Protein AF-0000000085235096 (afdb_homodimer)

InterPro domains:
  IPR001627 Sema domain [PF01403] (168-356)
  IPR001627 Sema domain [PS51004] (1-374)
  IPR001627 Sema domain [SM00630] (12-358)
  IPR002165 Plexin repeat [PF01437] (376-415)
  IPR003599 Immunoglobulin domain subtype [SM00409] (441-524)
  IPR007110 Immunoglobulin-like domain [PS50835] (423-524)
  IPR013783 Immunoglobulin-like fold [G3DSA:2.60.40.10] (443-528)
  IPR015943 WD40/YVTN repeat-like-containing domain superfamily [G3DSA:2.130.10.10] (61-378)
  IPR016201 PSI domain [SM00423] (376-428)
  IPR027231 Semaphorin [PTHR11036] (85-621)
  IPR036179 Immunoglobulin-like domain superfamily [SSF48726] (441-518)
  IPR036352 Sema domain superfamily [SSF101912] (80-380)
  IPR041416 IL-1Ra-like, immunoglobulin domain [PF18452] (451-520)

pLDDT: mean 70.27, std 27.63, range [15.04, 98.38]

Structure (mmCIF, N/CA/C/O backbone):
data_AF-0000000085235096-model_v1
#
loop_
_entity.id
_entity.type
_entity.pdbx_description
1 polymer 'Uncharacterized protein'
#
loop_
_atom_site.group_PDB
_atom_site.id
_atom_site.type_symbol
_atom_site.label_atom_id
_atom_site.label_alt_id
_atom_site.label_comp_id
_atom_site.label_asym_id
_atom_site.label_entity_id
_atom_site.label_seq_id
_atom_site.pdbx_PDB_ins_code
_atom_site.Cartn_x
_atom_site.Cartn_y
_atom_site.Cartn_z
_atom_site.occupancy
_atom_site.B_iso_or_equiv
_atom_site.auth_seq_id
_atom_site.auth_comp_id
_atom_site.auth_asym_id
_atom_site.auth_atom_id
_atom_site.pdbx_PDB_model_num
ATOM 1 N N . MET A 1 1 ? 36.656 29.781 -25.531 1 16.94 1 MET A N 1
ATOM 2 C CA . MET A 1 1 ? 35.344 30.219 -25.969 1 16.94 1 MET A CA 1
ATOM 3 C C . MET A 1 1 ? 34.406 29.031 -26.172 1 16.94 1 MET A C 1
ATOM 5 O O . MET A 1 1 ? 34.438 28.375 -27.203 1 16.94 1 MET A O 1
ATOM 9 N N . TYR A 1 2 ? 34.219 28.172 -25.094 1 18.7 2 TYR A N 1
ATOM 10 C CA . TYR A 1 2 ? 33.781 26.797 -24.953 1 18.7 2 TYR A CA 1
ATOM 11 C C . TYR A 1 2 ? 32.281 26.672 -25.266 1 18.7 2 TYR A C 1
ATOM 13 O O . TYR A 1 2 ? 31.484 27.531 -24.875 1 18.7 2 TYR A O 1
ATOM 21 N N . ALA A 1 3 ? 31.953 26.344 -26.562 1 18.05 3 ALA A N 1
ATOM 22 C CA . ALA A 1 3 ? 30.656 26.531 -27.203 1 18.05 3 ALA A CA 1
ATOM 23 C C . ALA A 1 3 ? 29.562 25.781 -26.453 1 18.05 3 ALA A C 1
ATOM 25 O O . ALA A 1 3 ? 29.719 24.594 -26.141 1 18.05 3 ALA A O 1
ATOM 26 N N . ARG A 1 4 ? 28.875 26.422 -25.5 1 19.67 4 ARG A N 1
ATOM 27 C CA . ARG A 1 4 ? 27.688 26.188 -24.672 1 19.67 4 ARG A CA 1
ATOM 28 C C . ARG A 1 4 ? 26.5 25.812 -25.547 1 19.67 4 ARG A C 1
ATOM 30 O O . ARG A 1 4 ? 25.938 26.656 -26.25 1 19.67 4 ARG A O 1
ATOM 37 N N . TYR A 1 5 ? 26.703 24.719 -26.328 1 21.75 5 TYR A N 1
ATOM 38 C CA . TYR A 1 5 ? 25.641 24.531 -27.312 1 21.75 5 TYR A CA 1
ATOM 39 C C . TYR A 1 5 ? 24.312 24.25 -26.609 1 21.75 5 TYR A C 1
ATOM 41 O O . TYR A 1 5 ? 24.203 23.312 -25.812 1 21.75 5 TYR A O 1
ATOM 49 N N . SER A 1 6 ? 23.688 25.328 -26.078 1 21.86 6 SER A N 1
ATOM 50 C CA . SER A 1 6 ? 22.391 25.562 -25.438 1 21.86 6 SER A CA 1
ATOM 51 C C . SER A 1 6 ? 21.234 25.172 -26.344 1 21.86 6 SER A C 1
ATOM 53 O O . SER A 1 6 ? 20.078 25.5 -26.062 1 21.86 6 SER A O 1
ATOM 55 N N . GLN A 1 7 ? 21.453 24.562 -27.469 1 22.3 7 GLN A N 1
ATOM 56 C CA . GLN A 1 7 ? 20.203 24.656 -28.234 1 22.3 7 GLN A CA 1
ATOM 57 C C . GLN A 1 7 ? 19.078 23.906 -27.547 1 22.3 7 GLN A C 1
ATOM 59 O O . GLN A 1 7 ? 19.172 22.688 -27.344 1 22.3 7 GLN A O 1
ATOM 64 N N . TRP A 1 8 ? 18.297 24.609 -26.625 1 22.36 8 TRP A N 1
ATOM 65 C CA . TRP A 1 8 ? 17.156 24.438 -25.719 1 22.36 8 TRP A CA 1
ATOM 66 C C . TRP A 1 8 ? 15.953 23.891 -26.484 1 22.36 8 TRP A C 1
ATOM 68 O O . TRP A 1 8 ? 14.992 24.625 -26.719 1 22.36 8 TRP A O 1
ATOM 78 N N . THR A 1 9 ? 16.094 23.266 -27.594 1 24.42 9 THR A N 1
ATOM 79 C CA . THR A 1 9 ? 14.727 23.031 -28.047 1 24.42 9 THR A CA 1
ATOM 80 C C . THR A 1 9 ? 14 22.094 -27.078 1 24.42 9 THR A C 1
ATOM 82 O O . THR A 1 9 ? 14.625 21.312 -26.375 1 24.42 9 THR A O 1
ATOM 85 N N . SER A 1 10 ? 12.617 22.391 -26.688 1 26.78 10 SER A N 1
ATOM 86 C CA . SER A 1 10 ? 11.617 22.016 -25.688 1 26.78 10 SER A CA 1
ATOM 87 C C . SER A 1 10 ? 11.656 20.531 -25.406 1 26.78 10 SER A C 1
ATOM 89 O O . SER A 1 10 ? 11.344 20.094 -24.281 1 26.78 10 SER A O 1
ATOM 91 N N . LYS A 1 11 ? 11.578 19.703 -26.406 1 27.05 11 LYS A N 1
ATOM 92 C CA . LYS A 1 11 ? 11.219 18.281 -26.359 1 27.05 11 LYS A CA 1
ATOM 93 C C . LYS A 1 11 ? 12.422 17.422 -25.984 1 27.05 11 LYS A C 1
ATOM 95 O O . LYS A 1 11 ? 12.352 16.203 -26.047 1 27.05 11 LYS A O 1
ATOM 100 N N . VAL A 1 12 ? 13.75 17.922 -25.953 1 24.2 12 VAL A N 1
ATOM 101 C CA . VAL A 1 12 ? 14.867 16.984 -26.031 1 24.2 12 VAL A CA 1
ATOM 102 C C . VAL A 1 12 ? 15.469 16.797 -24.641 1 24.2 12 VAL A C 1
ATOM 104 O O . VAL A 1 12 ? 15.594 17.75 -23.875 1 24.2 12 VAL A O 1
ATOM 107 N N . PRO A 1 13 ? 15.602 15.57 -24.188 1 27.98 13 PRO A N 1
ATOM 108 C CA . PRO A 1 13 ? 16.234 15.211 -22.906 1 27.98 13 PRO A CA 1
ATOM 109 C C . PRO A 1 13 ? 17.609 15.844 -22.719 1 27.98 13 PRO A C 1
ATOM 111 O O . PRO A 1 13 ? 18.359 15.977 -23.688 1 27.98 13 PRO A O 1
ATOM 114 N N . GLN A 1 14 ? 17.75 16.859 -21.812 1 26.64 14 GLN A N 1
ATOM 115 C CA . GLN A 1 14 ? 18.969 17.609 -21.562 1 26.64 14 GLN A CA 1
ATOM 116 C C . GLN A 1 14 ? 19.984 16.766 -20.797 1 26.64 14 GLN A C 1
ATOM 118 O O . GLN A 1 14 ? 19.625 16.047 -19.859 1 26.64 14 GLN A O 1
ATOM 123 N N . LEU A 1 15 ? 21.078 16.297 -21.469 1 26.98 15 LEU A N 1
ATOM 124 C CA . LEU A 1 15 ? 22.234 15.641 -20.875 1 26.98 15 LEU A CA 1
ATOM 125 C C . LEU A 1 15 ? 23.125 16.656 -20.141 1 26.98 15 LEU A C 1
ATOM 127 O O . LEU A 1 15 ? 23.484 17.688 -20.703 1 26.98 15 LEU A O 1
ATOM 131 N N . TYR A 1 16 ? 23 16.781 -18.875 1 27.84 16 TYR A N 1
ATOM 132 C CA . TYR A 1 16 ? 23.922 17.672 -18.172 1 27.84 16 TYR A CA 1
ATOM 133 C C . TYR A 1 16 ? 25.234 16.953 -17.859 1 27.84 16 TYR A C 1
ATOM 135 O O . TYR A 1 16 ? 25.234 15.836 -17.344 1 27.84 16 TYR A O 1
ATOM 143 N N . ILE A 1 17 ? 26.203 17.234 -18.625 1 27.12 17 ILE A N 1
ATOM 144 C CA . ILE A 1 17 ? 27.562 16.766 -18.344 1 27.12 17 ILE A CA 1
ATOM 145 C C . ILE A 1 17 ? 28.266 17.766 -17.422 1 27.12 17 ILE A C 1
ATOM 147 O O . ILE A 1 17 ? 28.453 18.938 -17.766 1 27.12 17 ILE A O 1
ATOM 151 N N . ASP A 1 18 ? 28.312 17.562 -16.156 1 28.91 18 ASP A N 1
ATOM 152 C CA . ASP A 1 18 ? 29.109 18.422 -15.273 1 28.91 18 ASP A CA 1
ATOM 153 C C . ASP A 1 18 ? 30.594 18.375 -15.648 1 28.91 18 ASP A C 1
ATOM 155 O O . ASP A 1 18 ? 31.156 17.297 -15.844 1 28.91 18 ASP A O 1
ATOM 159 N N . PRO A 1 19 ? 31.156 19.406 -16.016 1 28.22 19 PRO A N 1
ATOM 160 C CA . PRO A 1 19 ? 32.594 19.438 -16.312 1 28.22 19 PRO A CA 1
ATOM 161 C C . PRO A 1 19 ? 33.438 18.969 -15.148 1 28.22 19 PRO A C 1
ATOM 163 O O . PRO A 1 19 ? 33.062 19.156 -13.992 1 28.22 19 PRO A O 1
ATOM 166 N N . PRO A 1 20 ? 34.344 17.938 -15.453 1 29.25 20 PRO A N 1
ATOM 167 C CA . PRO A 1 20 ? 35.312 17.516 -14.43 1 29.25 20 PRO A CA 1
ATOM 168 C C . PRO A 1 20 ? 36 18.703 -13.758 1 29.25 20 PRO A C 1
ATOM 170 O O . PRO A 1 20 ? 36.531 19.594 -14.438 1 29.25 20 PRO A O 1
ATOM 173 N N . THR A 1 21 ? 35.562 19.297 -12.688 1 30.91 21 THR A N 1
ATOM 174 C CA . THR A 1 21 ? 36.625 20.156 -12.195 1 30.91 21 THR A CA 1
ATOM 175 C C . THR A 1 21 ? 37.969 19.438 -12.25 1 30.91 21 THR A C 1
ATOM 177 O O . THR A 1 21 ? 38.969 20.016 -12.656 1 30.91 21 THR A O 1
ATOM 180 N N . ASP A 1 22 ? 38.375 18.609 -11.148 1 27.12 22 ASP A N 1
ATOM 181 C CA . ASP A 1 22 ? 39.625 17.828 -11.195 1 27.12 22 ASP A CA 1
ATOM 182 C C . ASP A 1 22 ? 39.469 16.594 -12.086 1 27.12 22 ASP A C 1
ATOM 184 O O . ASP A 1 22 ? 38.344 16.188 -12.383 1 27.12 22 ASP A O 1
ATOM 188 N N . SER A 1 23 ? 40.625 15.875 -12.484 1 28.58 23 SER A N 1
ATOM 189 C CA . SER A 1 23 ? 40.906 14.828 -13.461 1 28.58 23 SER A CA 1
ATOM 190 C C . SER A 1 23 ? 39.812 13.758 -13.469 1 28.58 23 SER A C 1
ATOM 192 O O . SER A 1 23 ? 39.531 13.164 -14.508 1 28.58 23 SER A O 1
ATOM 194 N N . SER A 1 24 ? 39.531 13.023 -12.375 1 28.83 24 SER A N 1
ATOM 195 C CA . SER A 1 24 ? 39.156 11.617 -12.484 1 28.83 24 SER A CA 1
ATOM 196 C C . SER A 1 24 ? 37.656 11.469 -12.859 1 28.83 24 SER A C 1
ATOM 198 O O . SER A 1 24 ? 37.312 10.656 -13.719 1 28.83 24 SER A O 1
ATOM 200 N N . ASN A 1 25 ? 36.625 11.633 -11.922 1 26.44 25 ASN A N 1
ATOM 201 C CA . ASN A 1 25 ? 35.438 10.82 -11.859 1 26.44 25 ASN A CA 1
ATOM 202 C C . ASN A 1 25 ? 34.25 11.516 -12.547 1 26.44 25 ASN A C 1
ATOM 204 O O . ASN A 1 25 ? 33.875 12.633 -12.18 1 26.44 25 ASN A O 1
ATOM 208 N N . PHE A 1 26 ? 34.125 11.336 -13.828 1 27.45 26 PHE A N 1
ATOM 209 C CA . PHE A 1 26 ? 33.031 11.82 -14.641 1 27.45 26 PHE A CA 1
ATOM 210 C C . PHE A 1 26 ? 31.719 11.117 -14.258 1 27.45 26 PHE A C 1
ATOM 212 O O . PHE A 1 26 ? 31.703 9.898 -14.078 1 27.45 26 PHE A O 1
ATOM 219 N N . GLN A 1 27 ? 30.859 11.766 -13.492 1 26.98 27 GLN A N 1
ATOM 220 C CA . GLN A 1 27 ? 29.562 11.188 -13.18 1 26.98 27 GLN A CA 1
ATOM 221 C C . GLN A 1 27 ? 28.516 11.57 -14.234 1 26.98 27 GLN A C 1
ATOM 223 O O . GLN A 1 27 ? 28.438 12.727 -14.641 1 26.98 27 GLN A O 1
ATOM 228 N N . ILE A 1 28 ? 28.156 10.672 -15.125 1 26.95 28 ILE A N 1
ATOM 229 C CA . ILE A 1 28 ? 27.109 10.875 -16.125 1 26.95 28 ILE A CA 1
ATOM 230 C C . ILE A 1 28 ? 25.734 10.641 -15.5 1 26.95 28 ILE A C 1
ATOM 232 O O . ILE A 1 28 ? 25.484 9.586 -14.922 1 26.95 28 ILE A O 1
ATOM 236 N N . LYS A 1 29 ? 25.016 11.602 -15.148 1 27.86 29 LYS A N 1
ATOM 237 C CA . LYS A 1 29 ? 23.641 11.5 -14.664 1 27.86 29 LYS A CA 1
ATOM 238 C C . LYS A 1 29 ? 22.641 11.625 -15.812 1 27.86 29 LYS A C 1
ATOM 240 O O . LYS A 1 29 ? 22.734 12.539 -16.625 1 27.86 29 LYS A O 1
ATOM 245 N N . ILE A 1 30 ? 22.031 10.523 -16.25 1 26.83 30 ILE A N 1
ATOM 246 C CA . ILE A 1 30 ? 21.031 10.484 -17.297 1 26.83 30 ILE A CA 1
ATOM 247 C C . ILE A 1 30 ? 19.688 10.977 -16.75 1 26.83 30 ILE A C 1
ATOM 249 O O . ILE A 1 30 ? 19.188 10.445 -15.766 1 26.83 30 ILE A O 1
ATOM 253 N N . LEU A 1 31 ? 19.234 12.078 -16.953 1 25.77 31 LEU A N 1
ATOM 254 C CA . LEU A 1 31 ? 17.969 12.633 -16.516 1 25.77 31 LEU A CA 1
ATOM 255 C C . LEU A 1 31 ? 16.828 12.203 -17.438 1 25.77 31 LEU A C 1
ATOM 257 O O . LEU A 1 31 ? 16.875 12.453 -18.641 1 25.77 31 LEU A O 1
ATOM 261 N N . ASN A 1 32 ? 16.109 11.086 -17.062 1 26.66 32 ASN A N 1
ATOM 262 C CA . ASN A 1 32 ? 14.953 10.578 -17.781 1 26.66 32 ASN A CA 1
ATOM 263 C C . ASN A 1 32 ? 13.797 11.57 -17.75 1 26.66 32 ASN A C 1
ATOM 265 O O . ASN A 1 32 ? 13.305 11.93 -16.688 1 26.66 32 ASN A O 1
ATOM 269 N N . THR A 1 33 ? 13.578 12.328 -18.734 1 26.41 33 THR A N 1
ATOM 270 C CA . THR A 1 33 ? 12.438 13.234 -18.812 1 26.41 33 THR A CA 1
ATOM 271 C C . THR A 1 33 ? 11.133 12.453 -18.859 1 26.41 33 THR A C 1
ATOM 273 O O . THR A 1 33 ? 10.289 12.578 -17.969 1 26.41 33 THR A O 1
ATOM 276 N N . HIS A 1 34 ? 10.125 12.82 -19.891 1 25.36 34 HIS A N 1
ATOM 277 C CA . HIS A 1 34 ? 8.672 12.68 -19.969 1 25.36 34 HIS A CA 1
ATOM 278 C C . HIS A 1 34 ? 8.273 11.211 -20.109 1 25.36 34 HIS A C 1
ATOM 280 O O . HIS A 1 34 ? 9.047 10.398 -20.609 1 25.36 34 HIS A O 1
ATOM 286 N N . LYS A 1 35 ? 7.078 10.789 -19.516 1 28.98 35 LYS A N 1
ATOM 287 C CA . LYS A 1 35 ? 6.398 9.508 -19.375 1 28.98 35 LYS A CA 1
ATOM 288 C C . LYS A 1 35 ? 6.238 8.812 -20.719 1 28.98 35 LYS A C 1
ATOM 290 O O . LYS A 1 35 ? 5.758 7.68 -20.797 1 28.98 35 LYS A O 1
ATOM 295 N N . ASP A 1 36 ? 5.941 9.547 -21.859 1 27.08 36 ASP A N 1
ATOM 296 C CA . ASP A 1 36 ? 5.367 8.867 -23.016 1 27.08 36 ASP A CA 1
ATOM 297 C C . ASP A 1 36 ? 6.352 7.863 -23.609 1 27.08 36 ASP A C 1
ATOM 299 O O . ASP A 1 36 ? 5.996 6.707 -23.844 1 27.08 36 ASP A O 1
ATOM 303 N N . HIS A 1 37 ? 7.211 8.25 -24.797 1 24.62 37 HIS A N 1
ATOM 304 C CA . HIS A 1 37 ? 7.715 7.52 -25.953 1 24.62 37 HIS A CA 1
ATOM 305 C C . HIS A 1 37 ? 8.922 6.664 -25.594 1 24.62 37 HIS A C 1
ATOM 307 O O . HIS A 1 37 ? 9.969 7.191 -25.219 1 24.62 37 HIS A O 1
ATOM 313 N N . ILE A 1 38 ? 8.734 5.539 -25.141 1 28.42 38 ILE A N 1
ATOM 314 C CA . ILE A 1 38 ? 9.656 4.41 -25.141 1 28.42 38 ILE A CA 1
ATOM 315 C C . ILE A 1 38 ? 10.406 4.367 -26.484 1 28.42 38 ILE A C 1
ATOM 317 O O . ILE A 1 38 ? 11.508 3.82 -26.562 1 28.42 38 ILE A O 1
ATOM 321 N N . LYS A 1 39 ? 9.688 4.824 -27.578 1 27 39 LYS A N 1
ATOM 322 C CA . LYS A 1 39 ? 10.297 4.699 -28.906 1 27 39 LYS A CA 1
ATOM 323 C C . LYS A 1 39 ? 11.57 5.539 -29 1 27 39 LYS A C 1
ATOM 325 O O . LYS A 1 39 ? 12.523 5.152 -29.688 1 27 39 LYS A O 1
ATOM 330 N N . TYR A 1 40 ? 11.445 6.777 -28.5 1 26.8 40 TYR A N 1
ATOM 331 C CA . TYR A 1 40 ? 12.523 7.719 -28.781 1 26.8 40 TYR A CA 1
ATOM 332 C C . TYR A 1 40 ? 13.766 7.387 -27.953 1 26.8 40 TYR A C 1
ATOM 334 O O . TYR A 1 40 ? 14.844 7.941 -28.203 1 26.8 40 TYR A O 1
ATOM 342 N N . ASP A 1 41 ? 13.648 6.609 -26.984 1 29.73 41 ASP A N 1
ATOM 343 C CA . ASP A 1 41 ? 14.867 6.387 -26.219 1 29.73 41 ASP A CA 1
ATOM 344 C C . ASP A 1 41 ? 15.875 5.559 -27.016 1 29.73 41 ASP A C 1
ATOM 346 O O . ASP A 1 41 ? 17.078 5.633 -26.781 1 29.73 41 ASP A O 1
ATOM 350 N N . ILE A 1 42 ? 15.281 4.836 -28.016 1 28.47 42 ILE A N 1
ATOM 351 C CA . ILE A 1 42 ? 16.203 4.141 -28.922 1 28.47 42 ILE A CA 1
ATOM 352 C C . ILE A 1 42 ? 16.859 5.148 -29.844 1 28.47 42 ILE A C 1
ATOM 354 O O . ILE A 1 42 ? 18.062 5.047 -30.125 1 28.47 42 ILE A O 1
ATOM 358 N N . LEU A 1 43 ? 16.078 6.148 -30.297 1 28.02 43 LEU A N 1
ATOM 359 C CA . LEU A 1 43 ? 16.625 7.09 -31.266 1 28.02 43 LEU A CA 1
ATOM 360 C C . LEU A 1 43 ? 17.672 7.984 -30.625 1 28.02 43 LEU A C 1
ATOM 362 O O . LEU A 1 43 ? 18.703 8.305 -31.234 1 28.02 43 LEU A O 1
ATOM 366 N N . LEU A 1 44 ? 17.422 8.383 -29.438 1 30.41 44 LEU A N 1
ATOM 367 C CA . LEU A 1 44 ? 18.438 9.195 -28.781 1 30.41 44 LEU A CA 1
ATOM 368 C C . LEU A 1 44 ? 19.703 8.383 -28.5 1 30.41 44 LEU A C 1
ATOM 370 O O . LEU A 1 44 ? 20.812 8.883 -28.641 1 30.41 44 LEU A O 1
ATOM 374 N N . PHE A 1 45 ? 19.484 7.102 -28.328 1 31.86 45 PHE A N 1
ATOM 375 C CA . PHE A 1 45 ? 20.609 6.195 -28.203 1 31.86 45 PHE A CA 1
ATOM 376 C C . PHE A 1 45 ? 21.391 6.113 -29.516 1 31.86 45 PHE A C 1
ATOM 378 O O . PHE A 1 45 ? 22.625 6.141 -29.516 1 31.86 45 PHE A O 1
ATOM 385 N N . ILE A 1 46 ? 20.609 6.168 -30.547 1 31.91 46 ILE A N 1
ATOM 386 C CA . ILE A 1 46 ? 21.234 6.172 -31.875 1 31.91 46 ILE A CA 1
ATOM 387 C C . ILE A 1 46 ? 21.922 7.512 -32.125 1 31.91 46 ILE A C 1
ATOM 389 O O . ILE A 1 46 ? 23.047 7.559 -32.625 1 31.91 46 ILE A O 1
ATOM 393 N N . ARG A 1 47 ? 21.297 8.562 -31.672 1 31.52 47 ARG A N 1
ATOM 394 C CA . ARG A 1 47 ? 21.906 9.867 -31.906 1 31.52 47 ARG A CA 1
ATOM 395 C C . ARG A 1 47 ? 23.109 10.078 -31 1 31.52 47 ARG A C 1
ATOM 397 O O . ARG A 1 47 ? 24.109 10.68 -31.406 1 31.52 47 ARG A O 1
ATOM 404 N N . LEU A 1 48 ? 23.078 9.523 -29.781 1 33 48 LEU A N 1
ATOM 405 C CA . LEU A 1 48 ? 24.25 9.633 -28.922 1 33 48 LEU A CA 1
ATOM 406 C C . LEU A 1 48 ? 25.359 8.719 -29.406 1 33 48 LEU A C 1
ATOM 408 O O . LEU A 1 48 ? 26.547 9.062 -29.297 1 33 48 LEU A O 1
ATOM 412 N N . GLN A 1 49 ? 24.969 7.668 -30.141 1 32.44 49 GLN A N 1
ATOM 413 C CA . GLN A 1 49 ? 25.969 6.922 -30.906 1 32.44 49 GLN A CA 1
ATOM 414 C C . GLN A 1 49 ? 26.625 7.801 -31.953 1 32.44 49 GLN A C 1
ATOM 416 O O . GLN A 1 49 ? 27.844 7.746 -32.156 1 32.44 49 GLN A O 1
ATOM 421 N N . TYR A 1 50 ? 25.734 8.547 -32.594 1 32.75 50 TYR A N 1
ATOM 422 C CA . TYR A 1 50 ? 26.281 9.406 -33.625 1 32.75 50 TYR A CA 1
ATOM 423 C C . TYR A 1 50 ? 27.109 10.539 -33.031 1 32.75 50 TYR A C 1
ATOM 425 O O . TYR A 1 50 ? 28.156 10.883 -33.594 1 32.75 50 TYR A O 1
ATOM 433 N N . PHE A 1 51 ? 26.641 11.07 -31.953 1 34.81 51 PHE A N 1
ATOM 434 C CA . PHE A 1 51 ? 27.422 12.164 -31.375 1 34.81 51 PHE A CA 1
ATOM 435 C C . PHE A 1 51 ? 28.719 11.633 -30.766 1 34.81 51 PHE A C 1
ATOM 437 O O . PHE A 1 51 ? 29.766 12.266 -30.891 1 34.81 51 PHE A O 1
ATOM 444 N N . CYS A 1 52 ? 28.578 10.461 -30.125 1 33.66 52 CYS A N 1
ATOM 445 C CA . CYS A 1 52 ? 29.844 9.859 -29.672 1 33.66 52 CYS A CA 1
ATOM 446 C C . CYS A 1 52 ? 30.766 9.609 -30.859 1 33.66 52 CYS A C 1
ATOM 448 O O . CYS A 1 52 ? 31.984 9.844 -30.766 1 33.66 52 CYS A O 1
ATOM 450 N N . LEU A 1 53 ? 30.172 9.203 -31.922 1 33.41 53 LEU A N 1
ATOM 451 C CA . LEU A 1 53 ? 31 9.102 -33.125 1 33.41 53 LEU A CA 1
ATOM 452 C C . LEU A 1 53 ? 31.531 10.469 -33.531 1 33.41 53 LEU A C 1
ATOM 454 O O . LEU A 1 53 ? 32.688 10.586 -33.969 1 33.41 53 LEU A O 1
ATOM 458 N N . LEU A 1 54 ? 30.703 11.453 -33.406 1 31.88 54 LEU A N 1
ATOM 459 C CA . LEU A 1 54 ? 31.172 12.766 -33.844 1 31.88 54 LEU A CA 1
ATOM 460 C C . LEU A 1 54 ? 32.219 13.32 -32.875 1 31.88 54 LEU A C 1
ATOM 462 O O . LEU A 1 54 ? 33.188 13.922 -33.312 1 31.88 54 LEU A O 1
ATOM 466 N N . LEU A 1 55 ? 31.891 13.133 -31.594 1 32.28 55 LEU A N 1
ATOM 467 C CA . LEU A 1 55 ? 32.906 13.68 -30.672 1 32.28 55 LEU A CA 1
ATOM 468 C C . LEU A 1 55 ? 34.219 12.938 -30.812 1 32.28 55 LEU A C 1
ATOM 470 O O . LEU A 1 55 ? 35.281 13.531 -30.656 1 32.28 55 LEU A O 1
ATOM 474 N N . SER A 1 56 ? 34.156 11.633 -31.047 1 31.03 56 SER A N 1
ATOM 475 C CA . SER A 1 56 ? 35.406 11.008 -31.391 1 31.03 56 SER A CA 1
ATOM 476 C C . SER A 1 56 ? 36.094 11.742 -32.531 1 31.03 56 SER A C 1
ATOM 478 O O . SER A 1 56 ? 37.344 11.836 -32.562 1 31.03 56 SER A O 1
ATOM 480 N N . LYS A 1 57 ? 35.344 12.148 -33.469 1 32.06 57 LYS A N 1
ATOM 481 C CA . LYS A 1 57 ? 36.031 12.812 -34.562 1 32.06 57 LYS A CA 1
ATOM 482 C C . LYS A 1 57 ? 36.562 14.164 -34.125 1 32.06 57 LYS A C 1
ATOM 484 O O . LYS A 1 57 ? 37.594 14.617 -34.656 1 32.06 57 LYS A O 1
ATOM 489 N N . LEU A 1 58 ? 35.812 14.867 -33.312 1 30.97 58 LEU A N 1
ATOM 490 C CA . LEU A 1 58 ? 36.375 16.188 -33 1 30.97 58 LEU A CA 1
ATOM 491 C C . LEU A 1 58 ? 37.438 16.094 -31.938 1 30.97 58 LEU A C 1
ATOM 493 O O . LEU A 1 58 ? 38.031 17.109 -31.547 1 30.97 58 LEU A O 1
ATOM 497 N N . ALA A 1 59 ? 37.469 15.016 -31.062 1 31.27 59 ALA A N 1
ATOM 498 C CA . ALA A 1 59 ? 38.625 14.945 -30.172 1 31.27 59 ALA A CA 1
ATOM 499 C C . ALA A 1 59 ? 39.938 14.961 -30.969 1 31.27 59 ALA A C 1
ATOM 501 O O . ALA A 1 59 ? 40.281 13.992 -31.656 1 31.27 59 ALA A O 1
ATOM 502 N N . LEU A 1 60 ? 40.344 16.094 -31.453 1 30.83 60 LEU A N 1
ATOM 503 C CA . LEU A 1 60 ? 41.688 16.375 -31.984 1 30.83 60 LEU A CA 1
ATOM 504 C C . LEU A 1 60 ? 42.75 15.781 -31.062 1 30.83 60 LEU A C 1
ATOM 506 O O . LEU A 1 60 ? 43.812 15.344 -31.531 1 30.83 60 LEU A O 1
ATOM 510 N N . ASN A 1 61 ? 43.062 16.484 -29.844 1 28.81 61 ASN A N 1
ATOM 511 C CA . ASN A 1 61 ? 44.344 16.172 -29.234 1 28.81 61 ASN A CA 1
ATOM 512 C C . ASN A 1 61 ? 44.344 14.742 -28.688 1 28.81 61 ASN A C 1
ATOM 514 O O . ASN A 1 61 ? 43.312 14.188 -28.359 1 28.81 61 ASN A O 1
ATOM 518 N N . LYS A 1 62 ? 45.562 13.875 -28.672 1 30.3 62 LYS A N 1
ATOM 519 C CA . LYS A 1 62 ? 45.938 12.484 -28.375 1 30.3 62 LYS A CA 1
ATOM 520 C C . LYS A 1 62 ? 45.312 12.023 -27.062 1 30.3 62 LYS A C 1
ATOM 522 O O . LYS A 1 62 ? 44.938 10.859 -26.922 1 30.3 62 LYS A O 1
ATOM 527 N N . LYS A 1 63 ? 45.625 12.727 -25.953 1 31.94 63 LYS A N 1
ATOM 528 C CA . LYS A 1 63 ? 45.375 12.211 -24.609 1 31.94 63 LYS A CA 1
ATOM 529 C C . LYS A 1 63 ? 43.906 12.016 -24.375 1 31.94 63 LYS A C 1
ATOM 531 O O . LYS A 1 63 ? 43.5 11.117 -23.625 1 31.94 63 LYS A O 1
ATOM 536 N N . ASN A 1 64 ? 43.031 12.93 -24.672 1 29.7 64 ASN A N 1
ATOM 537 C CA . ASN A 1 64 ? 41.625 12.961 -24.344 1 29.7 64 ASN A CA 1
ATOM 538 C C . ASN A 1 64 ? 40.812 11.984 -25.203 1 29.7 64 ASN A C 1
ATOM 540 O O . ASN A 1 64 ? 39.594 12.023 -25.219 1 29.7 64 ASN A O 1
ATOM 544 N N . LYS A 1 65 ? 41.469 11.32 -26.281 1 32.94 65 LYS A N 1
ATOM 545 C CA . LYS A 1 65 ? 40.875 10.312 -27.156 1 32.94 65 LYS A CA 1
ATOM 546 C C . LYS A 1 65 ? 40.375 9.125 -26.344 1 32.94 65 LYS A C 1
ATOM 548 O O . LYS A 1 65 ? 39.344 8.516 -26.703 1 32.94 65 LYS A O 1
ATOM 553 N N . ARG A 1 66 ? 41.219 8.656 -25.391 1 31.08 66 ARG A N 1
ATOM 554 C CA . ARG A 1 66 ? 40.906 7.414 -24.688 1 31.08 66 ARG A CA 1
ATOM 555 C C . ARG A 1 66 ? 39.594 7.551 -23.906 1 31.08 66 ARG A C 1
ATOM 557 O O . ARG A 1 66 ? 38.844 6.594 -23.781 1 31.08 66 ARG A O 1
ATOM 564 N N . ASN A 1 67 ? 39.562 8.734 -23.188 1 29.2 67 ASN A N 1
ATOM 565 C CA . ASN A 1 67 ? 38.375 8.828 -22.312 1 29.2 67 ASN A CA 1
ATOM 566 C C . ASN A 1 67 ? 37.094 8.883 -23.109 1 29.2 67 ASN A C 1
ATOM 568 O O . ASN A 1 67 ? 36.031 8.461 -22.625 1 29.2 67 ASN A O 1
ATOM 572 N N . SER A 1 68 ? 37.094 9.57 -24.281 1 31.08 68 SER A N 1
ATOM 573 C CA . SER A 1 68 ? 35.875 9.703 -25.078 1 31.08 68 SER A CA 1
ATOM 574 C C . SER A 1 68 ? 35.469 8.375 -25.672 1 31.08 68 SER A C 1
ATOM 576 O O . SER A 1 68 ? 34.281 8.172 -26 1 31.08 68 SER A O 1
ATOM 578 N N . GLU A 1 69 ? 36.438 7.559 -26.109 1 31.44 69 GLU A N 1
ATOM 579 C CA . GLU A 1 69 ? 36.094 6.234 -26.625 1 31.44 69 GLU A CA 1
ATOM 580 C C . GLU A 1 69 ? 35.344 5.414 -25.609 1 31.44 69 GLU A C 1
ATOM 582 O O . GLU A 1 69 ? 34.531 4.559 -25.969 1 31.44 69 GLU A O 1
ATOM 587 N N . PHE A 1 70 ? 35.688 5.672 -24.359 1 28.56 70 PHE A N 1
ATOM 588 C CA . PHE A 1 70 ? 35 4.875 -23.359 1 28.56 70 PHE A CA 1
ATOM 589 C C . PHE A 1 70 ? 33.5 5.188 -23.344 1 28.56 70 PHE A C 1
ATOM 591 O O . PHE A 1 70 ? 32.688 4.289 -23.203 1 28.56 70 PHE A O 1
ATOM 598 N N . LEU A 1 71 ? 33.188 6.461 -23.5 1 30.08 71 LEU A N 1
ATOM 599 C CA . LEU A 1 71 ? 31.75 6.773 -23.438 1 30.08 71 LEU A CA 1
ATOM 600 C C . LEU A 1 71 ? 31.016 6.164 -24.625 1 30.08 71 LEU A C 1
ATOM 602 O O . LEU A 1 71 ? 29.875 5.719 -24.484 1 30.08 71 LEU A O 1
ATOM 606 N N . CYS A 1 72 ? 31.594 6.246 -25.828 1 30.27 72 CYS A N 1
ATOM 607 C CA . CYS A 1 72 ? 30.953 5.711 -27.031 1 30.27 72 CYS A CA 1
ATOM 608 C C . CYS A 1 72 ? 30.922 4.188 -27 1 30.27 72 CYS A C 1
ATOM 610 O O . CYS A 1 72 ? 30.219 3.559 -27.781 1 30.27 72 CYS A O 1
ATOM 612 N N . MET A 1 73 ? 31.938 3.623 -26.5 1 29.7 73 MET A N 1
ATOM 613 C CA . MET A 1 73 ? 31.938 2.164 -26.438 1 29.7 73 MET A CA 1
ATOM 614 C C . MET A 1 73 ? 30.734 1.649 -25.656 1 29.7 73 MET A C 1
ATOM 616 O O . MET A 1 73 ? 30.484 0.442 -25.609 1 29.7 73 MET A O 1
ATOM 620 N N . TYR A 1 74 ? 30.219 2.451 -24.812 1 30.73 74 TYR A N 1
ATOM 621 C CA . TYR A 1 74 ? 29.078 1.904 -24.078 1 30.73 74 TYR A CA 1
ATOM 622 C C . TYR A 1 74 ? 27.891 1.71 -25 1 30.73 74 TYR A C 1
ATOM 624 O O . TYR A 1 74 ? 26.797 1.36 -24.547 1 30.73 74 TYR A O 1
ATOM 632 N N . ALA A 1 75 ? 28.016 2.072 -26.25 1 29.98 75 ALA A N 1
ATOM 633 C CA . ALA A 1 75 ? 26.922 1.868 -27.203 1 29.98 75 ALA A CA 1
ATOM 634 C C . ALA A 1 75 ? 26.656 0.382 -27.422 1 29.98 75 ALA A C 1
ATOM 636 O O . ALA A 1 75 ? 25.5 -0.04 -27.5 1 29.98 75 ALA A O 1
ATOM 637 N N . PRO A 1 76 ? 27.688 -0.454 -27.75 1 29.34 76 PRO A N 1
ATOM 638 C CA . PRO A 1 76 ? 27.359 -1.851 -28.062 1 29.34 76 PRO A CA 1
ATOM 639 C C . PRO A 1 76 ? 26.812 -2.604 -26.844 1 29.34 76 PRO A C 1
ATOM 641 O O . PRO A 1 76 ? 26.469 -3.783 -26.953 1 29.34 76 PRO A O 1
ATOM 644 N N . VAL A 1 77 ? 27.094 -2.205 -25.75 1 31.7 77 VAL A N 1
ATOM 645 C CA . VAL A 1 77 ? 26.672 -2.959 -24.562 1 31.7 77 VAL A CA 1
ATOM 646 C C . VAL A 1 77 ? 25.172 -3.248 -24.656 1 31.7 77 VAL A C 1
ATOM 648 O O . VAL A 1 77 ? 24.656 -4.109 -23.938 1 31.7 77 VAL A O 1
ATOM 651 N N . TRP A 1 78 ? 24.516 -2.498 -25.422 1 30.94 78 TRP A N 1
ATOM 652 C CA . TRP A 1 78 ? 23.078 -2.686 -25.375 1 30.94 78 TRP A CA 1
ATOM 653 C C . TRP A 1 78 ? 22.672 -4.016 -26.016 1 30.94 78 TRP A C 1
ATOM 655 O O . TRP A 1 78 ? 21.578 -4.523 -25.766 1 30.94 78 TRP A O 1
ATOM 665 N N . SER A 1 79 ? 23.516 -4.562 -26.891 1 30.17 79 SER A N 1
ATOM 666 C CA . SER A 1 79 ? 23 -5.762 -27.547 1 30.17 79 SER A CA 1
ATOM 667 C C . SER A 1 79 ? 22.875 -6.914 -26.562 1 30.17 79 SER A C 1
ATOM 669 O O . SER A 1 79 ? 22.016 -7.793 -26.719 1 30.17 79 SER A O 1
ATOM 671 N N . VAL A 1 80 ? 23.953 -7.215 -25.953 1 31.34 80 VAL A N 1
ATOM 672 C CA . VAL A 1 80 ? 23.859 -8.414 -25.125 1 31.34 80 VAL A CA 1
ATOM 673 C C . VAL A 1 80 ? 22.766 -8.242 -24.078 1 31.34 80 VAL A C 1
ATOM 675 O O . VAL A 1 80 ? 22.188 -9.227 -23.609 1 31.34 80 VAL A O 1
ATOM 678 N N . LEU A 1 81 ? 22.828 -7.027 -23.422 1 32.88 81 LEU A N 1
ATOM 679 C CA . LEU A 1 81 ? 21.734 -6.824 -22.469 1 32.88 81 LEU A CA 1
ATOM 680 C C . LEU A 1 81 ? 20.391 -6.746 -23.188 1 32.88 81 LEU A C 1
ATOM 682 O O . LEU A 1 81 ? 20.234 -5.973 -24.141 1 32.88 81 LEU A O 1
ATOM 686 N N . ASN A 1 82 ? 19.891 -7.656 -23.703 1 33.09 82 ASN A N 1
ATOM 687 C CA . ASN A 1 82 ? 18.5 -7.395 -24 1 33.09 82 ASN A CA 1
ATOM 688 C C . ASN A 1 82 ? 17.984 -6.152 -23.281 1 33.09 82 ASN A C 1
ATOM 690 O O . ASN A 1 82 ? 17.328 -6.266 -22.234 1 33.09 82 ASN A O 1
ATOM 694 N N . VAL A 1 83 ? 18.812 -5.121 -23.188 1 38.25 83 VAL A N 1
ATOM 695 C CA . VAL A 1 83 ? 18.812 -3.76 -22.656 1 38.25 83 VAL A CA 1
ATOM 696 C C . VAL A 1 83 ? 17.438 -3.117 -22.875 1 38.25 83 VAL A C 1
ATOM 698 O O . VAL A 1 83 ? 17.094 -2.135 -22.219 1 38.25 83 VAL A O 1
ATOM 701 N N . PHE A 1 84 ? 16.781 -3.623 -23.875 1 40.47 84 PHE A N 1
ATOM 702 C CA . PHE A 1 84 ? 15.445 -3.086 -24.109 1 40.47 84 PHE A CA 1
ATOM 703 C C . PHE A 1 84 ? 14.57 -3.266 -22.875 1 40.47 84 PHE A C 1
ATOM 705 O O . PHE A 1 84 ? 13.555 -2.584 -22.734 1 40.47 84 PHE A O 1
ATOM 712 N N . LYS A 1 85 ? 15.227 -4.133 -21.969 1 57.56 85 LYS A N 1
ATOM 713 C CA . LYS A 1 85 ? 14.297 -4.406 -20.875 1 57.56 85 LYS A CA 1
ATOM 714 C C . LYS A 1 85 ? 14.828 -3.881 -19.547 1 57.56 85 LYS A C 1
ATOM 716 O O . LYS A 1 85 ? 14.367 -4.289 -18.484 1 57.56 85 LYS A O 1
ATOM 721 N N . ALA A 1 86 ? 16.031 -2.881 -19.844 1 70.06 86 ALA A N 1
ATOM 722 C CA . ALA A 1 86 ? 16.594 -2.367 -18.594 1 70.06 86 ALA A CA 1
ATOM 723 C C . ALA A 1 86 ? 16.672 -0.844 -18.609 1 70.06 86 ALA A C 1
ATOM 725 O O . ALA A 1 86 ? 16.859 -0.238 -19.672 1 70.06 86 ALA A O 1
ATOM 726 N N . ARG A 1 87 ? 16.406 -0.219 -17.578 1 77.5 87 ARG A N 1
ATOM 727 C CA . ARG A 1 87 ? 16.578 1.216 -17.375 1 77.5 87 ARG A CA 1
ATOM 728 C C . ARG A 1 87 ? 17.812 1.506 -16.516 1 77.5 87 ARG A C 1
ATOM 730 O O . ARG A 1 87 ? 17.828 1.21 -15.32 1 77.5 87 ARG A O 1
ATOM 737 N N . PHE A 1 88 ? 18.797 2.096 -17.156 1 82.06 88 PHE A N 1
ATOM 738 C CA . PHE A 1 88 ? 20.031 2.379 -16.438 1 82.06 88 PHE A CA 1
ATOM 739 C C . PHE A 1 88 ? 19.891 3.631 -15.578 1 82.06 88 PHE A C 1
ATOM 741 O O . PHE A 1 88 ? 19.312 4.629 -16.016 1 82.06 88 PHE A O 1
ATOM 748 N N . ILE A 1 89 ? 20.438 3.617 -14.43 1 85.75 89 ILE A N 1
ATOM 749 C CA . ILE A 1 89 ? 20.297 4.703 -13.469 1 85.75 89 ILE A CA 1
ATOM 750 C C . ILE A 1 89 ? 21.625 5.426 -13.289 1 85.75 89 ILE A C 1
ATOM 752 O O . ILE A 1 89 ? 21.688 6.656 -13.375 1 85.75 89 ILE A O 1
ATOM 756 N N . SER A 1 90 ? 22.703 4.613 -13.062 1 85.19 90 SER A N 1
ATOM 757 C CA . SER A 1 90 ? 24 5.23 -12.805 1 85.19 90 SER A CA 1
ATOM 758 C C . SER A 1 90 ? 25.141 4.266 -13.117 1 85.19 90 SER A C 1
ATOM 760 O O . SER A 1 90 ? 24.938 3.049 -13.156 1 85.19 90 SER A O 1
ATOM 762 N N . ALA A 1 91 ? 26.312 4.824 -13.43 1 86.31 91 ALA A N 1
ATOM 763 C CA . ALA A 1 91 ? 27.547 4.078 -13.672 1 86.31 91 ALA A CA 1
ATOM 764 C C . ALA A 1 91 ? 28.719 4.723 -12.945 1 86.31 91 ALA A C 1
ATOM 766 O O . ALA A 1 91 ? 28.875 5.945 -12.969 1 86.31 91 ALA A O 1
ATOM 767 N N . HIS A 1 92 ? 29.547 3.9 -12.289 1 86.88 92 HIS A N 1
ATOM 768 C CA . HIS A 1 92 ? 30.641 4.43 -11.484 1 86.88 92 HIS A CA 1
ATOM 769 C C . HIS A 1 92 ? 31.891 3.572 -11.633 1 86.88 92 HIS A C 1
ATOM 771 O O . HIS A 1 92 ? 31.859 2.363 -11.391 1 86.88 92 HIS A O 1
ATOM 777 N N . PRO A 1 93 ? 32.938 4.199 -12.031 1 86.62 93 PRO A N 1
ATOM 778 C CA . PRO A 1 93 ? 34.219 3.463 -12.008 1 86.62 93 PRO A CA 1
ATOM 779 C C . PRO A 1 93 ? 34.781 3.311 -10.602 1 86.62 93 PRO A C 1
ATOM 781 O O . PRO A 1 93 ? 34.969 4.305 -9.898 1 86.62 93 PRO A O 1
ATOM 784 N N . ILE A 1 94 ? 34.938 2.168 -10.172 1 87.75 94 ILE A N 1
ATOM 785 C CA . ILE A 1 94 ? 35.5 1.886 -8.859 1 87.75 94 ILE A CA 1
ATOM 786 C C . ILE A 1 94 ? 36.594 0.802 -8.984 1 87.75 94 ILE A C 1
ATOM 788 O O . ILE A 1 94 ? 36.344 -0.257 -9.57 1 87.75 94 ILE A O 1
ATOM 792 N N . ALA A 1 95 ? 37.656 1.048 -8.414 1 85.56 95 ALA A N 1
ATOM 793 C CA . ALA A 1 95 ? 38.75 0.083 -8.484 1 85.56 95 ALA A CA 1
ATOM 794 C C . ALA A 1 95 ? 38.594 -1.009 -7.43 1 85.56 95 ALA A C 1
ATOM 796 O O . ALA A 1 95 ? 38.25 -0.724 -6.277 1 85.56 95 ALA A O 1
ATOM 797 N N . ASP A 1 96 ? 38.812 -2.223 -7.879 1 83.94 96 ASP A N 1
ATOM 798 C CA . ASP A 1 96 ? 38.75 -3.318 -6.918 1 83.94 96 ASP A CA 1
ATOM 799 C C . ASP A 1 96 ? 40.094 -3.496 -6.215 1 83.94 96 ASP A C 1
ATOM 801 O O . ASP A 1 96 ? 40.156 -3.91 -5.055 1 83.94 96 ASP A O 1
ATOM 805 N N . THR A 1 97 ? 41.062 -3.309 -6.965 1 83.56 97 THR A N 1
ATOM 806 C CA . THR A 1 97 ? 42.438 -3.41 -6.441 1 83.56 97 THR A CA 1
ATOM 807 C C . THR A 1 97 ? 43.25 -2.178 -6.82 1 83.56 97 THR A C 1
ATOM 809 O O . THR A 1 97 ? 42.719 -1.218 -7.375 1 83.56 97 THR A O 1
ATOM 812 N N . TYR A 1 98 ? 44.625 -2.236 -6.477 1 82.44 98 TYR A N 1
ATOM 813 C CA . TYR A 1 98 ? 45.469 -1.102 -6.766 1 82.44 98 TYR A CA 1
ATOM 814 C C . TYR A 1 98 ? 46.062 -1.201 -8.172 1 82.44 98 TYR A C 1
ATOM 816 O O . TYR A 1 98 ? 46.719 -0.276 -8.648 1 82.44 98 TYR A O 1
ATOM 824 N N . ASN A 1 99 ? 45.719 -2.248 -8.891 1 83 99 ASN A N 1
ATOM 825 C CA . ASN A 1 99 ? 46.156 -2.406 -10.273 1 83 99 ASN A CA 1
ATOM 826 C C . ASN A 1 99 ? 45.156 -1.769 -11.25 1 83 99 ASN A C 1
ATOM 828 O O . ASN A 1 99 ? 44 -2.18 -11.328 1 83 99 ASN A O 1
ATOM 832 N N . PRO A 1 100 ? 45.656 -0.839 -12.031 1 83 100 PRO A N 1
ATOM 833 C CA . PRO A 1 100 ? 44.75 -0.147 -12.953 1 83 100 PRO A CA 1
ATOM 834 C C . PRO A 1 100 ? 44.125 -1.086 -13.984 1 83 100 PRO A C 1
ATOM 836 O O . PRO A 1 100 ? 43.031 -0.809 -14.492 1 83 100 PRO A O 1
ATOM 839 N N . ASP A 1 101 ? 44.75 -2.164 -14.258 1 82.69 101 ASP A N 1
ATOM 840 C CA . ASP A 1 101 ? 44.188 -3.127 -15.203 1 82.69 101 ASP A CA 1
ATOM 841 C C . ASP A 1 101 ? 42.969 -3.834 -14.617 1 82.69 101 ASP A C 1
ATOM 843 O O . ASP A 1 101 ? 42.188 -4.457 -15.344 1 82.69 101 ASP A O 1
ATOM 847 N N . ASP A 1 102 ? 42.812 -3.65 -13.289 1 85.81 102 ASP A N 1
ATOM 848 C CA . ASP A 1 102 ? 41.719 -4.324 -12.617 1 85.81 102 ASP A CA 1
ATOM 849 C C . ASP A 1 102 ? 40.562 -3.355 -12.328 1 85.81 102 ASP A C 1
ATOM 851 O O . ASP A 1 102 ? 39.688 -3.664 -11.547 1 85.81 102 ASP A O 1
ATOM 855 N N . ASP A 1 103 ? 40.656 -2.232 -12.914 1 85.81 103 ASP A N 1
ATOM 856 C CA . ASP A 1 103 ? 39.594 -1.261 -12.695 1 85.81 103 ASP A CA 1
ATOM 857 C C . ASP A 1 103 ? 38.25 -1.76 -13.273 1 85.81 103 ASP A C 1
ATOM 859 O O . ASP A 1 103 ? 38.219 -2.342 -14.359 1 85.81 103 ASP A O 1
ATOM 863 N N . LYS A 1 104 ? 37.25 -1.591 -12.492 1 92 104 LYS A N 1
ATOM 864 C CA . LYS A 1 104 ? 35.938 -2.045 -12.883 1 92 104 LYS A CA 1
ATOM 865 C C . LYS A 1 104 ? 34.938 -0.876 -12.969 1 92 104 LYS A C 1
ATOM 867 O O . LYS A 1 104 ? 35.188 0.184 -12.383 1 92 104 LYS A O 1
ATOM 872 N N . ILE A 1 105 ? 33.906 -1.058 -13.758 1 88.5 105 ILE A N 1
ATOM 873 C CA . ILE A 1 105 ? 32.781 -0.136 -13.812 1 88.5 105 ILE A CA 1
ATOM 874 C C . ILE A 1 105 ? 31.531 -0.82 -13.273 1 88.5 105 ILE A C 1
ATOM 876 O O . ILE A 1 105 ? 31.188 -1.932 -13.688 1 88.5 105 ILE A O 1
ATOM 880 N N . TYR A 1 106 ? 30.938 -0.144 -12.359 1 91.44 106 TYR A N 1
ATOM 881 C CA . TYR A 1 106 ? 29.703 -0.657 -11.773 1 91.44 106 TYR A CA 1
ATOM 882 C C . TYR A 1 106 ? 28.484 0.093 -12.32 1 91.44 106 TYR A C 1
ATOM 884 O O . TYR A 1 106 ? 28.484 1.325 -12.352 1 91.44 106 TYR A O 1
ATOM 892 N N . PHE A 1 107 ? 27.484 -0.69 -12.789 1 89.88 107 PHE A N 1
ATOM 893 C CA . PHE A 1 107 ? 26.25 -0.14 -13.328 1 89.88 107 PHE A CA 1
ATOM 894 C C . PHE A 1 107 ? 25.078 -0.476 -12.422 1 89.88 107 PHE A C 1
ATOM 896 O O . PHE A 1 107 ? 24.922 -1.617 -11.977 1 89.88 107 PHE A O 1
ATOM 903 N N . PHE A 1 108 ? 24.297 0.545 -12.125 1 93.19 108 PHE A N 1
ATOM 904 C CA . PHE A 1 108 ? 23.047 0.338 -11.406 1 93.19 108 PHE A CA 1
ATOM 905 C C . PHE A 1 108 ? 21.859 0.552 -12.328 1 93.19 108 PHE A C 1
ATOM 907 O O . PHE A 1 108 ? 21.766 1.578 -13.008 1 93.19 108 PHE A O 1
ATOM 914 N N . PHE A 1 109 ? 20.953 -0.433 -12.352 1 90.38 109 PHE A N 1
ATOM 915 C CA . PHE A 1 109 ? 19.875 -0.343 -13.336 1 90.38 109 PHE A CA 1
ATOM 916 C C . PHE A 1 109 ? 18.688 -1.188 -12.906 1 90.38 109 PHE A C 1
ATOM 918 O O . PHE A 1 109 ? 18.734 -1.865 -11.875 1 90.38 109 PHE A O 1
ATOM 925 N N . ARG A 1 110 ? 17.625 -0.99 -13.602 1 91.62 110 ARG A N 1
ATOM 926 C CA . ARG A 1 110 ? 16.422 -1.81 -13.445 1 91.62 110 ARG A CA 1
ATOM 927 C C . ARG A 1 110 ? 16.203 -2.688 -14.672 1 91.62 110 ARG A C 1
ATOM 929 O O . ARG A 1 110 ? 16.484 -2.275 -15.805 1 91.62 110 ARG A O 1
ATOM 936 N N . GLU A 1 111 ? 15.711 -3.842 -14.359 1 87.75 111 GLU A N 1
ATOM 937 C CA . GLU A 1 111 ? 15.445 -4.77 -15.461 1 87.75 111 GLU A CA 1
ATOM 938 C C . GLU A 1 111 ? 14.07 -5.426 -15.305 1 87.75 111 GLU A C 1
ATOM 940 O O . GLU A 1 111 ? 13.578 -5.594 -14.188 1 87.75 111 GLU A O 1
ATOM 945 N N . VAL A 1 112 ? 13.5 -5.707 -16.484 1 84.5 112 VAL A N 1
ATOM 946 C CA . VAL A 1 112 ? 12.219 -6.41 -16.516 1 84.5 112 VAL A CA 1
ATOM 947 C C . VAL A 1 112 ? 12.453 -7.914 -16.391 1 84.5 112 VAL A C 1
ATOM 949 O O . VAL A 1 112 ? 13.367 -8.453 -17.016 1 84.5 112 VAL A O 1
ATOM 952 N N . SER A 1 113 ? 11.734 -8.484 -15.461 1 78.88 113 SER A N 1
ATOM 953 C CA . SER A 1 113 ? 11.773 -9.938 -15.289 1 78.88 113 SER A CA 1
ATOM 954 C C . SER A 1 113 ? 10.383 -10.547 -15.453 1 78.88 113 SER A C 1
ATOM 956 O O . SER A 1 113 ? 9.375 -9.891 -15.18 1 78.88 113 SER A O 1
ATOM 958 N N . TRP A 1 114 ? 10.406 -11.789 -15.945 1 72.5 114 TRP A N 1
ATOM 959 C CA . TRP A 1 114 ? 9.133 -12.477 -16.172 1 72.5 114 TRP A CA 1
ATOM 960 C C . TRP A 1 114 ? 9.062 -13.773 -15.383 1 72.5 114 TRP A C 1
ATOM 962 O O . TRP A 1 114 ? 10.039 -14.531 -15.328 1 72.5 114 TRP A O 1
ATOM 972 N N . GLU A 1 115 ? 8.078 -13.867 -14.672 1 66.94 115 GLU A N 1
ATOM 973 C CA . GLU A 1 115 ? 7.703 -15.148 -14.086 1 66.94 115 GLU A CA 1
ATOM 974 C C . GLU A 1 115 ? 6.371 -15.648 -14.641 1 66.94 115 GLU A C 1
ATOM 976 O O . GLU A 1 115 ? 5.309 -15.219 -14.18 1 66.94 115 GLU A O 1
ATOM 981 N N . GLY A 1 116 ? 6.492 -16.594 -15.469 1 63.97 116 GLY A N 1
ATOM 982 C CA . GLY A 1 116 ? 5.281 -16.922 -16.188 1 63.97 116 GLY A CA 1
ATOM 983 C C . GLY A 1 116 ? 4.738 -15.781 -17.031 1 63.97 116 GLY A C 1
ATOM 984 O O . GLY A 1 116 ? 5.438 -15.25 -17.891 1 63.97 116 GLY A O 1
ATOM 985 N N . ASN A 1 117 ? 3.617 -15.461 -16.734 1 67.88 117 ASN A N 1
ATOM 986 C CA . ASN A 1 117 ? 2.986 -14.367 -17.469 1 67.88 117 ASN A CA 1
ATOM 987 C C . ASN A 1 117 ? 2.996 -13.078 -16.656 1 67.88 117 ASN A C 1
ATOM 989 O O . ASN A 1 117 ? 2.516 -12.039 -17.125 1 67.88 117 ASN A O 1
ATOM 993 N N . ASP A 1 118 ? 3.707 -13.164 -15.578 1 78.19 118 ASP A N 1
ATOM 994 C CA . ASP A 1 118 ? 3.705 -11.992 -14.719 1 78.19 118 ASP A CA 1
ATOM 995 C C . ASP A 1 118 ? 4.973 -11.164 -14.906 1 78.19 118 ASP A C 1
ATOM 997 O O . ASP A 1 118 ? 6.086 -11.68 -14.773 1 78.19 118 ASP A O 1
ATOM 1001 N N . LYS A 1 119 ? 4.773 -9.961 -15.281 1 82.62 119 LYS A N 1
ATOM 1002 C CA . LYS A 1 119 ? 5.867 -9.008 -15.453 1 82.62 119 LYS A CA 1
ATOM 1003 C C . LYS A 1 119 ? 6.27 -8.391 -14.117 1 82.62 119 LYS A C 1
ATOM 1005 O O . LYS A 1 119 ? 5.41 -8.047 -13.305 1 82.62 119 LYS A O 1
ATOM 1010 N N . SER A 1 120 ? 7.586 -8.383 -13.883 1 86.38 120 SER A N 1
ATOM 1011 C CA . SER A 1 120 ? 8.086 -7.723 -12.688 1 86.38 120 SER A CA 1
ATOM 1012 C C . SER A 1 120 ? 9.344 -6.918 -12.984 1 86.38 120 SER A C 1
ATOM 1014 O O . SER A 1 120 ? 9.992 -7.125 -14.016 1 86.38 120 SER A O 1
ATOM 1016 N N . ILE A 1 121 ? 9.578 -5.91 -12.203 1 90.25 121 ILE A N 1
ATOM 1017 C CA . ILE A 1 121 ? 10.773 -5.082 -12.336 1 90.25 121 ILE A CA 1
ATOM 1018 C C . ILE A 1 121 ? 11.727 -5.359 -11.18 1 90.25 121 ILE A C 1
ATOM 1020 O O . ILE A 1 121 ? 11.305 -5.441 -10.023 1 90.25 121 ILE A O 1
ATOM 1024 N N . LEU A 1 122 ? 13 -5.559 -11.523 1 90.94 122 LEU A N 1
ATOM 1025 C CA . LEU A 1 122 ? 14.016 -5.801 -10.508 1 90.94 122 LEU A CA 1
ATOM 1026 C C . LEU A 1 122 ? 15.18 -4.828 -10.664 1 90.94 122 LEU A C 1
ATOM 1028 O O . LEU A 1 122 ? 15.492 -4.402 -11.773 1 90.94 122 LEU A O 1
ATOM 1032 N N . SER A 1 123 ? 15.758 -4.5 -9.531 1 95.56 123 SER A N 1
ATOM 1033 C CA . SER A 1 123 ? 16.953 -3.656 -9.539 1 95.56 123 SER A CA 1
ATOM 1034 C C . SER A 1 123 ? 18.219 -4.496 -9.484 1 95.56 123 SER A C 1
ATOM 1036 O O . SER A 1 123 ? 18.281 -5.496 -8.766 1 95.56 123 SER A O 1
ATOM 1038 N N . ARG A 1 124 ? 19.219 -4.059 -10.312 1 95.44 124 ARG A N 1
ATOM 1039 C CA . ARG A 1 124 ? 20.453 -4.828 -10.453 1 95.44 124 ARG A CA 1
ATOM 1040 C C . ARG A 1 124 ? 21.688 -3.926 -10.344 1 95.44 124 ARG A C 1
ATOM 1042 O O . ARG A 1 124 ? 21.594 -2.717 -10.57 1 95.44 124 ARG A O 1
ATOM 1049 N N . VAL A 1 125 ? 22.734 -4.512 -9.922 1 96.38 125 VAL A N 1
ATOM 1050 C CA . VAL A 1 125 ? 24.078 -3.936 -10.047 1 96.38 125 VAL A CA 1
ATOM 1051 C C . VAL A 1 125 ? 24.938 -4.824 -10.93 1 96.38 125 VAL A C 1
ATOM 1053 O O . VAL A 1 125 ? 24.938 -6.051 -10.789 1 96.38 125 VAL A O 1
ATOM 1056 N N . ALA A 1 126 ? 25.562 -4.223 -11.891 1 94.75 126 ALA A N 1
ATOM 1057 C CA . ALA A 1 126 ? 26.422 -4.973 -12.805 1 94.75 126 ALA A CA 1
ATOM 1058 C C . ALA A 1 126 ? 27.875 -4.5 -12.711 1 94.75 126 ALA A C 1
ATOM 1060 O O . ALA A 1 126 ? 28.141 -3.371 -12.289 1 94.75 126 ALA A O 1
ATOM 1061 N N . ARG A 1 127 ? 28.703 -5.355 -13.023 1 94.75 127 ARG A N 1
ATOM 1062 C CA . ARG A 1 127 ? 30.125 -5.094 -12.992 1 94.75 127 ARG A CA 1
ATOM 1063 C C . ARG A 1 127 ? 30.781 -5.48 -14.312 1 94.75 127 ARG A C 1
ATOM 1065 O O . ARG A 1 127 ? 30.547 -6.57 -14.836 1 94.75 127 ARG A O 1
ATOM 1072 N N . VAL A 1 128 ? 31.594 -4.582 -14.875 1 91.75 128 VAL A N 1
ATOM 1073 C CA . VAL A 1 128 ? 32.312 -4.824 -16.109 1 91.75 128 VAL A CA 1
ATOM 1074 C C . VAL A 1 128 ? 33.75 -4.289 -15.977 1 91.75 128 VAL A C 1
ATOM 1076 O O . VAL A 1 128 ? 33.969 -3.25 -15.352 1 91.75 128 VAL A O 1
ATOM 1079 N N . CYS A 1 129 ? 34.656 -5.062 -16.531 1 90.69 129 CYS A N 1
ATOM 1080 C CA . CYS A 1 129 ? 36.031 -4.559 -16.547 1 90.69 129 CYS A CA 1
ATOM 1081 C C . CYS A 1 129 ? 36.125 -3.312 -17.422 1 90.69 129 CYS A C 1
ATOM 1083 O O . CYS A 1 129 ? 35.562 -3.258 -18.516 1 90.69 129 CYS A O 1
ATOM 1085 N N . LYS A 1 130 ? 36.844 -2.334 -16.875 1 86.5 130 LYS A N 1
ATOM 1086 C CA . LYS A 1 130 ? 37.031 -1.076 -17.594 1 86.5 130 LYS A CA 1
ATOM 1087 C C . LYS A 1 130 ? 37.719 -1.307 -18.938 1 86.5 130 LYS A C 1
ATOM 1089 O O . LYS A 1 130 ? 37.406 -0.608 -19.922 1 86.5 130 LYS A O 1
ATOM 1094 N N . ASN A 1 131 ? 38.562 -2.342 -19.031 1 86.5 131 ASN A N 1
ATOM 1095 C CA . ASN A 1 131 ? 39.312 -2.609 -20.25 1 86.5 131 ASN A CA 1
ATOM 1096 C C . ASN A 1 131 ? 38.656 -3.707 -21.094 1 86.5 131 ASN A C 1
ATOM 1098 O O . ASN A 1 131 ? 39.344 -4.359 -21.906 1 86.5 131 ASN A O 1
ATOM 1102 N N . ASP A 1 132 ? 37.438 -3.951 -20.922 1 88.69 132 ASP A N 1
ATOM 1103 C CA . ASP A 1 132 ? 36.75 -4.961 -21.703 1 88.69 132 ASP A CA 1
ATOM 1104 C C . ASP A 1 132 ? 36.5 -4.469 -23.125 1 88.69 132 ASP A C 1
ATOM 1106 O O . ASP A 1 132 ? 35.781 -3.49 -23.344 1 88.69 132 ASP A O 1
ATOM 1110 N N . VAL A 1 133 ? 37.062 -5.168 -24.125 1 84.94 133 VAL A N 1
ATOM 1111 C CA . VAL A 1 133 ? 36.938 -4.75 -25.516 1 84.94 133 VAL A CA 1
ATOM 1112 C C . VAL A 1 133 ? 36.094 -5.77 -26.281 1 84.94 133 VAL A C 1
ATOM 1114 O O . VAL A 1 133 ? 36 -5.719 -27.516 1 84.94 133 VAL A O 1
ATOM 1117 N N . GLY A 1 134 ? 35.531 -6.645 -25.625 1 86.62 134 GLY A N 1
ATOM 1118 C CA . GLY A 1 134 ? 34.688 -7.648 -26.266 1 86.62 134 GLY A CA 1
ATOM 1119 C C . GLY A 1 134 ? 35.469 -8.922 -26.594 1 86.62 134 GLY A C 1
ATOM 1120 O O . GLY A 1 134 ? 36.656 -9 -26.391 1 86.62 134 GLY A O 1
ATOM 1121 N N . GLY A 1 135 ? 34.719 -9.906 -27.078 1 84.31 135 GLY A N 1
ATOM 1122 C CA . GLY A 1 135 ? 35.312 -11.188 -27.438 1 84.31 135 GLY A CA 1
ATOM 1123 C C . GLY A 1 135 ? 35.812 -11.234 -28.859 1 84.31 135 GLY A C 1
ATOM 1124 O O . GLY A 1 135 ? 35.562 -10.305 -29.641 1 84.31 135 GLY A O 1
ATOM 1125 N N . LEU A 1 136 ? 36.562 -12.289 -29.125 1 85.19 136 LEU A N 1
ATOM 1126 C CA . LEU A 1 136 ? 37.094 -12.469 -30.469 1 85.19 136 LEU A CA 1
ATOM 1127 C C . LEU A 1 136 ? 36.062 -13.133 -31.391 1 85.19 136 LEU A C 1
ATOM 1129 O O . LEU A 1 136 ? 35.75 -12.609 -32.469 1 85.19 136 LEU A O 1
ATOM 1133 N N . ARG A 1 137 ? 35.562 -14.297 -31.062 1 80.88 137 ARG A N 1
ATOM 1134 C CA . ARG A 1 137 ? 34.625 -15.062 -31.875 1 80.88 137 ARG A CA 1
ATOM 1135 C C . ARG A 1 137 ? 33.188 -14.891 -31.359 1 80.88 137 ARG A C 1
ATOM 1137 O O . ARG A 1 137 ? 32.281 -14.641 -32.156 1 80.88 137 ARG A O 1
ATOM 1144 N N . SER A 1 138 ? 33 -15.133 -30.078 1 80.56 138 SER A N 1
ATOM 1145 C CA . SER A 1 138 ? 31.719 -14.969 -29.406 1 80.56 138 SER A CA 1
ATOM 1146 C C . SER A 1 138 ? 31.656 -13.641 -28.656 1 80.56 138 SER A C 1
ATOM 1148 O O . SER A 1 138 ? 32.656 -13.156 -28.141 1 80.56 138 SER A O 1
ATOM 1150 N N . LEU A 1 139 ? 30.375 -13.055 -28.594 1 78.88 139 LEU A N 1
ATOM 1151 C CA . LEU A 1 139 ? 30.172 -11.773 -27.922 1 78.88 139 LEU A CA 1
ATOM 1152 C C . LEU A 1 139 ? 31.078 -10.703 -28.516 1 78.88 139 LEU A C 1
ATOM 1154 O O . LEU A 1 139 ? 31.75 -9.977 -27.766 1 78.88 139 LEU A O 1
ATOM 1158 N N . THR A 1 140 ? 31.203 -10.734 -29.875 1 75.56 140 THR A N 1
ATOM 1159 C CA . THR A 1 140 ? 32 -9.734 -30.578 1 75.56 140 THR A CA 1
ATOM 1160 C C . THR A 1 140 ? 31.422 -8.336 -30.359 1 75.56 140 THR A C 1
ATOM 1162 O O . THR A 1 140 ? 30.234 -8.109 -30.578 1 75.56 140 THR A O 1
ATOM 1165 N N . ASN A 1 141 ? 32.188 -7.398 -29.75 1 72.25 141 ASN A N 1
ATOM 1166 C CA . ASN A 1 141 ? 31.797 -6.023 -29.438 1 72.25 141 ASN A CA 1
ATOM 1167 C C . ASN A 1 141 ? 30.75 -5.969 -28.328 1 72.25 141 ASN A C 1
ATOM 1169 O O . ASN A 1 141 ? 29.953 -5.039 -28.266 1 72.25 141 ASN A O 1
ATOM 1173 N N . LYS A 1 142 ? 30.672 -7.082 -27.688 1 80.56 142 LYS A N 1
ATOM 1174 C CA . LYS A 1 142 ? 29.844 -7.164 -26.484 1 80.56 142 LYS A CA 1
ATOM 1175 C C . LYS A 1 142 ? 30.688 -7.449 -25.25 1 80.56 142 LYS A C 1
ATOM 1177 O O . LYS A 1 142 ? 31.766 -8.031 -25.344 1 80.56 142 LYS A O 1
ATOM 1182 N N . TRP A 1 143 ? 30.156 -7.039 -24.156 1 87.69 143 TRP A N 1
ATOM 1183 C CA . TRP A 1 143 ? 30.906 -7.234 -22.922 1 87.69 143 TRP A CA 1
ATOM 1184 C C . TRP A 1 143 ? 31.125 -8.719 -22.641 1 87.69 143 TRP A C 1
ATOM 1186 O O . TRP A 1 143 ? 30.172 -9.5 -22.656 1 87.69 143 TRP A O 1
ATOM 1196 N N . THR A 1 144 ? 32.312 -9.062 -22.344 1 90.88 144 THR A N 1
ATOM 1197 C CA . THR A 1 144 ? 32.656 -10.453 -22.062 1 90.88 144 THR A CA 1
ATOM 1198 C C . THR A 1 144 ? 32.906 -10.664 -20.562 1 90.88 144 THR A C 1
ATOM 1200 O O . THR A 1 144 ? 33.031 -11.797 -20.109 1 90.88 144 THR A O 1
ATOM 1203 N N . THR A 1 145 ? 32.938 -9.586 -19.781 1 92.56 145 THR A N 1
ATOM 1204 C CA . THR A 1 145 ? 33.188 -9.703 -18.344 1 92.56 145 THR A CA 1
ATOM 1205 C C . THR A 1 145 ? 31.984 -9.234 -17.547 1 92.56 145 THR A C 1
ATOM 1207 O O . THR A 1 145 ? 32.094 -8.969 -16.359 1 92.56 145 THR A O 1
ATOM 1210 N N . PHE A 1 146 ? 30.922 -9.211 -18.234 1 92.12 146 PHE A N 1
ATOM 1211 C CA . PHE A 1 146 ? 29.703 -8.688 -17.641 1 92.12 146 PHE A CA 1
ATOM 1212 C C . PHE A 1 146 ? 29.125 -9.688 -16.641 1 92.12 146 PHE A C 1
ATOM 1214 O O . PHE A 1 146 ? 28.875 -10.844 -17 1 92.12 146 PHE A O 1
ATOM 1221 N N . LEU A 1 147 ? 28.906 -9.18 -15.43 1 94.94 147 LEU A N 1
ATOM 1222 C CA . LEU A 1 147 ? 28.203 -9.914 -14.391 1 94.94 147 LEU A CA 1
ATOM 1223 C C . LEU A 1 147 ? 27.188 -9.023 -13.688 1 94.94 147 LEU A C 1
ATOM 1225 O O . LEU A 1 147 ? 27.375 -7.809 -13.594 1 94.94 147 LEU A O 1
ATOM 1229 N N . LYS A 1 148 ? 26.141 -9.578 -13.289 1 94.25 148 LYS A N 1
ATOM 1230 C CA . LYS A 1 148 ? 25.141 -8.781 -12.594 1 94.25 148 LYS A CA 1
ATOM 1231 C C . LYS A 1 148 ? 24.641 -9.492 -11.336 1 94.25 148 LYS A C 1
ATOM 1233 O O . LYS A 1 148 ? 24.797 -10.711 -11.203 1 94.25 148 LYS A O 1
ATOM 1238 N N . ALA A 1 149 ? 24.141 -8.727 -10.406 1 95.94 149 ALA A N 1
ATOM 1239 C CA . ALA A 1 149 ? 23.594 -9.211 -9.148 1 95.94 149 ALA A CA 1
ATOM 1240 C C . ALA A 1 149 ? 22.328 -8.43 -8.766 1 95.94 149 ALA A C 1
ATOM 1242 O O . ALA A 1 149 ? 22.172 -7.27 -9.164 1 95.94 149 ALA A O 1
ATOM 1243 N N . ARG A 1 150 ? 21.484 -9.07 -8.055 1 94.56 150 ARG A N 1
ATOM 1244 C CA . ARG A 1 150 ? 20.266 -8.422 -7.613 1 94.56 150 ARG A CA 1
ATOM 1245 C C . ARG A 1 150 ? 20.531 -7.469 -6.453 1 94.56 150 ARG A C 1
ATOM 1247 O O . ARG A 1 150 ? 21.281 -7.805 -5.527 1 94.56 150 ARG A O 1
ATOM 1254 N N . LEU A 1 151 ? 20.047 -6.301 -6.633 1 96.75 151 LEU A N 1
ATOM 1255 C CA . LEU A 1 151 ? 20.109 -5.309 -5.566 1 96.75 151 LEU A CA 1
ATOM 1256 C C . LEU A 1 151 ? 18.781 -5.254 -4.809 1 96.75 151 LEU A C 1
ATOM 1258 O O . LEU A 1 151 ? 17.766 -4.789 -5.344 1 96.75 151 LEU A O 1
ATOM 1262 N N . VAL A 1 152 ? 18.828 -5.664 -3.479 1 96.44 152 VAL A N 1
ATOM 1263 C CA . VAL A 1 152 ? 17.578 -5.871 -2.756 1 96.44 152 VAL A CA 1
ATOM 1264 C C . VAL A 1 152 ? 17.359 -4.734 -1.763 1 96.44 152 VAL A C 1
ATOM 1266 O O . VAL A 1 152 ? 18.297 -4.316 -1.07 1 96.44 152 VAL A O 1
ATOM 1269 N N . CYS A 1 153 ? 16.156 -4.156 -1.749 1 97.5 153 CYS A N 1
ATOM 1270 C CA . CYS A 1 153 ? 15.656 -3.25 -0.725 1 97.5 153 CYS A CA 1
ATOM 1271 C C . CYS A 1 153 ? 14.266 -3.676 -0.257 1 97.5 153 CYS A C 1
ATOM 1273 O O . CYS A 1 153 ? 13.297 -3.566 -1.005 1 97.5 153 CYS A O 1
ATOM 1275 N N . SER A 1 154 ? 14.242 -4.215 0.949 1 95.69 154 SER A N 1
ATOM 1276 C CA . SER A 1 154 ? 12.969 -4.754 1.42 1 95.69 154 SER A CA 1
ATOM 1277 C C . SER A 1 154 ? 12.828 -4.602 2.93 1 95.69 154 SER A C 1
ATOM 1279 O O . SER A 1 154 ? 13.82 -4.395 3.633 1 95.69 154 SER A O 1
ATOM 1281 N N . ILE A 1 155 ? 11.633 -4.508 3.377 1 94.31 155 ILE A N 1
ATOM 1282 C CA . ILE A 1 155 ? 11.297 -4.539 4.797 1 94.31 155 ILE A CA 1
ATOM 1283 C C . ILE A 1 155 ? 10.828 -5.938 5.188 1 94.31 155 ILE A C 1
ATOM 1285 O O . ILE A 1 155 ? 9.852 -6.445 4.637 1 94.31 155 ILE A O 1
ATOM 1289 N N . PRO A 1 156 ? 11.508 -6.527 6.062 1 91.06 156 PRO A N 1
ATOM 1290 C CA . PRO A 1 156 ? 11.094 -7.871 6.469 1 91.06 156 PRO A CA 1
ATOM 1291 C C . PRO A 1 156 ? 9.711 -7.887 7.125 1 91.06 156 PRO A C 1
ATOM 1293 O O . PRO A 1 156 ? 9.375 -6.977 7.887 1 91.06 156 PRO A O 1
ATOM 1296 N N . GLY A 1 157 ? 8.906 -8.836 6.785 1 87.94 157 GLY A N 1
ATOM 1297 C CA . GLY A 1 157 ? 7.582 -8.992 7.363 1 87.94 157 GLY A CA 1
ATOM 1298 C C . GLY A 1 157 ? 7.535 -10.008 8.484 1 87.94 157 GLY A C 1
ATOM 1299 O O . GLY A 1 157 ? 8.477 -10.781 8.664 1 87.94 157 GLY A O 1
ATOM 1300 N N . PRO A 1 158 ? 6.426 -9.945 9.258 1 80.69 158 PRO A N 1
ATOM 1301 C CA . PRO A 1 158 ? 6.316 -10.867 10.391 1 80.69 158 PRO A CA 1
ATOM 1302 C C . PRO A 1 158 ? 6.223 -12.328 9.961 1 80.69 158 PRO A C 1
ATOM 1304 O O . PRO A 1 158 ? 6.715 -13.219 10.664 1 80.69 158 PRO A O 1
ATOM 1307 N N . ASP A 1 159 ? 5.723 -12.688 8.758 1 77.44 159 ASP A N 1
ATOM 1308 C CA . ASP A 1 159 ? 5.578 -14.062 8.297 1 77.44 159 ASP A CA 1
ATOM 1309 C C . ASP A 1 159 ? 6.707 -14.445 7.344 1 77.44 159 ASP A C 1
ATOM 1311 O O . ASP A 1 159 ? 6.629 -15.469 6.656 1 77.44 159 ASP A O 1
ATOM 1315 N N . GLY A 1 160 ? 7.676 -13.609 7.277 1 81.81 160 GLY A N 1
ATOM 1316 C CA . GLY A 1 160 ? 8.812 -13.914 6.422 1 81.81 160 GLY A CA 1
ATOM 1317 C C . GLY A 1 160 ? 8.648 -13.406 5.004 1 81.81 160 GLY A C 1
ATOM 1318 O O . GLY A 1 160 ? 9.523 -13.617 4.156 1 81.81 160 GLY A O 1
ATOM 1319 N N . VAL A 1 161 ? 7.535 -12.922 4.719 1 88.12 161 VAL A N 1
ATOM 1320 C CA . VAL A 1 161 ? 7.336 -12.336 3.395 1 88.12 161 VAL A CA 1
ATOM 1321 C C . VAL A 1 161 ? 7.738 -10.859 3.412 1 88.12 161 VAL A C 1
ATOM 1323 O O . VAL A 1 161 ? 7.074 -10.039 4.047 1 88.12 161 VAL A O 1
ATOM 1326 N N . ASP A 1 162 ? 8.711 -10.594 2.709 1 91.25 162 ASP A N 1
ATOM 1327 C CA . ASP A 1 162 ? 9.242 -9.234 2.703 1 91.25 162 ASP A CA 1
ATOM 1328 C C . ASP A 1 162 ? 8.422 -8.32 1.792 1 91.25 162 ASP A C 1
ATOM 1330 O O . ASP A 1 162 ? 7.785 -8.789 0.847 1 91.25 162 ASP A O 1
ATOM 1334 N N . THR A 1 163 ? 8.367 -7.062 2.223 1 92.88 163 THR A N 1
ATOM 1335 C CA . THR A 1 163 ? 7.863 -6.027 1.324 1 92.88 163 THR A CA 1
ATOM 1336 C C . THR A 1 163 ? 9 -5.426 0.502 1 92.88 163 THR A C 1
ATOM 1338 O O . THR A 1 163 ? 9.906 -4.797 1.052 1 92.88 163 THR A O 1
ATOM 1341 N N . HIS A 1 164 ? 8.914 -5.582 -0.745 1 93.19 164 HIS A N 1
ATOM 1342 C CA . HIS A 1 164 ? 10.031 -5.203 -1.6 1 93.19 164 HIS A CA 1
ATOM 1343 C C . HIS A 1 164 ? 9.781 -3.859 -2.273 1 93.19 164 HIS A C 1
ATOM 1345 O O . HIS A 1 164 ? 8.656 -3.572 -2.699 1 93.19 164 HIS A O 1
ATOM 1351 N N . PHE A 1 165 ? 10.75 -3.035 -2.309 1 96.56 165 PHE A N 1
ATOM 1352 C CA . PHE A 1 165 ? 10.859 -1.854 -3.156 1 96.56 165 PHE A CA 1
ATOM 1353 C C . PHE A 1 165 ? 11.805 -2.111 -4.324 1 96.56 165 PHE A C 1
ATOM 1355 O O . PHE A 1 165 ? 13.023 -1.987 -4.188 1 96.56 165 PHE A O 1
ATOM 1362 N N . ASP A 1 166 ? 11.281 -2.324 -5.5 1 94.56 166 ASP A N 1
ATOM 1363 C CA . ASP A 1 166 ? 12.07 -2.961 -6.547 1 94.56 166 ASP A CA 1
ATOM 1364 C C . ASP A 1 166 ? 12.492 -1.949 -7.613 1 94.56 166 ASP A C 1
ATOM 1366 O O . ASP A 1 166 ? 13.336 -2.244 -8.461 1 94.56 166 ASP A O 1
ATOM 1370 N N . GLU A 1 167 ? 12.016 -0.855 -7.609 1 95.31 167 GLU A N 1
ATOM 1371 C CA . GLU A 1 167 ? 12.344 0.097 -8.664 1 95.31 167 GLU A CA 1
ATOM 1372 C C . GLU A 1 167 ? 13.375 1.115 -8.188 1 95.31 167 GLU A C 1
ATOM 1374 O O . GLU A 1 167 ? 13.031 2.088 -7.52 1 95.31 167 GLU A O 1
ATOM 1379 N N . LEU A 1 168 ? 14.547 0.906 -8.672 1 97.19 168 LEU A N 1
ATOM 1380 C CA . LEU A 1 168 ? 15.625 1.837 -8.359 1 97.19 168 LEU A CA 1
ATOM 1381 C C . LEU A 1 168 ? 15.414 3.172 -9.062 1 97.19 168 LEU A C 1
ATOM 1383 O O . LEU A 1 168 ? 15.125 3.209 -10.266 1 97.19 168 LEU A O 1
ATOM 1387 N N . GLN A 1 169 ? 15.555 4.273 -8.289 1 96.19 169 GLN A N 1
ATOM 1388 C CA . GLN A 1 169 ? 15.305 5.59 -8.867 1 96.19 169 GLN A CA 1
ATOM 1389 C C . GLN A 1 169 ? 16.594 6.395 -8.977 1 96.19 169 GLN A C 1
ATOM 1391 O O . GLN A 1 169 ? 16.797 7.121 -9.945 1 96.19 169 GLN A O 1
ATOM 1396 N N . ASP A 1 170 ? 17.359 6.301 -7.926 1 95.88 170 ASP A N 1
ATOM 1397 C CA . ASP A 1 170 ? 18.578 7.086 -7.891 1 95.88 170 ASP A CA 1
ATOM 1398 C C . ASP A 1 170 ? 19.594 6.496 -6.902 1 95.88 170 ASP A C 1
ATOM 1400 O O . ASP A 1 170 ? 19.203 5.734 -6.008 1 95.88 170 ASP A O 1
ATOM 1404 N N . ILE A 1 171 ? 20.891 6.859 -7.188 1 96.38 171 ILE A N 1
ATOM 1405 C CA . ILE A 1 171 ? 21.969 6.387 -6.316 1 96.38 171 ILE A CA 1
ATOM 1406 C C . ILE A 1 171 ? 22.891 7.543 -5.969 1 96.38 171 ILE A C 1
ATOM 1408 O O . ILE A 1 171 ? 23.047 8.484 -6.75 1 96.38 171 ILE A O 1
ATOM 1412 N N . PHE A 1 172 ? 23.453 7.469 -4.793 1 95.94 172 PHE A N 1
ATOM 1413 C CA . PHE A 1 172 ? 24.484 8.398 -4.359 1 95.94 172 PHE A CA 1
ATOM 1414 C C . PHE A 1 172 ? 25.656 7.656 -3.703 1 95.94 172 PHE A C 1
ATOM 1416 O O . PHE A 1 172 ? 25.438 6.828 -2.812 1 95.94 172 PHE A O 1
ATOM 1423 N N . LEU A 1 173 ? 26.812 7.957 -4.145 1 94.38 173 LEU A N 1
ATOM 1424 C CA . LEU A 1 173 ? 28.016 7.363 -3.555 1 94.38 173 LEU A CA 1
ATOM 1425 C C . LEU A 1 173 ? 28.641 8.312 -2.537 1 94.38 173 LEU A C 1
ATOM 1427 O O . LEU A 1 173 ? 29.062 9.414 -2.889 1 94.38 173 LEU A O 1
ATOM 1431 N N . LEU A 1 174 ? 28.656 7.91 -1.326 1 94.88 174 LEU A N 1
ATOM 1432 C CA . LEU A 1 174 ? 29.312 8.672 -0.27 1 94.88 174 LEU A CA 1
ATOM 1433 C C . LEU A 1 174 ? 30.766 8.227 -0.091 1 94.88 174 LEU A C 1
ATOM 1435 O O . LEU A 1 174 ? 31.016 7.086 0.309 1 94.88 174 LEU A O 1
ATOM 1439 N N . PRO A 1 175 ? 31.625 9.094 -0.329 1 91.5 175 PRO A N 1
ATOM 1440 C CA . PRO A 1 175 ? 33.031 8.711 -0.188 1 91.5 175 PRO A CA 1
ATOM 1441 C C . PRO A 1 175 ? 33.438 8.445 1.263 1 91.5 175 PRO A C 1
ATOM 1443 O O . PRO A 1 175 ? 32.906 9.086 2.176 1 91.5 175 PRO A O 1
ATOM 1446 N N . THR A 1 176 ? 34.25 7.5 1.401 1 91.69 176 THR A N 1
ATOM 1447 C CA . THR A 1 176 ? 34.844 7.18 2.695 1 91.69 176 THR A CA 1
ATOM 1448 C C . THR A 1 176 ? 36.375 7.406 2.672 1 91.69 176 THR A C 1
ATOM 1450 O O . THR A 1 176 ? 36.906 7.863 1.666 1 91.69 176 THR A O 1
ATOM 1453 N N . ARG A 1 177 ? 36.938 7.102 3.809 1 89.62 177 ARG A N 1
ATOM 1454 C CA . ARG A 1 177 ? 38.406 7.219 3.877 1 89.62 177 ARG A CA 1
ATOM 1455 C C . ARG A 1 177 ? 39.062 6.273 2.883 1 89.62 177 ARG A C 1
ATOM 1457 O O . ARG A 1 177 ? 40.125 6.594 2.328 1 89.62 177 ARG A O 1
ATOM 1464 N N . ASP A 1 178 ? 38.375 5.184 2.715 1 88.5 178 ASP A N 1
ATOM 1465 C CA . ASP A 1 178 ? 38.844 4.234 1.702 1 88.5 178 ASP A CA 1
ATOM 1466 C C . ASP A 1 178 ? 38.125 4.48 0.368 1 88.5 178 ASP A C 1
ATOM 1468 O O . ASP A 1 178 ? 36.969 4.121 0.196 1 88.5 178 ASP A O 1
ATOM 1472 N N . ASP A 1 179 ? 38.812 4.949 -0.566 1 84.25 179 ASP A N 1
ATOM 1473 C CA . ASP A 1 179 ? 38.25 5.332 -1.854 1 84.25 179 ASP A CA 1
ATOM 1474 C C . ASP A 1 179 ? 37.688 4.113 -2.584 1 84.25 179 ASP A C 1
ATOM 1476 O O . ASP A 1 179 ? 36.812 4.254 -3.461 1 84.25 179 ASP A O 1
ATOM 1480 N N . LYS A 1 180 ? 38.156 2.992 -2.246 1 87.62 180 LYS A N 1
ATOM 1481 C CA . LYS A 1 180 ? 37.719 1.785 -2.941 1 87.62 180 LYS A CA 1
ATOM 1482 C C . LYS A 1 180 ? 36.406 1.255 -2.357 1 87.62 180 LYS A C 1
ATOM 1484 O O . LYS A 1 180 ? 35.719 0.424 -2.977 1 87.62 180 LYS A O 1
ATOM 1489 N N . ASN A 1 181 ? 36.156 1.746 -1.229 1 92.12 181 ASN A N 1
ATOM 1490 C CA . ASN A 1 181 ? 34.969 1.214 -0.563 1 92.12 181 ASN A CA 1
ATOM 1491 C C . ASN A 1 181 ? 34 2.328 -0.144 1 92.12 181 ASN A C 1
ATOM 1493 O O . ASN A 1 181 ? 33.75 2.514 1.047 1 92.12 181 ASN A O 1
ATOM 1497 N N . PRO A 1 182 ? 33.406 2.971 -1.103 1 94.19 182 PRO A N 1
ATOM 1498 C CA . PRO A 1 182 ? 32.406 3.969 -0.76 1 94.19 182 PRO A CA 1
ATOM 1499 C C . PRO A 1 182 ? 31.094 3.342 -0.27 1 94.19 182 PRO A C 1
ATOM 1501 O O . PRO A 1 182 ? 30.906 2.131 -0.4 1 94.19 182 PRO A O 1
ATOM 1504 N N . ILE A 1 183 ? 30.281 4.207 0.35 1 96.06 183 ILE A N 1
ATOM 1505 C CA . ILE A 1 183 ? 28.953 3.791 0.776 1 96.06 183 ILE A CA 1
ATOM 1506 C C . ILE A 1 183 ? 27.922 4.184 -0.282 1 96.06 183 ILE A C 1
ATOM 1508 O O . ILE A 1 183 ? 27.938 5.316 -0.773 1 96.06 183 ILE A O 1
ATOM 1512 N N . VAL A 1 184 ? 27.094 3.252 -0.617 1 97.06 184 VAL A N 1
ATOM 1513 C CA . VAL A 1 184 ? 26.141 3.475 -1.689 1 97.06 184 VAL A CA 1
ATOM 1514 C C . VAL A 1 184 ? 24.75 3.719 -1.096 1 97.06 184 VAL A C 1
ATOM 1516 O O . VAL A 1 184 ? 24.188 2.848 -0.424 1 97.06 184 VAL A O 1
ATOM 1519 N N . TYR A 1 185 ? 24.219 4.898 -1.312 1 97.81 185 TYR A N 1
ATOM 1520 C CA . TYR A 1 185 ? 22.828 5.211 -0.98 1 97.81 185 TYR A CA 1
ATOM 1521 C C . TYR A 1 185 ? 21.922 5.082 -2.205 1 97.81 185 TYR A C 1
ATOM 1523 O O . TYR A 1 185 ? 22.25 5.602 -3.277 1 97.81 185 TYR A O 1
ATOM 1531 N N . ALA A 1 186 ? 20.828 4.367 -2.053 1 98.38 186 ALA A N 1
ATOM 1532 C CA . ALA A 1 186 ? 19.953 4.141 -3.191 1 98.38 186 ALA A CA 1
ATOM 1533 C C . ALA A 1 186 ? 18.484 4.375 -2.807 1 98.38 186 ALA A C 1
ATOM 1535 O O . ALA A 1 186 ? 18.062 3.992 -1.715 1 98.38 186 ALA A O 1
ATOM 1536 N N . ILE A 1 187 ? 17.766 5.023 -3.699 1 98.31 187 ILE A N 1
ATOM 1537 C CA . ILE A 1 187 ? 16.328 5.219 -3.527 1 98.31 187 ILE A CA 1
ATOM 1538 C C . ILE A 1 187 ? 15.562 4.191 -4.355 1 98.31 187 ILE A C 1
ATOM 1540 O O . ILE A 1 187 ? 15.852 4.004 -5.543 1 98.31 187 ILE A O 1
ATOM 1544 N N . PHE A 1 188 ? 14.609 3.588 -3.684 1 98.38 188 PHE A N 1
ATOM 1545 C CA . PHE A 1 188 ? 13.75 2.619 -4.355 1 98.38 188 PHE A CA 1
ATOM 1546 C C . PHE A 1 188 ? 12.289 3.012 -4.215 1 98.38 188 PHE A C 1
ATOM 1548 O O . PHE A 1 188 ? 11.891 3.607 -3.213 1 98.38 188 PHE A O 1
ATOM 1555 N N . THR A 1 189 ? 11.5 2.67 -5.227 1 96.94 189 THR A N 1
ATOM 1556 C CA . THR A 1 189 ? 10.047 2.818 -5.172 1 96.94 189 THR A CA 1
ATOM 1557 C C . THR A 1 189 ? 9.352 1.491 -5.473 1 96.94 189 THR A C 1
ATOM 1559 O O . THR A 1 189 ? 9.992 0.552 -5.957 1 96.94 189 THR A O 1
ATOM 1562 N N . THR A 1 190 ? 8.117 1.435 -5.09 1 95 190 THR A N 1
ATOM 1563 C CA . THR A 1 190 ? 7.332 0.253 -5.422 1 95 190 THR A CA 1
ATOM 1564 C C . THR A 1 190 ? 6.926 0.271 -6.895 1 95 190 THR A C 1
ATOM 1566 O O . THR A 1 190 ? 6.848 1.336 -7.508 1 95 190 THR A O 1
ATOM 1569 N N . SER A 1 191 ? 6.672 -0.926 -7.469 1 90.69 191 SER A N 1
ATOM 1570 C CA . SER A 1 191 ? 6.238 -1.038 -8.859 1 90.69 191 SER A CA 1
ATOM 1571 C C . SER A 1 191 ? 4.723 -0.899 -8.977 1 90.69 191 SER A C 1
ATOM 1573 O O . SER A 1 191 ? 4.203 -0.607 -10.055 1 90.69 191 SER A O 1
ATOM 1575 N N . SER A 1 192 ? 4.027 -1.066 -7.91 1 89.31 192 SER A N 1
ATOM 1576 C CA . SER A 1 192 ? 2.568 -1.021 -7.91 1 89.31 192 SER A CA 1
ATOM 1577 C C . SER A 1 192 ? 2.059 0.41 -8.039 1 89.31 192 SER A C 1
ATOM 1579 O O . SER A 1 192 ? 2.613 1.328 -7.43 1 89.31 192 SER A O 1
ATOM 1581 N N . SER A 1 193 ? 0.974 0.552 -8.805 1 85.75 193 SER A N 1
ATOM 1582 C CA . SER A 1 193 ? 0.348 1.863 -8.938 1 85.75 193 SER A CA 1
ATOM 1583 C C . SER A 1 193 ? -0.643 2.121 -7.809 1 85.75 193 SER A C 1
ATOM 1585 O O . SER A 1 193 ? -1.046 3.264 -7.578 1 85.75 193 SER A O 1
ATOM 1587 N N . ILE A 1 194 ? -0.966 1.103 -7.191 1 89.38 194 ILE A N 1
ATOM 1588 C CA . ILE A 1 194 ? -1.952 1.207 -6.121 1 89.38 194 ILE A CA 1
ATOM 1589 C C . ILE A 1 194 ? -1.243 1.407 -4.785 1 89.38 194 ILE A C 1
ATOM 1591 O O . ILE A 1 194 ? -1.617 2.283 -4 1 89.38 194 ILE A O 1
ATOM 1595 N N . PHE A 1 195 ? -0.277 0.587 -4.551 1 92.06 195 PHE A N 1
ATOM 1596 C CA . PHE A 1 195 ? 0.512 0.681 -3.328 1 92.06 195 PHE A CA 1
ATOM 1597 C C . PHE A 1 195 ? 1.824 1.412 -3.586 1 92.06 195 PHE A C 1
ATOM 1599 O O . PHE A 1 195 ? 2.852 0.783 -3.848 1 92.06 195 PHE A O 1
ATOM 1606 N N . ARG A 1 196 ? 1.734 2.666 -3.361 1 91.31 196 ARG A N 1
ATOM 1607 C CA . ARG A 1 196 ? 2.908 3.486 -3.643 1 91.31 196 ARG A CA 1
ATOM 1608 C C . ARG A 1 196 ? 3.729 3.719 -2.377 1 91.31 196 ARG A C 1
ATOM 1610 O O . ARG A 1 196 ? 3.17 3.963 -1.306 1 91.31 196 ARG A O 1
ATOM 1617 N N . GLY A 1 197 ? 5.027 3.582 -2.5 1 95.19 197 GLY A N 1
ATOM 1618 C CA . GLY A 1 197 ? 5.953 3.818 -1.405 1 95.19 197 GLY A CA 1
ATOM 1619 C C . GLY A 1 197 ? 7.395 3.953 -1.861 1 95.19 197 GLY A C 1
ATOM 1620 O O . GLY A 1 197 ? 7.727 3.609 -2.998 1 95.19 197 GLY A O 1
ATOM 1621 N N . SER A 1 198 ? 8.188 4.555 -1.069 1 97.75 198 SER A N 1
ATOM 1622 C CA . SER A 1 198 ? 9.609 4.742 -1.341 1 97.75 198 SER A CA 1
ATOM 1623 C C . SER A 1 198 ? 10.453 4.32 -0.145 1 97.75 198 SER A C 1
ATOM 1625 O O . SER A 1 198 ? 9.977 4.324 0.992 1 97.75 198 SER A O 1
ATOM 1627 N N . ALA A 1 199 ? 11.672 3.916 -0.444 1 98 199 ALA A N 1
ATOM 1628 C CA . ALA A 1 199 ? 12.617 3.518 0.599 1 98 199 ALA A CA 1
ATOM 1629 C C . ALA A 1 199 ? 14.047 3.863 0.205 1 98 199 ALA A C 1
ATOM 1631 O O . ALA A 1 199 ? 14.391 3.883 -0.98 1 98 199 ALA A O 1
ATOM 1632 N N . VAL A 1 200 ? 14.789 4.203 1.188 1 98.06 200 VAL A N 1
ATOM 1633 C CA . VAL A 1 200 ? 16.219 4.43 0.991 1 98.06 200 VAL A CA 1
ATOM 1634 C C . VAL A 1 200 ? 17.016 3.314 1.661 1 98.06 200 VAL A C 1
ATOM 1636 O O . VAL A 1 200 ? 16.875 3.082 2.865 1 98.06 200 VAL A O 1
ATOM 1639 N N . CYS A 1 201 ? 17.812 2.621 0.848 1 97.81 201 CYS A N 1
ATOM 1640 C CA . CYS A 1 201 ? 18.688 1.57 1.373 1 97.81 201 CYS A CA 1
ATOM 1641 C C . CYS A 1 201 ? 20.156 1.923 1.177 1 97.81 201 CYS A C 1
ATOM 1643 O O . CYS A 1 201 ? 20.5 2.643 0.24 1 97.81 201 CYS A O 1
ATOM 1645 N N . VAL A 1 202 ? 20.953 1.426 2.102 1 97.06 202 VAL A N 1
ATOM 1646 C CA . VAL A 1 202 ? 22.391 1.732 2.1 1 97.06 202 VAL A CA 1
ATOM 1647 C C . VAL A 1 202 ? 23.188 0.447 1.922 1 97.06 202 VAL A C 1
ATOM 1649 O O . VAL A 1 202 ? 22.922 -0.554 2.594 1 97.06 202 VAL A O 1
ATOM 1652 N N . TYR A 1 203 ? 24.156 0.488 0.998 1 97.69 203 TYR A N 1
ATOM 1653 C CA . TYR A 1 203 ? 25.016 -0.664 0.717 1 97.69 203 TYR A CA 1
ATOM 1654 C C . TYR A 1 203 ? 26.484 -0.304 0.862 1 97.69 203 TYR A C 1
ATOM 1656 O O . TYR A 1 203 ? 26.859 0.872 0.797 1 97.69 203 TYR A O 1
ATOM 1664 N N . SER A 1 204 ? 27.266 -1.297 1.093 1 95.75 204 SER A N 1
ATOM 1665 C CA . SER A 1 204 ? 28.719 -1.144 1.059 1 95.75 204 SER A CA 1
ATOM 1666 C C . SER A 1 204 ? 29.297 -1.714 -0.229 1 95.75 204 SER A C 1
ATOM 1668 O O . SER A 1 204 ? 28.922 -2.805 -0.661 1 95.75 204 SER A O 1
ATOM 1670 N N . MET A 1 205 ? 30.25 -0.981 -0.78 1 94.81 205 MET A N 1
ATOM 1671 C CA . MET A 1 205 ? 30.875 -1.471 -2 1 94.81 205 MET A CA 1
ATOM 1672 C C . MET A 1 205 ? 31.656 -2.754 -1.73 1 94.81 205 MET A C 1
ATOM 1674 O O . MET A 1 205 ? 31.781 -3.605 -2.613 1 94.81 205 MET A O 1
ATOM 1678 N N . ALA A 1 206 ? 32.125 -2.859 -0.54 1 94.44 206 ALA A N 1
ATOM 1679 C CA . ALA A 1 206 ? 32.812 -4.086 -0.167 1 94.44 206 ALA A CA 1
ATOM 1680 C C . ALA A 1 206 ? 31.891 -5.293 -0.26 1 94.44 206 ALA A C 1
ATOM 1682 O O . ALA A 1 206 ? 32.281 -6.359 -0.74 1 94.44 206 ALA A O 1
ATOM 1683 N N . GLU A 1 207 ? 30.734 -5.102 0.183 1 95.31 207 GLU A N 1
ATOM 1684 C CA . GLU A 1 207 ? 29.75 -6.188 0.109 1 95.31 207 GLU A CA 1
ATOM 1685 C C . GLU A 1 207 ? 29.375 -6.484 -1.336 1 95.31 207 GLU A C 1
ATOM 1687 O O . GLU A 1 207 ? 29.172 -7.645 -1.709 1 95.31 207 GLU A O 1
ATOM 1692 N N . ILE A 1 208 ? 29.172 -5.516 -2.092 1 96.75 208 ILE A N 1
ATOM 1693 C CA . ILE A 1 208 ? 28.859 -5.695 -3.506 1 96.75 208 ILE A CA 1
ATOM 1694 C C . ILE A 1 208 ? 29.969 -6.496 -4.18 1 96.75 208 ILE A C 1
ATOM 1696 O O . ILE A 1 208 ? 29.703 -7.449 -4.914 1 96.75 208 ILE A O 1
ATOM 1700 N N . ARG A 1 209 ? 31.188 -6.164 -3.879 1 95.19 209 ARG A N 1
ATOM 1701 C CA . ARG A 1 209 ? 32.312 -6.875 -4.445 1 95.19 209 ARG A CA 1
ATOM 1702 C C . ARG A 1 209 ? 32.344 -8.336 -4.004 1 95.19 209 ARG A C 1
ATOM 1704 O O . ARG A 1 209 ? 32.625 -9.227 -4.801 1 95.19 209 ARG A O 1
ATOM 1711 N N . SER A 1 210 ? 32.031 -8.492 -2.783 1 95.94 210 SER A N 1
ATOM 1712 C CA . SER A 1 210 ? 32 -9.859 -2.26 1 95.94 210 SER A CA 1
ATOM 1713 C C . SER A 1 210 ? 30.984 -10.719 -3.002 1 95.94 210 SER A C 1
ATOM 1715 O O . SER A 1 210 ? 31.219 -11.914 -3.211 1 95.94 210 SER A O 1
ATOM 1717 N N . VAL A 1 211 ? 29.891 -10.195 -3.354 1 96.94 211 VAL A N 1
ATOM 1718 C CA . VAL A 1 211 ? 28.859 -10.93 -4.074 1 96.94 211 VAL A CA 1
ATOM 1719 C C . VAL A 1 211 ? 29.359 -11.312 -5.461 1 96.94 211 VAL A C 1
ATOM 1721 O O . VAL A 1 211 ? 29.141 -12.438 -5.926 1 96.94 211 VAL A O 1
ATOM 1724 N N . PHE A 1 212 ? 30.047 -10.43 -6.121 1 96.06 212 PHE A N 1
ATOM 1725 C CA . PHE A 1 212 ? 30.578 -10.703 -7.453 1 96.06 212 PHE A CA 1
ATOM 1726 C C . PHE A 1 212 ? 31.703 -11.727 -7.395 1 96.06 212 PHE A C 1
ATOM 1728 O O . PHE A 1 212 ? 32 -12.391 -8.391 1 96.06 212 PHE A O 1
ATOM 1735 N N . ASN A 1 213 ? 32.344 -11.805 -6.25 1 94.5 213 ASN A N 1
ATOM 1736 C CA . ASN A 1 213 ? 33.406 -12.805 -6.078 1 94.5 213 ASN A CA 1
ATOM 1737 C C . ASN A 1 213 ? 32.844 -14.133 -5.578 1 94.5 213 ASN A C 1
ATOM 1739 O O . ASN A 1 213 ? 33.594 -15.086 -5.363 1 94.5 213 ASN A O 1
ATOM 1743 N N . GLY A 1 214 ? 31.547 -14.156 -5.414 1 94.69 214 GLY A N 1
ATOM 1744 C CA . GLY A 1 214 ? 30.875 -15.359 -4.93 1 94.69 214 GLY A CA 1
ATOM 1745 C C . GLY A 1 214 ? 30.438 -16.281 -6.043 1 94.69 214 GLY A C 1
ATOM 1746 O O . GLY A 1 214 ? 30.938 -16.203 -7.164 1 94.69 214 GLY A O 1
ATOM 1747 N N . PRO A 1 215 ? 29.531 -17.156 -5.707 1 94.25 215 PRO A N 1
ATOM 1748 C CA . PRO A 1 215 ? 29.109 -18.172 -6.676 1 94.25 215 PRO A CA 1
ATOM 1749 C C . PRO A 1 215 ? 28.156 -17.609 -7.738 1 94.25 215 PRO A C 1
ATOM 1751 O O . PRO A 1 215 ? 27.516 -16.594 -7.516 1 94.25 215 PRO A O 1
ATOM 1754 N N . TYR A 1 216 ? 28.188 -18.328 -8.891 1 93.75 216 TYR A N 1
ATOM 1755 C CA . TYR A 1 216 ? 27.297 -17.984 -10 1 93.75 216 TYR A CA 1
ATOM 1756 C C . TYR A 1 216 ? 25.938 -18.656 -9.836 1 93.75 216 TYR A C 1
ATOM 1758 O O . TYR A 1 216 ? 25.812 -19.656 -9.133 1 93.75 216 TYR A O 1
ATOM 1766 N N . ALA A 1 217 ? 25 -18 -10.312 1 88.56 217 ALA A N 1
ATOM 1767 C CA . ALA A 1 217 ? 23.672 -18.578 -10.273 1 88.56 217 ALA A CA 1
ATOM 1768 C C . ALA A 1 217 ? 23.422 -19.453 -11.508 1 88.56 217 ALA A C 1
ATOM 1770 O O . ALA A 1 217 ? 23.969 -19.203 -12.578 1 88.56 217 ALA A O 1
ATOM 1771 N N . HIS A 1 218 ? 22.75 -20.562 -11.188 1 79.69 218 HIS A N 1
ATOM 1772 C CA . HIS A 1 218 ? 22.312 -21.453 -12.266 1 79.69 218 HIS A CA 1
ATOM 1773 C C . HIS A 1 218 ? 20.906 -21.984 -12.016 1 79.69 218 HIS A C 1
ATOM 1775 O O . HIS A 1 218 ? 20.516 -22.172 -10.867 1 79.69 218 HIS A O 1
ATOM 1781 N N . LYS A 1 219 ? 20.141 -22.031 -12.891 1 65.38 219 LYS A N 1
ATOM 1782 C CA . LYS A 1 219 ? 18.781 -22.516 -12.719 1 65.38 219 LYS A CA 1
ATOM 1783 C C . LYS A 1 219 ? 18.719 -24.031 -12.875 1 65.38 219 LYS A C 1
ATOM 1785 O O . LYS A 1 219 ? 19.266 -24.594 -13.82 1 65.38 219 LYS A O 1
ATOM 1790 N N . GLU A 1 220 ? 18.484 -24.734 -11.609 1 59.75 220 GLU A N 1
ATOM 1791 C CA . GLU A 1 220 ? 18.391 -26.188 -11.625 1 59.75 220 GLU A CA 1
ATOM 1792 C C . GLU A 1 220 ? 17.016 -26.672 -11.203 1 59.75 220 GLU A C 1
ATOM 1794 O O . GLU A 1 220 ? 16.359 -26.031 -10.375 1 59.75 220 GLU A O 1
ATOM 1799 N N . GLY A 1 221 ? 16.641 -27.906 -11.633 1 53.47 221 GLY A N 1
ATOM 1800 C CA . GLY A 1 221 ? 15.539 -28.734 -11.148 1 53.47 221 GLY A CA 1
ATOM 1801 C C . GLY A 1 221 ? 14.211 -28.391 -11.797 1 53.47 221 GLY A C 1
ATOM 1802 O O . GLY A 1 221 ? 14.141 -27.516 -12.648 1 53.47 221 GLY A O 1
ATOM 1803 N N . PRO A 1 222 ? 13.359 -29.266 -11.398 1 48.72 222 PRO A N 1
ATOM 1804 C CA . PRO A 1 222 ? 12 -29.141 -11.93 1 48.72 222 PRO A CA 1
ATOM 1805 C C . PRO A 1 222 ? 11.344 -27.812 -11.562 1 48.72 222 PRO A C 1
ATOM 1807 O O . PRO A 1 222 ? 10.516 -27.281 -12.32 1 48.72 222 PRO A O 1
ATOM 1810 N N . ASP A 1 223 ? 11.891 -27.375 -10.328 1 50.34 223 ASP A N 1
ATOM 1811 C CA . ASP A 1 223 ? 11.25 -26.156 -9.859 1 50.34 223 ASP A CA 1
ATOM 1812 C C . ASP A 1 223 ? 12.008 -24.922 -10.344 1 50.34 223 ASP A C 1
ATOM 1814 O O . ASP A 1 223 ? 11.547 -23.781 -10.156 1 50.34 223 ASP A O 1
ATOM 1818 N N . HIS A 1 224 ? 13.023 -25.156 -11.219 1 52.78 224 HIS A N 1
ATOM 1819 C CA . HIS A 1 224 ? 13.898 -24.203 -11.898 1 52.78 224 HIS A CA 1
ATOM 1820 C C . HIS A 1 224 ? 14.156 -22.984 -11.031 1 52.78 224 HIS A C 1
ATOM 1822 O O . HIS A 1 224 ? 14.039 -21.844 -11.508 1 52.78 224 HIS A O 1
ATOM 1828 N N . ARG A 1 225 ? 14.445 -23.297 -9.766 1 63.62 225 ARG A N 1
ATOM 1829 C CA . ARG A 1 225 ? 14.836 -22.297 -8.781 1 63.62 225 ARG A CA 1
ATOM 1830 C C . ARG A 1 225 ? 16.297 -21.891 -8.961 1 63.62 225 ARG A C 1
ATOM 1832 O O . ARG A 1 225 ? 17.125 -22.688 -9.383 1 63.62 225 ARG A O 1
ATOM 1839 N N . TRP A 1 226 ? 16.531 -20.547 -8.898 1 70.94 226 TRP A N 1
ATOM 1840 C CA . TRP A 1 226 ? 17.922 -20.078 -8.898 1 70.94 226 TRP A CA 1
ATOM 1841 C C . TRP A 1 226 ? 18.719 -20.781 -7.801 1 70.94 226 TRP A C 1
ATOM 1843 O O . TRP A 1 226 ? 18.344 -20.734 -6.629 1 70.94 226 TRP A O 1
ATOM 1853 N N . VAL A 1 227 ? 19.656 -21.625 -8.312 1 76.88 227 VAL A N 1
ATOM 1854 C CA . VAL A 1 227 ? 20.516 -22.312 -7.352 1 76.88 227 VAL A CA 1
ATOM 1855 C C . VAL A 1 227 ? 21.984 -21.953 -7.605 1 76.88 227 VAL A C 1
ATOM 1857 O O . VAL A 1 227 ? 22.312 -21.375 -8.633 1 76.88 227 VAL A O 1
ATOM 1860 N N . GLU A 1 228 ? 22.797 -22.219 -6.715 1 85.31 228 GLU A N 1
ATOM 1861 C CA . GLU A 1 228 ? 24.234 -22 -6.84 1 85.31 228 GLU A CA 1
ATOM 1862 C C . GLU A 1 228 ? 24.844 -22.953 -7.859 1 85.31 228 GLU A C 1
ATOM 1864 O O . GLU A 1 228 ? 24.531 -24.156 -7.867 1 85.31 22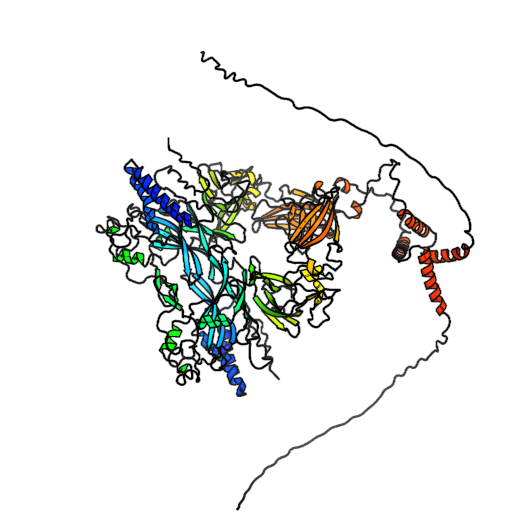8 GLU A O 1
ATOM 1869 N N . TYR A 1 229 ? 25.641 -22.391 -8.805 1 87.5 229 TYR A N 1
ATOM 1870 C CA . TYR A 1 229 ? 26.344 -23.234 -9.773 1 87.5 229 TYR A CA 1
ATOM 1871 C C . TYR A 1 229 ? 27.422 -24.078 -9.086 1 87.5 229 TYR A C 1
ATOM 1873 O O . TYR A 1 229 ? 28.344 -23.531 -8.477 1 87.5 229 TYR A O 1
ATOM 1881 N N . GLU A 1 230 ? 27.25 -25.328 -9.188 1 85.31 230 GLU A N 1
ATOM 1882 C CA . GLU A 1 230 ? 28.188 -26.25 -8.523 1 85.31 230 GLU A CA 1
ATOM 1883 C C . GLU A 1 230 ? 29.125 -26.906 -9.531 1 85.31 230 GLU A C 1
ATOM 1885 O O . GLU A 1 230 ? 29.953 -27.734 -9.156 1 85.31 230 GLU A O 1
ATOM 1890 N N . GLY A 1 231 ? 29.031 -26.547 -10.734 1 87.31 231 GLY A N 1
ATOM 1891 C CA . GLY A 1 231 ? 29.891 -27.141 -11.758 1 87.31 231 GLY A CA 1
ATOM 1892 C C . GLY A 1 231 ? 31.281 -26.562 -11.789 1 87.31 231 GLY A C 1
ATOM 1893 O O . GLY A 1 231 ? 31.688 -25.828 -10.867 1 87.31 231 GLY A O 1
ATOM 1894 N N . ARG A 1 232 ? 32.031 -26.969 -12.797 1 91.81 232 ARG A N 1
ATOM 1895 C CA . ARG A 1 232 ? 33.406 -26.5 -12.953 1 91.81 232 ARG A CA 1
ATOM 1896 C C . ARG A 1 232 ? 33.438 -25.078 -13.5 1 91.81 232 ARG A C 1
ATOM 1898 O O . ARG A 1 232 ? 32.812 -24.797 -14.539 1 91.81 232 ARG A O 1
ATOM 1905 N N . ILE A 1 233 ? 34.062 -24.219 -12.844 1 94.12 233 ILE A N 1
ATOM 1906 C CA . ILE A 1 233 ? 34.219 -22.828 -13.289 1 94.12 233 ILE A CA 1
ATOM 1907 C C . ILE A 1 233 ? 35.469 -22.734 -14.164 1 94.12 233 ILE A C 1
ATOM 1909 O O . ILE A 1 233 ? 36.562 -23.125 -13.742 1 94.12 233 ILE A O 1
ATOM 1913 N N . PRO A 1 234 ? 35.375 -22.234 -15.297 1 95 234 PRO A N 1
ATOM 1914 C CA . PRO A 1 234 ? 36.531 -22.141 -16.188 1 95 234 PRO A CA 1
ATOM 1915 C C . PRO A 1 234 ? 37.594 -21.156 -15.688 1 95 234 PRO A C 1
ATOM 1917 O O . PRO A 1 234 ? 37.312 -20.375 -14.773 1 95 234 PRO A O 1
ATOM 1920 N N . TYR A 1 235 ? 38.812 -21.312 -16.297 1 91.62 235 TYR A N 1
ATOM 1921 C CA . TYR A 1 235 ? 39.906 -20.375 -16.031 1 91.62 235 TYR A CA 1
ATOM 1922 C C . TYR A 1 235 ? 40.156 -19.469 -17.234 1 91.62 235 TYR A C 1
ATOM 1924 O O . TYR A 1 235 ? 40.219 -19.938 -18.359 1 91.62 235 TYR A O 1
ATOM 1932 N N . PRO A 1 236 ? 40.5 -18.234 -17.078 1 92.19 236 PRO A N 1
ATOM 1933 C CA . PRO A 1 236 ? 40.375 -17.5 -15.812 1 92.19 236 PRO A CA 1
ATOM 1934 C C . PRO A 1 236 ? 38.906 -17.391 -15.352 1 92.19 236 PRO A C 1
ATOM 1936 O O . PRO A 1 236 ? 38 -17.609 -16.141 1 92.19 236 PRO A O 1
ATOM 1939 N N . ARG A 1 237 ? 38.719 -17.125 -14.062 1 93.56 237 ARG A N 1
ATOM 1940 C CA . ARG A 1 237 ? 37.344 -17.016 -13.539 1 93.56 237 ARG A CA 1
ATOM 1941 C C . ARG A 1 237 ? 36.562 -15.992 -14.32 1 93.56 237 ARG A C 1
ATOM 1943 O O . ARG A 1 237 ? 37 -14.852 -14.5 1 93.56 237 ARG A O 1
ATOM 1950 N N . PRO A 1 238 ? 35.438 -16.391 -14.766 1 93.62 238 PRO A N 1
ATOM 1951 C CA . PRO A 1 238 ? 34.625 -15.414 -15.492 1 93.62 238 PRO A CA 1
ATOM 1952 C C . PRO A 1 238 ? 34.375 -14.133 -14.695 1 93.62 238 PRO A C 1
ATOM 1954 O O . PRO A 1 238 ? 34 -14.188 -13.523 1 93.62 238 PRO A O 1
ATOM 1957 N N . GLY A 1 239 ? 34.594 -12.961 -15.32 1 92.81 239 GLY A N 1
ATOM 1958 C CA . GLY A 1 239 ? 34.438 -11.68 -14.648 1 92.81 239 GLY A CA 1
ATOM 1959 C C . GLY A 1 239 ? 35.781 -11.062 -14.266 1 92.81 239 GLY A C 1
ATOM 1960 O O . GLY A 1 239 ? 35.844 -9.898 -13.867 1 92.81 239 GLY A O 1
ATOM 1961 N N . THR A 1 240 ? 36.844 -11.836 -14.352 1 92.06 240 THR A N 1
ATOM 1962 C CA . THR A 1 240 ? 38.188 -11.336 -14.062 1 92.06 240 THR A CA 1
ATOM 1963 C C . THR A 1 240 ? 38.688 -10.477 -15.219 1 92.06 240 THR A C 1
ATOM 1965 O O . THR A 1 240 ? 38.5 -10.812 -16.391 1 92.06 240 THR A O 1
ATOM 1968 N N . CYS A 1 241 ? 39.312 -9.398 -14.844 1 91.56 241 CYS A N 1
ATOM 1969 C CA . CYS A 1 241 ? 39.844 -8.508 -15.875 1 91.56 241 CYS A CA 1
ATOM 1970 C C . CYS A 1 241 ? 41.188 -9.023 -16.406 1 91.56 241 CYS A C 1
ATOM 1972 O O . CYS A 1 241 ? 42.031 -9.523 -15.648 1 91.56 241 CYS A O 1
ATOM 1974 N N . PRO A 1 242 ? 41.281 -8.953 -17.75 1 90.31 242 PRO A N 1
ATOM 1975 C CA . PRO A 1 242 ? 42.562 -9.344 -18.297 1 90.31 242 PRO A CA 1
ATOM 1976 C C . PRO A 1 242 ? 43.688 -8.422 -17.859 1 90.31 242 PRO A C 1
ATOM 1978 O O . PRO A 1 242 ? 43.5 -7.207 -17.766 1 90.31 242 PRO A O 1
ATOM 1981 N N . SER A 1 243 ? 44.656 -9.016 -17.375 1 83.94 243 SER A N 1
ATOM 1982 C CA . SER A 1 243 ? 45.844 -8.258 -16.938 1 83.94 243 SER A CA 1
ATOM 1983 C C . SER A 1 243 ? 47.125 -8.984 -17.281 1 83.94 243 SER A C 1
ATOM 1985 O O . SER A 1 243 ? 47.188 -10.211 -17.219 1 83.94 243 SER A O 1
ATOM 1987 N N . LYS A 1 244 ? 48.062 -8.172 -17.641 1 75.75 244 LYS A N 1
ATOM 1988 C CA . LYS A 1 244 ? 49.375 -8.734 -17.953 1 75.75 244 LYS A CA 1
ATOM 1989 C C . LYS A 1 244 ? 50.031 -9.328 -16.703 1 75.75 244 LYS A C 1
ATOM 1991 O O . LYS A 1 244 ? 50.844 -10.242 -16.797 1 75.75 244 LYS A O 1
ATOM 1996 N N . THR A 1 245 ? 49.531 -8.828 -15.641 1 70.94 245 THR A N 1
ATOM 1997 C CA . THR A 1 245 ? 50.156 -9.211 -14.375 1 70.94 245 THR A CA 1
ATOM 1998 C C . THR A 1 245 ? 49.656 -10.57 -13.914 1 70.94 245 THR A C 1
ATOM 2000 O O . THR A 1 245 ? 50.375 -11.344 -13.297 1 70.94 245 THR A O 1
ATOM 2003 N N . TYR A 1 246 ? 48.375 -10.898 -14.172 1 72.88 246 TYR A N 1
ATOM 2004 C CA . TYR A 1 246 ? 47.781 -12.133 -13.672 1 72.88 246 TYR A CA 1
ATOM 2005 C C . TYR A 1 246 ? 48.125 -13.305 -14.586 1 72.88 246 TYR A C 1
ATOM 2007 O O . TYR A 1 246 ? 48.531 -14.367 -14.109 1 72.88 246 TYR A O 1
ATOM 2015 N N . ASP A 1 247 ? 47.906 -13.164 -15.836 1 81.5 247 ASP A N 1
ATOM 2016 C CA . ASP A 1 247 ? 48.219 -14.18 -16.844 1 81.5 247 ASP A CA 1
ATOM 2017 C C . ASP A 1 247 ? 48.781 -13.539 -18.125 1 81.5 247 ASP A C 1
ATOM 2019 O O . ASP A 1 247 ? 48.031 -12.891 -18.859 1 81.5 247 ASP A O 1
ATOM 2023 N N . PRO A 1 248 ? 50.062 -13.734 -18.328 1 82.94 248 PRO A N 1
ATOM 2024 C CA . PRO A 1 248 ? 50.656 -13.086 -19.5 1 82.94 248 PRO A CA 1
ATOM 2025 C C . PRO A 1 248 ? 50.031 -13.562 -20.812 1 82.94 248 PRO A C 1
ATOM 2027 O O . PRO A 1 248 ? 50.188 -12.898 -21.844 1 82.94 248 PRO A O 1
ATOM 2030 N N . ARG A 1 249 ? 49.375 -14.664 -20.828 1 86.75 249 ARG A N 1
ATOM 2031 C CA . ARG A 1 249 ? 48.75 -15.172 -22.047 1 86.75 249 ARG A CA 1
ATOM 2032 C C . ARG A 1 249 ? 47.438 -14.445 -22.344 1 86.75 249 ARG A C 1
ATOM 2034 O O . ARG A 1 249 ? 46.938 -14.492 -23.469 1 86.75 249 ARG A O 1
ATOM 2041 N N . ILE A 1 250 ? 46.812 -13.836 -21.344 1 90.06 250 ILE A N 1
ATOM 2042 C CA . ILE A 1 250 ? 45.531 -13.156 -21.484 1 90.06 250 ILE A CA 1
ATOM 2043 C C . ILE A 1 250 ? 45.719 -11.656 -21.281 1 90.06 250 ILE A C 1
ATOM 2045 O O . ILE A 1 250 ? 45.594 -11.156 -20.156 1 90.06 250 ILE A O 1
ATOM 2049 N N . LYS A 1 251 ? 46.062 -10.945 -22.266 1 86.75 251 LYS A N 1
ATOM 2050 C CA . LYS A 1 251 ? 46.344 -9.516 -22.203 1 86.75 251 LYS A CA 1
ATOM 2051 C C . LYS A 1 251 ? 45.094 -8.688 -22.438 1 86.75 251 LYS A C 1
ATOM 2053 O O . LYS A 1 251 ? 44.938 -7.59 -21.906 1 86.75 251 LYS A O 1
ATOM 2058 N N . THR A 1 252 ? 44.281 -9.188 -23.328 1 88.62 252 THR A N 1
ATOM 2059 C CA . THR A 1 252 ? 43.031 -8.531 -23.641 1 88.62 252 THR A CA 1
ATOM 2060 C C . THR A 1 252 ? 41.875 -9.516 -23.547 1 88.62 252 THR A C 1
ATOM 2062 O O . THR A 1 252 ? 42.094 -10.719 -23.406 1 88.62 252 THR A O 1
ATOM 2065 N N . THR A 1 253 ? 40.625 -9.023 -23.547 1 90.25 253 THR A N 1
ATOM 2066 C CA . THR A 1 253 ? 39.469 -9.883 -23.453 1 90.25 253 THR A CA 1
ATOM 2067 C C . THR A 1 253 ? 39.312 -10.75 -24.703 1 90.25 253 THR A C 1
ATOM 2069 O O . THR A 1 253 ? 38.594 -11.75 -24.688 1 90.25 253 THR A O 1
ATOM 2072 N N . LYS A 1 254 ? 40.031 -10.367 -25.797 1 90 254 LYS A N 1
ATOM 2073 C CA . LYS A 1 254 ? 40 -11.156 -27.016 1 90 254 LYS A CA 1
ATOM 2074 C C . LYS A 1 254 ? 40.812 -12.453 -26.844 1 90 254 LYS A C 1
ATOM 2076 O O . LYS A 1 254 ? 40.656 -13.391 -27.641 1 90 254 LYS A O 1
ATOM 2081 N N . ASP A 1 255 ? 41.625 -12.453 -25.812 1 92 255 ASP A N 1
ATOM 2082 C CA . ASP A 1 255 ? 42.469 -13.617 -25.562 1 92 255 ASP A CA 1
ATOM 2083 C C . ASP A 1 255 ? 41.781 -14.617 -24.641 1 92 255 ASP A C 1
ATOM 2085 O O . ASP A 1 255 ? 42.312 -15.68 -24.344 1 92 255 ASP A O 1
ATOM 2089 N N . PHE A 1 256 ? 40.531 -14.289 -24.188 1 92.81 256 PHE A N 1
ATOM 2090 C CA . PHE A 1 256 ? 39.812 -15.211 -23.312 1 92.81 256 PHE A CA 1
ATOM 2091 C C . PHE A 1 256 ? 39.469 -16.5 -24.062 1 92.81 256 PHE A C 1
ATOM 2093 O O . PHE A 1 256 ? 39.094 -16.469 -25.234 1 92.81 256 PHE A O 1
ATOM 2100 N N . PRO A 1 257 ? 39.656 -17.625 -23.344 1 91.94 257 PRO A N 1
ATOM 2101 C CA . PRO A 1 257 ? 39.219 -18.891 -23.938 1 91.94 257 PRO A CA 1
ATOM 2102 C C . PRO A 1 257 ? 37.719 -18.875 -24.234 1 91.94 257 PRO A C 1
ATOM 2104 O O . PRO A 1 257 ? 36.938 -18.219 -23.516 1 91.94 257 PRO A O 1
ATOM 2107 N N . ASP A 1 258 ? 37.281 -19.656 -25.219 1 90.62 258 ASP A N 1
ATOM 2108 C CA . ASP A 1 258 ? 35.875 -19.75 -2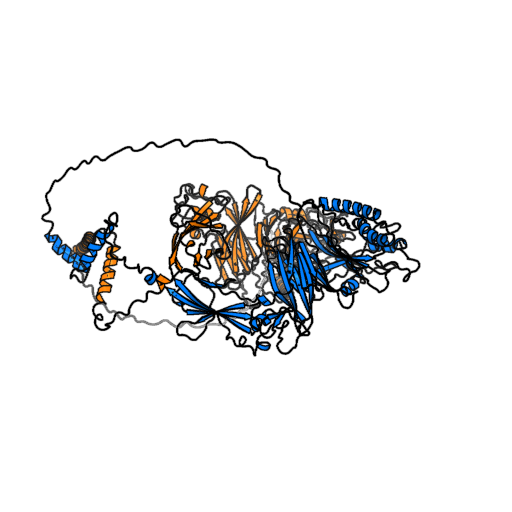5.594 1 90.62 258 ASP A CA 1
ATOM 2109 C C . ASP A 1 258 ? 35.031 -20.281 -24.438 1 90.62 258 ASP A C 1
ATOM 2111 O O . ASP A 1 258 ? 33.875 -19.906 -24.312 1 90.62 258 ASP A O 1
ATOM 2115 N N . GLU A 1 259 ? 35.594 -21.062 -23.656 1 91.81 259 GLU A N 1
ATOM 2116 C CA . GLU A 1 259 ? 34.875 -21.641 -22.516 1 91.81 259 GLU A CA 1
ATOM 2117 C C . GLU A 1 259 ? 34.469 -20.562 -21.516 1 91.81 259 GLU A C 1
ATOM 2119 O O . GLU A 1 259 ? 33.406 -20.609 -20.938 1 91.81 259 GLU A O 1
ATOM 2124 N N . VAL A 1 260 ? 35.344 -19.656 -21.312 1 92.88 260 VAL A N 1
ATOM 2125 C CA . VAL A 1 260 ? 35.062 -18.578 -20.359 1 92.88 260 VAL A CA 1
ATOM 2126 C C . VAL A 1 260 ? 33.969 -17.672 -20.906 1 92.88 260 VAL A C 1
ATOM 2128 O O . VAL A 1 260 ? 33.062 -17.312 -20.188 1 92.88 260 VAL A O 1
ATOM 2131 N N . VAL A 1 261 ? 34.062 -17.359 -22.156 1 90.38 261 VAL A N 1
ATOM 2132 C CA . VAL A 1 261 ? 33.094 -16.469 -22.797 1 90.38 261 VAL A CA 1
ATOM 2133 C C . VAL A 1 261 ? 31.719 -17.141 -22.844 1 90.38 261 VAL A C 1
ATOM 2135 O O . VAL A 1 261 ? 30.688 -16.5 -22.578 1 90.38 261 VAL A O 1
ATOM 2138 N N . SER A 1 262 ? 31.688 -18.391 -23.141 1 87.5 262 SER A N 1
ATOM 2139 C CA . SER A 1 262 ? 30.438 -19.125 -23.156 1 87.5 262 SER A CA 1
ATOM 2140 C C . SER A 1 262 ? 29.828 -19.219 -21.766 1 87.5 262 SER A C 1
ATOM 2142 O O . SER A 1 262 ? 28.609 -19.125 -21.594 1 87.5 262 SER A O 1
ATOM 2144 N N . PHE A 1 263 ? 30.625 -19.391 -20.75 1 90.69 263 PHE A N 1
ATOM 2145 C CA . PHE A 1 263 ? 30.141 -19.484 -19.375 1 90.69 263 PHE A CA 1
ATOM 2146 C C . PHE A 1 263 ? 29.422 -18.203 -18.969 1 90.69 263 PHE A C 1
ATOM 2148 O O . PHE A 1 263 ? 28.344 -18.25 -18.391 1 90.69 263 PHE A O 1
ATOM 2155 N N . ILE A 1 264 ? 30.047 -17.109 -19.281 1 89 264 ILE A N 1
ATOM 2156 C CA . ILE A 1 264 ? 29.484 -15.828 -18.891 1 89 264 ILE A CA 1
ATOM 2157 C C . ILE A 1 264 ? 28.156 -15.602 -19.641 1 89 264 ILE A C 1
ATOM 2159 O O . ILE A 1 264 ? 27.219 -15.023 -19.078 1 89 264 ILE A O 1
ATOM 2163 N N . ARG A 1 265 ? 28.109 -16 -20.828 1 83.31 265 ARG A N 1
ATOM 2164 C CA . ARG A 1 265 ? 26.906 -15.844 -21.641 1 83.31 265 ARG A CA 1
ATOM 2165 C C . ARG A 1 265 ? 25.734 -16.578 -21 1 83.31 265 ARG A C 1
ATOM 2167 O O . ARG A 1 265 ? 24.609 -16.078 -21 1 83.31 265 ARG A O 1
ATOM 2174 N N . PHE A 1 266 ? 26.062 -17.672 -20.359 1 82 266 PHE A N 1
ATOM 2175 C CA . PHE A 1 266 ? 24.984 -18.516 -19.844 1 82 266 PHE A CA 1
ATOM 2176 C C . PHE A 1 266 ? 24.781 -18.281 -18.344 1 82 266 PHE A C 1
ATOM 2178 O O . PHE A 1 266 ? 23.734 -18.641 -17.797 1 82 266 PHE A O 1
ATOM 2185 N N . HIS A 1 267 ? 25.797 -17.719 -17.75 1 88.06 267 HIS A N 1
ATOM 2186 C CA . HIS A 1 267 ? 25.719 -17.516 -16.297 1 88.06 267 HIS A CA 1
ATOM 2187 C C . HIS A 1 267 ? 26.078 -16.094 -15.922 1 88.06 267 HIS A C 1
ATOM 2189 O O . HIS A 1 267 ? 27 -15.867 -15.141 1 88.06 267 HIS A O 1
ATOM 2195 N N . PRO A 1 268 ? 25.344 -15.133 -16.375 1 89.5 268 PRO A N 1
ATOM 2196 C CA . PRO A 1 268 ? 25.688 -13.742 -16.078 1 89.5 268 PRO A CA 1
ATOM 2197 C C . PRO A 1 268 ? 25.219 -13.312 -14.68 1 89.5 268 PRO A C 1
ATOM 2199 O O . PRO A 1 268 ? 25.656 -12.273 -14.172 1 89.5 268 PRO A O 1
ATOM 2202 N N . LEU A 1 269 ? 24.344 -14.07 -14.016 1 90.75 269 LEU A N 1
ATOM 2203 C CA . LEU A 1 269 ? 23.734 -13.688 -12.742 1 90.75 269 LEU A CA 1
ATOM 2204 C C . LEU A 1 269 ? 24.453 -14.352 -11.578 1 90.75 269 LEU A C 1
ATOM 2206 O O . LEU A 1 269 ? 24.734 -15.555 -11.617 1 90.75 269 LEU A O 1
ATOM 2210 N N . MET A 1 270 ? 24.797 -13.43 -10.594 1 94.62 270 MET A N 1
ATOM 2211 C CA . MET A 1 270 ? 25.344 -13.969 -9.359 1 94.62 270 MET A CA 1
ATOM 2212 C C . MET A 1 270 ? 24.266 -14.617 -8.508 1 94.62 270 MET A C 1
ATOM 2214 O O . MET A 1 270 ? 23.109 -14.18 -8.531 1 94.62 270 MET A O 1
ATOM 2218 N N . TYR A 1 271 ? 24.672 -15.609 -7.754 1 91.31 271 TYR A N 1
ATOM 2219 C CA . TYR A 1 271 ? 23.703 -16.359 -6.957 1 91.31 271 TYR A CA 1
ATOM 2220 C C . TYR A 1 271 ? 23.25 -15.555 -5.746 1 91.31 271 TYR A C 1
ATOM 2222 O O . TYR A 1 271 ? 22.047 -15.508 -5.438 1 91.31 271 TYR A O 1
ATOM 2230 N N . ARG A 1 272 ? 24.172 -14.93 -5.129 1 93.12 272 ARG A N 1
ATOM 2231 C CA . ARG A 1 272 ? 23.828 -14.141 -3.947 1 93.12 272 ARG A CA 1
ATOM 2232 C C . ARG A 1 272 ? 23.359 -12.742 -4.336 1 93.12 272 ARG A C 1
ATOM 2234 O O . ARG A 1 272 ? 23.906 -12.141 -5.27 1 93.12 272 ARG A O 1
ATOM 2241 N N . SER A 1 273 ? 22.375 -12.305 -3.607 1 94.38 273 SER A N 1
ATOM 2242 C CA . SER A 1 273 ? 21.906 -10.938 -3.789 1 94.38 273 SER A CA 1
ATOM 2243 C C . SER A 1 273 ? 22.609 -9.977 -2.852 1 94.38 273 SER A C 1
ATOM 2245 O O . SER A 1 273 ? 23.219 -10.391 -1.858 1 94.38 273 SER A O 1
ATOM 2247 N N . VAL A 1 274 ? 22.594 -8.711 -3.254 1 97.12 274 VAL A N 1
ATOM 2248 C CA . VAL A 1 274 ? 23.188 -7.676 -2.412 1 97.12 274 VAL A CA 1
ATOM 2249 C C . VAL A 1 274 ? 22.125 -7.133 -1.451 1 97.12 274 VAL A C 1
ATOM 2251 O O . VAL A 1 274 ? 21.078 -6.652 -1.882 1 97.12 274 VAL A O 1
ATOM 2254 N N . TYR A 1 275 ? 22.422 -7.246 -0.172 1 96.31 275 TYR A N 1
ATOM 2255 C CA . TYR A 1 275 ? 21.5 -6.762 0.846 1 96.31 275 TYR A CA 1
ATOM 2256 C C . TYR A 1 275 ? 22.031 -5.492 1.505 1 96.31 275 TYR A C 1
ATOM 2258 O O . TYR A 1 275 ? 23.25 -5.25 1.521 1 96.31 275 TYR A O 1
ATOM 2266 N N . PRO A 1 276 ? 21.109 -4.66 2 1 96.12 276 PRO A N 1
ATOM 2267 C CA . PRO A 1 276 ? 21.562 -3.439 2.676 1 96.12 276 PRO A CA 1
ATOM 2268 C C . PRO A 1 276 ? 22.359 -3.729 3.947 1 96.12 276 PRO A C 1
ATOM 2270 O O . PRO A 1 276 ? 22.172 -4.781 4.566 1 96.12 276 PRO A O 1
ATOM 2273 N N . LEU A 1 277 ? 23.125 -2.779 4.332 1 92.81 277 LEU A N 1
ATOM 2274 C CA . LEU A 1 277 ? 24 -2.904 5.488 1 92.81 277 LEU A CA 1
ATOM 2275 C C . LEU A 1 277 ? 23.188 -3.135 6.762 1 92.81 277 LEU A C 1
ATOM 2277 O O . LEU A 1 277 ? 23.594 -3.916 7.625 1 92.81 277 LEU A O 1
ATOM 2281 N N . THR A 1 278 ? 22.031 -2.504 6.852 1 89.5 278 THR A N 1
ATOM 2282 C CA . THR A 1 278 ? 21.234 -2.59 8.062 1 89.5 278 THR A CA 1
ATOM 2283 C C . THR A 1 278 ? 20.156 -3.658 7.926 1 89.5 278 THR A C 1
ATOM 2285 O O . THR A 1 278 ? 19.328 -3.84 8.828 1 89.5 278 THR A O 1
ATOM 2288 N N . GLY A 1 279 ? 20.109 -4.305 6.812 1 90.12 279 GLY A N 1
ATOM 2289 C CA . GLY A 1 279 ? 19.109 -5.332 6.57 1 90.12 279 GLY A CA 1
ATOM 2290 C C . GLY A 1 279 ? 17.719 -4.77 6.289 1 90.12 279 GLY A C 1
ATOM 2291 O O . GLY A 1 279 ? 16.781 -5.52 6.016 1 90.12 279 GLY A O 1
ATOM 2292 N N . ARG A 1 280 ? 17.625 -3.5 6.469 1 92.38 280 ARG A N 1
ATOM 2293 C CA . ARG A 1 280 ? 16.375 -2.787 6.203 1 92.38 280 ARG A CA 1
ATOM 2294 C C . ARG A 1 280 ? 16.641 -1.373 5.703 1 92.38 280 ARG A C 1
ATOM 2296 O O . ARG A 1 280 ? 17.766 -0.866 5.84 1 92.38 280 ARG A O 1
ATOM 2303 N N . PRO A 1 281 ? 15.641 -0.783 5.125 1 95.81 281 PRO A N 1
ATOM 2304 C CA . PRO A 1 281 ? 15.859 0.596 4.68 1 95.81 281 PRO A CA 1
ATOM 2305 C C . PRO A 1 281 ? 16.109 1.559 5.84 1 95.81 281 PRO A C 1
ATOM 2307 O O . PRO A 1 281 ? 15.578 1.354 6.938 1 95.81 281 PRO A O 1
ATOM 2310 N N . VAL A 1 282 ? 16.797 2.6 5.605 1 95 282 VAL A N 1
ATOM 2311 C CA . VAL A 1 282 ? 17.109 3.594 6.625 1 95 282 VAL A CA 1
ATOM 2312 C C . VAL A 1 282 ? 16 4.656 6.66 1 95 282 VAL A C 1
ATOM 2314 O O . VAL A 1 282 ? 15.883 5.402 7.633 1 95 282 VAL A O 1
ATOM 2317 N N . PHE A 1 283 ? 15.398 4.73 5.641 1 95.25 283 PHE A N 1
ATOM 2318 C CA . PHE A 1 283 ? 14.289 5.668 5.535 1 95.25 283 PHE A CA 1
ATOM 2319 C C . PHE A 1 283 ? 13.18 5.102 4.652 1 95.25 283 PHE A C 1
ATOM 2321 O O . PHE A 1 283 ? 13.461 4.492 3.617 1 95.25 283 PHE A O 1
ATOM 2328 N N . THR A 1 284 ? 11.938 5.262 5.094 1 95.88 284 THR A N 1
ATOM 2329 C CA . THR A 1 284 ? 10.797 4.773 4.324 1 95.88 284 THR A CA 1
ATOM 2330 C C . THR A 1 284 ? 9.656 5.789 4.332 1 95.88 284 THR A C 1
ATOM 2332 O O . THR A 1 284 ? 9.445 6.48 5.328 1 95.88 284 THR A O 1
ATOM 2335 N N . ARG A 1 285 ? 9.039 5.98 3.209 1 94.56 285 ARG A N 1
ATOM 2336 C CA . ARG A 1 285 ? 7.824 6.777 3.057 1 94.56 285 ARG A CA 1
ATOM 2337 C C . ARG A 1 285 ? 6.73 5.988 2.346 1 94.56 285 ARG A C 1
ATOM 2339 O O . ARG A 1 285 ? 6.848 5.695 1.152 1 94.56 285 ARG A O 1
ATOM 2346 N N . VAL A 1 286 ? 5.699 5.664 3.225 1 91.56 286 VAL A N 1
ATOM 2347 C CA . VAL A 1 286 ? 4.621 4.852 2.674 1 91.56 286 VAL A CA 1
ATOM 2348 C C . VAL A 1 286 ? 3.285 5.562 2.865 1 91.56 286 VAL A C 1
ATOM 2350 O O . VAL A 1 286 ? 3.164 6.453 3.711 1 91.56 286 VAL A O 1
ATOM 2353 N N . ARG A 1 287 ? 2.27 5.246 2.105 1 83.56 287 ARG A N 1
ATOM 2354 C CA . ARG A 1 287 ? 0.91 5.766 2.213 1 83.56 287 ARG A CA 1
ATOM 2355 C C . ARG A 1 287 ? 0.882 7.277 2.004 1 83.56 287 ARG A C 1
ATOM 2357 O O . ARG A 1 287 ? 0.198 7.996 2.732 1 83.56 287 ARG A O 1
ATOM 2364 N N . VAL A 1 288 ? 1.771 7.746 1.249 1 86.94 288 VAL A N 1
ATOM 2365 C CA . VAL A 1 288 ? 1.805 9.156 0.871 1 86.94 288 VAL A CA 1
ATOM 2366 C C . VAL A 1 288 ? 1.552 9.297 -0.628 1 86.94 288 VAL A C 1
ATOM 2368 O O . VAL A 1 288 ? 1.681 8.32 -1.379 1 86.94 288 VAL A O 1
ATOM 2371 N N . ASP A 1 289 ? 1.24 10.484 -0.986 1 86.56 289 ASP A N 1
ATOM 2372 C CA . ASP A 1 289 ? 0.855 10.711 -2.377 1 86.56 289 ASP A CA 1
ATOM 2373 C C . ASP A 1 289 ? 2.049 11.164 -3.211 1 86.56 289 ASP A C 1
ATOM 2375 O O . ASP A 1 289 ? 1.887 11.898 -4.191 1 86.56 289 ASP A O 1
ATOM 2379 N N . TYR A 1 290 ? 3.217 10.906 -2.701 1 93.5 290 TYR A N 1
ATOM 2380 C CA . TYR A 1 290 ? 4.395 11.227 -3.498 1 93.5 290 TYR A CA 1
ATOM 2381 C C . TYR A 1 290 ? 5.441 10.117 -3.398 1 93.5 290 TYR A C 1
ATOM 2383 O O . TYR A 1 290 ? 5.332 9.234 -2.551 1 93.5 290 TYR A O 1
ATOM 2391 N N . THR A 1 291 ? 6.363 10.133 -4.328 1 96.56 291 THR A N 1
ATOM 2392 C CA . THR A 1 291 ? 7.492 9.203 -4.324 1 96.56 291 THR A CA 1
ATOM 2393 C C . THR A 1 291 ? 8.812 9.969 -4.344 1 96.56 291 THR A C 1
ATOM 2395 O O . THR A 1 291 ? 8.867 11.117 -4.781 1 96.56 291 THR A O 1
ATOM 2398 N N . LEU A 1 292 ? 9.789 9.32 -3.84 1 98.06 292 LEU A N 1
ATOM 2399 C CA . LEU A 1 292 ? 11.117 9.914 -3.844 1 98.06 292 LEU A CA 1
ATOM 2400 C C . LEU A 1 292 ? 11.766 9.789 -5.219 1 98.06 292 LEU A C 1
ATOM 2402 O O . LEU A 1 292 ? 11.594 8.773 -5.902 1 98.06 292 LEU A O 1
ATOM 2406 N N . THR A 1 293 ? 12.586 10.789 -5.562 1 96.44 293 THR A N 1
ATOM 2407 C CA . THR A 1 293 ? 13.148 10.805 -6.906 1 96.44 293 THR A CA 1
ATOM 2408 C C . THR A 1 293 ? 14.672 10.828 -6.852 1 96.44 293 THR A C 1
ATOM 2410 O O . THR A 1 293 ? 15.336 10.039 -7.527 1 96.44 293 THR A O 1
ATOM 2413 N N . HIS A 1 294 ? 15.203 11.766 -6.027 1 96.75 294 HIS A N 1
ATOM 2414 C CA . HIS A 1 294 ? 16.641 11.953 -6.023 1 96.75 294 HIS A CA 1
ATOM 2415 C C . HIS A 1 294 ? 17.188 12.023 -4.598 1 96.75 294 HIS A C 1
ATOM 2417 O O . HIS A 1 294 ? 16.453 12.359 -3.666 1 96.75 294 HIS A O 1
ATOM 2423 N N . ILE A 1 295 ? 18.5 11.742 -4.504 1 97.94 295 ILE A N 1
ATOM 2424 C CA . ILE A 1 295 ? 19.094 11.719 -3.174 1 97.94 295 ILE A CA 1
ATOM 2425 C C . ILE A 1 295 ? 20.516 12.281 -3.234 1 97.94 295 ILE A C 1
ATOM 2427 O O . ILE A 1 295 ? 21.234 12.055 -4.207 1 97.94 295 ILE A O 1
ATOM 2431 N N . VAL A 1 296 ? 20.875 13.055 -2.309 1 97.19 296 VAL A N 1
ATOM 2432 C CA . VAL A 1 296 ? 22.25 13.453 -2.004 1 97.19 296 VAL A CA 1
ATOM 2433 C C . VAL A 1 296 ? 22.5 13.359 -0.5 1 97.19 296 VAL A C 1
ATOM 2435 O O . VAL A 1 296 ? 21.562 13.539 0.298 1 97.19 296 VAL A O 1
ATOM 2438 N N . VAL A 1 297 ? 23.672 12.992 -0.157 1 97.06 297 VAL A N 1
ATOM 2439 C CA . VAL A 1 297 ? 24 12.773 1.25 1 97.06 297 VAL A CA 1
ATOM 2440 C C . VAL A 1 297 ? 25.203 13.617 1.646 1 97.06 297 VAL A C 1
ATOM 2442 O O . VAL A 1 297 ? 26.172 13.727 0.885 1 97.06 297 VAL A O 1
ATOM 2445 N N . ASP A 1 298 ? 25.109 14.211 2.818 1 95.31 298 ASP A N 1
ATOM 2446 C CA . ASP A 1 298 ? 26.203 14.984 3.389 1 95.31 298 ASP A CA 1
ATOM 2447 C C . ASP A 1 298 ? 26.672 14.391 4.715 1 95.31 298 ASP A C 1
ATOM 2449 O O . ASP A 1 298 ? 25.844 13.984 5.539 1 95.31 298 ASP A O 1
ATOM 2453 N N . ARG A 1 299 ? 27.953 14.32 4.836 1 93.38 299 ARG A N 1
ATOM 2454 C CA . ARG A 1 299 ? 28.516 13.93 6.125 1 93.38 299 ARG A CA 1
ATOM 2455 C C . ARG A 1 299 ? 28.859 15.156 6.961 1 93.38 299 ARG A C 1
ATOM 2457 O O . ARG A 1 299 ? 29.719 15.953 6.578 1 93.38 299 ARG A O 1
ATOM 2464 N N . VAL A 1 300 ? 28.203 15.266 8.078 1 92.69 300 VAL A N 1
ATOM 2465 C CA . VAL A 1 300 ? 28.312 16.469 8.883 1 92.69 300 VAL A CA 1
ATOM 2466 C C . VAL A 1 300 ? 28.938 16.125 10.234 1 92.69 300 VAL A C 1
ATOM 2468 O O . VAL A 1 300 ? 28.594 15.125 10.859 1 92.69 300 VAL A O 1
ATOM 2471 N N . LEU A 1 301 ? 29.859 16.984 10.57 1 90.56 301 LEU A N 1
ATOM 2472 C CA . LEU A 1 301 ? 30.484 16.828 11.875 1 90.56 301 LEU A CA 1
ATOM 2473 C C . LEU A 1 301 ? 29.641 17.453 12.969 1 90.56 301 LEU A C 1
ATOM 2475 O O . LEU A 1 301 ? 29.219 18.609 12.844 1 90.56 301 LEU A O 1
ATOM 2479 N N . ALA A 1 302 ? 29.328 16.641 13.961 1 90.38 302 ALA A N 1
ATOM 2480 C CA . ALA A 1 302 ? 28.625 17.109 15.141 1 90.38 302 ALA A CA 1
ATOM 2481 C C . ALA A 1 302 ? 29.484 16.984 16.391 1 90.38 302 ALA A C 1
ATOM 2483 O O . ALA A 1 302 ? 30.656 16.609 16.312 1 90.38 302 ALA A O 1
ATOM 2484 N N . ASP A 1 303 ? 28.938 17.391 17.5 1 86.12 303 ASP A N 1
ATOM 2485 C CA . ASP A 1 303 ? 29.672 17.359 18.75 1 86.12 303 ASP A CA 1
ATOM 2486 C C . ASP A 1 303 ? 30 15.93 19.156 1 86.12 303 ASP A C 1
ATOM 2488 O O . ASP A 1 303 ? 31.094 15.664 19.688 1 86.12 303 ASP A O 1
ATOM 2492 N N . ASP A 1 304 ? 29.109 15.062 18.938 1 84.75 304 ASP A N 1
ATOM 2493 C CA . ASP A 1 304 ? 29.281 13.688 19.406 1 84.75 304 ASP A CA 1
ATOM 2494 C C . ASP A 1 304 ? 29.766 12.781 18.281 1 84.75 304 ASP A C 1
ATOM 2496 O O . ASP A 1 304 ? 29.938 11.578 18.469 1 84.75 304 ASP A O 1
ATOM 2500 N N . GLY A 1 305 ? 29.938 13.305 17.125 1 87.31 305 GLY A N 1
ATOM 2501 C CA . GLY A 1 305 ? 30.422 12.477 16.031 1 87.31 305 GLY A CA 1
ATOM 2502 C C . GLY A 1 305 ? 29.984 12.984 14.664 1 87.31 305 GLY A C 1
ATOM 2503 O O . GLY A 1 305 ? 29.906 14.188 14.445 1 87.31 305 GLY A O 1
ATOM 2504 N N . GLN A 1 306 ? 29.891 11.977 13.781 1 90.44 306 GLN A N 1
ATOM 2505 C CA . GLN A 1 306 ? 29.5 12.328 12.414 1 90.44 306 GLN A CA 1
ATOM 2506 C C . GLN A 1 306 ? 28.125 11.758 12.078 1 90.44 306 GLN A C 1
ATOM 2508 O O . GLN A 1 306 ? 27.781 10.648 12.5 1 90.44 306 GLN A O 1
ATOM 2513 N N . TYR A 1 307 ? 27.469 12.562 11.438 1 92.88 307 TYR A N 1
ATOM 2514 C CA . TYR A 1 307 ? 26.125 12.141 11.016 1 92.88 307 TYR A CA 1
ATOM 2515 C C . TYR A 1 307 ? 25.953 12.32 9.508 1 92.88 307 TYR A C 1
ATOM 2517 O O . TYR A 1 307 ? 26.5 13.258 8.922 1 92.88 307 TYR A O 1
ATOM 2525 N N . GLU A 1 308 ? 25.25 11.367 8.93 1 94 308 GLU A N 1
ATOM 2526 C CA . GLU A 1 308 ? 24.891 11.484 7.52 1 94 308 GLU A CA 1
ATOM 2527 C C . GLU A 1 308 ? 23.5 12.086 7.352 1 94 308 GLU A C 1
ATOM 2529 O O . GLU A 1 308 ? 22.516 11.516 7.82 1 94 308 GLU A O 1
ATOM 2534 N N . VAL A 1 309 ? 23.484 13.227 6.734 1 95.75 309 VAL A N 1
ATOM 2535 C CA . VAL A 1 309 ? 22.219 13.898 6.465 1 95.75 309 VAL A CA 1
ATOM 2536 C C . VAL A 1 309 ? 21.828 13.695 5.004 1 95.75 309 VAL A C 1
ATOM 2538 O O . VAL A 1 309 ? 22.594 14.008 4.094 1 95.75 309 VAL A O 1
ATOM 2541 N N . MET A 1 310 ? 20.641 13.188 4.793 1 97.5 310 MET A N 1
ATOM 2542 C CA . MET A 1 310 ? 20.141 12.922 3.445 1 97.5 310 MET A CA 1
ATOM 2543 C C . MET A 1 310 ? 19.188 14.016 2.986 1 97.5 310 MET A C 1
ATOM 2545 O O . MET A 1 310 ? 18.328 14.453 3.748 1 97.5 310 MET A O 1
ATOM 2549 N N . PHE A 1 311 ? 19.391 14.453 1.832 1 97.56 311 PHE A N 1
ATOM 2550 C CA . PHE A 1 311 ? 18.438 15.312 1.139 1 97.56 311 PHE A CA 1
ATOM 2551 C C . PHE A 1 311 ? 17.719 14.539 0.038 1 97.56 311 PHE A C 1
ATOM 2553 O O . PHE A 1 311 ? 18.344 14.031 -0.886 1 97.56 311 PHE A O 1
ATOM 2560 N N . LEU A 1 312 ? 16.422 14.477 0.185 1 98.31 312 LEU A N 1
ATOM 2561 C CA . LEU A 1 312 ? 15.609 13.641 -0.696 1 98.31 312 LEU A CA 1
ATOM 2562 C C . LEU A 1 312 ? 14.633 14.484 -1.511 1 98.31 312 LEU A C 1
ATOM 2564 O O . LEU A 1 312 ? 13.828 15.227 -0.945 1 98.31 312 LEU A O 1
ATOM 2568 N N . GLY A 1 313 ? 14.734 14.352 -2.799 1 97.94 313 GLY A N 1
ATOM 2569 C CA . GLY A 1 313 ? 13.758 14.992 -3.662 1 97.94 313 GLY A CA 1
ATOM 2570 C C . GLY A 1 313 ? 12.508 14.156 -3.861 1 97.94 313 GLY A C 1
ATOM 2571 O O . GLY A 1 313 ? 12.562 12.93 -3.822 1 97.94 313 GLY A O 1
ATOM 2572 N N . THR A 1 314 ? 11.375 14.836 -4.129 1 97.5 314 THR A N 1
ATOM 2573 C CA . THR A 1 314 ? 10.102 14.148 -4.352 1 97.5 314 THR A CA 1
ATOM 2574 C C . THR A 1 314 ? 9.508 14.531 -5.703 1 97.5 314 THR A C 1
ATOM 2576 O O . THR A 1 314 ? 9.93 15.523 -6.312 1 97.5 314 THR A O 1
ATOM 2579 N N . ASP A 1 315 ? 8.531 13.789 -6.152 1 95.56 315 ASP A N 1
ATOM 2580 C CA . ASP A 1 315 ? 7.84 14.109 -7.398 1 95.56 315 ASP A CA 1
ATOM 2581 C C . ASP A 1 315 ? 6.719 15.117 -7.16 1 95.56 315 ASP A C 1
ATOM 2583 O O . ASP A 1 315 ? 6.07 15.57 -8.109 1 95.56 315 ASP A O 1
ATOM 2587 N N . ALA A 1 316 ? 6.512 15.438 -5.914 1 94.06 316 ALA A N 1
ATOM 2588 C CA . ALA A 1 316 ? 5.531 16.469 -5.562 1 94.06 316 ALA A CA 1
ATOM 2589 C C . ALA A 1 316 ? 6.176 17.844 -5.508 1 94.06 316 ALA A C 1
ATOM 2591 O O . ALA A 1 316 ? 5.484 18.859 -5.344 1 94.06 316 ALA A O 1
ATOM 2592 N N . GLY A 1 317 ? 7.48 17.859 -5.527 1 93.94 317 GLY A N 1
ATOM 2593 C CA . GLY A 1 317 ? 8.18 19.125 -5.594 1 93.94 317 GLY A CA 1
ATOM 2594 C C . GLY A 1 317 ? 8.789 19.547 -4.27 1 93.94 317 GLY A C 1
ATOM 2595 O O . GLY A 1 317 ? 9.273 20.672 -4.129 1 93.94 317 GLY A O 1
ATOM 2596 N N . SER A 1 318 ? 8.758 18.734 -3.336 1 94.75 318 SER A N 1
ATOM 2597 C CA . SER A 1 318 ? 9.352 19.047 -2.039 1 94.75 318 SER A CA 1
ATOM 2598 C C . SER A 1 318 ? 10.68 18.312 -1.846 1 94.75 318 SER A C 1
ATOM 2600 O O . SER A 1 318 ? 10.977 17.344 -2.553 1 94.75 318 SER A O 1
ATOM 2602 N N . VAL A 1 319 ? 11.477 18.859 -0.965 1 96.31 319 VAL A N 1
ATOM 2603 C CA . VAL A 1 319 ? 12.742 18.234 -0.573 1 96.31 319 VAL A CA 1
ATOM 2604 C C . VAL A 1 319 ? 12.719 17.906 0.919 1 96.31 319 VAL A C 1
ATOM 2606 O O . VAL A 1 319 ? 12.398 18.766 1.743 1 96.31 319 VAL A O 1
ATOM 2609 N N . LEU A 1 320 ? 13.062 16.672 1.174 1 96.5 320 LEU A N 1
ATOM 2610 C CA . LEU A 1 320 ? 13.102 16.25 2.568 1 96.5 320 LEU A CA 1
ATOM 2611 C C . LEU A 1 320 ? 14.539 16.234 3.088 1 96.5 320 LEU A C 1
ATOM 2613 O O . LEU A 1 320 ? 15.453 15.781 2.385 1 96.5 320 LEU A O 1
ATOM 2617 N N . LYS A 1 321 ? 14.695 16.797 4.195 1 95.25 321 LYS A N 1
ATOM 2618 C CA . LYS A 1 321 ? 15.945 16.688 4.949 1 95.25 321 LYS A CA 1
ATOM 2619 C C . LYS A 1 321 ? 15.812 15.68 6.082 1 95.25 321 LYS A C 1
ATOM 2621 O O . LYS A 1 321 ? 15.031 15.883 7.016 1 95.25 321 LYS A O 1
ATOM 2626 N N . VAL A 1 322 ? 16.656 14.594 5.961 1 95.88 322 VAL A N 1
ATOM 2627 C CA . VAL A 1 322 ? 16.438 13.477 6.875 1 95.88 322 VAL A CA 1
ATOM 2628 C C . VAL A 1 322 ? 17.781 13.039 7.469 1 95.88 322 VAL A C 1
ATOM 2630 O O . VAL A 1 322 ? 18.797 13.047 6.777 1 95.88 322 VAL A O 1
ATOM 2633 N N . VAL A 1 323 ? 17.734 12.727 8.727 1 93.88 323 VAL A N 1
ATOM 2634 C CA . VAL A 1 323 ? 18.922 12.172 9.359 1 93.88 323 VAL A CA 1
ATOM 2635 C C . VAL A 1 323 ? 18.594 10.789 9.938 1 93.88 323 VAL A C 1
ATOM 2637 O O . VAL A 1 323 ? 17.516 10.586 10.508 1 93.88 323 VAL A O 1
ATOM 2640 N N . SER A 1 324 ? 19.438 9.844 9.578 1 88.19 324 SER A N 1
ATOM 2641 C CA . SER A 1 324 ? 19.297 8.508 10.148 1 88.19 324 SER A CA 1
ATOM 2642 C C . SER A 1 324 ? 20.234 8.328 11.344 1 88.19 324 SER A C 1
ATOM 2644 O O . SER A 1 324 ? 21.453 8.43 11.203 1 88.19 324 SER A O 1
ATOM 2646 N N . ILE A 1 325 ? 19.625 8.094 12.438 1 88 325 ILE A N 1
ATOM 2647 C CA . ILE A 1 325 ? 20.406 8.016 13.664 1 88 325 ILE A CA 1
ATOM 2648 C C . ILE A 1 325 ? 20.453 6.574 14.156 1 88 325 ILE A C 1
ATOM 2650 O O . ILE A 1 325 ? 19.406 5.934 14.32 1 88 325 ILE A O 1
ATOM 2654 N N . THR A 1 326 ? 21.641 6.035 14.242 1 82.62 326 THR A N 1
ATOM 2655 C CA . THR A 1 326 ? 21.812 4.711 14.82 1 82.62 326 THR A CA 1
ATOM 2656 C C . THR A 1 326 ? 21.859 4.789 16.344 1 82.62 326 THR A C 1
ATOM 2658 O O . THR A 1 326 ? 22.672 5.516 16.906 1 82.62 326 THR A O 1
ATOM 2661 N N . GLN A 1 327 ? 20.984 4.109 16.938 1 79.5 327 GLN A N 1
ATOM 2662 C CA . GLN A 1 327 ? 20.906 4.113 18.391 1 79.5 327 GLN A CA 1
ATOM 2663 C C . GLN A 1 327 ? 21.828 3.057 19 1 79.5 327 GLN A C 1
ATOM 2665 O O . GLN A 1 327 ? 22.469 2.287 18.266 1 79.5 327 GLN A O 1
ATOM 2670 N N . GLU A 1 328 ? 21.922 3.125 20.234 1 72 328 GLU A N 1
ATOM 2671 C CA . GLU A 1 328 ? 22.828 2.223 20.953 1 72 328 GLU A CA 1
ATOM 2672 C C . GLU A 1 328 ? 22.438 0.765 20.734 1 72 328 GLU A C 1
ATOM 2674 O O . GLU A 1 328 ? 23.297 -0.116 20.703 1 72 328 GLU A O 1
ATOM 2679 N N . ASN A 1 329 ? 21.125 0.466 20.531 1 69.81 329 ASN A N 1
ATOM 2680 C CA . ASN A 1 329 ? 20.656 -0.897 20.312 1 69.81 329 ASN A CA 1
ATOM 2681 C C . ASN A 1 329 ? 20.781 -1.292 18.844 1 69.81 329 ASN A C 1
ATOM 2683 O O . ASN A 1 329 ? 20.188 -2.279 18.406 1 69.81 329 ASN A O 1
ATOM 2687 N N . TRP A 1 330 ? 21.406 -0.5 18.094 1 72 330 TRP A N 1
ATOM 2688 C CA . TRP A 1 330 ? 21.688 -0.754 16.688 1 72 330 TRP A CA 1
ATOM 2689 C C . TRP A 1 330 ? 20.422 -0.604 15.844 1 72 330 TRP A C 1
ATOM 2691 O O . TRP A 1 330 ? 20.359 -1.075 14.711 1 72 330 TRP A O 1
ATOM 2701 N N . SER A 1 331 ? 19.484 -0.027 16.547 1 78.56 331 SER A N 1
ATOM 2702 C CA . SER A 1 331 ? 18.297 0.32 15.758 1 78.56 331 SER A CA 1
ATOM 2703 C C . SER A 1 331 ? 18.469 1.683 15.094 1 78.56 331 SER A C 1
ATOM 2705 O O . SER A 1 331 ? 19.172 2.551 15.602 1 78.56 331 SER A O 1
ATOM 2707 N N . THR A 1 332 ? 17.969 1.696 13.914 1 81.5 332 THR A N 1
ATOM 2708 C CA . THR A 1 332 ? 18.062 2.955 13.18 1 81.5 332 THR A CA 1
ATOM 2709 C C . THR A 1 332 ? 16.781 3.756 13.297 1 81.5 332 THR A C 1
ATOM 2711 O O . THR A 1 332 ? 15.688 3.215 13.094 1 81.5 332 THR A O 1
ATOM 2714 N N . GLU A 1 333 ? 16.922 4.945 13.766 1 85.56 333 GLU A N 1
ATOM 2715 C CA . GLU A 1 333 ? 15.797 5.871 13.844 1 85.56 333 GLU A CA 1
ATOM 2716 C C . GLU A 1 333 ? 15.852 6.906 12.727 1 85.56 333 GLU A C 1
ATOM 2718 O O . GLU A 1 333 ? 16.906 7.488 12.469 1 85.56 333 GLU A O 1
ATOM 2723 N N . GLU A 1 334 ? 14.781 7.016 12.062 1 88.31 334 GLU A N 1
ATOM 2724 C CA . GLU A 1 334 ? 14.688 8.023 11.008 1 88.31 334 GLU A CA 1
ATOM 2725 C C . GLU A 1 334 ? 14.07 9.312 11.539 1 88.31 334 GLU A C 1
ATOM 2727 O O . GLU A 1 334 ? 13.023 9.281 12.195 1 88.31 334 GLU A O 1
ATOM 2732 N N . VAL A 1 335 ? 14.703 10.43 11.359 1 89.12 335 VAL A N 1
ATOM 2733 C CA . VAL A 1 335 ? 14.203 11.719 11.805 1 89.12 335 VAL A CA 1
ATOM 2734 C C . VAL A 1 335 ? 14.117 12.68 10.625 1 89.12 335 VAL A C 1
ATOM 2736 O O . VAL A 1 335 ? 15.141 13.016 10.008 1 89.12 335 VAL A O 1
ATOM 2739 N N . VAL A 1 336 ? 12.945 13.078 10.336 1 90.81 336 VAL A N 1
ATOM 2740 C CA . VAL A 1 336 ? 12.758 14.094 9.305 1 90.81 336 VAL A CA 1
ATOM 2741 C C . VAL A 1 336 ? 12.953 15.484 9.914 1 90.81 336 VAL A C 1
ATOM 2743 O O . VAL A 1 336 ? 12.172 15.906 10.766 1 90.81 336 VAL A O 1
ATOM 2746 N N . LEU A 1 337 ? 13.867 16.156 9.477 1 90.31 337 LEU A N 1
ATOM 2747 C CA . LEU A 1 337 ? 14.195 17.453 10.047 1 90.31 337 LEU A CA 1
ATOM 2748 C C . LEU A 1 337 ? 13.344 18.547 9.414 1 90.31 337 LEU A C 1
ATOM 2750 O O . LEU A 1 337 ? 12.82 19.422 10.117 1 90.31 337 LEU A O 1
ATOM 2754 N N . GLU A 1 338 ? 13.297 18.531 8.125 1 89.25 338 GLU A N 1
ATOM 2755 C CA . GLU A 1 338 ? 12.594 19.562 7.391 1 89.25 338 GLU A CA 1
ATOM 2756 C C . GLU A 1 338 ? 12.016 19.031 6.082 1 89.25 338 GLU A C 1
ATOM 2758 O O . GLU A 1 338 ? 12.586 18.125 5.477 1 89.25 338 GLU A O 1
ATOM 2763 N N . GLU A 1 339 ? 10.891 19.531 5.766 1 89.75 339 GLU A N 1
ATOM 2764 C CA . GLU A 1 339 ? 10.328 19.391 4.43 1 89.75 339 GLU A CA 1
ATOM 2765 C C . GLU A 1 339 ? 10.148 20.75 3.754 1 89.75 339 GLU A C 1
ATOM 2767 O O . GLU A 1 339 ? 9.344 21.562 4.203 1 89.75 339 GLU A O 1
ATOM 2772 N N . LEU A 1 340 ? 10.844 20.922 2.633 1 91.56 340 LEU A N 1
ATOM 2773 C CA . LEU A 1 340 ? 10.898 22.234 2.006 1 91.56 340 LEU A CA 1
ATOM 2774 C C . LEU A 1 340 ? 10.203 22.219 0.646 1 91.56 340 LEU A C 1
ATOM 2776 O O . LEU A 1 340 ? 10.5 21.359 -0.191 1 91.56 340 LEU A O 1
ATOM 2780 N N . GLN A 1 341 ? 9.281 23.125 0.504 1 90.88 341 GLN A N 1
ATOM 2781 C CA . GLN A 1 341 ? 8.773 23.406 -0.833 1 90.88 341 GLN A CA 1
ATOM 2782 C C . GLN A 1 341 ? 9.633 24.453 -1.543 1 90.88 341 GLN A C 1
ATOM 2784 O O . GLN A 1 341 ? 9.57 25.641 -1.214 1 90.88 341 GLN A O 1
ATOM 2789 N N . VAL A 1 342 ? 10.32 24.062 -2.484 1 89.06 342 VAL A N 1
ATOM 2790 C CA . VAL A 1 342 ? 11.383 24.875 -3.062 1 89.06 342 VAL A CA 1
ATOM 2791 C C . VAL A 1 342 ? 10.789 25.844 -4.086 1 89.06 342 VAL A C 1
ATOM 2793 O O . VAL A 1 342 ? 11.148 27.031 -4.109 1 89.06 342 VAL A O 1
ATOM 2796 N N . PHE A 1 343 ? 9.836 25.375 -4.816 1 89.12 343 PHE A N 1
ATOM 2797 C CA . PHE A 1 343 ? 9.297 26.219 -5.883 1 89.12 343 PHE A CA 1
ATOM 2798 C C . PHE A 1 343 ? 7.867 26.625 -5.578 1 89.12 343 PHE A C 1
ATOM 2800 O O . PHE A 1 343 ? 7.16 25.953 -4.832 1 89.12 343 PHE A O 1
ATOM 2807 N N . GLN A 1 344 ? 7.398 27.688 -6.117 1 84.69 344 GLN A N 1
ATOM 2808 C CA . GLN A 1 344 ? 6.051 28.203 -5.898 1 84.69 344 GLN A CA 1
ATOM 2809 C C . GLN A 1 344 ? 5 27.234 -6.438 1 84.69 344 GLN A C 1
ATOM 2811 O O . GLN A 1 344 ? 4.004 26.953 -5.766 1 84.69 344 GLN A O 1
ATOM 2816 N N . VAL A 1 345 ? 5.344 26.812 -7.602 1 85.44 345 VAL A N 1
ATOM 2817 C CA . VAL A 1 345 ? 4.5 25.781 -8.172 1 85.44 345 VAL A CA 1
ATOM 2818 C C . VAL A 1 345 ? 5.141 24.406 -7.945 1 85.44 345 VAL A C 1
ATOM 2820 O O . VAL A 1 345 ? 6.266 24.156 -8.391 1 85.44 345 VAL A O 1
ATOM 2823 N N . PRO A 1 346 ? 4.43 23.672 -7.215 1 88.94 346 PRO A N 1
ATOM 2824 C CA . PRO A 1 346 ? 5.016 22.359 -6.922 1 88.94 346 PRO A CA 1
ATOM 2825 C C . PRO A 1 346 ? 5.172 21.484 -8.164 1 88.94 346 PRO A C 1
ATOM 2827 O O . PRO A 1 346 ? 4.18 21.156 -8.82 1 88.94 346 PRO A O 1
ATOM 2830 N N . THR A 1 347 ? 6.438 21.266 -8.547 1 91.19 347 THR A N 1
ATOM 2831 C CA . THR A 1 347 ? 6.793 20.375 -9.648 1 91.19 347 THR A CA 1
ATOM 2832 C C . THR A 1 347 ? 7.816 19.344 -9.195 1 91.19 347 THR A C 1
ATOM 2834 O O . THR A 1 347 ? 8.594 19.594 -8.273 1 91.19 347 THR A O 1
ATOM 2837 N N . PRO A 1 348 ? 7.82 18.281 -9.883 1 94.38 348 PRO A N 1
ATOM 2838 C CA . PRO A 1 348 ? 8.742 17.219 -9.484 1 94.38 348 PRO A CA 1
ATOM 2839 C C . PRO A 1 348 ? 10.203 17.656 -9.5 1 94.38 348 PRO A C 1
ATOM 2841 O O . PRO A 1 348 ? 10.609 18.406 -10.391 1 94.38 348 PRO A O 1
ATOM 2844 N N . ILE A 1 349 ? 10.93 17.188 -8.531 1 95.44 349 ILE A N 1
ATOM 2845 C CA . ILE A 1 349 ? 12.367 17.453 -8.469 1 95.44 349 ILE A CA 1
ATOM 2846 C C . ILE A 1 349 ? 13.102 16.578 -9.484 1 95.44 349 ILE A C 1
ATOM 2848 O O . ILE A 1 349 ? 12.945 15.359 -9.484 1 95.44 349 ILE A O 1
ATOM 2852 N N . LEU A 1 350 ? 13.984 17.188 -10.312 1 89.38 350 LEU A N 1
ATOM 2853 C CA . LEU A 1 350 ? 14.633 16.469 -11.406 1 89.38 350 LEU A CA 1
ATOM 2854 C C . LEU A 1 350 ? 16.109 16.266 -11.125 1 89.38 350 LEU A C 1
ATOM 2856 O O . LEU A 1 350 ? 16.75 15.391 -11.711 1 89.38 350 LEU A O 1
ATOM 2860 N N . SER A 1 351 ? 16.594 17.141 -10.297 1 88.19 351 SER A N 1
ATOM 2861 C CA . SER A 1 351 ? 18.016 17.016 -9.992 1 88.19 351 SER A CA 1
ATOM 2862 C C . SER A 1 351 ? 18.344 17.594 -8.617 1 88.19 351 SER A C 1
ATOM 2864 O O . SER A 1 351 ? 17.688 18.516 -8.156 1 88.19 351 SER A O 1
ATOM 2866 N N . LEU A 1 352 ? 19.312 17 -7.992 1 93.19 352 LEU A N 1
ATOM 2867 C CA . LEU A 1 352 ? 19.812 17.422 -6.695 1 93.19 352 LEU A CA 1
ATOM 2868 C C . LEU A 1 352 ? 21.344 17.359 -6.656 1 93.19 352 LEU A C 1
ATOM 2870 O O . LEU A 1 352 ? 21.922 16.344 -7.031 1 93.19 352 LEU A O 1
ATOM 2874 N N . GLU A 1 353 ? 21.906 18.5 -6.379 1 91 353 GLU A N 1
ATOM 2875 C CA . GLU A 1 353 ? 23.359 18.531 -6.215 1 91 353 GLU A CA 1
ATOM 2876 C C . GLU A 1 353 ? 23.75 19.266 -4.934 1 91 353 GLU A C 1
ATOM 2878 O O . GLU A 1 353 ? 23.125 20.266 -4.566 1 91 353 GLU A O 1
ATOM 2883 N N . LEU A 1 354 ? 24.797 18.703 -4.27 1 94.19 354 LEU A N 1
ATOM 2884 C CA . LEU A 1 354 ? 25.219 19.266 -2.99 1 94.19 354 LEU A CA 1
ATOM 2885 C C . LEU A 1 354 ? 26.688 19.703 -3.051 1 94.19 354 LEU A C 1
ATOM 2887 O O . LEU A 1 354 ? 27.531 19 -3.621 1 94.19 354 LEU A O 1
ATOM 2891 N N . SER A 1 355 ? 26.891 20.875 -2.604 1 90.44 355 SER A N 1
ATOM 2892 C CA . SER A 1 355 ? 28.25 21.359 -2.391 1 90.44 355 SER A CA 1
ATOM 2893 C C . SER A 1 355 ? 28.547 21.5 -0.905 1 90.44 355 SER A C 1
ATOM 2895 O O . SER A 1 355 ? 28.078 22.438 -0.256 1 90.44 355 SER A O 1
ATOM 2897 N N . SER A 1 356 ? 29.359 20.688 -0.397 1 86.75 356 SER A N 1
ATOM 2898 C CA . SER A 1 356 ? 29.734 20.734 1.015 1 86.75 356 SER A CA 1
ATOM 2899 C C . SER A 1 356 ? 30.594 21.953 1.313 1 86.75 356 SER A C 1
ATOM 2901 O O . SER A 1 356 ? 30.531 22.516 2.406 1 86.75 356 SER A O 1
ATOM 2903 N N . LYS A 1 357 ? 31.359 22.344 0.342 1 84.06 357 LYS A N 1
ATOM 2904 C CA . LYS A 1 357 ? 32.25 23.484 0.517 1 84.06 357 LYS A CA 1
ATOM 2905 C C . LYS A 1 357 ? 31.469 24.781 0.65 1 84.06 357 LYS A C 1
ATOM 2907 O O . LYS A 1 357 ? 31.719 25.578 1.559 1 84.06 357 LYS A O 1
ATOM 2912 N N . GLN A 1 358 ? 30.469 24.938 -0.176 1 87.25 358 GLN A N 1
ATOM 2913 C CA . GLN A 1 358 ? 29.672 26.156 -0.161 1 87.25 358 GLN A CA 1
ATOM 2914 C C . GLN A 1 358 ? 28.484 26.016 0.784 1 87.25 358 GLN A C 1
ATOM 2916 O O . GLN A 1 358 ? 27.781 27 1.043 1 87.25 358 GLN A O 1
ATOM 2921 N N . GLN A 1 359 ? 28.328 24.844 1.271 1 89.69 359 GLN A N 1
ATOM 2922 C CA . GLN A 1 359 ? 27.203 24.562 2.168 1 89.69 359 GLN A CA 1
ATOM 2923 C C . GLN A 1 359 ? 25.875 24.938 1.526 1 89.69 359 GLN A C 1
ATOM 2925 O O . GLN A 1 359 ? 25.062 25.625 2.139 1 89.69 359 GLN A O 1
ATOM 2930 N N . GLN A 1 360 ? 25.797 24.516 0.238 1 91.94 360 GLN A N 1
ATOM 2931 C CA . GLN A 1 360 ? 24.594 24.828 -0.525 1 91.94 360 GLN A CA 1
ATOM 2932 C C . GLN A 1 360 ? 24.047 23.594 -1.229 1 91.94 360 GLN A C 1
ATOM 2934 O O . GLN A 1 360 ? 24.812 22.719 -1.635 1 91.94 360 GLN A O 1
ATOM 2939 N N . LEU A 1 361 ? 22.734 23.594 -1.291 1 94.62 361 LEU A N 1
ATOM 2940 C CA . LEU A 1 361 ? 22.016 22.562 -2.035 1 94.62 361 LEU A CA 1
ATOM 2941 C C . LEU A 1 361 ? 21.391 23.141 -3.299 1 94.62 361 LEU A C 1
ATOM 2943 O O . LEU A 1 361 ? 20.719 24.172 -3.248 1 94.62 361 LEU A O 1
ATOM 2947 N N . TYR A 1 362 ? 21.734 22.531 -4.398 1 92.44 362 TYR A N 1
ATOM 2948 C CA . TYR A 1 362 ? 21.156 22.953 -5.676 1 92.44 362 TYR A CA 1
ATOM 2949 C C . TYR A 1 362 ? 20.047 22.031 -6.113 1 92.44 362 TYR A C 1
ATOM 2951 O O . TYR A 1 362 ? 20.25 20.812 -6.227 1 92.44 362 TYR A O 1
ATOM 2959 N N . VAL A 1 363 ? 18.891 22.594 -6.293 1 92.62 363 VAL A N 1
ATOM 2960 C CA . VAL A 1 363 ? 17.703 21.828 -6.633 1 92.62 363 VAL A CA 1
ATOM 2961 C C . VAL A 1 363 ? 17.203 22.219 -8.016 1 92.62 363 VAL A C 1
ATOM 2963 O O . VAL A 1 363 ? 16.984 23.406 -8.289 1 92.62 363 VAL A O 1
ATOM 2966 N N . GLY A 1 364 ? 17.031 21.172 -8.844 1 89.44 364 GLY A N 1
ATOM 2967 C CA . GLY A 1 364 ? 16.531 21.422 -10.188 1 89.44 364 GLY A CA 1
ATOM 2968 C C . GLY A 1 364 ? 15.141 20.875 -10.422 1 89.44 364 GLY A C 1
ATOM 2969 O O . GLY A 1 364 ? 14.828 19.75 -10 1 89.44 364 GLY A O 1
ATOM 2970 N N . SER A 1 365 ? 14.266 21.641 -11.023 1 87.81 365 SER A N 1
ATOM 2971 C CA . SER A 1 365 ? 12.93 21.25 -11.461 1 87.81 365 SER A CA 1
ATOM 2972 C C . SER A 1 365 ? 12.602 21.828 -12.828 1 87.81 365 SER A C 1
ATOM 2974 O O . SER A 1 365 ? 13.438 22.5 -13.445 1 87.81 365 SER A O 1
ATOM 2976 N N . SER A 1 366 ? 11.445 21.531 -13.391 1 84.06 366 SER A N 1
ATOM 2977 C CA . SER A 1 366 ? 11.039 22.078 -14.68 1 84.06 366 SER A CA 1
ATOM 2978 C C . SER A 1 366 ? 10.875 23.594 -14.609 1 84.06 366 SER A C 1
ATOM 2980 O O . SER A 1 366 ? 10.938 24.281 -15.625 1 84.06 366 SER A O 1
ATOM 2982 N N . GLN A 1 367 ? 10.742 24.141 -13.43 1 84.88 367 GLN A N 1
ATOM 2983 C CA . GLN A 1 367 ? 10.539 25.562 -13.227 1 84.88 367 GLN A CA 1
ATOM 2984 C C . GLN A 1 367 ? 11.867 26.312 -13.234 1 84.88 367 GLN A C 1
ATOM 2986 O O . GLN A 1 367 ? 11.914 27.516 -13.539 1 84.88 367 GLN A O 1
ATOM 2991 N N . GLY A 1 368 ? 12.898 25.547 -12.781 1 85.06 368 GLY A N 1
ATOM 2992 C CA . GLY A 1 368 ? 14.188 26.203 -12.734 1 85.06 368 GLY A CA 1
ATOM 2993 C C . GLY A 1 368 ? 15.141 25.594 -11.734 1 85.06 368 GLY A C 1
ATOM 2994 O O . GLY A 1 368 ? 15.031 24.406 -11.406 1 85.06 368 GLY A O 1
ATOM 2995 N N . LEU A 1 369 ? 16.188 26.422 -11.5 1 88.25 369 LEU A N 1
ATOM 2996 C CA . LEU A 1 369 ? 17.219 26.016 -10.562 1 88.25 369 LEU A CA 1
ATOM 2997 C C . LEU A 1 369 ? 17.172 26.859 -9.297 1 88.25 369 LEU A C 1
ATOM 2999 O O . LEU A 1 369 ? 17.062 28.094 -9.375 1 88.25 369 LEU A O 1
ATOM 3003 N N . ALA A 1 370 ? 17.141 26.156 -8.148 1 90.5 370 ALA A N 1
ATOM 3004 C CA . ALA A 1 370 ? 17.109 26.859 -6.867 1 90.5 370 ALA A CA 1
ATOM 3005 C C . ALA A 1 370 ? 18.312 26.5 -6.012 1 90.5 370 ALA A C 1
ATOM 3007 O O . ALA A 1 370 ? 18.844 25.391 -6.113 1 90.5 370 ALA A O 1
ATOM 3008 N N . GLN A 1 371 ? 18.75 27.469 -5.309 1 91.25 371 GLN A N 1
ATOM 3009 C CA . GLN A 1 371 ? 19.828 27.297 -4.344 1 91.25 371 GLN A CA 1
ATOM 3010 C C . GLN A 1 371 ? 19.328 27.438 -2.914 1 91.25 371 GLN A C 1
ATOM 3012 O O . GLN A 1 371 ? 18.688 28.438 -2.582 1 91.25 371 GLN A O 1
ATOM 3017 N N . VAL A 1 372 ? 19.594 26.406 -2.16 1 91.62 372 VAL A N 1
ATOM 3018 C CA . VAL A 1 372 ? 19.109 26.406 -0.785 1 91.62 372 VAL A CA 1
ATOM 3019 C C . VAL A 1 372 ? 20.266 26.156 0.174 1 91.62 372 VAL A C 1
ATOM 3021 O O . VAL A 1 372 ? 21.156 25.359 -0.124 1 91.62 372 VAL A O 1
ATOM 3024 N N . SER A 1 373 ? 20.172 26.859 1.325 1 92.44 373 SER A N 1
ATOM 3025 C CA . SER A 1 373 ? 21.188 26.625 2.346 1 92.44 373 SER A CA 1
ATOM 3026 C C . SER A 1 373 ? 20.984 25.281 3.037 1 92.44 373 SER A C 1
ATOM 3028 O O . SER A 1 373 ? 19.859 24.859 3.275 1 92.44 373 SER A O 1
ATOM 3030 N N . LEU A 1 374 ? 22.094 24.656 3.385 1 92.56 374 LEU A N 1
ATOM 3031 C CA . LEU A 1 374 ? 22.016 23.344 4.031 1 92.56 374 LEU A CA 1
ATOM 3032 C C . LEU A 1 374 ? 21.5 23.484 5.465 1 92.56 374 LEU A C 1
ATOM 3034 O O . LEU A 1 374 ? 20.922 22.547 6.008 1 92.56 374 LEU A O 1
ATOM 3038 N N . SER A 1 375 ? 21.812 24.609 6.043 1 90.56 375 SER A N 1
ATOM 3039 C CA . SER A 1 375 ? 21.391 24.812 7.426 1 90.56 375 SER A CA 1
ATOM 3040 C C . SER A 1 375 ? 20.484 26.031 7.559 1 90.56 375 SER A C 1
ATOM 3042 O O . SER A 1 375 ? 20.75 27.078 6.949 1 90.56 375 SER A O 1
ATOM 3044 N N . ARG A 1 376 ? 19.391 25.875 8.133 1 89.19 376 ARG A N 1
ATOM 3045 C CA . ARG A 1 376 ? 18.484 26.953 8.477 1 89.19 376 ARG A CA 1
ATOM 3046 C C . ARG A 1 376 ? 18.156 26.953 9.969 1 89.19 376 ARG A C 1
ATOM 3048 O O . ARG A 1 376 ? 17 26.844 10.359 1 89.19 376 ARG A O 1
ATOM 3055 N N . CYS A 1 377 ? 19.156 27.234 10.742 1 91.38 377 CYS A N 1
ATOM 3056 C CA . CYS A 1 377 ? 19.109 27.062 12.188 1 91.38 377 CYS A CA 1
ATOM 3057 C C . CYS A 1 377 ? 18.266 28.141 12.836 1 91.38 377 CYS A C 1
ATOM 3059 O O . CYS A 1 377 ? 17.703 27.938 13.914 1 91.38 377 CYS A O 1
ATOM 3061 N N . HIS A 1 378 ? 18.125 29.266 12.203 1 86.31 378 HIS A N 1
ATOM 3062 C CA . HIS A 1 378 ? 17.375 30.391 12.773 1 86.31 378 HIS A CA 1
ATOM 3063 C C . HIS A 1 378 ? 15.898 30.047 12.914 1 86.31 378 HIS A C 1
ATOM 3065 O O . HIS A 1 378 ? 15.195 30.641 13.734 1 86.31 378 HIS A O 1
ATOM 3071 N N . LEU A 1 379 ? 15.461 29.078 12.172 1 84.31 379 LEU A N 1
ATOM 3072 C CA . LEU A 1 379 ? 14.047 28.719 12.188 1 84.31 379 LEU A CA 1
ATOM 3073 C C . LEU A 1 379 ? 13.695 27.984 13.477 1 84.31 379 LEU A C 1
ATOM 3075 O O . LEU A 1 379 ? 12.516 27.875 13.844 1 84.31 379 LEU A O 1
ATOM 3079 N N . TYR A 1 380 ? 14.695 27.328 14.133 1 84 380 TYR A N 1
ATOM 3080 C CA . TYR A 1 380 ? 14.43 26.562 15.336 1 84 380 TYR A CA 1
ATOM 3081 C C . TYR A 1 380 ? 14.227 27.484 16.531 1 84 380 TYR A C 1
ATOM 3083 O O . TYR A 1 380 ? 13.789 27.031 17.609 1 84 380 TYR A O 1
ATOM 3091 N N . GLY A 1 381 ? 14.383 28.719 16.422 1 76 381 GLY A N 1
ATOM 3092 C CA . GLY A 1 381 ? 13.984 29.688 17.453 1 76 381 GLY A CA 1
ATOM 3093 C C . GLY A 1 381 ? 15.133 30.094 18.344 1 76 381 GLY A C 1
ATOM 3094 O O . GLY A 1 381 ? 16.297 29.969 17.969 1 76 381 GLY A O 1
ATOM 3095 N N . GLN A 1 382 ? 14.656 30.656 19.516 1 78.06 382 GLN A N 1
ATOM 3096 C CA . GLN A 1 382 ? 15.625 31.266 20.422 1 78.06 382 GLN A CA 1
ATOM 3097 C C . GLN A 1 382 ? 15.641 30.562 21.766 1 78.06 382 GLN A C 1
ATOM 3099 O O . GLN A 1 382 ? 16.094 31.125 22.766 1 78.06 382 GLN A O 1
ATOM 3104 N N . ALA A 1 383 ? 15.102 29.375 21.75 1 80.5 383 ALA A N 1
ATOM 3105 C CA . ALA A 1 383 ? 15.117 28.594 23 1 80.5 383 ALA A CA 1
ATOM 3106 C C . ALA A 1 383 ? 16.016 27.375 22.859 1 80.5 383 ALA A C 1
ATOM 3108 O O . ALA A 1 383 ? 16.016 26.703 21.828 1 80.5 383 ALA A O 1
ATOM 3109 N N . CYS A 1 384 ? 16.719 27.188 23.891 1 84.94 384 CYS A N 1
ATOM 3110 C CA . CYS A 1 384 ? 17.641 26.062 23.906 1 84.94 384 CYS A CA 1
ATOM 3111 C C . CYS A 1 384 ? 16.906 24.734 23.688 1 84.94 384 CYS A C 1
ATOM 3113 O O . CYS A 1 384 ? 17.391 23.859 22.984 1 84.94 384 CYS A O 1
ATOM 3115 N N . SER A 1 385 ? 15.773 24.625 24.297 1 81.62 385 SER A N 1
ATOM 3116 C CA . SER A 1 385 ? 14.992 23.391 24.203 1 81.62 385 SER A CA 1
ATOM 3117 C C . SER A 1 385 ? 14.57 23.125 22.766 1 81.62 385 SER A C 1
ATOM 3119 O O . SER A 1 385 ? 14.648 21.984 22.281 1 81.62 385 SER A O 1
ATOM 3121 N N . GLU A 1 386 ? 14.172 24.172 22.078 1 81.31 386 GLU A N 1
ATOM 3122 C CA . GLU A 1 386 ? 13.727 24.016 20.703 1 81.31 386 GLU A CA 1
ATOM 3123 C C . GLU A 1 386 ? 14.883 23.625 19.781 1 81.31 386 GLU A C 1
ATOM 3125 O O . GLU A 1 386 ? 14.711 22.828 18.875 1 81.31 386 GLU A O 1
ATOM 3130 N N . CYS A 1 387 ? 15.984 24.234 20.094 1 86.56 387 CYS A N 1
ATOM 3131 C CA . CYS A 1 387 ? 17.172 23.906 19.312 1 86.56 387 CYS A CA 1
ATOM 3132 C C . CYS A 1 387 ? 17.594 22.453 19.516 1 86.56 387 CYS A C 1
ATOM 3134 O O . CYS A 1 387 ? 17.969 21.766 18.578 1 86.56 387 CYS A O 1
ATOM 3136 N N . CYS A 1 388 ? 17.484 22.062 20.703 1 84.88 388 CYS A N 1
ATOM 3137 C CA . CYS A 1 388 ? 17.859 20.703 21.031 1 84.88 388 CYS A CA 1
ATOM 3138 C C . CYS A 1 388 ? 16.875 19.703 20.438 1 84.88 388 CYS A C 1
ATOM 3140 O O . CYS A 1 388 ? 17.281 18.641 19.953 1 84.88 388 CYS A O 1
ATOM 3142 N N . LEU A 1 389 ? 15.672 20.047 20.422 1 83.31 389 LEU A N 1
ATOM 3143 C CA . LEU A 1 389 ? 14.625 19.172 19.922 1 83.31 389 LEU A CA 1
ATOM 3144 C C . LEU A 1 389 ? 14.695 19.047 18.406 1 83.31 389 LEU A C 1
ATOM 3146 O O . LEU A 1 389 ? 14.18 18.078 17.828 1 83.31 389 LEU A O 1
ATOM 3150 N N . ALA A 1 390 ? 15.266 19.984 17.75 1 85.81 390 ALA A N 1
ATOM 3151 C CA . ALA A 1 390 ? 15.391 19.953 16.297 1 85.81 390 ALA A CA 1
ATOM 3152 C C . ALA A 1 390 ? 16.312 18.812 15.859 1 85.81 390 ALA A C 1
ATOM 3154 O O . ALA A 1 390 ? 16.156 18.281 14.758 1 85.81 390 ALA A O 1
ATOM 3155 N N . ARG A 1 391 ? 17.297 18.484 16.625 1 89.44 391 ARG A N 1
ATOM 3156 C CA . ARG A 1 391 ? 18.234 17.391 16.406 1 89.44 391 ARG A CA 1
ATOM 3157 C C . ARG A 1 391 ? 18.922 17.531 15.047 1 89.44 391 ARG A C 1
ATOM 3159 O O . ARG A 1 391 ? 19.203 16.531 14.375 1 89.44 391 ARG A O 1
ATOM 3166 N N . ASP A 1 392 ? 19.141 18.75 14.578 1 91.5 392 ASP A N 1
ATOM 3167 C CA . ASP A 1 392 ? 19.844 19.031 13.328 1 91.5 392 ASP A CA 1
ATOM 3168 C C . ASP A 1 392 ? 21.344 19.047 13.539 1 91.5 392 ASP A C 1
ATOM 3170 O O . ASP A 1 392 ? 21.859 19.875 14.305 1 91.5 392 ASP A O 1
ATOM 3174 N N . PRO A 1 393 ? 22.031 18.234 12.867 1 93.94 393 PRO A N 1
ATOM 3175 C CA . PRO A 1 393 ? 23.484 18.172 13.055 1 93.94 393 PRO A CA 1
ATOM 3176 C C . PRO A 1 393 ? 24.188 19.453 12.609 1 93.94 393 PRO A C 1
ATOM 3178 O O . PRO A 1 393 ? 25.312 19.719 13.031 1 93.94 393 PRO A O 1
ATOM 3181 N N . TYR A 1 394 ? 23.578 20.25 11.766 1 93.81 394 TYR A N 1
ATOM 3182 C CA . TYR A 1 394 ? 24.188 21.484 11.289 1 93.81 394 TYR A CA 1
ATOM 3183 C C . TYR A 1 394 ? 24.094 22.578 12.336 1 93.81 394 TYR A C 1
ATOM 3185 O O . TYR A 1 394 ? 24.781 23.609 12.234 1 93.81 394 TYR A O 1
ATOM 3193 N N . CYS A 1 395 ? 23.25 22.344 13.352 1 92.62 395 CYS A N 1
ATOM 3194 C CA . CYS A 1 395 ? 22.906 23.453 14.25 1 92.62 395 CYS A CA 1
ATOM 3195 C C . CYS A 1 395 ? 23.266 23.109 15.695 1 92.62 395 CYS A C 1
ATOM 3197 O O . CYS A 1 395 ? 23.328 21.938 16.062 1 92.62 395 CYS A O 1
ATOM 3199 N N . ALA A 1 396 ? 23.531 24.125 16.484 1 91.5 396 ALA A N 1
ATOM 3200 C CA . ALA A 1 396 ? 23.797 24.016 17.906 1 91.5 396 ALA A CA 1
ATOM 3201 C C . ALA A 1 396 ? 23.391 25.297 18.641 1 91.5 396 ALA A C 1
ATOM 3203 O O . ALA A 1 396 ? 23.312 26.359 18.031 1 91.5 396 ALA A O 1
ATOM 3204 N N . TRP A 1 397 ? 23.141 25.031 19.891 1 89.56 397 TRP A N 1
ATOM 3205 C CA . TRP A 1 397 ? 22.844 26.188 20.734 1 89.56 397 TRP A CA 1
ATOM 3206 C C . TRP A 1 397 ? 24.125 26.922 21.109 1 89.56 397 TRP A C 1
ATOM 3208 O O . TRP A 1 397 ? 25.094 26.312 21.578 1 89.56 397 TRP A O 1
ATOM 3218 N N . ASP A 1 398 ? 24.203 28.156 20.828 1 86.19 398 ASP A N 1
ATOM 3219 C CA . ASP A 1 398 ? 25.406 28.938 21.094 1 86.19 398 ASP A CA 1
ATOM 3220 C C . ASP A 1 398 ? 25.297 29.703 22.406 1 86.19 398 ASP A C 1
ATOM 3222 O O . ASP A 1 398 ? 26.25 30.328 22.844 1 86.19 398 ASP A O 1
ATOM 3226 N N . GLY A 1 399 ? 24.141 29.641 23.062 1 83.06 399 GLY A N 1
ATOM 3227 C CA . GLY A 1 399 ? 23.906 30.375 24.281 1 83.06 399 GLY A CA 1
ATOM 3228 C C . GLY A 1 399 ? 22.781 31.391 24.172 1 83.06 399 GLY A C 1
ATOM 3229 O O . GLY A 1 399 ? 22.172 31.766 25.172 1 83.06 399 GLY A O 1
ATOM 3230 N N . HIS A 1 400 ? 22.609 31.875 22.953 1 82.19 400 HIS A N 1
ATOM 3231 C CA . HIS A 1 400 ? 21.578 32.875 22.734 1 82.19 400 HIS A CA 1
ATOM 3232 C C . HIS A 1 400 ? 20.547 32.406 21.719 1 82.19 400 HIS A C 1
ATOM 3234 O O . HIS A 1 400 ? 19.375 32.781 21.797 1 82.19 400 HIS A O 1
ATOM 3240 N N . MET A 1 401 ? 21.062 31.719 20.781 1 87.31 401 MET A N 1
ATOM 3241 C CA . MET A 1 401 ? 20.188 31.25 19.703 1 87.31 401 MET A CA 1
ATOM 3242 C C . MET A 1 401 ? 20.734 29.969 19.094 1 87.31 401 MET A C 1
ATOM 3244 O O . MET A 1 401 ? 21.891 29.594 19.344 1 87.31 401 MET A O 1
ATOM 3248 N N . CYS A 1 402 ? 19.844 29.422 18.359 1 89.69 402 CYS A N 1
ATOM 3249 C CA . CYS A 1 402 ? 20.281 28.266 17.609 1 89.69 402 CYS A CA 1
ATOM 3250 C C . CYS A 1 402 ? 21.047 28.672 16.359 1 89.69 402 CYS A C 1
ATOM 3252 O O . CYS A 1 402 ? 20.516 29.375 15.5 1 89.69 402 CYS A O 1
ATOM 3254 N N . SER A 1 403 ? 22.312 28.328 16.312 1 90.56 403 SER A N 1
ATOM 3255 C CA . SER A 1 403 ? 23.156 28.75 15.195 1 90.56 403 SER A CA 1
ATOM 3256 C C . SER A 1 403 ? 23.938 27.562 14.625 1 90.56 403 SER A C 1
ATOM 3258 O O . SER A 1 403 ? 23.859 26.453 15.148 1 90.56 403 SER A O 1
ATOM 3260 N N . ARG A 1 404 ? 24.625 27.875 13.539 1 90.38 404 ARG A N 1
ATOM 3261 C CA . ARG A 1 404 ? 25.375 26.828 12.852 1 90.38 404 ARG A CA 1
ATOM 3262 C C . ARG A 1 404 ? 26.5 26.297 13.742 1 90.38 404 ARG A C 1
ATOM 3264 O O . ARG A 1 404 ? 27.172 27.062 14.43 1 90.38 404 ARG A O 1
ATOM 3271 N N . TYR A 1 405 ? 26.578 25.062 13.68 1 89.25 405 TYR A N 1
ATOM 3272 C CA . TYR A 1 405 ? 27.609 24.406 14.477 1 89.25 405 TYR A CA 1
ATOM 3273 C C . TYR A 1 405 ? 28.984 24.594 13.852 1 89.25 405 TYR A C 1
ATOM 3275 O O . TYR A 1 405 ? 29.172 24.297 12.672 1 89.25 405 TYR A O 1
ATOM 3283 N N . VAL A 1 406 ? 29.906 25.156 14.609 1 80.75 406 VAL A N 1
ATOM 3284 C CA . VAL A 1 406 ? 31.312 25.281 14.227 1 80.75 406 VAL A CA 1
ATOM 3285 C C . VAL A 1 406 ? 32.188 24.609 15.266 1 80.75 406 VAL A C 1
ATOM 3287 O O . VAL A 1 406 ? 32.188 24.969 16.438 1 80.75 406 VAL A O 1
ATOM 3290 N N . PRO A 1 407 ? 32.875 23.531 14.859 1 76.06 407 PRO A N 1
ATOM 3291 C CA . PRO A 1 407 ? 33.656 22.75 15.828 1 76.06 407 PRO A CA 1
ATOM 3292 C C . PRO A 1 407 ? 34.625 23.625 16.641 1 76.06 407 PRO A C 1
ATOM 3294 O O . PRO A 1 407 ? 34.875 23.328 17.797 1 76.06 407 PRO A O 1
ATOM 3297 N N . ALA A 1 408 ? 35.406 24.609 16.062 1 65.25 408 ALA A N 1
ATOM 3298 C CA . ALA A 1 408 ? 36.5 25.328 16.734 1 65.25 408 ALA A CA 1
ATOM 3299 C C . ALA A 1 408 ? 35.969 26.344 17.734 1 65.25 408 ALA A C 1
ATOM 3301 O O . ALA A 1 408 ? 36.75 26.891 18.531 1 65.25 408 ALA A O 1
ATOM 3302 N N . SER A 1 409 ? 34.781 26.609 17.703 1 57.31 409 SER A N 1
ATOM 3303 C CA . SER A 1 409 ? 34.406 27.766 18.5 1 57.31 409 SER A CA 1
ATOM 3304 C C . SER A 1 409 ? 34.375 27.422 19.984 1 57.31 409 SER A C 1
ATOM 3306 O O . SER A 1 409 ? 34.219 26.266 20.359 1 57.31 409 SER A O 1
ATOM 3308 N N . LYS A 1 410 ? 34.906 28.266 20.859 1 56.19 410 LYS A N 1
ATOM 3309 C CA . LYS A 1 410 ? 35 28.188 22.312 1 56.19 410 LYS A CA 1
ATOM 3310 C C . LYS A 1 410 ? 33.719 27.562 22.906 1 56.19 410 LYS A C 1
ATOM 3312 O O . LYS A 1 410 ? 32.625 27.969 22.594 1 56.19 410 LYS A O 1
ATOM 3317 N N . ARG A 1 411 ? 33.812 26.297 23.422 1 58.34 411 ARG A N 1
ATOM 3318 C CA . ARG A 1 411 ? 33.062 25.156 23.891 1 58.34 411 ARG A CA 1
ATOM 3319 C C . ARG A 1 411 ? 32.062 25.578 24.969 1 58.34 411 ARG A C 1
ATOM 3321 O O . ARG A 1 411 ? 31.125 24.844 25.281 1 58.34 411 ARG A O 1
ATOM 3328 N N . ARG A 1 412 ? 32.25 26.641 25.625 1 57.94 412 ARG A N 1
ATOM 3329 C CA . ARG A 1 412 ? 31.562 26.625 26.922 1 57.94 412 ARG A CA 1
ATOM 3330 C C . ARG A 1 412 ? 30.047 26.609 26.766 1 57.94 412 ARG A C 1
ATOM 3332 O O . ARG A 1 412 ? 29.344 25.953 27.531 1 57.94 412 ARG A O 1
ATOM 3339 N N . ALA A 1 413 ? 29.516 27.344 25.734 1 65.88 413 ALA A N 1
ATOM 3340 C CA . ALA A 1 413 ? 28.062 27.5 25.75 1 65.88 413 ALA A CA 1
ATOM 3341 C C . ALA A 1 413 ? 27.406 26.688 24.625 1 65.88 413 ALA A C 1
ATOM 3343 O O . ALA A 1 413 ? 26.188 26.672 24.484 1 65.88 413 ALA A O 1
ATOM 3344 N N . ARG A 1 414 ? 28.172 25.875 23.984 1 82 414 ARG A N 1
ATOM 3345 C CA . ARG A 1 414 ? 27.578 25.172 22.844 1 82 414 ARG A CA 1
ATOM 3346 C C . ARG A 1 414 ? 26.922 23.875 23.297 1 82 414 ARG A C 1
ATOM 3348 O O . ARG A 1 414 ? 27.531 23.109 24.062 1 82 414 ARG A O 1
ATOM 3355 N N . ARG A 1 415 ? 25.766 23.734 22.906 1 86.88 415 ARG A N 1
ATOM 3356 C CA . ARG A 1 415 ? 25.016 22.531 23.281 1 86.88 415 ARG A CA 1
ATOM 3357 C C . ARG A 1 415 ? 24.375 21.891 22.062 1 86.88 415 ARG A C 1
ATOM 3359 O O . ARG A 1 415 ? 23.781 22.594 21.219 1 86.88 415 ARG A O 1
ATOM 3366 N N . GLN A 1 416 ? 24.578 20.688 21.859 1 88.75 416 GLN A N 1
ATOM 3367 C CA . GLN A 1 416 ? 23.984 19.922 20.766 1 88.75 416 GLN A CA 1
ATOM 3368 C C . GLN A 1 416 ? 23.75 18.469 21.188 1 88.75 416 GLN A C 1
ATOM 3370 O O . GLN A 1 416 ? 24.594 17.859 21.844 1 88.75 416 GLN A O 1
ATOM 3375 N N . ASP A 1 417 ? 22.547 18 20.906 1 86.81 417 ASP A N 1
ATOM 3376 C CA . ASP A 1 417 ? 22.219 16.609 21.172 1 86.81 417 ASP A CA 1
ATOM 3377 C C . ASP A 1 417 ? 21.406 16.016 20.016 1 86.81 417 ASP A C 1
ATOM 3379 O O . ASP A 1 417 ? 20.188 16.109 20.016 1 86.81 417 ASP A O 1
ATOM 3383 N N . ILE A 1 418 ? 22.047 15.375 19.188 1 88.75 418 ILE A N 1
ATOM 3384 C CA . ILE A 1 418 ? 21.391 14.836 18.016 1 88.75 418 ILE A CA 1
ATOM 3385 C C . ILE A 1 418 ? 20.828 13.445 18.312 1 88.75 418 ILE A C 1
ATOM 3387 O O . ILE A 1 418 ? 19.719 13.109 17.891 1 88.75 418 ILE A O 1
ATOM 3391 N N . LYS A 1 419 ? 21.547 12.609 19.047 1 85.69 419 LYS A N 1
ATOM 3392 C CA . LYS A 1 419 ? 21.203 11.211 19.297 1 85.69 419 LYS A CA 1
ATOM 3393 C C . LYS A 1 419 ? 19.938 11.102 20.141 1 85.69 419 LYS A C 1
ATOM 3395 O O . LYS A 1 419 ? 19.031 10.32 19.812 1 85.69 419 LYS A O 1
ATOM 3400 N N . ASN A 1 420 ? 19.859 11.93 21.094 1 79.75 420 ASN A N 1
ATOM 3401 C CA . ASN A 1 420 ? 18.734 11.797 22.031 1 79.75 420 ASN A CA 1
ATOM 3402 C C . ASN A 1 420 ? 17.75 12.961 21.891 1 79.75 420 ASN A C 1
ATOM 3404 O O . ASN A 1 420 ? 16.562 12.805 22.141 1 79.75 420 ASN A O 1
ATOM 3408 N N . GLY A 1 421 ? 18.266 14.07 21.5 1 80.75 421 GLY A N 1
ATOM 3409 C CA . GLY A 1 421 ? 17.422 15.242 21.422 1 80.75 421 GLY A CA 1
ATOM 3410 C C . GLY A 1 421 ? 16.719 15.57 22.719 1 80.75 421 GLY A C 1
ATOM 3411 O O . GLY A 1 421 ? 15.516 15.867 22.734 1 80.75 421 GLY A O 1
ATOM 3412 N N . ASP A 1 422 ? 17.344 15.367 23.812 1 78.94 422 ASP A N 1
ATOM 3413 C CA . ASP A 1 422 ? 16.734 15.586 25.125 1 78.94 422 ASP A CA 1
ATOM 3414 C C . ASP A 1 422 ? 17.141 16.938 25.703 1 78.94 422 ASP A C 1
ATOM 3416 O O . ASP A 1 422 ? 18.266 17.109 26.188 1 78.94 422 ASP A O 1
ATOM 3420 N N . PRO A 1 423 ? 16.266 17.812 25.719 1 81.31 423 PRO A N 1
ATOM 3421 C CA . PRO A 1 423 ? 16.609 19.141 26.25 1 81.31 423 PRO A CA 1
ATOM 3422 C C . PRO A 1 423 ? 16.797 19.156 27.766 1 81.31 423 PRO A C 1
ATOM 3424 O O . PRO A 1 423 ? 17.438 20.062 28.297 1 81.31 423 PRO A O 1
ATOM 3427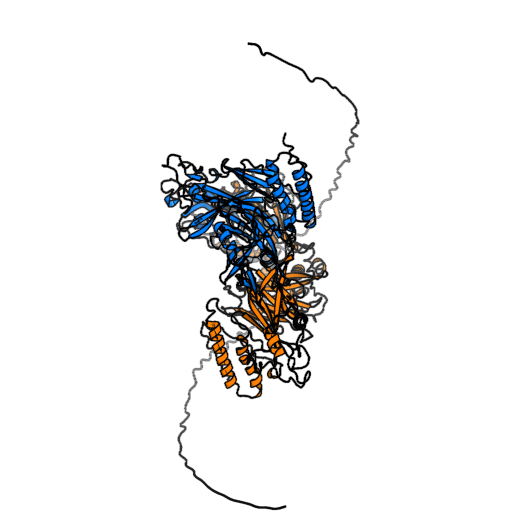 N N . ALA A 1 424 ? 16.234 18.203 28.484 1 76.44 424 ALA A N 1
ATOM 3428 C CA . ALA A 1 424 ? 16.328 18.188 29.938 1 76.44 424 ALA A CA 1
ATOM 3429 C C . ALA A 1 424 ? 17.781 18.094 30.391 1 76.44 424 ALA A C 1
ATOM 3431 O O . ALA A 1 424 ? 18.172 18.672 31.406 1 76.44 424 ALA A O 1
ATOM 3432 N N . ILE A 1 425 ? 18.578 17.469 29.562 1 76.06 425 ILE A N 1
ATOM 3433 C CA . ILE A 1 425 ? 19.969 17.281 29.938 1 76.06 425 ILE A CA 1
ATOM 3434 C C . ILE A 1 425 ? 20.812 18.438 29.422 1 76.06 425 ILE A C 1
ATOM 3436 O O . ILE A 1 425 ? 21.672 18.953 30.125 1 76.06 425 ILE A O 1
ATOM 3440 N N . GLN A 1 426 ? 20.422 18.922 28.281 1 79.88 426 GLN A N 1
ATOM 3441 C CA . GLN A 1 426 ? 21.266 19.922 27.625 1 79.88 426 GLN A CA 1
ATOM 3442 C C . GLN A 1 426 ? 20.859 21.344 28.031 1 79.88 426 GLN A C 1
ATOM 3444 O O . GLN A 1 426 ? 21.703 22.234 28.094 1 79.88 426 GLN A O 1
ATOM 3449 N N . CYS A 1 427 ? 19.609 21.484 28.312 1 82.88 427 CYS A N 1
ATOM 3450 C CA . CYS A 1 427 ? 19.125 22.844 28.5 1 82.88 427 CYS A CA 1
ATOM 3451 C C . CYS A 1 427 ? 18.625 23.047 29.922 1 82.88 427 CYS A C 1
ATOM 3453 O O . CYS A 1 427 ? 17.75 23.875 30.172 1 82.88 427 CYS A O 1
ATOM 3455 N N . TRP A 1 428 ? 19.141 22.281 30.891 1 76.31 428 TRP A N 1
ATOM 3456 C CA . TRP A 1 428 ? 18.672 22.344 32.25 1 76.31 428 TRP A CA 1
ATOM 3457 C C . TRP A 1 428 ? 18.984 23.719 32.875 1 76.31 428 TRP A C 1
ATOM 3459 O O . TRP A 1 428 ? 18.266 24.188 33.75 1 76.31 428 TRP A O 1
ATOM 3469 N N . ASP A 1 429 ? 19.922 24.328 32.438 1 74.38 429 ASP A N 1
ATOM 3470 C CA . ASP A 1 429 ? 20.375 25.578 33.031 1 74.38 429 ASP A CA 1
ATOM 3471 C C . ASP A 1 429 ? 19.766 26.797 32.344 1 74.38 429 ASP A C 1
ATOM 3473 O O . ASP A 1 429 ? 20 27.938 32.75 1 74.38 429 ASP A O 1
ATOM 3477 N N . THR A 1 430 ? 19.062 26.469 31.297 1 70.38 430 THR A N 1
ATOM 3478 C CA . THR A 1 430 ? 18.516 27.609 30.562 1 70.38 430 THR A CA 1
ATOM 3479 C C . THR A 1 430 ? 17.094 27.906 31.016 1 70.38 430 THR A C 1
ATOM 3481 O O . THR A 1 430 ? 16.406 27.031 31.547 1 70.38 430 THR A O 1
ATOM 3484 N N . GLU A 1 431 ? 16.719 29.141 31.094 1 58.72 431 GLU A N 1
ATOM 3485 C CA . GLU A 1 431 ? 15.398 29.594 31.531 1 58.72 431 GLU A CA 1
ATOM 3486 C C . GLU A 1 431 ? 14.289 28.844 30.812 1 58.72 431 GLU A C 1
ATOM 3488 O O . GLU A 1 431 ? 13.172 28.719 31.312 1 58.72 431 GLU A O 1
ATOM 3493 N N . ASP A 1 432 ? 14.531 28.375 29.656 1 56.12 432 ASP A N 1
ATOM 3494 C CA . ASP A 1 432 ? 13.484 27.766 28.844 1 56.12 432 ASP A CA 1
ATOM 3495 C C . ASP A 1 432 ? 13.18 26.344 29.297 1 56.12 432 ASP A C 1
ATOM 3497 O O . ASP A 1 432 ? 12.211 25.734 28.844 1 56.12 432 ASP A O 1
ATOM 3501 N N . SER A 1 433 ? 14.164 25.719 29.812 1 52.22 433 SER A N 1
ATOM 3502 C CA . SER A 1 433 ? 14.062 24.297 30.156 1 52.22 433 SER A CA 1
ATOM 3503 C C . SER A 1 433 ? 12.859 24.031 31.047 1 52.22 433 SER A C 1
ATOM 3505 O O . SER A 1 433 ? 12.32 22.922 31.078 1 52.22 433 SER A O 1
ATOM 3507 N N . LEU A 1 434 ? 12.828 24.641 32.281 1 43.31 434 LEU A N 1
ATOM 3508 C CA . LEU A 1 434 ? 11.898 24.312 33.344 1 43.31 434 LEU A CA 1
ATOM 3509 C C . LEU A 1 434 ? 10.484 24.766 33 1 43.31 434 LEU A C 1
ATOM 3511 O O . LEU A 1 434 ? 10.07 25.859 33.406 1 43.31 434 LEU A O 1
ATOM 3515 N N . GLY A 1 435 ? 9.875 24.344 31.859 1 48 435 GLY A N 1
ATOM 3516 C CA . GLY A 1 435 ? 8.438 24.453 31.672 1 48 435 GLY A CA 1
ATOM 3517 C C . GLY A 1 435 ? 7.965 25.875 31.5 1 48 435 GLY A C 1
ATOM 3518 O O . GLY A 1 435 ? 6.766 26.125 31.359 1 48 435 GLY A O 1
ATOM 3519 N N . GLY A 1 436 ? 8.828 26.844 31.938 1 47.94 436 GLY A N 1
ATOM 3520 C CA . GLY A 1 436 ? 8.359 28.203 32.156 1 47.94 436 GLY A CA 1
ATOM 3521 C C . GLY A 1 436 ? 8.312 29.031 30.906 1 47.94 436 GLY A C 1
ATOM 3522 O O . GLY A 1 436 ? 8.328 30.266 30.969 1 47.94 436 GLY A O 1
ATOM 3523 N N . GLY A 1 437 ? 8.781 28.547 29.859 1 53.16 437 GLY A N 1
ATOM 3524 C CA . GLY A 1 437 ? 8.703 29.5 28.766 1 53.16 437 GLY A CA 1
ATOM 3525 C C . GLY A 1 437 ? 7.305 30.047 28.531 1 53.16 437 GLY A C 1
ATOM 3526 O O . GLY A 1 437 ? 6.348 29.578 29.156 1 53.16 437 GLY A O 1
ATOM 3527 N N . ARG A 1 438 ? 7.23 31.281 27.828 1 62.25 438 ARG A N 1
ATOM 3528 C CA . ARG A 1 438 ? 6.012 32.031 27.578 1 62.25 438 ARG A CA 1
ATOM 3529 C C . ARG A 1 438 ? 4.961 31.172 26.875 1 62.25 438 ARG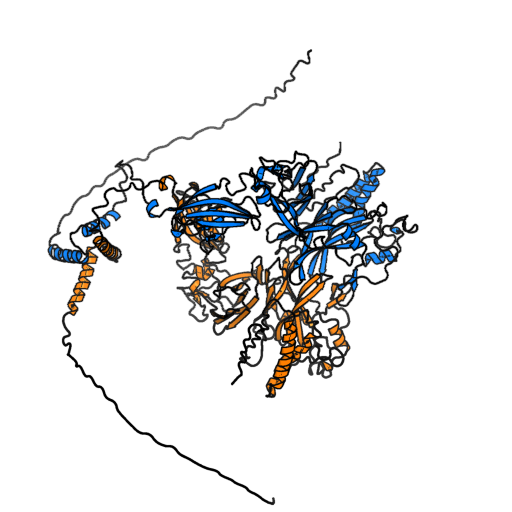 A C 1
ATOM 3531 O O . ARG A 1 438 ? 5.148 30.781 25.734 1 62.25 438 ARG A O 1
ATOM 3538 N N . VAL A 1 439 ? 4.348 30.391 27.656 1 78.25 439 VAL A N 1
ATOM 3539 C CA . VAL A 1 439 ? 3.207 29.656 27.125 1 78.25 439 VAL A CA 1
ATOM 3540 C C . VAL A 1 439 ? 2.188 30.625 26.531 1 78.25 439 VAL A C 1
ATOM 3542 O O . VAL A 1 439 ? 1.822 31.609 27.172 1 78.25 439 VAL A O 1
ATOM 3545 N N . GLU A 1 440 ? 1.98 30.422 25.312 1 82.44 440 GLU A N 1
ATOM 3546 C CA . GLU A 1 440 ? 0.955 31.234 24.672 1 82.44 440 GLU A CA 1
ATOM 3547 C C . GLU A 1 440 ? -0.409 31.016 25.328 1 82.44 440 GLU A C 1
ATOM 3549 O O . GLU A 1 440 ? -0.804 29.875 25.594 1 82.44 440 GLU A O 1
ATOM 3554 N N . GLU A 1 441 ? -0.937 32.125 25.766 1 87.56 441 GLU A N 1
ATOM 3555 C CA . GLU A 1 441 ? -2.287 32.062 26.312 1 87.56 441 GLU A CA 1
ATOM 3556 C C . GLU A 1 441 ? -3.299 32.688 25.359 1 87.56 441 GLU A C 1
ATOM 3558 O O . GLU A 1 441 ? -3.055 33.781 24.797 1 87.56 441 GLU A O 1
ATOM 3563 N N . ARG A 1 442 ? -4.281 31.938 25.156 1 87.12 442 ARG A N 1
ATOM 3564 C CA . ARG A 1 442 ? -5.332 32.406 24.266 1 87.12 442 ARG A CA 1
ATOM 3565 C C . ARG A 1 442 ? -6.711 32.219 24.891 1 87.12 442 ARG A C 1
ATOM 3567 O O . ARG A 1 442 ? -6.926 31.266 25.641 1 87.12 442 ARG A O 1
ATOM 3574 N N . VAL A 1 443 ? -7.527 33.188 24.656 1 86.62 443 VAL A N 1
ATOM 3575 C CA . VAL A 1 443 ? -8.922 33.062 25.078 1 86.62 443 VAL A CA 1
ATOM 3576 C C . VAL A 1 443 ? -9.82 32.875 23.844 1 86.62 443 VAL A C 1
ATOM 3578 O O . VAL A 1 443 ? -9.727 33.656 22.891 1 86.62 443 VAL A O 1
ATOM 3581 N N . LEU A 1 444 ? -10.547 31.906 23.875 1 88.56 444 LEU A N 1
ATOM 3582 C CA . LEU A 1 444 ? -11.484 31.641 22.781 1 88.56 444 LEU A CA 1
ATOM 3583 C C . LEU A 1 444 ? -12.922 31.688 23.281 1 88.56 444 LEU A C 1
ATOM 3585 O O . LEU A 1 444 ? -13.227 31.219 24.375 1 88.56 444 LEU A O 1
ATOM 3589 N N . TYR A 1 445 ? -13.719 32.312 22.516 1 85.19 445 TYR A N 1
ATOM 3590 C CA . TYR A 1 445 ? -15.141 32.344 22.828 1 85.19 445 TYR A CA 1
ATOM 3591 C C . TYR A 1 445 ? -15.93 31.406 21.922 1 85.19 445 TYR A C 1
ATOM 3593 O O . TYR A 1 445 ? -15.781 31.438 20.703 1 85.19 445 TYR A O 1
ATOM 3601 N N . GLY A 1 446 ? -16.625 30.547 22.547 1 86.56 446 GLY A N 1
ATOM 3602 C CA . GLY A 1 446 ? -17.484 29.656 21.797 1 86.56 446 GLY A CA 1
ATOM 3603 C C . GLY A 1 446 ? -18.953 29.844 22.125 1 86.56 446 GLY A C 1
ATOM 3604 O O . GLY A 1 446 ? -19.312 30.188 23.25 1 86.56 446 GLY A O 1
ATOM 3605 N N . VAL A 1 447 ? -19.734 29.688 21.078 1 83.06 447 VAL A N 1
ATOM 3606 C CA . VAL A 1 447 ? -21.172 29.75 21.266 1 83.06 447 VAL A CA 1
ATOM 3607 C C . VAL A 1 447 ? -21.719 28.359 21.562 1 83.06 447 VAL A C 1
ATOM 3609 O O . VAL A 1 447 ? -21.328 27.391 20.922 1 83.06 447 VAL A O 1
ATOM 3612 N N . GLN A 1 448 ? -22.609 28.344 22.484 1 84.5 448 GLN A N 1
ATOM 3613 C CA . GLN A 1 448 ? -23.203 27.062 22.875 1 84.5 448 GLN A CA 1
ATOM 3614 C C . GLN A 1 448 ? -23.859 26.375 21.672 1 84.5 448 GLN A C 1
ATOM 3616 O O . GLN A 1 448 ? -24.547 27.031 20.875 1 84.5 448 GLN A O 1
ATOM 3621 N N . SER A 1 449 ? -23.672 25.125 21.5 1 84.56 449 SER A N 1
ATOM 3622 C CA . SER A 1 449 ? -24.25 24.25 20.484 1 84.56 449 SER A CA 1
ATOM 3623 C C . SER A 1 449 ? -23.594 24.469 19.125 1 84.56 449 SER A C 1
ATOM 3625 O O . SER A 1 449 ? -24.031 23.922 18.109 1 84.56 449 SER A O 1
ATOM 3627 N N . ASN A 1 450 ? -22.625 25.391 19.172 1 85.44 450 ASN A N 1
ATOM 3628 C CA . ASN A 1 450 ? -21.828 25.547 17.969 1 85.44 450 ASN A CA 1
ATOM 3629 C C . ASN A 1 450 ? -20.5 24.812 18.078 1 85.44 450 ASN A C 1
ATOM 3631 O O . ASN A 1 450 ? -20.188 24.234 19.125 1 85.44 450 ASN A O 1
ATOM 3635 N N . SER A 1 451 ? -19.875 24.781 16.969 1 89.12 451 SER A N 1
ATOM 3636 C CA . SER A 1 451 ? -18.594 24.078 16.953 1 89.12 451 SER A CA 1
ATOM 3637 C C . SER A 1 451 ? -17.438 25.031 17.25 1 89.12 451 SER A C 1
ATOM 3639 O O . SER A 1 451 ? -17.609 26.25 17.188 1 89.12 451 SER A O 1
ATOM 3641 N N . THR A 1 452 ? -16.344 24.484 17.672 1 88.75 452 THR A N 1
ATOM 3642 C CA . THR A 1 452 ? -15.125 25.25 17.859 1 88.75 452 THR A CA 1
ATOM 3643 C C . THR A 1 452 ? -13.898 24.391 17.562 1 88.75 452 THR A C 1
ATOM 3645 O O . THR A 1 452 ? -13.977 23.156 17.562 1 88.75 452 THR A O 1
ATOM 3648 N N . PHE A 1 453 ? -12.914 25.094 17.188 1 90.75 453 PHE A N 1
ATOM 3649 C CA . PHE A 1 453 ? -11.664 24.422 16.859 1 90.75 453 PHE A CA 1
ATOM 3650 C C . PHE A 1 453 ? -10.516 24.984 17.688 1 90.75 453 PHE A C 1
ATOM 3652 O O . PHE A 1 453 ? -10.25 26.188 17.656 1 90.75 453 PHE A O 1
ATOM 3659 N N . LEU A 1 454 ? -9.883 24.078 18.375 1 91.31 454 LEU A N 1
ATOM 3660 C CA . LEU A 1 454 ? -8.703 24.453 19.141 1 91.31 454 LEU A CA 1
ATOM 3661 C C . LEU A 1 454 ? -7.426 24.094 18.406 1 91.31 454 LEU A C 1
ATOM 3663 O O . LEU A 1 454 ? -7.047 22.922 18.344 1 91.31 454 LEU A O 1
ATOM 3667 N N . GLU A 1 455 ? -6.719 25.031 17.906 1 89.62 455 GLU A N 1
ATOM 3668 C CA . GLU A 1 455 ? -5.543 24.812 17.078 1 89.62 455 GLU A CA 1
ATOM 3669 C C . GLU A 1 455 ? -4.266 24.797 17.922 1 89.62 455 GLU A C 1
ATOM 3671 O O . GLU A 1 455 ? -4.094 25.625 18.812 1 89.62 455 GLU A O 1
ATOM 3676 N N . CYS A 1 456 ? -3.471 23.797 17.734 1 88.69 456 CYS A N 1
ATOM 3677 C CA . CYS A 1 456 ? -2.164 23.672 18.375 1 88.69 456 CYS A CA 1
ATOM 3678 C C . CYS A 1 456 ? -1.188 22.938 17.453 1 88.69 456 CYS A C 1
ATOM 3680 O O . CYS A 1 456 ? -1.319 21.734 17.234 1 88.69 456 CYS A O 1
ATOM 3682 N N . ILE A 1 457 ? -0.208 23.672 16.938 1 82.81 457 ILE A N 1
ATOM 3683 C CA . ILE A 1 457 ? 0.75 23.094 16 1 82.81 457 ILE A CA 1
ATOM 3684 C C . ILE A 1 457 ? 2.137 23.047 16.641 1 82.81 457 ILE A C 1
ATOM 3686 O O . ILE A 1 457 ? 2.686 24.094 17.016 1 82.81 457 ILE A O 1
ATOM 3690 N N . PRO A 1 458 ? 2.615 21.859 16.734 1 78.69 458 PRO A N 1
ATOM 3691 C CA . PRO A 1 458 ? 3.975 21.781 17.281 1 78.69 458 PRO A CA 1
ATOM 3692 C C . PRO A 1 458 ? 5.035 22.219 16.266 1 78.69 458 PRO A C 1
ATOM 3694 O O . PRO A 1 458 ? 4.82 22.109 15.062 1 78.69 458 PRO A O 1
ATOM 3697 N N . LYS A 1 459 ? 6.047 22.734 16.781 1 71.06 459 LYS A N 1
ATOM 3698 C CA . LYS A 1 459 ? 7.168 23.094 15.922 1 71.06 459 LYS A CA 1
ATOM 3699 C C . LYS A 1 459 ? 7.957 21.875 15.484 1 71.06 459 LYS A C 1
ATOM 3701 O O . LYS A 1 459 ? 8.383 21.781 14.328 1 71.06 459 LYS A O 1
ATOM 3706 N N . SER A 1 460 ? 8.008 20.953 16.469 1 71.88 460 SER A N 1
ATOM 3707 C CA . SER A 1 460 ? 8.703 19.719 16.156 1 71.88 460 SER A CA 1
ATOM 3708 C C . SER A 1 460 ? 7.785 18.734 15.43 1 71.88 460 SER A C 1
ATOM 3710 O O . SER A 1 460 ? 6.625 18.562 15.805 1 71.88 460 SER A O 1
ATOM 3712 N N . GLN A 1 461 ? 8.328 18.141 14.445 1 72.12 461 GLN A N 1
ATOM 3713 C CA . GLN A 1 461 ? 7.543 17.188 13.664 1 72.12 461 GLN A CA 1
ATOM 3714 C C . GLN A 1 461 ? 7.402 15.859 14.398 1 72.12 461 GLN A C 1
ATOM 3716 O O . GLN A 1 461 ? 6.547 15.047 14.055 1 72.12 461 GLN A O 1
ATOM 3721 N N . GLN A 1 462 ? 8.156 15.664 15.414 1 75.44 462 GLN A N 1
ATOM 3722 C CA . GLN A 1 462 ? 8.148 14.391 16.125 1 75.44 462 GLN A CA 1
ATOM 3723 C C . GLN A 1 462 ? 7.285 14.461 17.375 1 75.44 462 GLN A C 1
ATOM 3725 O O . GLN A 1 462 ? 7.02 13.445 18.016 1 75.44 462 GLN A O 1
ATOM 3730 N N . ALA A 1 463 ? 6.793 15.594 17.578 1 81.69 463 ALA A N 1
ATOM 3731 C CA . ALA A 1 463 ? 6.059 15.797 18.812 1 81.69 463 ALA A CA 1
ATOM 3732 C C . ALA A 1 463 ? 4.652 15.219 18.734 1 81.69 463 ALA A C 1
ATOM 3734 O O . ALA A 1 463 ? 3.998 15.312 17.688 1 81.69 463 ALA A O 1
ATOM 3735 N N . GLN A 1 464 ? 4.332 14.562 19.859 1 85.94 464 GLN A N 1
ATOM 3736 C CA . GLN A 1 464 ? 2.947 14.133 20.016 1 85.94 464 GLN A CA 1
ATOM 3737 C C . GLN A 1 464 ? 2.164 15.117 20.875 1 85.94 464 GLN A C 1
ATOM 3739 O O . GLN A 1 464 ? 2.615 15.5 21.953 1 85.94 464 GLN A O 1
ATOM 3744 N N . ILE A 1 465 ? 1.049 15.531 20.375 1 89.5 465 ILE A N 1
ATOM 3745 C CA . ILE A 1 465 ? 0.259 16.531 21.062 1 89.5 465 ILE A CA 1
ATOM 3746 C C . ILE A 1 465 ? -0.804 15.859 21.938 1 89.5 465 ILE A C 1
ATOM 3748 O O . ILE A 1 465 ? -1.475 14.93 21.484 1 89.5 465 ILE A O 1
ATOM 3752 N N . ARG A 1 466 ? -0.796 16.219 23.156 1 90.62 466 ARG A N 1
ATOM 3753 C CA . ARG A 1 466 ? -1.834 15.789 24.078 1 90.62 466 ARG A CA 1
ATOM 3754 C C . ARG A 1 466 ? -2.6 16.984 24.641 1 90.62 466 ARG A C 1
ATOM 3756 O O . ARG A 1 466 ? -2.01 18.031 24.922 1 90.62 466 ARG A O 1
ATOM 3763 N N . TRP A 1 467 ? -3.873 16.828 24.719 1 93.44 467 TRP A N 1
ATOM 3764 C CA . TRP A 1 467 ? -4.723 17.906 25.234 1 93.44 467 TRP A CA 1
ATOM 3765 C C . TRP A 1 467 ? -5.227 17.578 26.625 1 93.44 467 TRP A C 1
ATOM 3767 O O . TRP A 1 467 ? -5.641 16.453 26.906 1 93.44 467 TRP A O 1
ATOM 3777 N N . TYR A 1 468 ? -5.09 18.516 27.516 1 94.44 468 TYR A N 1
ATOM 3778 C CA . TYR A 1 468 ? -5.613 18.406 28.875 1 94.44 468 TYR A CA 1
ATOM 3779 C C . TYR A 1 468 ? -6.641 19.5 29.156 1 94.44 468 TYR A C 1
ATOM 3781 O O . TYR A 1 468 ? -6.535 20.609 28.609 1 94.44 468 TYR A O 1
ATOM 3789 N N . LYS A 1 469 ? -7.609 19.141 29.906 1 94.25 469 LYS A N 1
ATOM 3790 C CA . LYS A 1 469 ? -8.648 20.094 30.281 1 94.25 469 LYS A CA 1
ATOM 3791 C C . LYS A 1 469 ? -8.703 20.281 31.797 1 94.25 469 LYS A C 1
ATOM 3793 O O . LYS A 1 469 ? -8.602 19.312 32.562 1 94.25 469 LYS A O 1
ATOM 3798 N N . GLN A 1 470 ? -8.727 21.5 32.094 1 91.88 470 GLN A N 1
ATOM 3799 C CA . GLN A 1 470 ? -8.914 21.875 33.5 1 91.88 470 GLN A CA 1
ATOM 3800 C C . GLN A 1 470 ? -10.273 22.547 33.719 1 91.88 470 GLN A C 1
ATOM 3802 O O . GLN A 1 470 ? -10.523 23.641 33.188 1 91.88 470 GLN A O 1
ATOM 3807 N N . ARG A 1 471 ? -11.094 21.953 34.5 1 86.75 471 ARG A N 1
ATOM 3808 C CA . ARG A 1 471 ? -12.422 22.516 34.75 1 86.75 471 ARG A CA 1
ATOM 3809 C C . ARG A 1 471 ? -12.32 23.734 35.656 1 86.75 471 ARG A C 1
ATOM 3811 O O . ARG A 1 471 ? -11.398 23.859 36.469 1 86.75 471 ARG A O 1
ATOM 3818 N N . PRO A 1 472 ? -13.359 24.562 35.375 1 80.69 472 PRO A N 1
ATOM 3819 C CA . PRO A 1 472 ? -13.328 25.75 36.25 1 80.69 472 PRO A CA 1
ATOM 3820 C C . PRO A 1 472 ? -13.422 25.406 37.719 1 80.69 472 PRO A C 1
ATOM 3822 O O . PRO A 1 472 ? -14.289 24.625 38.125 1 80.69 472 PRO A O 1
ATOM 3825 N N . GLY A 1 473 ? -12.555 25.844 38.531 1 75.94 473 GLY A N 1
ATOM 3826 C CA . GLY A 1 473 ? -12.555 25.609 39.969 1 75.94 473 GLY A CA 1
ATOM 3827 C C . GLY A 1 473 ? -11.734 24.406 40.375 1 75.94 473 GLY A C 1
ATOM 3828 O O . GLY A 1 473 ? -11.523 24.172 41.562 1 75.94 473 GLY A O 1
ATOM 3829 N N . SER A 1 474 ? -11.469 23.578 39.406 1 77.25 474 SER A N 1
ATOM 3830 C CA . SER A 1 474 ? -10.68 22.406 39.75 1 77.25 474 SER A CA 1
ATOM 3831 C C . SER A 1 474 ? -9.234 22.562 39.281 1 77.25 474 SER A C 1
ATOM 3833 O O . SER A 1 474 ? -8.961 23.203 38.281 1 77.25 474 SER A O 1
ATOM 3835 N N . ASP A 1 475 ? -8.352 22.156 40.188 1 79.31 475 ASP A N 1
ATOM 3836 C CA . ASP A 1 475 ? -6.941 22.219 39.812 1 79.31 475 ASP A CA 1
ATOM 3837 C C . ASP A 1 475 ? -6.492 20.938 39.125 1 79.31 475 ASP A C 1
ATOM 3839 O O . ASP A 1 475 ? -5.348 20.844 38.656 1 79.31 475 ASP A O 1
ATOM 3843 N N . ARG A 1 476 ? -7.387 20.062 38.969 1 83.75 476 ARG A N 1
ATOM 3844 C CA . ARG A 1 476 ? -7 18.797 38.375 1 83.75 476 ARG A CA 1
ATOM 3845 C C . ARG A 1 476 ? -7.094 18.859 36.844 1 83.75 476 ARG A C 1
ATOM 3847 O O . ARG A 1 476 ? -8.125 19.281 36.281 1 83.75 476 ARG A O 1
ATOM 3854 N N . LYS A 1 477 ? -6 18.531 36.188 1 88.25 477 LYS A N 1
ATOM 3855 C CA . LYS A 1 477 ? -5.957 18.438 34.75 1 88.25 477 LYS A CA 1
ATOM 3856 C C . LYS A 1 477 ? -6.297 17.016 34.281 1 88.25 477 LYS A C 1
ATOM 3858 O O . LYS A 1 477 ? -5.699 16.047 34.75 1 88.25 477 LYS A O 1
ATOM 3863 N N . GLU A 1 478 ? -7.324 16.938 33.5 1 91.12 478 GLU A N 1
ATOM 3864 C CA . GLU A 1 478 ? -7.723 15.656 32.938 1 91.12 478 GLU A CA 1
ATOM 3865 C C . GLU A 1 478 ? -7.484 15.617 31.422 1 91.12 478 GLU A C 1
ATOM 3867 O O . GLU A 1 478 ? -7.707 16.609 30.719 1 91.12 478 GLU A O 1
ATOM 3872 N N . GLU A 1 479 ? -6.918 14.508 31.016 1 92.31 479 GLU A N 1
ATOM 3873 C CA . GLU A 1 479 ? -6.711 14.359 29.578 1 92.31 479 GLU A CA 1
ATOM 3874 C C . GLU A 1 479 ? -8.039 14.359 28.828 1 92.31 479 GLU A C 1
ATOM 3876 O O . GLU A 1 479 ? -9.016 13.758 29.281 1 92.31 479 GLU A O 1
ATOM 3881 N N . VAL A 1 480 ? -8.102 15.062 27.75 1 92.5 480 VAL A N 1
ATOM 3882 C CA . VAL A 1 480 ? -9.32 15.172 26.969 1 92.5 480 VAL A CA 1
ATOM 3883 C C . VAL A 1 480 ? -9.648 13.82 26.328 1 92.5 480 VAL A C 1
ATOM 3885 O O . VAL A 1 480 ? -8.805 13.227 25.656 1 92.5 480 VAL A O 1
ATOM 3888 N N . ARG A 1 481 ? -10.789 13.375 26.562 1 89.19 481 ARG A N 1
ATOM 3889 C CA . ARG A 1 481 ? -11.25 12.125 25.984 1 89.19 481 ARG A CA 1
ATOM 3890 C C . ARG A 1 481 ? -11.852 12.352 24.594 1 89.19 481 ARG A C 1
ATOM 3892 O O . ARG A 1 481 ? -12.734 13.195 24.422 1 89.19 481 ARG A O 1
ATOM 3899 N N . LEU A 1 482 ? -11.359 11.633 23.688 1 88.75 482 LEU A N 1
ATOM 3900 C CA . LEU A 1 482 ? -11.836 11.766 22.312 1 88.75 482 LEU A CA 1
ATOM 3901 C C . LEU A 1 482 ? -13.07 10.898 22.078 1 88.75 482 LEU A C 1
ATOM 3903 O O . LEU A 1 482 ? -13.172 9.789 22.625 1 88.75 482 LEU A O 1
ATOM 3907 N N . ASP A 1 483 ? -14.039 11.445 21.422 1 85 483 ASP A N 1
ATOM 3908 C CA . ASP A 1 483 ? -15.25 10.75 21 1 85 483 ASP A CA 1
ATOM 3909 C C . ASP A 1 483 ? -15.75 11.266 19.656 1 85 483 ASP A C 1
ATOM 3911 O O . ASP A 1 483 ? -14.984 11.867 18.891 1 85 483 ASP A O 1
ATOM 3915 N N . ASP A 1 484 ? -16.984 10.938 19.375 1 82.56 484 ASP A N 1
ATOM 3916 C CA . ASP A 1 484 ? -17.547 11.375 18.109 1 82.56 484 ASP A CA 1
ATOM 3917 C C . ASP A 1 484 ? -17.719 12.891 18.062 1 82.56 484 ASP A C 1
ATOM 3919 O O . ASP A 1 484 ? -17.719 13.492 17 1 82.56 484 ASP A O 1
ATOM 3923 N N . ARG A 1 485 ? -17.828 13.508 19.219 1 88.56 485 ARG A N 1
ATOM 3924 C CA . ARG A 1 485 ? -18.047 14.953 19.297 1 88.56 485 ARG A CA 1
ATOM 3925 C C . ARG A 1 485 ? -16.719 15.703 19.344 1 88.56 485 ARG A C 1
ATOM 3927 O O . ARG A 1 485 ? -16.578 16.766 18.719 1 88.56 485 ARG A O 1
ATOM 3934 N N . VAL A 1 486 ? -15.859 15.188 20.109 1 91.56 486 VAL A N 1
ATOM 3935 C CA . VAL A 1 486 ? -14.523 15.773 20.203 1 91.56 486 VAL A CA 1
ATOM 3936 C C . VAL A 1 486 ? -13.547 14.969 19.344 1 91.56 486 VAL A C 1
ATOM 3938 O O . VAL A 1 486 ? -13.172 13.852 19.719 1 91.56 486 VAL A O 1
ATOM 3941 N N . VAL A 1 487 ? -13.109 15.648 18.297 1 89.75 487 VAL A N 1
ATOM 3942 C CA . VAL A 1 487 ? -12.297 14.93 17.328 1 89.75 487 VAL A CA 1
ATOM 3943 C C . VAL A 1 487 ? -10.891 15.523 17.281 1 89.75 487 VAL A C 1
ATOM 3945 O O . VAL A 1 487 ? -10.727 16.75 17.281 1 89.75 487 VAL A O 1
ATOM 3948 N N . HIS A 1 488 ? -9.953 14.633 17.266 1 88.94 488 HIS A N 1
ATOM 3949 C CA . HIS A 1 488 ? -8.562 15.047 17.141 1 88.94 488 HIS A CA 1
ATOM 3950 C C . HIS A 1 488 ? -8.164 15.18 15.672 1 88.94 488 HIS A C 1
ATOM 3952 O O . HIS A 1 488 ? -8.461 14.305 14.859 1 88.94 488 HIS A O 1
ATOM 3958 N N . THR A 1 489 ? -7.633 16.25 15.305 1 83.44 489 THR A N 1
ATOM 3959 C CA . THR A 1 489 ? -7.102 16.484 13.969 1 83.44 489 THR A CA 1
ATOM 3960 C C . THR A 1 489 ? -5.598 16.734 14.016 1 83.44 489 THR A C 1
ATOM 3962 O O . THR A 1 489 ? -5.02 16.891 15.102 1 83.44 489 THR A O 1
ATOM 3965 N N . ASP A 1 490 ? -5.023 16.766 12.867 1 78.06 490 ASP A N 1
ATOM 3966 C CA . ASP A 1 490 ? -3.582 17 12.789 1 78.06 490 ASP A CA 1
ATOM 3967 C C . ASP A 1 490 ? -3.215 18.391 13.297 1 78.06 490 ASP A C 1
ATOM 3969 O O . ASP A 1 490 ? -2.1 18.609 13.773 1 78.06 490 ASP A O 1
ATOM 3973 N N . ARG A 1 491 ? -4.191 19.281 13.219 1 84.75 491 ARG A N 1
ATOM 3974 C CA . ARG A 1 491 ? -3.859 20.656 13.555 1 84.75 491 ARG A CA 1
ATOM 3975 C C . ARG A 1 491 ? -4.48 21.062 14.883 1 84.75 491 ARG A C 1
ATOM 3977 O O . ARG A 1 491 ? -4.32 22.203 15.328 1 84.75 491 ARG A O 1
ATOM 3984 N N . GLY A 1 492 ? -5.266 20.109 15.406 1 90.25 492 GLY A N 1
ATOM 3985 C CA . GLY A 1 492 ? -5.875 20.484 16.672 1 90.25 492 GLY A CA 1
ATOM 3986 C C . GLY A 1 492 ? -7.078 19.625 17.031 1 90.25 492 GLY A C 1
ATOM 3987 O O . GLY A 1 492 ? -7.191 18.484 16.578 1 90.25 492 GLY A O 1
ATOM 3988 N N . LEU A 1 493 ? -7.836 20.25 17.969 1 91.5 493 LEU A N 1
ATOM 3989 C CA . LEU A 1 493 ? -9.008 19.562 18.5 1 91.5 493 LEU A CA 1
ATOM 3990 C C . LEU A 1 493 ? -10.297 20.219 18 1 91.5 493 LEU A C 1
ATOM 3992 O O . LEU A 1 493 ? -10.492 21.422 18.203 1 91.5 493 LEU A O 1
ATOM 3996 N N . LEU A 1 494 ? -11.078 19.406 17.359 1 91.12 494 LEU A N 1
ATOM 3997 C CA . LEU A 1 494 ? -12.367 19.906 16.875 1 91.12 494 LEU A CA 1
ATOM 3998 C C . LEU A 1 494 ? -13.5 19.438 17.797 1 91.12 494 LEU A C 1
ATOM 4000 O O . LEU A 1 494 ? -13.672 18.25 18.016 1 91.12 494 LEU A O 1
ATOM 4004 N N . ILE A 1 495 ? -14.172 20.406 18.391 1 92.44 495 ILE A N 1
ATOM 4005 C CA . ILE A 1 495 ? -15.383 20.125 19.156 1 92.44 495 ILE A CA 1
ATOM 4006 C C . ILE A 1 495 ? -16.609 20.469 18.312 1 92.44 495 ILE A C 1
ATOM 4008 O O . ILE A 1 495 ? -16.891 21.641 18.047 1 92.44 495 ILE A O 1
ATOM 4012 N N . ARG A 1 496 ? -17.312 19.594 17.984 1 89.25 496 ARG A N 1
ATOM 4013 C CA . ARG A 1 496 ? -18.375 19.75 17 1 89.25 496 ARG A CA 1
ATOM 4014 C C . ARG A 1 496 ? -19.578 20.484 17.609 1 89.25 496 ARG A C 1
ATOM 4016 O O . ARG A 1 496 ? -20.297 21.203 16.906 1 89.25 496 ARG A O 1
ATOM 4023 N N . SER A 1 497 ? -19.875 20.172 18.828 1 88.81 497 SER A N 1
ATOM 4024 C CA . SER A 1 497 ? -20.953 20.844 19.547 1 88.81 497 SER A CA 1
ATOM 4025 C C . SER A 1 497 ? -20.547 21.188 20.969 1 88.81 497 SER A C 1
ATOM 4027 O O . SER A 1 497 ? -20.266 20.281 21.766 1 88.81 497 SER A O 1
ATOM 4029 N N . LEU A 1 498 ? -20.656 22.453 21.219 1 90.94 498 LEU A N 1
ATOM 4030 C CA . LEU A 1 498 ? -20.188 22.922 22.531 1 90.94 498 LEU A CA 1
ATOM 4031 C C . LEU A 1 498 ? -21.266 22.766 23.578 1 90.94 498 LEU A C 1
ATOM 4033 O O . LEU A 1 498 ? -22.422 23.172 23.359 1 90.94 498 LEU A O 1
ATOM 4037 N N . HIS A 1 499 ? -20.859 22.203 24.625 1 91.31 499 HIS A N 1
ATOM 4038 C CA . HIS A 1 499 ? -21.688 22.125 25.828 1 91.31 499 HIS A CA 1
ATOM 4039 C C . HIS A 1 499 ? -21.109 22.969 26.953 1 91.31 499 HIS A C 1
ATOM 4041 O O . HIS A 1 499 ? -19.969 23.406 26.891 1 91.31 499 HIS A O 1
ATOM 4047 N N . ALA A 1 500 ? -21.922 23.203 27.969 1 88.19 500 ALA A N 1
ATOM 4048 C CA . ALA A 1 500 ? -21.484 24 29.109 1 88.19 500 ALA A CA 1
ATOM 4049 C C . ALA A 1 500 ? -20.297 23.359 29.812 1 88.19 500 ALA A C 1
ATOM 4051 O O . ALA A 1 500 ? -19.422 24.062 30.344 1 88.19 500 ALA A O 1
ATOM 4052 N N . SER A 1 501 ? -20.281 22.062 29.688 1 88.44 501 SER A N 1
ATOM 4053 C CA . SER A 1 501 ? -19.203 21.344 30.359 1 88.44 501 SER A CA 1
ATOM 4054 C C . SER A 1 501 ? -17.875 21.531 29.641 1 88.44 501 SER A C 1
ATOM 4056 O O . SER A 1 501 ? -16.812 21.234 30.188 1 88.44 501 SER A O 1
ATOM 4058 N N . ASP A 1 502 ? -18.016 22.047 28.469 1 91.75 502 ASP A N 1
ATOM 4059 C CA . ASP A 1 502 ? -16.797 22.172 27.672 1 91.75 502 ASP A CA 1
ATOM 4060 C C . ASP A 1 502 ? -16.031 23.438 28.031 1 91.75 502 ASP A C 1
ATOM 4062 O O . ASP A 1 502 ? -14.875 23.609 27.641 1 91.75 502 ASP A O 1
ATOM 4066 N N . ALA A 1 503 ? -16.641 24.281 28.766 1 90.31 503 ALA A N 1
ATOM 4067 C CA . ALA A 1 503 ? -15.961 25.5 29.188 1 90.31 503 ALA A CA 1
ATOM 4068 C C . ALA A 1 503 ? -14.836 25.172 30.172 1 90.31 503 ALA A C 1
ATOM 4070 O O . ALA A 1 503 ? -14.969 24.281 31.016 1 90.31 503 ALA A O 1
ATOM 4071 N N . GLY A 1 504 ? -13.719 25.875 30.016 1 91.44 504 GLY A N 1
ATOM 4072 C CA . GLY A 1 504 ? -12.562 25.688 30.875 1 91.44 504 GLY A CA 1
ATOM 4073 C C . GLY A 1 504 ? -11.25 26 30.188 1 91.44 504 GLY A C 1
ATOM 4074 O O . GLY A 1 504 ? -11.219 26.719 29.188 1 91.44 504 GLY A O 1
ATOM 4075 N N . VAL A 1 505 ? -10.289 25.547 30.828 1 93.44 505 VAL A N 1
ATOM 4076 C CA . VAL A 1 505 ? -8.953 25.812 30.297 1 93.44 505 VAL A CA 1
ATOM 4077 C C . VAL A 1 505 ? -8.406 24.547 29.656 1 93.44 505 VAL A C 1
ATOM 4079 O O . VAL A 1 505 ? -8.359 23.484 30.281 1 93.44 505 VAL A O 1
ATOM 4082 N N . TYR A 1 506 ? -8.086 24.734 28.422 1 95 506 TYR A N 1
ATOM 4083 C CA . TYR A 1 506 ? -7.465 23.641 27.688 1 95 506 TYR A CA 1
ATOM 4084 C C . TYR A 1 506 ? -5.961 23.859 27.547 1 95 506 TYR A C 1
ATOM 4086 O O . TYR A 1 506 ? -5.516 24.969 27.219 1 95 506 TYR A O 1
ATOM 4094 N N . VAL A 1 507 ? -5.215 22.797 27.797 1 93.69 507 VAL A N 1
ATOM 4095 C CA . VAL A 1 507 ? -3.762 22.891 27.719 1 93.69 507 VAL A CA 1
ATOM 4096 C C . VAL A 1 507 ? -3.236 21.922 26.672 1 93.69 507 VAL A C 1
ATOM 4098 O O . VAL A 1 507 ? -3.529 20.734 26.719 1 93.69 507 VAL A O 1
ATOM 4101 N N . CYS A 1 508 ? -2.57 22.469 25.75 1 93.38 508 CYS A N 1
ATOM 4102 C CA . CYS A 1 508 ? -1.913 21.688 24.703 1 93.38 508 CYS A CA 1
ATOM 4103 C C . CYS A 1 508 ? -0.471 21.375 25.094 1 93.38 508 CYS A C 1
ATOM 4105 O O . CYS A 1 508 ? 0.351 22.281 25.219 1 93.38 508 CYS A O 1
ATOM 4107 N N . VAL A 1 509 ? -0.237 20.047 25.203 1 90 509 VAL A N 1
ATOM 4108 C CA . VAL A 1 509 ? 1.086 19.625 25.641 1 90 509 VAL A CA 1
ATOM 4109 C C . VAL A 1 509 ? 1.747 18.781 24.562 1 90 509 VAL A C 1
ATOM 4111 O O . VAL A 1 509 ? 1.137 17.844 24.031 1 90 509 VAL A O 1
ATOM 4114 N N . ALA A 1 510 ? 2.938 19.203 24.234 1 87.06 510 ALA A N 1
ATOM 4115 C CA . ALA A 1 510 ? 3.73 18.438 23.281 1 87.06 510 ALA A CA 1
ATOM 4116 C C . ALA A 1 510 ? 4.66 17.469 24 1 87.06 510 ALA A C 1
ATOM 4118 O O . ALA A 1 510 ? 5.371 17.844 24.938 1 87.06 510 ALA A O 1
ATOM 4119 N N . GLN A 1 511 ? 4.527 16.25 23.594 1 85.56 511 GLN A N 1
ATOM 4120 C CA . GLN A 1 511 ? 5.363 15.219 24.188 1 85.56 511 GLN A CA 1
ATOM 4121 C C . GLN A 1 511 ? 6.32 14.625 23.156 1 85.56 511 GLN A C 1
ATOM 4123 O O . GLN A 1 511 ? 5.91 14.266 22.062 1 85.56 511 GLN A O 1
ATOM 4128 N N . GLU A 1 512 ? 7.492 14.844 23.438 1 76.56 512 GLU A N 1
ATOM 4129 C CA . GLU A 1 512 ? 8.523 14.227 22.609 1 76.56 512 GLU A CA 1
ATOM 4130 C C . GLU A 1 512 ? 9.383 13.266 23.422 1 76.56 512 GLU A C 1
ATOM 4132 O O . GLU A 1 512 ? 9.766 13.57 24.547 1 76.56 512 GLU A O 1
ATOM 4137 N N . HIS A 1 513 ? 9.656 12.234 22.891 1 65.88 513 HIS A N 1
ATOM 4138 C CA . HIS A 1 513 ? 10.406 11.219 23.609 1 65.88 513 HIS A CA 1
ATOM 4139 C C . HIS A 1 513 ? 9.695 10.805 24.891 1 65.88 513 HIS A C 1
ATOM 4141 O O . HIS A 1 513 ? 8.609 11.312 25.188 1 65.88 513 HIS A O 1
ATOM 4147 N N . THR A 1 514 ? 9.992 9.789 25.656 1 61.78 514 THR A N 1
ATOM 4148 C CA . THR A 1 514 ? 9.297 9.219 26.797 1 61.78 514 THR A CA 1
ATOM 4149 C C . THR A 1 514 ? 9.18 10.227 27.938 1 61.78 514 THR A C 1
ATOM 4151 O O . THR A 1 514 ? 8.195 10.234 28.672 1 61.78 514 THR A O 1
ATOM 4154 N N . HIS A 1 515 ? 10.047 11.305 27.828 1 68.94 515 HIS A N 1
ATOM 4155 C CA . HIS A 1 515 ? 9.953 11.984 29.125 1 68.94 515 HIS A CA 1
ATOM 4156 C C . HIS A 1 515 ? 9.961 13.5 28.938 1 68.94 515 HIS A C 1
ATOM 4158 O O . HIS A 1 515 ? 9.891 14.242 29.922 1 68.94 515 HIS A O 1
ATOM 4164 N N . PHE A 1 516 ? 10.031 14.016 27.75 1 74.5 516 PHE A N 1
ATOM 4165 C CA . PHE A 1 516 ? 10.062 15.469 27.625 1 74.5 516 PHE A CA 1
ATOM 4166 C C . PHE A 1 516 ? 8.695 16 27.219 1 74.5 516 PHE A C 1
ATOM 4168 O O . PHE A 1 516 ? 8.172 15.648 26.156 1 74.5 516 PHE A O 1
ATOM 4175 N N . THR A 1 517 ? 8.172 16.703 28.109 1 81 517 THR A N 1
ATOM 4176 C CA . THR A 1 517 ? 6.879 17.312 27.844 1 81 517 THR A CA 1
ATOM 4177 C C . THR A 1 517 ? 6.965 18.828 27.938 1 81 517 THR A C 1
ATOM 4179 O O . THR A 1 517 ? 7.684 19.359 28.781 1 81 517 THR A O 1
ATOM 4182 N N . ARG A 1 518 ? 6.348 19.484 27.016 1 79.56 518 ARG A N 1
ATOM 4183 C CA . ARG A 1 518 ? 6.297 20.938 27.016 1 79.56 518 ARG A CA 1
ATOM 4184 C C . ARG A 1 518 ? 4.895 21.438 26.703 1 79.56 518 ARG A C 1
ATOM 4186 O O . ARG A 1 518 ? 4.242 20.938 25.781 1 79.56 518 ARG A O 1
ATOM 4193 N N . THR A 1 519 ? 4.488 22.375 27.5 1 86.31 519 THR A N 1
ATOM 4194 C CA . THR A 1 519 ? 3.193 23 27.219 1 86.31 519 THR A CA 1
ATOM 4195 C C . THR A 1 519 ? 3.316 24.031 26.109 1 86.31 519 THR A C 1
ATOM 4197 O O . THR A 1 519 ? 4.121 24.969 26.219 1 86.31 519 THR A O 1
ATOM 4200 N N . LEU A 1 520 ? 2.594 23.953 25.125 1 85.69 520 LEU A N 1
ATOM 4201 C CA . LEU A 1 520 ? 2.67 24.859 23.984 1 85.69 520 LEU A CA 1
ATOM 4202 C C . LEU A 1 520 ? 1.641 25.984 24.094 1 85.69 520 LEU A C 1
ATOM 4204 O O . LEU A 1 520 ? 1.919 27.125 23.734 1 85.69 520 LEU A O 1
ATOM 4208 N N . LEU A 1 521 ? 0.479 25.578 24.562 1 90.44 521 LEU A N 1
ATOM 4209 C CA . LEU A 1 521 ? -0.633 26.516 24.516 1 90.44 521 LEU A CA 1
ATOM 4210 C C . LEU A 1 521 ? -1.591 26.281 25.688 1 90.44 521 LEU A C 1
ATOM 4212 O O . LEU A 1 521 ? -1.866 25.125 26.031 1 90.44 521 LEU A O 1
ATOM 4216 N N . ARG A 1 522 ? -1.962 27.375 26.25 1 91.5 522 ARG A N 1
ATOM 4217 C CA . ARG A 1 522 ? -3.059 27.391 27.219 1 91.5 522 ARG A CA 1
ATOM 4218 C C . ARG A 1 522 ? -4.246 28.188 26.672 1 91.5 522 ARG A C 1
ATOM 4220 O O . ARG A 1 522 ? -4.148 29.391 26.469 1 91.5 522 ARG A O 1
ATOM 4227 N N . LEU A 1 523 ? -5.309 27.516 26.5 1 92.81 523 LEU A N 1
ATOM 4228 C CA . LEU A 1 523 ? -6.477 28.125 25.875 1 92.81 523 LEU A CA 1
ATOM 4229 C C . LEU A 1 523 ? -7.668 28.109 26.828 1 92.81 523 LEU A C 1
ATOM 4231 O O . LEU A 1 523 ? -8.055 27.047 27.328 1 92.81 523 LEU A O 1
ATOM 4235 N N . THR A 1 524 ? -8.148 29.266 27.078 1 92.12 524 THR A N 1
ATOM 4236 C CA . THR A 1 524 ? -9.359 29.359 27.891 1 92.12 524 THR A CA 1
ATOM 4237 C C . THR A 1 524 ? -10.594 29.469 27 1 92.12 524 THR A C 1
ATOM 4239 O O . THR A 1 524 ? -10.742 30.422 26.234 1 92.12 524 THR A O 1
ATOM 4242 N N . LEU A 1 525 ? -11.422 28.531 27.125 1 92.12 525 LEU A N 1
ATOM 4243 C CA . LEU A 1 525 ? -12.656 28.516 26.344 1 92.12 525 LEU A CA 1
ATOM 4244 C C . LEU A 1 525 ? -13.828 29.047 27.172 1 92.12 525 LEU A C 1
ATOM 4246 O O . LEU A 1 525 ? -14.203 28.438 28.172 1 92.12 525 LEU A O 1
ATOM 4250 N N . GLN A 1 526 ? -14.312 30.109 26.734 1 89.06 526 GLN A N 1
ATOM 4251 C CA . GLN A 1 526 ? -15.469 30.703 27.391 1 89.06 526 GLN A CA 1
ATOM 4252 C C . GLN A 1 526 ? -16.734 30.531 26.547 1 89.06 526 GLN A C 1
ATOM 4254 O O . GLN A 1 526 ? -16.703 30.75 25.328 1 89.06 526 GLN A O 1
ATOM 4259 N N . LEU A 1 527 ? -17.734 30.109 27.141 1 88.31 527 LEU A N 1
ATOM 4260 C CA . LEU A 1 527 ? -18.969 29.844 26.422 1 88.31 527 LEU A CA 1
ATOM 4261 C C . LEU A 1 527 ? -19.922 31.031 26.5 1 88.31 527 LEU A C 1
ATOM 4263 O O . LEU A 1 527 ? -20.094 31.625 27.578 1 88.31 527 LEU A O 1
ATOM 4267 N N . VAL A 1 528 ? -20.375 31.375 25.344 1 84 528 VAL A N 1
ATOM 4268 C CA . VAL A 1 528 ? -21.391 32.438 25.25 1 84 528 VAL A CA 1
ATOM 4269 C C . VAL A 1 528 ? -22.75 31.797 25 1 84 528 VAL A C 1
ATOM 4271 O O . VAL A 1 528 ? -22.906 30.969 24.094 1 84 528 VAL A O 1
ATOM 4274 N N . THR A 1 529 ? -23.703 32.031 25.812 1 78.44 529 THR A N 1
ATOM 4275 C CA . THR A 1 529 ? -25.031 31.469 25.641 1 78.44 529 THR A CA 1
ATOM 4276 C C . THR A 1 529 ? -25.828 32.281 24.625 1 78.44 529 THR A C 1
ATOM 4278 O O . THR A 1 529 ? -25.516 33.438 24.375 1 78.44 529 THR A O 1
ATOM 4281 N N . HIS A 1 530 ? -26.734 31.672 23.984 1 71 530 HIS A N 1
ATOM 4282 C CA . HIS A 1 530 ? -27.578 32.312 22.984 1 71 530 HIS A CA 1
ATOM 4283 C C . HIS A 1 530 ? -28.281 33.531 23.562 1 71 530 HIS A C 1
ATOM 4285 O O . HIS A 1 530 ? -28.531 34.531 22.844 1 71 530 HIS A O 1
ATOM 4291 N N . GLY A 1 531 ? -28.594 33.562 24.844 1 61.34 531 GLY A N 1
ATOM 4292 C CA . GLY A 1 531 ? -29.234 34.688 25.5 1 61.34 531 GLY A CA 1
ATOM 4293 C C . GLY A 1 531 ? -28.375 35.906 25.531 1 61.34 531 GLY A C 1
ATOM 4294 O O . GLY A 1 531 ? -28.875 37.031 25.453 1 61.34 531 GLY A O 1
ATOM 4295 N N . GLN A 1 532 ? -27.125 35.75 25.5 1 61.25 532 GLN A N 1
ATOM 4296 C CA . GLN A 1 532 ? -26.188 36.875 25.547 1 61.25 532 GLN A CA 1
ATOM 4297 C C . GLN A 1 532 ? -26 37.5 24.172 1 61.25 532 GLN A C 1
ATOM 4299 O O . GLN A 1 532 ? -25.625 38.656 24.062 1 61.25 532 GLN A O 1
ATOM 4304 N N . LEU A 1 533 ? -26.266 36.781 23.203 1 63.78 533 LEU A N 1
ATOM 4305 C CA . LEU A 1 533 ? -26.078 37.25 21.828 1 63.78 533 LEU A CA 1
ATOM 4306 C C . LEU A 1 533 ? -27.234 38.156 21.391 1 63.78 533 LEU A C 1
ATOM 4308 O O . LEU A 1 533 ? -27.047 39.062 20.594 1 63.78 533 LEU A O 1
ATOM 4312 N N . ASP A 1 534 ? -28.516 37.969 21.75 1 52.5 534 ASP A N 1
ATOM 4313 C CA . ASP A 1 534 ? -29.719 38.688 21.344 1 52.5 534 ASP A CA 1
ATOM 4314 C C . ASP A 1 534 ? -29.766 40.062 22.016 1 52.5 534 ASP A C 1
ATOM 4316 O O . ASP A 1 534 ? -30.719 40.812 21.797 1 52.5 534 ASP A O 1
ATOM 4320 N N . ARG A 1 535 ? -28.938 40.531 22.844 1 46.44 535 ARG A N 1
ATOM 4321 C CA . ARG A 1 535 ? -29.094 41.844 23.422 1 46.44 535 ARG A CA 1
ATOM 4322 C C . ARG A 1 535 ? -28.734 42.938 22.406 1 46.44 535 ARG A C 1
ATOM 4324 O O . ARG A 1 535 ? -27.547 43.125 22.109 1 46.44 535 ARG A O 1
ATOM 4331 N N . LYS A 1 536 ? -29.719 43.281 21.469 1 44.91 536 LYS A N 1
ATOM 4332 C CA . LYS A 1 536 ? -29.703 44.438 20.578 1 44.91 536 LYS A CA 1
ATOM 4333 C C . LYS A 1 536 ? -29.25 45.719 21.312 1 44.91 536 LYS A C 1
ATOM 4335 O O . LYS A 1 536 ? -29.688 45.969 22.438 1 44.91 536 LYS A O 1
ATOM 4340 N N . PRO A 1 537 ? -28.312 46.406 20.859 1 40.06 537 PRO A N 1
ATOM 4341 C CA . PRO A 1 537 ? -28.188 47.781 21.375 1 40.06 537 PRO A CA 1
ATOM 4342 C C . PRO A 1 537 ? -29.484 48.562 21.281 1 40.06 537 PRO A C 1
ATOM 4344 O O . PRO A 1 537 ? -30.25 48.375 20.328 1 40.06 537 PRO A O 1
ATOM 4347 N N . LYS A 1 538 ? -30.156 49.094 22.312 1 34.78 538 LYS A N 1
ATOM 4348 C CA . LYS A 1 538 ? -31.219 50.094 22.297 1 34.78 538 LYS A CA 1
ATOM 4349 C C . LYS A 1 538 ? -30.938 51.156 21.25 1 34.78 538 LYS A C 1
ATOM 4351 O O . LYS A 1 538 ? -29.859 51.75 21.25 1 34.78 538 LYS A O 1
ATOM 4356 N N . PRO A 1 539 ? -31.734 51.125 20.078 1 35.41 539 PRO A N 1
ATOM 4357 C CA . PRO A 1 539 ? -31.688 52.281 19.188 1 35.41 539 PRO A CA 1
ATOM 4358 C C . PRO A 1 539 ? -31.703 53.594 19.953 1 35.41 539 PRO A C 1
ATOM 4360 O O . PRO A 1 539 ? -32.312 53.688 21.031 1 35.41 539 PRO A O 1
ATOM 4363 N N . SER A 1 540 ? -30.781 54.375 19.844 1 31 540 SER A N 1
ATOM 4364 C CA . SER A 1 540 ? -31.016 55.781 20.125 1 31 540 SER A CA 1
ATOM 4365 C C . SER A 1 540 ? -32.312 56.25 19.469 1 31 540 SER A C 1
ATOM 4367 O O . SER A 1 540 ? -32.75 55.688 18.484 1 31 540 SER A O 1
ATOM 4369 N N . GLU A 1 541 ? -33.188 57.188 20 1 29.03 541 GLU A N 1
ATOM 4370 C CA . GLU A 1 541 ? -34.5 57.844 19.891 1 29.03 541 GLU A CA 1
ATOM 4371 C C . GLU A 1 541 ? -34.719 58.375 18.484 1 29.03 541 GLU A C 1
ATOM 4373 O O . GLU A 1 541 ? -35.656 59.156 18.266 1 29.03 541 GLU A O 1
ATOM 4378 N N . ASP A 1 542 ? -33.906 58.406 17.516 1 29.45 542 ASP A N 1
ATOM 4379 C CA . ASP A 1 542 ? -34.531 59.312 16.531 1 29.45 542 ASP A CA 1
ATOM 4380 C C . ASP A 1 542 ? -35.781 58.656 15.914 1 29.45 542 ASP A C 1
ATOM 4382 O O . ASP A 1 542 ? -35.75 57.469 15.539 1 29.45 542 ASP A O 1
ATOM 4386 N N . PRO A 1 543 ? -37.094 59.219 16.047 1 29.61 543 PRO A N 1
ATOM 4387 C CA . PRO A 1 543 ? -38.5 58.938 15.867 1 29.61 543 PRO A CA 1
ATOM 4388 C C . PRO A 1 543 ? -38.844 58.312 14.516 1 29.61 543 PRO A C 1
ATOM 4390 O O . PRO A 1 543 ? -39.781 57.531 14.406 1 29.61 543 PRO A O 1
ATOM 4393 N N . ALA A 1 544 ? -38.469 58.906 13.414 1 26.56 544 ALA A N 1
ATOM 4394 C CA . ALA A 1 544 ? -39.438 59.156 12.352 1 26.56 544 ALA A CA 1
ATOM 4395 C C . ALA A 1 544 ? -39.812 57.844 11.641 1 26.56 544 ALA A C 1
ATOM 4397 O O . ALA A 1 544 ? -41 57.562 11.453 1 26.56 544 ALA A O 1
ATOM 4398 N N . ALA A 1 545 ? -39.094 57.344 10.68 1 25.77 545 ALA A N 1
ATOM 4399 C CA . ALA A 1 545 ? -39.625 56.969 9.383 1 25.77 545 ALA A CA 1
ATOM 4400 C C . ALA A 1 545 ? -39.969 55.469 9.367 1 25.77 545 ALA A C 1
ATOM 4402 O O . ALA A 1 545 ? -40.281 54.906 8.312 1 25.77 545 ALA A O 1
ATOM 4403 N N . GLU A 1 546 ? -39.75 54.688 10.547 1 26.81 546 GLU A N 1
ATOM 4404 C CA . GLU A 1 546 ? -39.844 53.281 10.188 1 26.81 546 GLU A CA 1
ATOM 4405 C C . GLU A 1 546 ? -41.312 52.844 10.062 1 26.81 546 GLU A C 1
ATOM 4407 O O . GLU A 1 546 ? -41.906 52.438 11.055 1 26.81 546 GLU A O 1
ATOM 4412 N N . MET A 1 547 ? -42.25 53.531 9.484 1 26 547 MET A N 1
ATOM 4413 C CA . MET A 1 547 ? -43.688 53.375 9.461 1 26 547 MET A CA 1
ATOM 4414 C C . MET A 1 547 ? -44.094 51.969 9.125 1 26 547 MET A C 1
ATOM 4416 O O . MET A 1 547 ? -45.031 51.438 9.719 1 26 547 MET A O 1
ATOM 4420 N N . HIS A 1 548 ? -43.906 51.406 7.934 1 25.25 548 HIS A N 1
ATOM 4421 C CA . HIS A 1 548 ? -45.062 50.844 7.273 1 25.25 548 HIS A CA 1
ATOM 4422 C C . HIS A 1 548 ? -45.375 49.438 7.812 1 25.25 548 HIS A C 1
ATOM 4424 O O . HIS A 1 548 ? -46.531 49.156 8.156 1 25.25 548 HIS A O 1
ATOM 4430 N N . ASN A 1 549 ? -44.656 48.344 7.434 1 27.58 549 ASN A N 1
ATOM 4431 C CA . ASN A 1 549 ? -45.344 47.062 7.23 1 27.58 549 ASN A CA 1
ATOM 4432 C C . ASN A 1 549 ? -45.438 46.25 8.531 1 27.58 549 ASN A C 1
ATOM 4434 O O . ASN A 1 549 ? -45.688 45.062 8.5 1 27.58 549 ASN A O 1
ATOM 4438 N N . GLY A 1 550 ? -45.125 46.875 9.805 1 28.59 550 GLY A N 1
ATOM 4439 C CA . GLY A 1 550 ? -45.125 46.188 11.086 1 28.59 550 GLY A CA 1
ATOM 4440 C C . GLY A 1 550 ? -46.531 45.875 11.586 1 28.59 550 GLY A C 1
ATOM 4441 O O . GLY A 1 550 ? -46.688 45.5 12.75 1 28.59 550 GLY A O 1
ATOM 4442 N N . ALA A 1 551 ? -47.594 46.281 11.086 1 30.98 551 ALA A N 1
ATOM 4443 C CA . ALA A 1 551 ? -48.906 46.5 11.68 1 30.98 551 ALA A CA 1
ATOM 4444 C C . ALA A 1 551 ? -49.469 45.188 12.234 1 30.98 551 ALA A C 1
ATOM 4446 O O . ALA A 1 551 ? -50.031 45.156 13.32 1 30.98 551 ALA A O 1
ATOM 4447 N N . 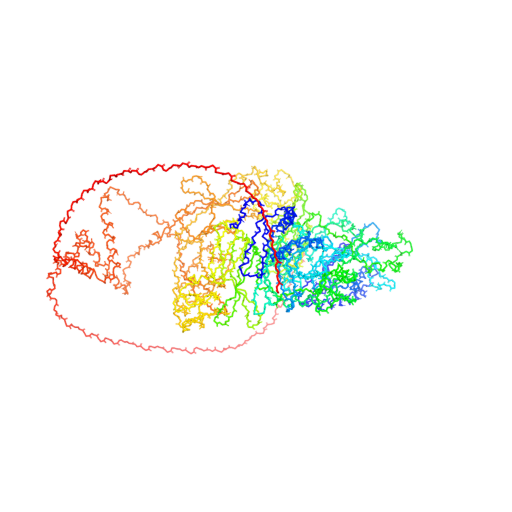GLU A 1 552 ? -49.594 44.031 11.492 1 34.62 552 GLU A N 1
ATOM 4448 C CA . GLU A 1 552 ? -50.594 43.031 11.766 1 34.62 552 GLU A CA 1
ATOM 4449 C C . GLU A 1 552 ? -50.188 42.125 12.938 1 34.62 552 GLU A C 1
ATOM 4451 O O . GLU A 1 552 ? -51 41.75 13.75 1 34.62 552 GLU A O 1
ATOM 4456 N N . SER A 1 553 ? -48.938 41.844 13.172 1 34.44 553 SER A N 1
ATOM 4457 C CA . SER A 1 553 ? -48.562 40.844 14.164 1 34.44 553 SER A CA 1
ATOM 4458 C C . SER A 1 553 ? -48.562 41.438 15.57 1 34.44 553 SER A C 1
ATOM 4460 O O . SER A 1 553 ? -48.531 40.688 16.562 1 34.44 553 SER A O 1
ATOM 4462 N N . ARG A 1 554 ? -48.688 42.688 15.828 1 36.34 554 ARG A N 1
ATOM 4463 C CA . ARG A 1 554 ? -48.719 43.438 17.078 1 36.34 554 ARG A CA 1
ATOM 4464 C C . ARG A 1 554 ? -50.062 43.25 17.781 1 36.34 554 ARG A C 1
ATOM 4466 O O . ARG A 1 554 ? -50.125 43.219 19.016 1 36.34 554 ARG A O 1
ATOM 4473 N N . GLN A 1 555 ? -51.125 43 17.047 1 40.44 555 GLN A N 1
ATOM 4474 C CA . GLN A 1 555 ? -52.469 42.969 17.609 1 40.44 555 GLN A CA 1
ATOM 4475 C C . GLN A 1 555 ? -52.719 41.75 18.484 1 40.44 555 GLN A C 1
ATOM 4477 O O . GLN A 1 555 ? -53.344 41.812 19.547 1 40.44 555 GLN A O 1
ATOM 4482 N N . ARG A 1 556 ? -52.156 40.594 18.172 1 43.69 556 ARG A N 1
ATOM 4483 C CA . ARG A 1 556 ? -52.438 39.344 18.828 1 43.69 556 ARG A CA 1
ATOM 4484 C C . ARG A 1 556 ? -51.812 39.281 20.219 1 43.69 556 ARG A C 1
ATOM 4486 O O . ARG A 1 556 ? -52.438 38.75 21.156 1 43.69 556 ARG A O 1
ATOM 4493 N N . TYR A 1 557 ? -50.781 39.938 20.312 1 41.72 557 TYR A N 1
ATOM 4494 C CA . TYR A 1 557 ? -50.062 39.969 21.578 1 41.72 557 TYR A CA 1
ATOM 4495 C C . TYR A 1 557 ? -50.75 40.844 22.594 1 41.72 557 TYR A C 1
ATOM 4497 O O . TYR A 1 557 ? -50.781 40.531 23.781 1 41.72 557 TYR A O 1
ATOM 4505 N N . LYS A 1 558 ? -51.406 41.875 22.188 1 47.22 558 LYS A N 1
ATOM 4506 C CA . LYS A 1 558 ? -52.062 42.812 23.062 1 47.22 558 LYS A CA 1
ATOM 4507 C C . LYS A 1 558 ? -53.219 42.188 23.828 1 47.22 558 LYS A C 1
ATOM 4509 O O . LYS A 1 558 ? -53.406 42.469 25.016 1 47.22 558 LYS A O 1
ATOM 4514 N N . ASP A 1 559 ? -53.906 41.25 23.141 1 51.19 559 ASP A N 1
ATOM 4515 C CA . ASP A 1 559 ? -55.062 40.625 23.75 1 51.19 559 ASP A CA 1
ATOM 4516 C C . ASP A 1 559 ? -54.656 39.719 24.922 1 51.19 559 ASP A C 1
ATOM 4518 O O . ASP A 1 559 ? -55.312 39.719 25.953 1 51.19 559 ASP A O 1
ATOM 4522 N N . TYR A 1 560 ? -53.562 39.062 24.719 1 49.44 560 TYR A N 1
ATOM 4523 C CA . TYR A 1 560 ? -53.094 38.125 25.719 1 49.44 560 TYR A CA 1
ATOM 4524 C C . TYR A 1 560 ? -52.562 38.812 26.953 1 49.44 560 TYR A C 1
ATOM 4526 O O . TYR A 1 560 ? -52.812 38.375 28.094 1 49.44 560 TYR A O 1
ATOM 4534 N N . LEU A 1 561 ? -51.906 39.969 26.75 1 55.75 561 LEU A N 1
ATOM 4535 C CA . LEU A 1 561 ? -51.375 40.75 27.859 1 55.75 561 LEU A CA 1
ATOM 4536 C C . LEU A 1 561 ? -52.5 41.281 28.734 1 55.75 561 LEU A C 1
ATOM 4538 O O . LEU A 1 561 ? -52.344 41.375 29.953 1 55.75 561 LEU A O 1
ATOM 4542 N N . ARG A 1 562 ? -53.625 41.5 28 1 56.53 562 ARG A N 1
ATOM 4543 C CA . ARG A 1 562 ? -54.812 42 28.703 1 56.53 562 ARG A CA 1
ATOM 4544 C C . ARG A 1 562 ? -55.344 40.969 29.672 1 56.53 562 ARG A C 1
ATOM 4546 O O . ARG A 1 562 ? -55.781 41.312 30.766 1 56.53 562 ARG A O 1
ATOM 4553 N N . VAL A 1 563 ? -55.219 39.688 29.219 1 59.81 563 VAL A N 1
ATOM 4554 C CA . VAL A 1 563 ? -55.719 38.562 30.016 1 59.81 563 VAL A CA 1
ATOM 4555 C C . VAL A 1 563 ? -54.844 38.344 31.234 1 59.81 563 VAL A C 1
ATOM 4557 O O . VAL A 1 563 ? -55.344 38.094 32.344 1 59.81 563 VAL A O 1
ATOM 4560 N N . MET A 1 564 ? -53.562 38.469 31.047 1 54.75 564 MET A N 1
ATOM 4561 C CA . MET A 1 564 ? -52.594 38.25 32.094 1 54.75 564 MET A CA 1
ATOM 4562 C C . MET A 1 564 ? -52.656 39.344 33.156 1 54.75 564 MET A C 1
ATOM 4564 O O . MET A 1 564 ? -52.312 39.125 34.312 1 54.75 564 MET A O 1
ATOM 4568 N N . SER A 1 565 ? -53.094 40.531 32.625 1 54 565 SER A N 1
ATOM 4569 C CA . SER A 1 565 ? -53.188 41.688 33.531 1 54 565 SER A CA 1
ATOM 4570 C C . SER A 1 565 ? -54.5 41.656 34.312 1 54 565 SER A C 1
ATOM 4572 O O . SER A 1 565 ? -54.781 42.562 35.125 1 54 565 SER A O 1
ATOM 4574 N N . SER A 1 566 ? -55.469 40.719 33.875 1 56.16 566 SER A N 1
ATOM 4575 C CA . SER A 1 566 ? -56.781 40.656 34.531 1 56.16 566 SER A CA 1
ATOM 4576 C C . SER A 1 566 ? -56.688 39.938 35.875 1 56.16 566 SER A C 1
ATOM 4578 O O . SER A 1 566 ? -55.781 39.125 36.094 1 56.16 566 SER A O 1
ATOM 4580 N N . PRO A 1 567 ? -57.281 40.469 36.938 1 60 567 PRO A N 1
ATOM 4581 C CA . PRO A 1 567 ? -57.156 40 38.312 1 60 567 PRO A CA 1
ATOM 4582 C C . PRO A 1 567 ? -57.5 38.5 38.469 1 60 567 PRO A C 1
ATOM 4584 O O . PRO A 1 567 ? -57.688 38.031 39.594 1 60 567 PRO A O 1
ATOM 4587 N N . PHE A 1 568 ? -57.688 37.75 37.312 1 62.03 568 PHE A N 1
ATOM 4588 C CA . PHE A 1 568 ? -58.156 36.344 37.406 1 62.03 568 PHE A CA 1
ATOM 4589 C C . PHE A 1 568 ? -56.969 35.406 37.625 1 62.03 568 PHE A C 1
ATOM 4591 O O . PHE A 1 568 ? -55.875 35.625 37.062 1 62.03 568 PHE A O 1
ATOM 4598 N N . SER A 1 569 ? -56.875 34.656 38.531 1 62.88 569 SER A N 1
ATOM 4599 C CA . SER A 1 569 ? -55.781 33.844 39.031 1 62.88 569 SER A CA 1
ATOM 4600 C C . SER A 1 569 ? -55.469 32.688 38.031 1 62.88 569 SER A C 1
ATOM 4602 O O . SER A 1 569 ? -54.375 32.156 38.031 1 62.88 569 SER A O 1
ATOM 4604 N N . SER A 1 570 ? -56.5 32.188 37.156 1 64.44 570 SER A N 1
ATOM 4605 C CA . SER A 1 570 ? -56.344 31.125 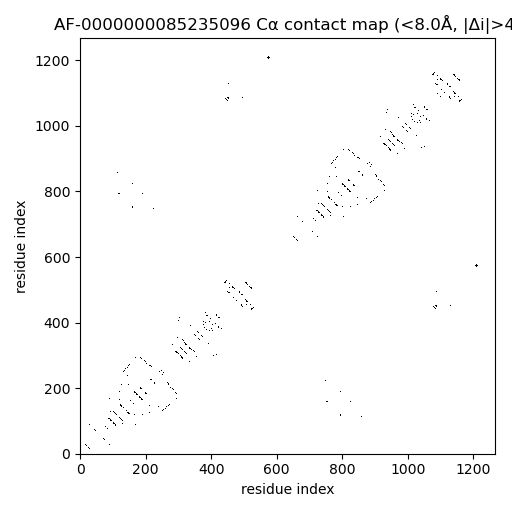36.156 1 64.44 570 SER A CA 1
ATOM 4606 C C . SER A 1 570 ? -57.094 31.453 34.875 1 64.44 570 SER A C 1
ATOM 4608 O O . SER A 1 570 ? -58.031 32.219 34.875 1 64.44 570 SER A O 1
ATOM 4610 N N . LEU A 1 571 ? -56.594 30.953 33.781 1 62.91 571 LEU A N 1
ATOM 4611 C CA . LEU A 1 571 ? -57.219 31.141 32.469 1 62.91 571 LEU A CA 1
ATOM 4612 C C . LEU A 1 571 ? -58.656 30.625 32.469 1 62.91 571 LEU A C 1
ATOM 4614 O O . LEU A 1 571 ? -59.562 31.219 31.875 1 62.91 571 LEU A O 1
ATOM 4618 N N . GLU A 1 572 ? -58.844 29.641 33.25 1 67.19 572 GLU A N 1
ATOM 4619 C CA . GLU A 1 572 ? -60.188 29.062 33.406 1 67.19 572 GLU A CA 1
ATOM 4620 C C . GLU A 1 572 ? -61.125 30.016 34.125 1 67.19 572 GLU A C 1
ATOM 4622 O O . GLU A 1 572 ? -62.281 30.141 33.719 1 67.19 572 GLU A O 1
ATOM 4627 N N . GLU A 1 573 ? -60.594 30.656 35.062 1 69.88 573 GLU A N 1
ATOM 4628 C CA . GLU A 1 573 ? -61.375 31.641 35.812 1 69.88 573 GLU A CA 1
ATOM 4629 C C . GLU A 1 573 ? -61.719 32.844 34.969 1 69.88 573 GLU A C 1
ATOM 4631 O O . GLU A 1 573 ? -62.781 33.406 35.094 1 69.88 573 GLU A O 1
ATOM 4636 N N . TYR A 1 574 ? -60.75 33.156 34.094 1 62.91 574 TYR A N 1
ATOM 4637 C CA . TYR A 1 574 ? -60.938 34.25 33.156 1 62.91 574 TYR A CA 1
ATOM 4638 C C . TYR A 1 574 ? -61.969 33.906 32.094 1 62.91 574 TYR A C 1
ATOM 4640 O O . TYR A 1 574 ? -62.875 34.688 31.828 1 62.91 574 TYR A O 1
ATOM 4648 N N . CYS A 1 575 ? -61.75 32.688 31.516 1 65.81 575 CYS A N 1
ATOM 4649 C CA . CYS A 1 575 ? -62.719 32.188 30.531 1 65.81 575 CYS A CA 1
ATOM 4650 C C . CYS A 1 575 ? -64.125 32.094 31.156 1 65.81 575 CYS A C 1
ATOM 4652 O O . CYS A 1 575 ? -65.125 32.438 30.5 1 65.81 575 CYS A O 1
ATOM 4654 N N . ASP A 1 576 ? -64.188 31.703 32.469 1 68.69 576 ASP A N 1
ATOM 4655 C CA . ASP A 1 576 ? -65.438 31.656 33.188 1 68.69 576 ASP A CA 1
ATOM 4656 C C . ASP A 1 576 ? -66 33.062 33.406 1 68.69 576 ASP A C 1
ATOM 4658 O O . ASP A 1 576 ? -67.188 33.25 33.312 1 68.69 576 ASP A O 1
ATOM 4662 N N . SER A 1 577 ? -65.125 34.031 33.625 1 66.75 577 SER A N 1
ATOM 4663 C CA . SER A 1 577 ? -65.562 35.406 33.844 1 66.75 577 SER A CA 1
ATOM 4664 C C . SER A 1 577 ? -66.062 36.062 32.562 1 66.75 577 SER A C 1
ATOM 4666 O O . SER A 1 577 ? -66.938 36.875 32.594 1 66.75 577 SER A O 1
ATOM 4668 N N . LEU A 1 578 ? -65.312 35.656 31.453 1 61.06 578 LEU A N 1
ATOM 4669 C CA . LEU A 1 578 ? -65.688 36.156 30.141 1 61.06 578 LEU A CA 1
ATOM 4670 C C . LEU A 1 578 ? -67.062 35.656 29.75 1 61.06 578 LEU A C 1
ATOM 4672 O O . LEU A 1 578 ? -67.875 36.406 29.141 1 61.06 578 LEU A O 1
ATOM 4676 N N . TRP A 1 579 ? -67.25 34.344 30.094 1 56.75 579 TRP A N 1
ATOM 4677 C CA . TRP A 1 579 ? -68.562 33.75 29.797 1 56.75 579 TRP A CA 1
ATOM 4678 C C . TRP A 1 579 ? -69.625 34.375 30.672 1 56.75 579 TRP A C 1
ATOM 4680 O O . TRP A 1 579 ? -70.75 34.562 30.219 1 56.75 579 TRP A O 1
ATOM 4690 N N . LEU A 1 580 ? -69.188 34.719 31.844 1 54.72 580 LEU A N 1
ATOM 4691 C CA . LEU A 1 580 ? -70.188 35.406 32.688 1 54.72 580 LEU A CA 1
ATOM 4692 C C . LEU A 1 580 ? -70.562 36.781 32.125 1 54.72 580 LEU A C 1
ATOM 4694 O O . LEU A 1 580 ? -71.688 37.188 32.219 1 54.72 580 LEU A O 1
ATOM 4698 N N . ASP A 1 581 ? -69.438 37.375 31.391 1 51.38 581 ASP A N 1
ATOM 4699 C CA . ASP A 1 581 ? -69.688 38.75 30.891 1 51.38 581 ASP A CA 1
ATOM 4700 C C . ASP A 1 581 ? -70.438 38.719 29.547 1 51.38 581 ASP A C 1
ATOM 4702 O O . ASP A 1 581 ? -71.25 39.594 29.25 1 51.38 581 ASP A O 1
ATOM 4706 N N . LYS A 1 582 ? -69.812 37.688 28.641 1 46.97 582 LYS A N 1
ATOM 4707 C CA . LYS A 1 582 ? -70.5 37.594 27.344 1 46.97 582 LYS A CA 1
ATOM 4708 C C . LYS A 1 582 ? -72 37.281 27.516 1 46.97 582 LYS A C 1
ATOM 4710 O O . LYS A 1 582 ? -72.75 37.531 26.609 1 46.97 582 LYS A O 1
ATOM 4715 N N . ARG A 1 583 ? -72.25 36.625 28.5 1 40.44 583 ARG A N 1
ATOM 4716 C CA . ARG A 1 583 ? -73.688 36.469 28.672 1 40.44 583 ARG A CA 1
ATOM 4717 C C . ARG A 1 583 ? -74.375 37.812 28.766 1 40.44 583 ARG A C 1
ATOM 4719 O O . ARG A 1 583 ? -75.562 37.938 28.453 1 40.44 583 ARG A O 1
ATOM 4726 N N . SER A 1 584 ? -73.438 38.875 28.922 1 35.97 584 SER A N 1
ATOM 4727 C CA . SER A 1 584 ? -74.188 40.125 29.109 1 35.97 584 SER A CA 1
ATOM 4728 C C . SER A 1 584 ? -74.25 40.906 27.797 1 35.97 584 SER A C 1
ATOM 4730 O O . SER A 1 584 ? -75.312 41.562 27.547 1 35.97 584 SER A O 1
ATOM 4732 N N . SER A 1 585 ? -73 40.781 26.844 1 32.28 585 SER A N 1
ATOM 4733 C CA . SER A 1 585 ? -73 41.938 25.953 1 32.28 585 SER A CA 1
ATOM 4734 C C . SER A 1 585 ? -73.688 41.656 24.641 1 32.28 585 SER A C 1
ATOM 4736 O O . SER A 1 585 ? -73.688 42.438 23.719 1 32.28 585 SER A O 1
ATOM 4738 N N . ARG A 1 586 ? -73.812 40.375 24.062 1 35.06 586 ARG A N 1
ATOM 4739 C CA . ARG A 1 586 ? -74.438 40.25 22.75 1 35.06 586 ARG A CA 1
ATOM 4740 C C . ARG A 1 586 ? -75.625 41.188 22.609 1 35.06 586 ARG A C 1
ATOM 4742 O O . ARG A 1 586 ? -76.375 41.062 21.688 1 35.06 586 ARG A O 1
ATOM 4749 N N . ALA A 1 587 ? -75.75 42.125 23.297 1 23.5 587 ALA A N 1
ATOM 4750 C CA . ALA A 1 587 ? -77 42.781 22.906 1 23.5 587 ALA A CA 1
ATOM 4751 C C . ALA A 1 587 ? -76.75 43.75 21.766 1 23.5 587 ALA A C 1
ATOM 4753 O O . ALA A 1 587 ? -77.625 43.906 20.875 1 23.5 587 ALA A O 1
ATOM 4754 N N . ARG A 1 588 ? -75.5 44.688 21.438 1 22.42 588 ARG A N 1
ATOM 4755 C CA . ARG A 1 588 ? -76.062 45.938 20.938 1 22.42 588 ARG A CA 1
ATOM 4756 C C . ARG A 1 588 ? -75.688 46.156 19.469 1 22.42 588 ARG A C 1
ATOM 4758 O O . ARG A 1 588 ? -76.125 47.094 18.844 1 22.42 588 ARG A O 1
ATOM 4765 N N . GLY A 1 589 ? -74.438 45.625 18.672 1 22.16 589 GLY A N 1
ATOM 4766 C CA . GLY A 1 589 ? -73.812 46.594 17.797 1 22.16 589 GLY A CA 1
ATOM 4767 C C . GLY A 1 589 ? -74.5 46.688 16.438 1 22.16 589 GLY A C 1
ATOM 4768 O O . GLY A 1 589 ? -74.375 45.75 15.625 1 22.16 589 GLY A O 1
ATOM 4769 N N . ARG A 1 590 ? -75.312 47.438 15.852 1 20.47 590 ARG A N 1
ATOM 4770 C CA . ARG A 1 590 ? -76.125 47.688 14.648 1 20.47 590 ARG A CA 1
ATOM 4771 C C . ARG A 1 590 ? -75.312 48.469 13.617 1 20.47 590 ARG A C 1
ATOM 4773 O O . ARG A 1 590 ? -75.25 48.094 12.445 1 20.47 590 ARG A O 1
ATOM 4780 N N . GLY A 1 591 ? -74.812 49.812 13.367 1 16.95 591 GLY A N 1
ATOM 4781 C CA . GLY A 1 591 ? -75.375 50.656 12.312 1 16.95 591 GLY A CA 1
ATOM 4782 C C . GLY A 1 591 ? -74.375 50.969 11.203 1 16.95 591 GLY A C 1
ATOM 4783 O O . GLY A 1 591 ? -74.688 50.812 10.023 1 16.95 591 GLY A O 1
ATOM 4784 N N . LEU A 1 592 ? -73 51.906 11 1 18 592 LEU A N 1
ATOM 4785 C CA . LEU A 1 592 ? -73.062 53.094 10.156 1 18 592 LEU A CA 1
ATOM 4786 C C . LEU A 1 592 ? -72.25 52.875 8.891 1 18 592 LEU A C 1
ATOM 4788 O O . LEU A 1 592 ? -71.25 52.125 8.906 1 18 592 LEU A O 1
ATOM 4792 N N . GLY A 1 593 ? -72.25 53.594 7.414 1 17.09 593 GLY A N 1
ATOM 4793 C CA . GLY A 1 593 ? -72.312 53.812 5.977 1 17.09 593 GLY A CA 1
ATOM 4794 C C . GLY A 1 593 ? -71.062 54.406 5.355 1 17.09 593 GLY A C 1
ATOM 4795 O O . GLY A 1 593 ? -71 54.594 4.141 1 17.09 593 GLY A O 1
ATOM 4796 N N . GLY A 1 594 ? -69.75 55 5.676 1 16.53 594 GLY A N 1
ATOM 4797 C CA . GLY A 1 594 ? -69.438 56.219 4.98 1 16.53 594 GLY A CA 1
ATOM 4798 C C . GLY A 1 594 ? -68.562 56 3.738 1 16.53 594 GLY A C 1
ATOM 4799 O O . GLY A 1 594 ? -68.125 54.875 3.479 1 16.53 594 GLY A O 1
ATOM 4800 N N . VAL A 1 595 ? -67.125 56.906 3.141 1 18.36 595 VAL A N 1
ATOM 4801 C CA . VAL A 1 595 ? -66.812 57.969 2.195 1 18.36 595 VAL A CA 1
ATOM 4802 C C . VAL A 1 595 ? -65.812 57.469 1.138 1 18.36 595 VAL A C 1
ATOM 4804 O O . VAL A 1 595 ? -65.125 56.469 1.364 1 18.36 595 VAL A O 1
ATOM 4807 N N . GLY A 1 596 ? -65.375 58.219 -0.334 1 16.89 596 GLY A N 1
ATOM 4808 C CA . GLY A 1 596 ? -65.25 58.375 -1.776 1 16.89 596 GLY A CA 1
ATOM 4809 C C . GLY A 1 596 ? -63.812 58.5 -2.25 1 16.89 596 GLY A C 1
ATOM 4810 O O . GLY A 1 596 ? -63.531 58.375 -3.443 1 16.89 596 GLY A O 1
ATOM 4811 N N . LYS A 1 597 ? -62.375 58.938 -1.931 1 18.06 597 LYS A N 1
ATOM 4812 C CA . LYS A 1 597 ? -61.688 59.969 -2.691 1 18.06 597 LYS A CA 1
ATOM 4813 C C . LYS A 1 597 ? -60.719 59.375 -3.705 1 18.06 597 LYS A C 1
ATOM 4815 O O . LYS A 1 597 ? -60 58.406 -3.389 1 18.06 597 LYS A O 1
ATOM 4820 N N . TRP A 1 598 ? -60.406 59.875 -5.277 1 17.36 598 TRP A N 1
ATOM 4821 C CA . TRP A 1 598 ? -60.062 59.688 -6.676 1 17.36 598 TRP A CA 1
ATOM 4822 C C . TRP A 1 598 ? -58.625 60.094 -6.938 1 17.36 598 TRP A C 1
ATOM 4824 O O . TRP A 1 598 ? -58.156 60.094 -8.078 1 17.36 598 TRP A O 1
ATOM 4834 N N . LYS A 1 599 ? -57.469 60.375 -6.332 1 16.97 599 LYS A N 1
ATOM 4835 C CA . LYS A 1 599 ? -56.594 61.438 -6.852 1 16.97 599 LYS A CA 1
ATOM 4836 C C . LYS A 1 599 ? -55.719 60.906 -8 1 16.97 599 LYS A C 1
ATOM 4838 O O . LYS A 1 599 ? -55.406 59.719 -8.07 1 16.97 599 LYS A O 1
ATOM 4843 N N . HIS A 1 600 ? -54.844 61.875 -9.102 1 16.08 600 HIS A N 1
ATOM 4844 C CA . HIS A 1 600 ? -54.469 62.375 -10.422 1 16.08 600 HIS A CA 1
ATOM 4845 C C . HIS A 1 600 ? -53 62.094 -10.734 1 16.08 600 HIS A C 1
ATOM 4847 O O . HIS A 1 600 ? -52.562 62.156 -11.891 1 16.08 600 HIS A O 1
ATOM 4853 N N . ILE A 1 601 ? -51.875 61.844 -10.039 1 16.81 601 ILE A N 1
ATOM 4854 C CA . ILE A 1 601 ? -50.781 62.75 -10.375 1 16.81 601 ILE A CA 1
ATOM 4855 C C . ILE A 1 601 ? -50.062 62.25 -11.625 1 16.81 601 ILE A C 1
ATOM 4857 O O . ILE A 1 601 ? -50.062 61.062 -11.906 1 16.81 601 ILE A O 1
ATOM 4861 N N . GLN A 1 602 ? -48.688 62.906 -12.125 1 15.88 602 GLN A N 1
ATOM 4862 C CA . GLN A 1 602 ? -48 63.719 -13.141 1 15.88 602 GLN A CA 1
ATOM 4863 C C . GLN A 1 602 ? -47 62.875 -13.922 1 15.88 602 GLN A C 1
ATOM 4865 O O . GLN A 1 602 ? -46.562 61.812 -13.469 1 15.88 602 GLN A O 1
ATOM 4870 N N . GLU A 1 603 ? -45.75 63.562 -14.711 1 16.78 603 GLU A N 1
ATOM 4871 C CA . GLU A 1 603 ? -45.281 63.906 -16.047 1 16.78 603 GLU A CA 1
ATOM 4872 C C . GLU A 1 603 ? -44.062 63.094 -16.422 1 16.78 603 GLU A C 1
ATOM 4874 O O . GLU A 1 603 ? -43.312 62.625 -15.547 1 16.78 603 GLU A O 1
ATOM 4879 N N . MET A 1 604 ? -43.5 62.969 -17.812 1 18.23 604 MET A N 1
ATOM 4880 C CA . MET A 1 604 ? -42.938 62.281 -18.969 1 18.23 604 MET A CA 1
ATOM 4881 C C . MET A 1 604 ? -41.469 62.719 -19.172 1 18.23 604 MET A C 1
ATOM 4883 O O . MET A 1 604 ? -40.875 62.438 -20.203 1 18.23 604 MET A O 1
ATOM 4887 N N . LYS A 1 605 ? -40.656 62.969 -18.219 1 16.11 605 LYS A N 1
ATOM 4888 C CA . LYS A 1 605 ? -39.594 63.844 -18.734 1 16.11 605 LYS A CA 1
ATOM 4889 C C . LYS A 1 605 ? -38.719 63.125 -19.766 1 16.11 605 LYS A C 1
ATOM 4891 O O . LYS A 1 605 ? -38.719 61.906 -19.828 1 16.11 605 LYS A O 1
ATOM 4896 N N . LYS A 1 606 ? -37.125 63.438 -19.906 1 16.42 606 LYS A N 1
ATOM 4897 C CA . LYS A 1 606 ? -36.25 64.25 -20.75 1 16.42 606 LYS A CA 1
ATOM 4898 C C . LYS A 1 606 ? -35.344 63.344 -21.609 1 16.42 606 LYS A C 1
ATOM 4900 O O . LYS A 1 606 ? -35.094 62.188 -21.25 1 16.42 606 LYS A O 1
ATOM 4905 N N . SER A 1 607 ? -34.438 63.969 -22.828 1 15.77 607 SER A N 1
ATOM 4906 C CA . SER A 1 607 ? -33.969 64 -24.203 1 15.77 607 SER A CA 1
ATOM 4907 C C . SER A 1 607 ? -32.531 63.438 -24.328 1 15.77 607 SER A C 1
ATOM 4909 O O . SER A 1 607 ? -32.188 62.844 -25.344 1 15.77 607 SER A O 1
ATOM 4911 N N . ARG A 1 608 ? -31.516 63.594 -23.469 1 15.86 608 ARG A N 1
ATOM 4912 C CA . ARG A 1 608 ? -30.359 64.312 -23.984 1 15.86 608 ARG A CA 1
ATOM 4913 C C . ARG A 1 608 ? -29.5 63.406 -24.875 1 15.86 608 ARG A C 1
ATOM 4915 O O . ARG A 1 608 ? -29.562 62.156 -24.75 1 15.86 608 ARG A O 1
ATOM 4922 N N . ASN A 1 609 ? -28.25 64.062 -25.484 1 15.86 609 ASN A N 1
ATOM 4923 C CA . ASN A 1 609 ? -27.438 64.375 -26.656 1 15.86 609 ASN A CA 1
ATOM 4924 C C . ASN A 1 609 ? -26.328 63.344 -26.859 1 15.86 609 ASN A C 1
ATOM 4926 O O . ASN A 1 609 ? -25.922 62.688 -25.922 1 15.86 609 ASN A O 1
ATOM 4930 N N . ARG A 1 610 ? -25.641 63.281 -28.156 1 18.17 610 ARG A N 1
ATOM 4931 C CA . ARG A 1 610 ? -25.016 62.625 -29.297 1 18.17 610 ARG A CA 1
ATOM 4932 C C . ARG A 1 610 ? -23.5 62.656 -29.203 1 18.17 610 ARG A C 1
ATOM 4934 O O . ARG A 1 610 ? -22.797 62.875 -30.203 1 18.17 610 ARG A O 1
ATOM 4941 N N . ARG A 1 611 ? -22.922 62.469 -28.141 1 16.95 611 ARG A N 1
ATOM 4942 C CA . ARG A 1 611 ? -21.531 62.906 -28.109 1 16.95 611 ARG A CA 1
ATOM 4943 C C . ARG A 1 611 ? -20.703 62.25 -29.203 1 16.95 611 ARG A C 1
ATOM 4945 O O . ARG A 1 611 ? -20.906 61.062 -29.5 1 16.95 611 ARG A O 1
ATOM 4952 N N . HIS A 1 612 ? -19.734 63.094 -29.797 1 15.34 612 HIS A N 1
ATOM 4953 C CA . HIS A 1 612 ? -18.875 63.406 -30.922 1 15.34 612 HIS A CA 1
ATOM 4954 C C . HIS A 1 612 ? -17.75 62.375 -31.062 1 15.34 612 HIS A C 1
ATOM 4956 O O . HIS A 1 612 ? -17.516 61.594 -30.141 1 15.34 612 HIS A O 1
ATOM 4962 N N . HIS A 1 613 ? -16.484 62.875 -31.625 1 15.94 613 HIS A N 1
ATOM 4963 C CA . HIS A 1 613 ? -15.617 62.938 -32.781 1 15.94 613 HIS A CA 1
ATOM 4964 C C . HIS A 1 613 ? -14.391 62.031 -32.594 1 15.94 613 HIS A C 1
ATOM 4966 O O . HIS A 1 613 ? -14.039 61.719 -31.453 1 15.94 613 HIS A O 1
ATOM 4972 N N . ARG A 1 614 ? -13.438 61.875 -33.75 1 16.03 614 ARG A N 1
ATOM 4973 C CA . ARG A 1 614 ? -12.633 61.062 -34.656 1 16.03 614 ARG A CA 1
ATOM 4974 C C . ARG A 1 614 ? -11.164 61.094 -34.281 1 16.03 614 ARG A C 1
ATOM 4976 O O . ARG A 1 614 ? -10.422 60.156 -34.531 1 16.03 614 ARG A O 1
ATOM 4983 N N . GLU A 1 615 ? -10.516 62.281 -33.906 1 15.68 615 GLU A N 1
ATOM 4984 C CA . GLU A 1 615 ? -9.383 62.688 -34.688 1 15.68 615 GLU A CA 1
ATOM 4985 C C . GLU A 1 615 ? -8.203 61.75 -34.562 1 15.68 615 GLU A C 1
ATOM 4987 O O . GLU A 1 615 ? -8.133 60.969 -33.594 1 15.68 615 GLU A O 1
ATOM 4992 N N . ARG A 1 616 ? -6.859 62.188 -35.281 1 15.89 616 ARG A N 1
ATOM 4993 C CA . ARG A 1 616 ? -5.852 61.938 -36.312 1 15.89 616 ARG A CA 1
ATOM 4994 C C . ARG A 1 616 ? -4.578 61.344 -35.719 1 15.89 616 ARG A C 1
ATOM 4996 O O . ARG A 1 616 ? -4.148 60.25 -36.094 1 15.89 616 ARG A O 1
ATOM 5003 N N . GLY A 1 617 ? -3.295 62.219 -35.688 1 15.17 617 GLY A N 1
ATOM 5004 C CA . GLY A 1 617 ? -2.113 62.344 -36.531 1 15.17 617 GLY A CA 1
ATOM 5005 C C . GLY A 1 617 ? -0.894 61.656 -35.969 1 15.17 617 GLY A C 1
ATOM 5006 O O . GLY A 1 617 ? -0.322 60.781 -36.594 1 15.17 617 GLY A O 1
ATOM 5007 N N . GLU A 1 618 ? 0.229 62.375 -35.438 1 15.57 618 GLU A N 1
ATOM 5008 C CA . GLU A 1 618 ? 1.526 62.781 -35.969 1 15.57 618 GLU A CA 1
ATOM 5009 C C . GLU A 1 618 ? 2.629 61.844 -35.531 1 15.57 618 GLU A C 1
ATOM 5011 O O . GLU A 1 618 ? 2.4 60.969 -34.688 1 15.57 618 GLU A O 1
ATOM 5016 N N . GLU A 1 619 ? 3.943 62.406 -34.938 1 16.64 619 GLU A N 1
ATOM 5017 C CA . GLU A 1 619 ? 5.309 62.812 -35.312 1 16.64 619 GLU A CA 1
ATOM 5018 C C . GLU A 1 619 ? 6.316 61.781 -34.781 1 16.64 619 GLU A C 1
ATOM 5020 O O . GLU A 1 619 ? 6.098 61.156 -33.719 1 16.64 619 GLU A O 1
ATOM 5025 N N . ARG A 1 620 ? 7.633 61.562 -35.562 1 17.06 620 ARG A N 1
ATOM 5026 C CA . ARG A 1 620 ? 8.812 60.844 -36.031 1 17.06 620 ARG A CA 1
ATOM 5027 C C . ARG A 1 620 ? 9.938 60.906 -35 1 17.06 620 ARG A C 1
ATOM 5029 O O . ARG A 1 620 ? 10.828 60.031 -35 1 17.06 620 ARG A O 1
ATOM 5036 N N . ASP A 1 621 ? 10.352 62.031 -34.344 1 16.2 621 ASP A N 1
ATOM 5037 C CA . ASP A 1 621 ? 11.734 62.5 -34.406 1 16.2 621 ASP A CA 1
ATOM 5038 C C . ASP A 1 621 ? 12.672 61.562 -33.656 1 16.2 621 ASP A C 1
ATOM 5040 O O . ASP A 1 621 ? 12.297 61 -32.594 1 16.2 621 ASP A O 1
ATOM 5044 N N . LYS A 1 622 ? 14.016 61.312 -34.219 1 17.62 622 LYS A N 1
ATOM 5045 C CA . LYS A 1 622 ? 15.297 60.625 -34.344 1 17.62 622 LYS A CA 1
ATOM 5046 C C . LYS A 1 622 ? 16.234 61 -33.219 1 17.62 622 LYS A C 1
ATOM 5048 O O . LYS A 1 622 ? 17.391 60.562 -33.188 1 17.62 622 LYS A O 1
ATOM 5053 N N . HIS A 1 623 ? 16.234 62.094 -32.438 1 15.45 623 HIS A N 1
ATOM 5054 C CA . HIS A 1 623 ? 17.5 62.75 -32.188 1 15.45 623 HIS A CA 1
ATOM 5055 C C . HIS A 1 623 ? 18.484 61.812 -31.484 1 15.45 623 HIS A C 1
ATOM 5057 O O . HIS A 1 623 ? 19.625 61.688 -31.922 1 15.45 623 HIS A O 1
ATOM 5063 N N . VAL A 1 624 ? 18.906 62.031 -30.141 1 15.09 624 VAL A N 1
ATOM 5064 C CA . VAL A 1 624 ? 20.031 62.719 -29.531 1 15.09 624 VAL A CA 1
ATOM 5065 C C . VAL A 1 624 ? 21.031 61.719 -28.984 1 15.09 624 VAL A C 1
ATOM 5067 O O . VAL A 1 624 ? 20.75 61.062 -27.984 1 15.09 624 VAL A O 1
ATOM 5070 N N . ARG A 1 625 ? 21.516 60.781 -29.547 1 16.22 625 ARG A N 1
ATOM 5071 C CA . ARG A 1 625 ? 22.328 60 -28.625 1 16.22 625 ARG A CA 1
ATOM 5072 C C . ARG A 1 625 ? 23.641 60.719 -28.297 1 16.22 625 ARG A C 1
ATOM 5074 O O . ARG A 1 625 ? 24.469 60.938 -29.172 1 16.22 625 ARG A O 1
ATOM 5081 N N . GLY A 1 626 ? 23.875 61.656 -27.328 1 15.59 626 GLY A N 1
ATOM 5082 C CA . GLY A 1 626 ? 24.969 62.5 -26.859 1 15.59 626 GLY A CA 1
ATOM 5083 C C . GLY A 1 626 ? 26.156 61.688 -26.359 1 15.59 626 GLY A C 1
ATOM 5084 O O . GLY A 1 626 ? 25.984 60.562 -25.859 1 15.59 626 GLY A O 1
ATOM 5085 N N . ARG A 1 627 ? 27.547 62.125 -26.656 1 17.47 627 ARG A N 1
ATOM 5086 C CA . ARG A 1 627 ? 29 61.906 -26.688 1 17.47 627 ARG A CA 1
ATOM 5087 C C . ARG A 1 627 ? 29.609 62.094 -25.297 1 17.47 627 ARG A C 1
ATOM 5089 O O . ARG A 1 627 ? 30.797 61.844 -25.109 1 17.47 627 ARG A O 1
ATOM 5096 N N . ALA A 1 628 ? 29.203 62.656 -24.203 1 15.99 628 ALA A N 1
ATOM 5097 C CA . ALA A 1 628 ? 30.062 63.625 -23.516 1 15.99 628 ALA A CA 1
ATOM 5098 C C . ALA A 1 628 ? 31.344 62.969 -23.016 1 15.99 628 ALA A C 1
ATOM 5100 O O . ALA A 1 628 ? 31.469 61.75 -23.047 1 15.99 628 ALA A O 1
ATOM 5101 N N . ALA A 1 629 ? 31.797 63.344 -21.672 1 16.5 629 ALA A N 1
ATOM 5102 C CA . ALA A 1 629 ? 32.719 64.312 -21.094 1 16.5 629 ALA A CA 1
ATOM 5103 C C . ALA A 1 629 ? 34.062 63.625 -20.734 1 16.5 629 ALA A C 1
ATOM 5105 O O . ALA A 1 629 ? 34.156 62.406 -20.734 1 16.5 629 ALA A O 1
ATOM 5106 N N . ARG A 1 630 ? 34.594 63.938 -19.438 1 17.3 630 ARG A N 1
ATOM 5107 C CA . ARG A 1 630 ? 35.625 64.812 -18.922 1 17.3 630 ARG A CA 1
ATOM 5108 C C . ARG A 1 630 ? 36.906 64.062 -18.625 1 17.3 630 ARG A C 1
ATOM 5110 O O . ARG A 1 630 ? 36.938 62.812 -18.688 1 17.3 630 ARG A O 1
ATOM 5117 N N . THR A 1 631 ? 37.438 64.375 -17.344 1 17.3 631 THR A N 1
ATOM 5118 C CA . THR A 1 631 ? 38.562 65 -16.719 1 17.3 631 THR A CA 1
ATOM 5119 C C . THR A 1 631 ? 39.562 63.969 -16.172 1 17.3 631 THR A C 1
ATOM 5121 O O . THR A 1 631 ? 39.25 63.281 -15.195 1 17.3 631 THR A O 1
ATOM 5124 N N . ALA A 1 632 ? 40.031 63.188 -16.859 1 17.08 632 ALA A N 1
ATOM 5125 C CA . ALA A 1 632 ? 41.281 62.531 -16.516 1 17.08 632 ALA A CA 1
ATOM 5126 C C . ALA A 1 632 ? 42.375 63.562 -16.234 1 17.08 632 ALA A C 1
ATOM 5128 O O . ALA A 1 632 ? 43.094 64 -17.156 1 17.08 632 ALA A O 1
ATOM 5129 N N . LYS A 1 633 ? 42.156 64.625 -15.562 1 19 633 LYS A N 1
ATOM 5130 C CA . LYS A 1 633 ? 43.188 65.562 -15.086 1 19 633 LYS A CA 1
ATOM 5131 C C . LYS A 1 633 ? 44.312 64.812 -14.367 1 19 633 LYS A C 1
ATOM 5133 O O . LYS A 1 633 ? 45.469 65 -14.695 1 19 633 LYS A O 1
ATOM 5138 N N . GLN A 1 634 ? 44.656 65.5 -13.133 1 20.03 634 GLN A N 1
ATOM 5139 C CA . GLN A 1 634 ? 45.781 65.5 -12.211 1 20.03 634 GLN A CA 1
ATOM 5140 C C . GLN A 1 634 ? 45.969 64.188 -11.492 1 20.03 634 GLN A C 1
ATOM 5142 O O . GLN A 1 634 ? 45 63.594 -11.016 1 20.03 634 GLN A O 1
ATOM 5147 N N . MET B 1 1 ? -30.656 -39.094 20.641 1 16.53 1 MET B N 1
ATOM 5148 C CA . MET B 1 1 ? -29.969 -38.344 21.672 1 16.53 1 MET B CA 1
ATOM 5149 C C . MET B 1 1 ? -28.562 -37.938 21.234 1 16.53 1 MET B C 1
ATOM 5151 O O . MET B 1 1 ? -27.641 -38.781 21.266 1 16.53 1 MET B O 1
ATOM 5155 N N . TYR B 1 2 ? -28.422 -37.188 20.109 1 18.53 2 TYR B N 1
ATOM 5156 C CA . TYR B 1 2 ? -27.297 -36.906 19.219 1 18.53 2 TYR B CA 1
ATOM 5157 C C . TYR B 1 2 ? -26.25 -36.062 19.906 1 18.53 2 TYR B C 1
ATOM 5159 O O . TYR B 1 2 ? -26.578 -35.125 20.656 1 18.53 2 TYR B O 1
ATOM 5167 N N . ALA B 1 3 ? -25.219 -36.719 20.516 1 18.08 3 ALA B N 1
ATOM 5168 C CA . ALA B 1 3 ? -24.312 -36.188 21.531 1 18.08 3 ALA B CA 1
ATOM 5169 C C . ALA B 1 3 ? -23.562 -34.969 21 1 18.08 3 ALA B C 1
ATOM 5171 O O . ALA B 1 3 ? -23 -35 19.906 1 18.08 3 ALA B O 1
ATOM 5172 N N . ARG B 1 4 ? -24.047 -33.75 21.219 1 19.91 4 ARG B N 1
ATOM 5173 C CA . ARG B 1 4 ? -23.641 -32.344 21.109 1 19.91 4 ARG B CA 1
ATOM 5174 C C . ARG B 1 4 ? -22.312 -32.125 21.812 1 19.91 4 ARG B C 1
ATOM 5176 O O . ARG B 1 4 ? -22.234 -32.125 23.047 1 19.91 4 ARG B O 1
ATOM 5183 N N . TYR B 1 5 ? -21.297 -32.969 21.375 1 21.5 5 TYR B N 1
ATOM 5184 C CA . TYR B 1 5 ? -20.141 -32.844 22.25 1 21.5 5 TYR B CA 1
ATOM 5185 C C . TYR B 1 5 ? -19.531 -31.453 22.188 1 21.5 5 TYR B C 1
ATOM 5187 O O . TYR B 1 5 ? -19.203 -30.953 21.109 1 21.5 5 TYR B O 1
ATOM 5195 N N . SER B 1 6 ? -20.141 -30.516 22.953 1 22 6 SER B N 1
ATOM 5196 C CA . SER B 1 6 ? -19.891 -29.125 23.297 1 22 6 SER B CA 1
ATOM 5197 C C . SER B 1 6 ? -18.531 -28.953 23.953 1 22 6 SER B C 1
ATOM 5199 O O . SER B 1 6 ? -18.219 -27.875 24.469 1 22 6 SER B O 1
ATOM 5201 N N . GLN B 1 7 ? -17.734 -29.969 24.141 1 22.05 7 GLN B N 1
ATOM 5202 C CA . GLN B 1 7 ? -16.75 -29.562 25.141 1 22.05 7 GLN B CA 1
ATOM 5203 C C . GLN B 1 7 ? -15.883 -28.422 24.641 1 22.05 7 GLN B C 1
ATOM 5205 O O . GLN B 1 7 ? -15.18 -28.562 23.641 1 22.05 7 GLN B O 1
ATOM 5210 N N . TRP B 1 8 ? -16.328 -27.141 24.891 1 22.23 8 TRP B N 1
ATOM 5211 C CA . TRP B 1 8 ? -15.953 -25.75 24.641 1 22.23 8 TRP B CA 1
ATOM 5212 C C . TRP B 1 8 ? -14.555 -25.469 25.188 1 22.23 8 TRP B C 1
ATOM 5214 O O . TRP B 1 8 ? -14.406 -24.922 26.281 1 22.23 8 TRP B O 1
ATOM 5224 N N . THR B 1 9 ? -13.727 -26.422 25.344 1 24.55 9 THR B N 1
ATOM 5225 C CA . THR B 1 9 ? -12.562 -25.797 25.969 1 24.55 9 THR B CA 1
ATOM 5226 C C . THR B 1 9 ? -11.938 -24.766 25.031 1 24.55 9 THR B C 1
ATOM 5228 O O . THR B 1 9 ? -12.062 -24.859 23.812 1 24.55 9 THR B O 1
ATOM 5231 N N . SER B 1 10 ? -11.555 -23.453 25.578 1 26.44 10 SER B N 1
ATOM 5232 C CA . SER B 1 10 ? -11.188 -22.125 25.125 1 26.44 10 SER B CA 1
ATOM 5233 C C . SER B 1 10 ? -10.266 -22.172 23.906 1 26.44 10 SER B C 1
ATOM 5235 O O . SER B 1 10 ? -10.281 -21.281 23.062 1 26.44 10 SER B O 1
ATOM 5237 N N . LYS B 1 11 ? -9.195 -22.906 24.016 1 27.08 11 LYS B N 1
ATOM 5238 C CA . LYS B 1 11 ? -8.023 -22.828 23.141 1 27.08 11 LYS B CA 1
ATOM 5239 C C . LYS B 1 11 ? -8.258 -23.562 21.828 1 27.08 11 LYS B C 1
ATOM 5241 O O . LYS B 1 11 ? -7.336 -23.75 21.031 1 27.08 11 LYS B O 1
ATOM 5246 N N . VAL B 1 12 ? -9.391 -24.391 21.609 1 24.11 12 VAL B N 1
ATOM 5247 C CA . VAL B 1 12 ? -9.344 -25.391 20.547 1 24.11 12 VAL B CA 1
ATOM 5248 C C . VAL B 1 12 ? -10.148 -24.891 19.344 1 24.11 12 VAL B C 1
ATOM 5250 O O . VAL B 1 12 ? -11.211 -24.297 19.5 1 24.11 12 VAL B O 1
ATOM 5253 N N . PRO B 1 13 ? -9.602 -24.875 18.141 1 28.14 13 PRO B N 1
ATOM 5254 C CA . PRO B 1 13 ? -10.242 -24.516 16.875 1 28.14 13 PRO B CA 1
ATOM 5255 C C . PRO B 1 13 ? -11.562 -25.25 16.641 1 28.14 13 PRO B C 1
ATOM 5257 O O . PRO B 1 13 ? -11.688 -26.422 17.016 1 28.14 13 PRO B O 1
ATOM 5260 N N . GLN B 1 14 ? -12.727 -24.547 16.75 1 26.69 14 GLN B N 1
ATOM 5261 C CA . GLN B 1 14 ? -14.07 -25.109 16.625 1 26.69 14 GLN B CA 1
ATOM 5262 C C . GLN B 1 14 ? -14.398 -25.422 15.172 1 26.69 14 GLN B C 1
ATOM 5264 O O . GLN B 1 14 ? -14.094 -24.641 14.273 1 26.69 14 GLN B O 1
ATOM 5269 N N . LEU B 1 15 ? -14.422 -26.734 14.797 1 27.16 15 LEU B N 1
ATOM 5270 C CA . LEU B 1 15 ? -14.891 -27.25 13.516 1 27.16 15 LEU B CA 1
ATOM 5271 C C . LEU B 1 15 ? -16.406 -27.203 13.43 1 27.16 15 LEU B C 1
ATOM 5273 O O . LEU B 1 15 ? -17.109 -27.656 14.336 1 27.16 15 LEU B O 1
ATOM 5277 N N . TYR B 1 16 ? -16.984 -26.219 12.812 1 28.14 16 TYR B N 1
ATOM 5278 C CA . TYR B 1 16 ? -18.422 -26.234 12.648 1 28.14 16 TYR B CA 1
ATOM 5279 C C . TYR B 1 16 ? -18.828 -27.031 11.414 1 28.14 16 TYR B C 1
ATOM 5281 O O . TYR B 1 16 ? -18.266 -26.844 10.336 1 28.14 16 TYR B O 1
ATOM 5289 N N . ILE B 1 17 ? -19.266 -28.203 11.641 1 27.19 17 ILE B N 1
ATOM 5290 C CA . ILE B 1 17 ? -19.844 -29.047 10.594 1 27.19 17 ILE B CA 1
ATOM 5291 C C . ILE B 1 17 ? -21.344 -28.734 10.453 1 27.19 17 ILE B C 1
ATOM 5293 O O . ILE B 1 17 ? -22.109 -28.906 11.398 1 27.19 17 ILE B O 1
ATOM 5297 N N . ASP B 1 18 ? -21.766 -27.906 9.555 1 29.02 18 ASP B N 1
ATOM 5298 C CA . ASP B 1 18 ? -23.188 -27.719 9.312 1 29.02 18 ASP B CA 1
ATOM 5299 C C . ASP B 1 18 ? -23.859 -29.031 8.906 1 29.02 18 ASP B C 1
ATOM 5301 O O . ASP B 1 18 ? -23.359 -29.75 8.047 1 29.02 18 ASP B O 1
ATOM 5305 N N . PRO B 1 19 ? -24.766 -29.5 9.602 1 28.17 19 PRO B N 1
ATOM 5306 C CA . PRO B 1 19 ? -25.5 -30.703 9.219 1 28.17 19 PRO B CA 1
ATOM 5307 C C . PRO B 1 19 ? -26.156 -30.594 7.844 1 28.17 19 PRO B C 1
ATOM 5309 O O . PRO B 1 19 ? -26.531 -29.484 7.426 1 28.17 19 PRO B O 1
ATOM 5312 N N . PRO B 1 20 ? -25.844 -31.641 6.949 1 29.11 20 PRO B N 1
ATOM 5313 C CA . PRO B 1 20 ? -26.531 -31.688 5.652 1 29.11 20 PRO B CA 1
ATOM 5314 C C . PRO B 1 20 ? -28.031 -31.469 5.766 1 29.11 20 PRO B C 1
ATOM 5316 O O . PRO B 1 20 ? -28.703 -32.125 6.566 1 29.11 20 PRO B O 1
ATOM 5319 N N . THR B 1 21 ? -28.594 -30.266 5.77 1 30.83 21 THR B N 1
ATOM 5320 C CA . THR B 1 21 ? -30.031 -30.484 5.633 1 30.83 21 THR B CA 1
ATOM 5321 C C . THR B 1 21 ? -30.312 -31.578 4.602 1 30.83 21 THR B C 1
ATOM 5323 O O . THR B 1 21 ? -31.156 -32.438 4.82 1 30.83 21 THR B O 1
ATOM 5326 N N . ASP B 1 22 ? -30.438 -31.234 3.211 1 27.27 22 ASP B N 1
ATOM 5327 C CA . ASP B 1 22 ? -30.609 -32.25 2.193 1 27.27 22 ASP B CA 1
ATOM 5328 C C . ASP B 1 22 ? -29.297 -33 1.928 1 27.27 22 ASP B C 1
ATOM 5330 O O . ASP B 1 22 ? -28.219 -32.5 2.281 1 27.27 22 ASP B O 1
ATOM 5334 N N . SER B 1 23 ? -29.297 -34.219 1.168 1 28.33 23 SER B N 1
ATOM 5335 C CA . SER B 1 23 ? -28.344 -35.281 0.911 1 28.33 23 SER B CA 1
ATOM 5336 C C . SER B 1 23 ? -26.938 -34.719 0.65 1 28.33 23 SER B C 1
ATOM 5338 O O . SER B 1 23 ? -25.938 -35.344 1.032 1 28.33 23 SER B O 1
ATOM 5340 N N . SER B 1 24 ? -26.641 -33.938 -0.407 1 28.64 24 SER B N 1
ATOM 5341 C CA . SER B 1 24 ? -25.375 -34.031 -1.137 1 28.64 24 SER B CA 1
ATOM 5342 C C . SER B 1 24 ? -24.281 -33.25 -0.431 1 28.64 24 SER B C 1
ATOM 5344 O O . SER B 1 24 ? -23.141 -33.688 -0.348 1 28.64 24 SER B O 1
ATOM 5346 N N . ASN B 1 25 ? -24.219 -31.828 -0.407 1 26.3 25 ASN B N 1
ATOM 5347 C CA . ASN B 1 25 ? -22.984 -31.062 -0.496 1 26.3 25 ASN B CA 1
ATOM 5348 C C . ASN B 1 25 ? -22.516 -30.594 0.88 1 26.3 25 ASN B C 1
ATOM 5350 O O . ASN B 1 25 ? -23.25 -29.922 1.601 1 26.3 25 ASN B O 1
ATOM 5354 N N . PHE B 1 26 ? -21.781 -31.438 1.566 1 27.52 26 PHE B N 1
ATOM 5355 C CA . PHE B 1 26 ? -21.156 -31.141 2.848 1 27.52 26 PHE B CA 1
ATOM 5356 C C . PHE B 1 26 ? -20.078 -30.078 2.682 1 27.52 26 PHE B C 1
ATOM 5358 O O . PHE B 1 26 ? -19.281 -30.125 1.743 1 27.52 26 PHE B O 1
ATOM 5365 N N . GLN B 1 27 ? -20.359 -28.828 3.035 1 27.23 27 GLN B N 1
ATOM 5366 C CA . GLN B 1 27 ? -19.328 -27.797 3.002 1 27.23 27 GLN B CA 1
ATOM 5367 C C . GLN B 1 27 ? -18.562 -27.75 4.316 1 27.23 27 GLN B C 1
ATOM 5369 O O . GLN B 1 27 ? -19.156 -27.797 5.395 1 27.23 27 GLN B O 1
ATOM 5374 N N . ILE B 1 28 ? -17.344 -28.25 4.363 1 27.12 28 ILE B N 1
ATOM 5375 C CA . ILE B 1 28 ? -16.453 -28.172 5.527 1 27.12 28 ILE B CA 1
ATOM 5376 C C . ILE B 1 28 ? -15.773 -26.812 5.582 1 27.12 28 ILE B C 1
ATOM 5378 O O . ILE B 1 28 ? -15.141 -26.391 4.609 1 27.12 28 ILE B O 1
ATOM 5382 N N . LYS B 1 29 ? -16.172 -25.922 6.355 1 28.23 29 LYS B N 1
ATOM 5383 C CA . LYS B 1 29 ? -15.523 -24.641 6.582 1 28.23 29 LYS B CA 1
ATOM 5384 C C . LYS B 1 29 ? -14.539 -24.719 7.75 1 28.23 29 LYS B C 1
ATOM 5386 O O . LYS B 1 29 ? -14.883 -25.203 8.828 1 28.23 29 LYS B O 1
ATOM 5391 N N . ILE B 1 30 ? -13.234 -24.734 7.477 1 26.8 30 ILE B N 1
ATOM 5392 C CA . ILE B 1 30 ? -12.172 -24.766 8.477 1 26.8 30 ILE B CA 1
ATOM 5393 C C . ILE B 1 30 ? -11.977 -23.359 9.062 1 26.8 30 ILE B C 1
ATOM 5395 O O . ILE B 1 30 ? -11.742 -22.406 8.32 1 26.8 30 ILE B O 1
ATOM 5399 N N . LEU B 1 31 ? -12.398 -23.016 10.133 1 26.31 31 LEU B N 1
ATOM 5400 C CA . LEU B 1 31 ? -12.242 -21.734 10.789 1 26.31 31 LEU B CA 1
ATOM 5401 C C . LEU B 1 31 ? -10.898 -21.625 11.492 1 26.31 31 LEU B C 1
ATOM 5403 O O . LEU B 1 31 ? -10.578 -22.453 12.352 1 26.31 31 LEU B O 1
ATOM 5407 N N . ASN B 1 32 ? -9.859 -21.031 10.797 1 26.64 32 ASN B N 1
ATOM 5408 C CA . ASN B 1 32 ? -8.523 -20.797 11.344 1 26.64 32 ASN B CA 1
ATOM 5409 C C . ASN B 1 32 ? -8.562 -19.812 12.508 1 26.64 32 ASN B C 1
ATOM 5411 O O . ASN B 1 32 ? -9 -18.672 12.359 1 26.64 32 ASN B O 1
ATOM 5415 N N . THR B 1 33 ? -8.547 -20.266 13.688 1 26.78 33 THR B N 1
ATOM 5416 C CA . THR B 1 33 ? -8.508 -19.375 14.844 1 26.78 33 THR B CA 1
ATOM 5417 C C . THR B 1 33 ? -7.191 -18.594 14.891 1 26.78 33 THR B C 1
ATOM 5419 O O . THR B 1 33 ? -7.188 -17.359 14.859 1 26.78 33 THR B O 1
ATOM 5422 N N . HIS B 1 34 ? -6.395 -18.594 16.156 1 25.45 34 HIS B N 1
ATOM 5423 C CA . HIS B 1 34 ? -5.43 -17.672 16.719 1 25.45 34 HIS B CA 1
ATOM 5424 C C . HIS B 1 34 ? -4.113 -17.688 15.953 1 25.45 34 HIS B C 1
ATOM 5426 O O . HIS B 1 34 ? -3.777 -18.688 15.32 1 25.45 34 HIS B O 1
ATOM 5432 N N . LYS B 1 35 ? -3.418 -16.469 15.852 1 28.92 35 LYS B N 1
ATOM 5433 C CA . LYS B 1 35 ? -2.203 -16.078 15.148 1 28.92 35 LYS B CA 1
ATOM 5434 C C . LYS B 1 35 ? -1.047 -17.031 15.477 1 28.92 35 LYS B C 1
ATOM 5436 O O . LYS B 1 35 ? 0.009 -16.969 14.844 1 28.92 35 LYS B O 1
ATOM 5441 N N . ASP B 1 36 ? -0.859 -17.469 16.781 1 27.39 36 ASP B N 1
ATOM 5442 C CA . ASP B 1 36 ? 0.454 -17.969 17.172 1 27.39 36 ASP B CA 1
ATOM 5443 C C . ASP B 1 36 ? 0.795 -19.25 16.422 1 27.39 36 ASP B C 1
ATOM 5445 O O . ASP B 1 36 ? 1.902 -19.391 15.891 1 27.39 36 ASP B O 1
ATOM 5449 N N . HIS B 1 37 ? 0.457 -20.594 17.031 1 24.52 37 HIS B N 1
ATOM 5450 C CA . HIS B 1 37 ? 1.103 -21.906 17 1 24.52 37 HIS B CA 1
ATOM 5451 C C . HIS B 1 37 ? 0.823 -22.625 15.688 1 24.52 37 HIS B C 1
ATOM 5453 O O . HIS B 1 37 ? -0.324 -22.984 15.398 1 24.52 37 HIS B O 1
ATOM 5459 N N . ILE B 1 38 ? 1.521 -22.391 14.719 1 28.72 38 ILE B N 1
ATOM 5460 C CA . ILE B 1 38 ? 1.77 -23.266 13.578 1 28.72 38 ILE B CA 1
ATOM 5461 C C . ILE B 1 38 ? 1.924 -24.719 14.055 1 28.72 38 ILE B C 1
ATOM 5463 O O . ILE B 1 38 ? 1.784 -25.656 13.273 1 28.72 38 ILE B O 1
ATOM 5467 N N . LYS B 1 39 ? 2.451 -24.875 15.328 1 26.69 39 LYS B N 1
ATOM 5468 C CA . LYS B 1 39 ? 2.723 -26.234 15.812 1 26.69 39 LYS B CA 1
ATOM 5469 C C . LYS B 1 39 ? 1.438 -27.047 15.914 1 26.69 39 LYS B C 1
ATOM 5471 O O . LYS B 1 39 ? 1.444 -28.25 15.664 1 26.69 39 LYS B O 1
ATOM 5476 N N . TYR B 1 40 ? 0.466 -26.422 16.516 1 26.81 40 TYR B N 1
ATOM 5477 C CA . TYR B 1 40 ? -0.702 -27.219 16.859 1 26.81 40 TYR B CA 1
ATOM 5478 C C . TYR B 1 40 ? -1.496 -27.594 15.609 1 26.81 40 TYR B C 1
ATOM 5480 O O . TYR B 1 40 ? -2.393 -28.438 15.664 1 26.81 40 TYR B O 1
ATOM 5488 N N . ASP B 1 41 ? -1.264 -26.938 14.539 1 29.62 41 ASP B N 1
ATOM 5489 C CA . ASP B 1 41 ? -2.131 -27.281 13.422 1 29.62 41 ASP B CA 1
ATOM 5490 C C . ASP B 1 41 ? -1.776 -28.656 12.859 1 29.62 41 ASP B C 1
ATOM 5492 O O . ASP B 1 41 ? -2.625 -29.328 12.273 1 29.62 41 ASP B O 1
ATOM 5496 N N . ILE B 1 42 ? -0.503 -29.016 13.141 1 28.66 42 ILE B N 1
ATOM 5497 C CA . ILE B 1 42 ? -0.151 -30.391 12.773 1 28.66 42 ILE B CA 1
ATOM 5498 C C . ILE B 1 42 ? -0.819 -31.359 13.734 1 28.66 42 ILE B C 1
ATOM 5500 O O . ILE B 1 42 ? -1.319 -32.406 13.312 1 28.66 42 ILE B O 1
ATOM 5504 N N . LEU B 1 43 ? -0.866 -30.969 15.031 1 28.16 43 LEU B N 1
ATOM 5505 C CA . LEU B 1 43 ? -1.427 -31.906 16 1 28.16 43 LEU B CA 1
ATOM 5506 C C . LEU B 1 43 ? -2.932 -32.062 15.812 1 28.16 43 LEU B C 1
ATOM 5508 O O . LEU B 1 43 ? -3.473 -33.156 15.953 1 28.16 43 LEU B O 1
ATOM 5512 N N . LEU B 1 44 ? -3.564 -30.984 15.508 1 30.45 44 LEU B N 1
ATOM 5513 C CA . LEU B 1 44 ? -5 -31.125 15.281 1 30.45 44 LEU B CA 1
ATOM 5514 C C . LEU B 1 44 ? -5.27 -31.938 14.008 1 30.45 44 LEU B C 1
ATOM 5516 O O . LEU B 1 44 ? -6.199 -32.75 13.969 1 30.45 44 LEU B O 1
ATOM 5520 N N . PHE B 1 45 ? -4.336 -31.844 13.109 1 31.75 45 PHE B N 1
ATOM 5521 C CA . PHE B 1 45 ? -4.414 -32.688 11.93 1 31.75 45 PHE B CA 1
ATOM 5522 C C . PHE B 1 45 ? -4.234 -34.156 12.305 1 31.75 45 PHE B C 1
ATOM 5524 O O . PHE B 1 45 ? -4.957 -35.031 11.812 1 31.75 45 PHE B O 1
ATOM 5531 N N . ILE B 1 46 ? -3.369 -34.312 13.25 1 31.95 46 ILE B N 1
ATOM 5532 C CA . ILE B 1 46 ? -3.156 -35.688 13.75 1 31.95 46 ILE B CA 1
ATOM 5533 C C . ILE B 1 46 ? -4.375 -36.125 14.555 1 31.95 46 ILE B C 1
ATOM 5535 O O . ILE B 1 46 ? -4.832 -37.25 14.414 1 31.95 46 ILE B O 1
ATOM 5539 N N . ARG B 1 47 ? -4.938 -35.219 15.281 1 31.72 47 ARG B N 1
ATOM 5540 C CA . ARG B 1 47 ? -6.098 -35.625 16.078 1 31.72 47 ARG B CA 1
ATOM 5541 C C . ARG B 1 47 ? -7.332 -35.781 15.203 1 31.72 47 ARG B C 1
ATOM 5543 O O . ARG B 1 47 ? -8.148 -36.688 15.445 1 31.72 47 ARG B O 1
ATOM 5550 N N . LEU B 1 48 ? -7.422 -35 14.133 1 32.81 48 LEU B N 1
ATOM 5551 C CA . LEU B 1 48 ? -8.547 -35.219 13.227 1 32.81 48 LEU B CA 1
ATOM 5552 C C . LEU B 1 48 ? -8.352 -36.469 12.383 1 32.81 48 LEU B C 1
ATOM 5554 O O . LEU B 1 48 ? -9.32 -37.156 12.07 1 32.81 48 LEU B O 1
ATOM 5558 N N . GLN B 1 49 ? -7.074 -36.875 12.219 1 32.28 49 GLN B N 1
ATOM 5559 C CA . GLN B 1 49 ? -6.812 -38.188 11.695 1 32.28 49 GLN B CA 1
ATOM 5560 C C . GLN B 1 49 ? -7.34 -39.281 12.648 1 32.28 49 GLN B C 1
ATOM 5562 O O . GLN B 1 49 ? -7.922 -40.25 12.211 1 32.28 49 GLN B O 1
ATOM 5567 N N . TYR B 1 50 ? -7.066 -38.969 13.914 1 32.66 50 TYR B N 1
ATOM 5568 C CA . TYR B 1 50 ? -7.52 -39.938 14.898 1 32.66 50 TYR B CA 1
ATOM 5569 C C . TYR B 1 50 ? -9.039 -39.938 15.008 1 32.66 50 TYR B C 1
ATOM 5571 O O . TYR B 1 50 ? -9.656 -41 15.125 1 32.66 50 TYR B O 1
ATOM 5579 N N . PHE B 1 51 ? -9.609 -38.781 14.945 1 34.66 51 PHE B N 1
ATOM 5580 C CA . PHE B 1 51 ? -11.07 -38.75 15.047 1 34.66 51 PHE B CA 1
ATOM 5581 C C . PHE B 1 51 ? -11.703 -39.312 13.781 1 34.66 51 PHE B C 1
ATOM 5583 O O . PHE B 1 51 ? -12.695 -40.031 13.844 1 34.66 51 PHE B O 1
ATOM 5590 N N . CYS B 1 52 ? -11.07 -38.938 12.641 1 33.53 52 CYS B N 1
ATOM 5591 C CA . CYS B 1 52 ? -11.57 -39.594 11.445 1 33.53 52 CYS B CA 1
ATOM 5592 C C . CYS B 1 52 ? -11.43 -41.125 11.555 1 33.53 52 CYS B C 1
ATOM 5594 O O . CYS B 1 52 ? -12.32 -41.875 11.156 1 33.53 52 CYS B O 1
ATOM 5596 N N . LEU B 1 53 ? -10.32 -41.5 12.102 1 33.19 53 LEU B N 1
ATOM 5597 C CA . LEU B 1 53 ? -10.211 -42.938 12.375 1 33.19 53 LEU B CA 1
ATOM 5598 C C . LEU B 1 53 ? -11.297 -43.375 13.352 1 33.19 53 LEU B C 1
ATOM 5600 O O . LEU B 1 53 ? -11.867 -44.469 13.195 1 33.19 53 LEU B O 1
ATOM 5604 N N . LEU B 1 54 ? -11.555 -42.531 14.328 1 32.03 54 LEU B N 1
ATOM 5605 C CA . LEU B 1 54 ? -12.555 -42.969 15.305 1 32.03 54 LEU B CA 1
ATOM 5606 C C . LEU B 1 54 ? -13.953 -42.938 14.703 1 32.03 54 LEU B C 1
ATOM 5608 O O . LEU B 1 54 ? -14.766 -43.812 14.961 1 32.03 54 LEU B O 1
ATOM 5612 N N . LEU B 1 55 ? -14.172 -41.844 13.953 1 32.41 55 LEU B N 1
ATOM 5613 C CA . LEU B 1 55 ? -15.523 -41.812 13.398 1 32.41 55 LEU B CA 1
ATOM 5614 C C . LEU B 1 55 ? -15.711 -42.938 12.391 1 32.41 55 LEU B C 1
ATOM 5616 O O . LEU B 1 55 ? -16.797 -43.5 12.266 1 32.41 55 LEU B O 1
ATOM 5620 N N . SER B 1 56 ? -14.664 -43.25 11.609 1 30.88 56 SER B N 1
ATOM 5621 C CA . SER B 1 56 ? -14.82 -44.469 10.836 1 30.88 56 SER B CA 1
ATOM 5622 C C . SER B 1 56 ? -15.234 -45.625 11.727 1 30.88 56 SER B C 1
ATOM 5624 O O . SER B 1 56 ? -15.992 -46.5 11.305 1 30.88 56 SER B O 1
ATOM 5626 N N . LYS B 1 57 ? -14.664 -45.688 12.883 1 32.41 57 LYS B N 1
ATOM 5627 C CA . LYS B 1 57 ? -15.062 -46.812 13.711 1 32.41 57 LYS B CA 1
ATOM 5628 C C . LYS B 1 57 ? -16.5 -46.688 14.18 1 32.41 57 LYS B C 1
ATOM 5630 O O . LYS B 1 57 ? -17.219 -47.656 14.344 1 32.41 57 LYS B O 1
ATOM 5635 N N . LEU B 1 58 ? -16.875 -45.438 14.555 1 31.47 58 LEU B N 1
ATOM 5636 C CA . LEU B 1 58 ? -18.234 -45.375 15.094 1 31.47 58 LEU B CA 1
ATOM 5637 C C . LEU B 1 58 ? -19.266 -45.375 13.977 1 31.47 58 LEU B C 1
ATOM 5639 O O . LEU B 1 58 ? -20.469 -45.344 14.234 1 31.47 58 LEU B O 1
ATOM 5643 N N . ALA B 1 59 ? -18.906 -44.906 12.695 1 30.98 59 ALA B N 1
ATOM 5644 C CA . ALA B 1 59 ? -19.938 -45.094 11.672 1 30.98 59 ALA B CA 1
ATOM 5645 C C . ALA B 1 59 ? -20.375 -46.562 11.609 1 30.98 59 ALA B C 1
ATOM 5647 O O . ALA B 1 59 ? -19.641 -47.438 11.148 1 30.98 59 ALA B O 1
ATOM 5648 N N . LEU B 1 60 ? -21.172 -47 12.547 1 31.38 60 LEU B N 1
ATOM 5649 C CA . LEU B 1 60 ? -21.922 -48.25 12.508 1 31.38 60 LEU B CA 1
ATOM 5650 C C . LEU B 1 60 ? -22.578 -48.469 11.148 1 31.38 60 LEU B C 1
ATOM 5652 O O . LEU B 1 60 ? -22.734 -49.594 10.688 1 31.38 60 LEU B O 1
ATOM 5656 N N . ASN B 1 61 ? -23.734 -47.656 10.867 1 29.84 61 ASN B N 1
ATOM 5657 C CA . ASN B 1 61 ? -24.562 -48.156 9.781 1 29.84 61 ASN B CA 1
ATOM 5658 C C . ASN B 1 61 ? -23.859 -48.094 8.438 1 29.84 61 ASN B C 1
ATOM 5660 O O . ASN B 1 61 ? -22.969 -47.25 8.25 1 29.84 61 ASN B O 1
ATOM 5664 N N . LYS B 1 62 ? -23.969 -49.062 7.41 1 32.84 62 LYS B N 1
ATOM 5665 C CA . LYS B 1 62 ? -23.359 -49.406 6.129 1 32.84 62 LYS B CA 1
ATOM 5666 C C . LYS B 1 62 ? -23.219 -48.188 5.234 1 32.84 62 LYS B C 1
ATOM 5668 O O . LYS B 1 62 ? -22.203 -48.031 4.539 1 32.84 62 LYS B O 1
ATOM 5673 N N . LYS B 1 63 ? -24.391 -47.531 4.984 1 34.03 63 LYS B N 1
ATOM 5674 C CA . LYS B 1 63 ? -24.484 -46.562 3.895 1 34.03 63 LYS B CA 1
ATOM 5675 C C . LYS B 1 63 ? -23.594 -45.344 4.172 1 34.03 63 LYS B C 1
ATOM 5677 O O . LYS B 1 63 ? -23.078 -44.75 3.24 1 34.03 63 LYS B O 1
ATOM 5682 N N . ASN B 1 64 ? -23.578 -44.781 5.305 1 30.42 64 ASN B N 1
ATOM 5683 C CA . ASN B 1 64 ? -22.891 -43.531 5.648 1 30.42 64 ASN B CA 1
ATOM 5684 C C . ASN B 1 64 ? -21.391 -43.75 5.789 1 30.42 64 ASN B C 1
ATOM 5686 O O . ASN B 1 64 ? -20.672 -42.875 6.309 1 30.42 64 ASN B O 1
ATOM 5690 N N . LYS B 1 65 ? -20.844 -45.031 5.746 1 33.53 65 LYS B N 1
ATOM 5691 C CA . LYS B 1 65 ? -19.438 -45.406 5.777 1 33.53 65 LYS B CA 1
ATOM 5692 C C . LYS B 1 65 ? -18.656 -44.75 4.648 1 33.53 65 LYS B C 1
ATOM 5694 O O . LYS B 1 65 ? -17.5 -44.375 4.832 1 33.53 65 LYS B O 1
ATOM 5699 N N . ARG B 1 66 ? -19.281 -44.781 3.432 1 32 66 ARG B N 1
ATOM 5700 C CA . ARG B 1 66 ? -18.547 -44.312 2.266 1 32 66 ARG B CA 1
ATOM 5701 C C . ARG B 1 66 ? -18.188 -42.812 2.402 1 32 66 ARG B C 1
ATOM 5703 O O . ARG B 1 66 ? -17.109 -42.406 1.979 1 32 66 ARG B O 1
ATOM 5710 N N . ASN B 1 67 ? -19.203 -42.094 2.861 1 30.28 67 ASN B N 1
ATOM 5711 C CA . ASN B 1 67 ? -18.938 -40.656 2.875 1 30.28 67 ASN B CA 1
ATOM 5712 C C . ASN B 1 67 ? -17.906 -40.281 3.93 1 30.28 67 ASN B C 1
ATOM 5714 O O . ASN B 1 67 ? -17.203 -39.281 3.795 1 30.28 67 ASN B O 1
ATOM 5718 N N . SER B 1 68 ? -17.906 -40.938 5.078 1 31.44 68 SER B N 1
ATOM 5719 C CA . SER B 1 68 ? -16.953 -40.625 6.133 1 31.44 68 SER B CA 1
ATOM 5720 C C . SER B 1 68 ? -15.539 -41 5.73 1 31.44 68 SER B C 1
ATOM 5722 O O . SER B 1 68 ? -14.57 -40.438 6.254 1 31.44 68 SER B O 1
ATOM 5724 N N . GLU B 1 69 ? -15.352 -42.156 5.027 1 31.36 69 GLU B N 1
ATOM 5725 C CA . GLU B 1 69 ? -14.031 -42.5 4.531 1 31.36 69 GLU B CA 1
ATOM 5726 C C . GLU B 1 69 ? -13.438 -41.406 3.68 1 31.36 69 GLU B C 1
ATOM 5728 O O . GLU B 1 69 ? -12.211 -41.25 3.609 1 31.36 69 GLU B O 1
ATOM 5733 N N . PHE B 1 70 ? -14.336 -40.719 2.992 1 28.34 70 PHE B N 1
ATOM 5734 C CA . PHE B 1 70 ? -13.805 -39.656 2.143 1 28.34 70 PHE B CA 1
ATOM 5735 C C . PHE B 1 70 ? -13.141 -38.562 2.982 1 28.34 70 PHE B C 1
ATOM 5737 O O . PHE B 1 70 ? -12.086 -38.031 2.611 1 28.34 70 PHE B O 1
ATOM 5744 N N . LEU B 1 71 ? -13.781 -38.219 4.098 1 30.47 71 LEU B N 1
ATOM 5745 C CA . LEU B 1 71 ? -13.172 -37.156 4.875 1 30.47 71 LEU B CA 1
ATOM 5746 C C . LEU B 1 71 ? -11.82 -37.594 5.43 1 30.47 71 LEU B C 1
ATOM 5748 O O . LEU B 1 71 ? -10.883 -36.781 5.508 1 30.47 71 LEU B O 1
ATOM 5752 N N . CYS B 1 72 ? -11.734 -38.812 5.98 1 30.36 72 CYS B N 1
ATOM 5753 C CA . CYS B 1 72 ? -10.484 -39.281 6.555 1 30.36 72 CYS B CA 1
ATOM 5754 C C . CYS B 1 72 ? -9.438 -39.5 5.469 1 30.36 72 CYS B C 1
ATOM 5756 O O . CYS B 1 72 ? -8.258 -39.688 5.77 1 30.36 72 CYS B O 1
ATOM 5758 N N . MET B 1 73 ? -9.867 -39.969 4.359 1 29.31 73 MET B N 1
ATOM 5759 C CA . MET B 1 73 ? -8.891 -40.156 3.291 1 29.31 73 MET B CA 1
ATOM 5760 C C . MET B 1 73 ? -8.156 -38.875 2.979 1 29.31 73 MET B C 1
ATOM 5762 O O . MET B 1 73 ? -7.207 -38.844 2.193 1 29.31 73 MET B O 1
ATOM 5766 N N . TYR B 1 74 ? -8.773 -37.781 3.287 1 31.22 74 TYR B N 1
ATOM 5767 C CA . TYR B 1 74 ? -8.039 -36.594 2.951 1 31.22 74 TYR B CA 1
ATOM 5768 C C . TYR B 1 74 ? -6.816 -36.406 3.84 1 31.22 74 TYR B C 1
ATOM 5770 O O . TYR B 1 74 ? -6.105 -35.406 3.754 1 31.22 74 TYR B O 1
ATOM 5778 N N . ALA B 1 75 ? -6.637 -37.281 4.773 1 30.39 75 ALA B N 1
ATOM 5779 C CA . ALA B 1 75 ? -5.453 -37.219 5.625 1 30.39 75 ALA B CA 1
ATOM 5780 C C . ALA B 1 75 ? -4.18 -37.469 4.812 1 30.39 75 ALA B C 1
ATOM 5782 O O . ALA B 1 75 ? -3.164 -36.812 5.043 1 30.39 75 ALA B O 1
ATOM 5783 N N . PRO B 1 76 ? -4.094 -38.531 4 1 29.44 76 PRO B N 1
ATOM 5784 C CA . PRO B 1 76 ? -2.818 -38.75 3.309 1 29.44 76 PRO B CA 1
ATOM 5785 C C . PRO B 1 76 ? -2.49 -37.625 2.322 1 29.44 76 PRO B C 1
ATOM 5787 O O . PRO B 1 76 ? -1.425 -37.656 1.7 1 29.44 76 PRO B O 1
ATOM 5790 N N . VAL B 1 77 ? -3.416 -36.969 1.872 1 31.94 77 VAL B N 1
ATOM 5791 C CA . VAL B 1 77 ? -3.145 -35.969 0.861 1 31.94 77 VAL B CA 1
ATOM 5792 C C . VAL B 1 77 ? -2.023 -35.062 1.34 1 31.94 77 VAL B C 1
ATOM 5794 O O . VAL B 1 77 ? -1.393 -34.344 0.536 1 31.94 77 VAL B O 1
ATOM 5797 N N . TRP B 1 78 ? -1.85 -35 2.598 1 31.22 78 TRP B N 1
ATOM 5798 C CA . TRP B 1 78 ? -0.886 -34 3.051 1 31.22 78 TRP B CA 1
ATOM 5799 C C . TRP B 1 78 ? 0.532 -34.406 2.65 1 31.22 78 TRP B C 1
ATOM 5801 O O . TRP B 1 78 ? 1.42 -33.562 2.576 1 31.22 78 TRP B O 1
ATOM 5811 N N . SER B 1 79 ? 0.796 -35.688 2.453 1 30.16 79 SER B N 1
ATOM 5812 C CA . SER B 1 79 ? 2.199 -36 2.193 1 30.16 79 SER B CA 1
ATOM 5813 C C . SER B 1 79 ? 2.65 -35.406 0.856 1 30.16 79 SER B C 1
ATOM 5815 O O . SER B 1 79 ? 3.832 -35.094 0.67 1 30.16 79 SER B O 1
ATOM 5817 N N . VAL B 1 80 ? 1.923 -35.781 -0.138 1 31.78 80 VAL B N 1
ATOM 5818 C CA . VAL B 1 80 ? 2.459 -35.344 -1.423 1 31.78 80 VAL B CA 1
ATOM 5819 C C . VAL B 1 80 ? 2.572 -33.812 -1.444 1 31.78 80 VAL B C 1
ATOM 5821 O O . VAL B 1 80 ? 3.404 -33.25 -2.166 1 31.78 80 VAL B O 1
ATOM 5824 N N . LEU B 1 81 ? 1.437 -33.156 -0.989 1 33.09 81 LEU B N 1
ATOM 5825 C CA . LEU B 1 81 ? 1.557 -31.703 -0.953 1 33.09 81 LEU B CA 1
ATOM 5826 C C . LEU B 1 81 ? 2.592 -31.281 0.079 1 33.09 81 LEU B C 1
ATOM 5828 O O . LEU B 1 81 ? 2.543 -31.703 1.233 1 33.09 81 LEU B O 1
ATOM 5832 N N . ASN B 1 82 ? 3.736 -31.438 -0.059 1 33.28 82 ASN B N 1
ATOM 5833 C CA . ASN B 1 82 ? 4.516 -30.641 0.881 1 33.28 82 ASN B CA 1
ATOM 5834 C C . ASN B 1 82 ? 3.66 -29.578 1.562 1 33.28 82 ASN B C 1
ATOM 5836 O O . ASN B 1 82 ?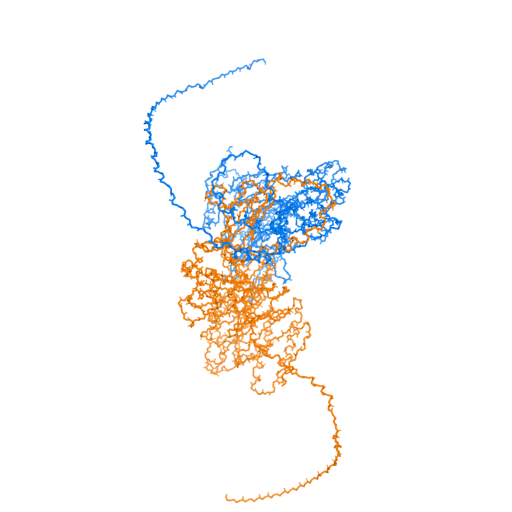 3.67 -28.406 1.155 1 33.28 82 ASN B O 1
ATOM 5840 N N . VAL B 1 83 ? 2.422 -29.922 1.911 1 38.38 83 VAL B N 1
ATOM 5841 C CA . VAL B 1 83 ? 1.254 -29.344 2.564 1 38.38 83 VAL B CA 1
ATOM 5842 C C . VAL B 1 83 ? 1.697 -28.438 3.699 1 38.38 83 VAL B C 1
ATOM 5844 O O . VAL B 1 83 ? 0.946 -27.547 4.125 1 38.38 83 VAL B O 1
ATOM 5847 N N . PHE B 1 84 ? 2.873 -28.75 4.207 1 40.56 84 PHE B N 1
ATOM 5848 C CA . PHE B 1 84 ? 3.371 -27.875 5.266 1 40.56 84 PHE B CA 1
ATOM 5849 C C . PHE B 1 84 ? 3.494 -26.438 4.777 1 40.56 84 PHE B C 1
ATOM 5851 O O . PHE B 1 84 ? 3.559 -25.5 5.582 1 40.56 84 PHE B O 1
ATOM 5858 N N . LYS B 1 85 ? 3.326 -26.422 3.379 1 57.88 85 LYS B N 1
ATOM 5859 C CA . LYS B 1 85 ? 3.613 -25.062 2.92 1 57.88 85 LYS B CA 1
ATOM 5860 C C . LYS B 1 85 ? 2.379 -24.422 2.289 1 57.88 85 LYS B C 1
ATOM 5862 O O . LYS B 1 85 ? 2.484 -23.422 1.589 1 57.88 85 LYS B O 1
ATOM 5867 N N . ALA B 1 86 ? 1.097 -25.312 2.645 1 69.94 86 ALA B N 1
ATOM 5868 C CA . ALA B 1 86 ? -0.103 -24.734 2.041 1 69.94 86 ALA B CA 1
ATOM 5869 C C . ALA B 1 86 ? -1.205 -24.547 3.08 1 69.94 86 ALA B C 1
ATOM 5871 O O . ALA B 1 86 ? -1.294 -25.312 4.043 1 69.94 86 ALA B O 1
ATOM 5872 N N . ARG B 1 87 ? -1.911 -23.531 3.016 1 77.62 87 ARG B N 1
ATOM 5873 C CA . ARG B 1 87 ? -3.098 -23.266 3.824 1 77.62 87 ARG B CA 1
ATOM 5874 C C . ARG B 1 87 ? -4.371 -23.469 3.012 1 77.62 87 ARG B C 1
ATOM 5876 O O . ARG B 1 87 ? -4.672 -22.688 2.102 1 77.62 87 ARG B O 1
ATOM 5883 N N . PHE B 1 88 ? -5.102 -24.5 3.381 1 82.06 88 PHE B N 1
ATOM 5884 C CA . PHE B 1 88 ? -6.316 -24.828 2.643 1 82.06 88 PHE B CA 1
ATOM 5885 C C . PHE B 1 88 ? -7.469 -23.922 3.074 1 82.06 88 PHE B C 1
ATOM 5887 O O . PHE B 1 88 ? -7.648 -23.672 4.266 1 82.06 88 PHE B O 1
ATOM 5894 N N . ILE B 1 89 ? -8.258 -23.516 2.164 1 85.81 89 ILE B N 1
ATOM 5895 C CA . ILE B 1 89 ? -9.328 -22.562 2.422 1 85.81 89 ILE B CA 1
ATOM 5896 C C . ILE B 1 89 ? -10.68 -23.25 2.26 1 85.81 89 ILE B C 1
ATOM 5898 O O . ILE B 1 89 ? -11.547 -23.141 3.135 1 85.81 89 ILE B O 1
ATOM 5902 N N . SER B 1 90 ? -10.836 -23.969 1.106 1 85.25 90 SER B N 1
ATOM 5903 C CA . SER B 1 90 ? -12.125 -24.594 0.84 1 85.25 90 SER B CA 1
ATOM 5904 C C . SER B 1 90 ? -11.984 -25.766 -0.13 1 85.25 90 SER B C 1
ATOM 5906 O O . SER B 1 90 ? -11 -25.844 -0.869 1 85.25 90 SER B O 1
ATOM 5908 N N . ALA B 1 91 ? -12.93 -26.703 -0.034 1 86.38 91 ALA B N 1
ATOM 5909 C CA . ALA B 1 91 ? -13.023 -27.859 -0.932 1 86.38 91 ALA B CA 1
ATOM 5910 C C . ALA B 1 91 ? -14.469 -28.062 -1.396 1 86.38 91 ALA B C 1
ATOM 5912 O O . ALA B 1 91 ? -15.398 -28 -0.593 1 86.38 91 ALA B O 1
ATOM 5913 N N . HIS B 1 92 ? -14.641 -28.312 -2.707 1 86.69 92 HIS B N 1
ATOM 5914 C CA . HIS B 1 92 ? -15.984 -28.438 -3.266 1 86.69 92 HIS B CA 1
ATOM 5915 C C . HIS B 1 92 ? -16.047 -29.562 -4.301 1 86.69 92 HIS B C 1
ATOM 5917 O O . HIS B 1 92 ? -15.297 -29.562 -5.273 1 86.69 92 HIS B O 1
ATOM 5923 N N . PRO B 1 93 ? -16.938 -30.484 -4.066 1 87 93 PRO B N 1
ATOM 5924 C CA . PRO B 1 93 ? -17.172 -31.469 -5.125 1 87 93 PRO B CA 1
ATOM 5925 C C . PRO B 1 93 ? -17.984 -30.906 -6.289 1 87 93 PRO B C 1
ATOM 5927 O O . PRO B 1 93 ? -19.078 -30.375 -6.082 1 87 93 PRO B O 1
ATOM 5930 N N . ILE B 1 94 ? -17.469 -30.906 -7.402 1 87.81 94 ILE B N 1
ATOM 5931 C CA . ILE B 1 94 ? -18.156 -30.422 -8.602 1 87.81 94 ILE B CA 1
ATOM 5932 C C . ILE B 1 94 ? -17.969 -31.438 -9.734 1 87.81 94 ILE B C 1
ATOM 5934 O O . ILE B 1 94 ? -16.844 -31.844 -10.023 1 87.81 94 ILE B O 1
ATOM 5938 N N . ALA B 1 95 ? -19.016 -31.766 -10.352 1 85.88 95 ALA B N 1
ATOM 5939 C CA . ALA B 1 95 ? -18.953 -32.719 -11.445 1 85.88 95 ALA B CA 1
ATOM 5940 C C . ALA B 1 95 ? -18.531 -32.062 -12.75 1 85.88 95 ALA B C 1
ATOM 5942 O O . ALA B 1 95 ? -19 -30.969 -13.078 1 85.88 95 ALA B O 1
ATOM 5943 N N . ASP B 1 96 ? -17.609 -32.719 -13.414 1 84.12 96 ASP B N 1
ATOM 5944 C CA . ASP B 1 96 ? -17.219 -32.188 -14.719 1 84.12 96 ASP B CA 1
ATOM 5945 C C . ASP B 1 96 ? -18.172 -32.656 -15.812 1 84.12 96 ASP B C 1
ATOM 5947 O O . ASP B 1 96 ? -18.406 -31.953 -16.797 1 84.12 96 ASP B O 1
ATOM 5951 N N . THR B 1 97 ? -18.578 -33.844 -15.664 1 83.69 97 THR B N 1
ATOM 5952 C CA . THR B 1 97 ? -19.516 -34.438 -16.609 1 83.69 97 THR B CA 1
ATOM 5953 C C . THR B 1 97 ? -20.688 -35.062 -15.867 1 83.69 97 THR B C 1
ATOM 5955 O O . THR B 1 97 ? -20.812 -34.906 -14.648 1 83.69 97 THR B O 1
ATOM 5958 N N . TYR B 1 98 ? -21.594 -35.781 -16.672 1 82.19 98 TYR B N 1
ATOM 5959 C CA . TYR B 1 98 ? -22.766 -36.375 -16.078 1 82.19 98 TYR B CA 1
ATOM 5960 C C . TYR B 1 98 ? -22.453 -37.781 -15.562 1 82.19 98 TYR B C 1
ATOM 5962 O O . TYR B 1 98 ? -23.281 -38.406 -14.922 1 82.19 98 TYR B O 1
ATOM 5970 N N . ASN B 1 99 ? -21.219 -38.25 -15.742 1 83.5 99 ASN B N 1
ATOM 5971 C CA . ASN B 1 99 ? -20.781 -39.531 -15.227 1 83.5 99 ASN B CA 1
ATOM 5972 C C . ASN B 1 99 ? -20.25 -39.438 -13.805 1 83.5 99 ASN B C 1
ATOM 5974 O O . ASN B 1 99 ? -19.25 -38.75 -13.562 1 83.5 99 ASN B O 1
ATOM 5978 N N . PRO B 1 100 ? -20.859 -40.156 -12.906 1 83 100 PRO B N 1
ATOM 5979 C CA . PRO B 1 100 ? -20.438 -40.031 -11.508 1 83 100 PRO B CA 1
ATOM 5980 C C . PRO B 1 100 ? -18.984 -40.469 -11.297 1 83 100 PRO B C 1
ATOM 5982 O O . PRO B 1 100 ? -18.344 -40.031 -10.352 1 83 100 PRO B O 1
ATOM 5985 N N . ASP B 1 101 ? -18.469 -41.281 -12.148 1 82.88 101 ASP B N 1
ATOM 5986 C CA . ASP B 1 101 ? -17.078 -41.719 -12.031 1 82.88 101 ASP B CA 1
ATOM 5987 C C . ASP B 1 101 ? -16.125 -40.594 -12.359 1 82.88 101 ASP B C 1
ATOM 5989 O O . ASP B 1 101 ? -14.93 -40.656 -12.047 1 82.88 101 ASP B O 1
ATOM 5993 N N . ASP B 1 102 ? -16.719 -39.531 -12.938 1 86.12 102 ASP B N 1
ATOM 5994 C CA . ASP B 1 102 ? -15.891 -38.406 -13.344 1 86.12 102 ASP B CA 1
ATOM 5995 C C . ASP B 1 102 ? -16.016 -37.25 -12.359 1 86.12 102 ASP B C 1
ATOM 5997 O O . ASP B 1 102 ? -15.609 -36.125 -12.664 1 86.12 102 ASP B O 1
ATOM 6001 N N . ASP B 1 103 ? -16.594 -37.531 -11.258 1 85.94 103 ASP B N 1
ATOM 6002 C CA . ASP B 1 103 ? -16.75 -36.469 -10.266 1 85.94 103 ASP B CA 1
ATOM 6003 C C . ASP B 1 103 ? -15.383 -36.031 -9.719 1 85.94 103 ASP B C 1
ATOM 6005 O O . ASP B 1 103 ? -14.508 -36.875 -9.484 1 85.94 103 ASP B O 1
ATOM 6009 N N . LYS B 1 104 ? -15.242 -34.75 -9.641 1 92.06 104 LYS B N 1
ATOM 6010 C CA . LYS B 1 104 ? -13.984 -34.156 -9.172 1 92.06 104 LYS B CA 1
ATOM 6011 C C . LYS B 1 104 ? -14.195 -33.344 -7.902 1 92.06 104 LYS B C 1
ATOM 6013 O O . LYS B 1 104 ? -15.312 -32.938 -7.594 1 92.06 104 LYS B O 1
ATOM 6018 N N . ILE B 1 105 ? -13.133 -33.219 -7.125 1 88.31 105 ILE B N 1
ATOM 6019 C CA . ILE B 1 105 ? -13.086 -32.312 -5.973 1 88.31 105 ILE B CA 1
ATOM 6020 C C . ILE B 1 105 ? -12.109 -31.172 -6.246 1 88.31 105 ILE B C 1
ATOM 6022 O O . ILE B 1 105 ? -10.961 -31.406 -6.641 1 88.31 105 ILE B O 1
ATOM 6026 N N . TYR B 1 106 ? -12.617 -30.016 -6.055 1 91.44 106 TYR B N 1
ATOM 6027 C CA . TYR B 1 106 ? -11.781 -28.828 -6.23 1 91.44 106 TYR B CA 1
ATOM 6028 C C . TYR B 1 106 ? -11.375 -28.234 -4.887 1 91.44 106 TYR B C 1
ATOM 6030 O O . TYR B 1 106 ? -12.219 -28.047 -4.008 1 91.44 106 TYR B O 1
ATOM 6038 N N . PHE B 1 107 ? -10.047 -28 -4.746 1 89.94 107 PHE B N 1
ATOM 6039 C CA . PHE B 1 107 ? -9.484 -27.422 -3.531 1 89.94 107 PHE B CA 1
ATOM 6040 C C . PHE B 1 107 ? -8.945 -26.016 -3.797 1 89.94 107 PHE B C 1
ATOM 6042 O O . PHE B 1 107 ? -8.242 -25.797 -4.789 1 89.94 107 PHE B O 1
ATOM 6049 N N . PHE B 1 108 ? -9.328 -25.109 -2.936 1 93.19 108 PHE B N 1
ATOM 6050 C CA . PHE B 1 108 ? -8.758 -23.766 -2.973 1 93.19 108 PHE B CA 1
ATOM 6051 C C . PHE B 1 108 ? -7.824 -23.547 -1.786 1 93.19 108 PHE B C 1
ATOM 6053 O O . PHE B 1 108 ? -8.203 -23.781 -0.638 1 93.19 108 PHE B O 1
ATOM 6060 N N . PHE B 1 109 ? -6.605 -23.078 -2.084 1 90.31 109 PHE B N 1
ATOM 6061 C CA . PHE B 1 109 ? -5.633 -22.984 -1 1 90.31 109 PHE B CA 1
ATOM 6062 C C . PHE B 1 109 ? -4.527 -22 -1.34 1 90.31 109 PHE B C 1
ATOM 6064 O O . PHE B 1 109 ? -4.516 -21.422 -2.432 1 90.31 109 PHE B O 1
ATOM 6071 N N . ARG B 1 110 ? -3.758 -21.719 -0.348 1 91.75 110 ARG B N 1
ATOM 6072 C CA . ARG B 1 110 ? -2.555 -20.922 -0.509 1 91.75 110 ARG B CA 1
ATOM 6073 C C . ARG B 1 110 ? -1.298 -21.766 -0.31 1 91.75 110 ARG B C 1
ATOM 6075 O O . ARG B 1 110 ? -1.281 -22.672 0.519 1 91.75 110 ARG B O 1
ATOM 6082 N N . GLU B 1 111 ? -0.331 -21.391 -1.085 1 87.69 111 GLU B N 1
ATOM 6083 C CA . GLU B 1 111 ? 0.928 -22.125 -0.975 1 87.69 111 GLU B CA 1
ATOM 6084 C C . GLU B 1 111 ? 2.119 -21.172 -0.953 1 87.69 111 GLU B C 1
ATOM 6086 O O . GLU B 1 111 ? 2.057 -20.078 -1.521 1 87.69 111 GLU B O 1
ATOM 6091 N N . VAL B 1 112 ? 3.148 -21.641 -0.217 1 84.31 112 VAL B N 1
ATOM 6092 C CA . VAL B 1 112 ? 4.391 -20.875 -0.16 1 84.31 112 VAL B CA 1
ATOM 6093 C C . VAL B 1 112 ? 5.254 -21.203 -1.374 1 84.31 112 VAL B C 1
ATOM 6095 O O . VAL B 1 112 ? 5.363 -22.359 -1.771 1 84.31 112 VAL B O 1
ATOM 6098 N N . SER B 1 113 ? 5.695 -20.156 -2.014 1 78.75 113 SER B N 1
ATOM 6099 C CA . SER B 1 113 ? 6.613 -20.297 -3.143 1 78.75 113 SER B CA 1
ATOM 6100 C C . SER B 1 113 ? 7.914 -19.547 -2.895 1 78.75 113 SER B C 1
ATOM 6102 O O . SER B 1 113 ? 7.93 -18.531 -2.178 1 78.75 113 SER B O 1
ATOM 6104 N N . TRP B 1 114 ? 8.977 -20.109 -3.484 1 72.38 114 TRP B N 1
ATOM 6105 C CA . TRP B 1 114 ? 10.289 -19.5 -3.293 1 72.38 114 TRP B CA 1
ATOM 6106 C C . TRP B 1 114 ? 10.914 -19.109 -4.633 1 72.38 114 TRP B C 1
ATOM 6108 O O . TRP B 1 114 ? 10.852 -19.875 -5.594 1 72.38 114 TRP B O 1
ATOM 6118 N N . GLU B 1 115 ? 11.25 -17.938 -4.707 1 66.81 115 GLU B N 1
ATOM 6119 C CA . GLU B 1 115 ? 12.117 -17.469 -5.789 1 66.81 115 GLU B CA 1
ATOM 6120 C C . GLU B 1 115 ? 13.469 -17 -5.25 1 66.81 115 GLU B C 1
ATOM 6122 O O . GLU B 1 115 ? 13.594 -15.875 -4.77 1 66.81 115 GLU B O 1
ATOM 6127 N N . GLY B 1 116 ? 14.391 -17.828 -5.457 1 63.94 116 GLY B N 1
ATOM 6128 C CA . GLY B 1 116 ? 15.641 -17.547 -4.766 1 63.94 116 GLY B CA 1
ATOM 6129 C C . GLY B 1 116 ? 15.5 -17.562 -3.256 1 63.94 116 GLY B C 1
ATOM 6130 O O . GLY B 1 116 ? 15.086 -18.562 -2.674 1 63.94 116 GLY B O 1
ATOM 6131 N N . ASN B 1 117 ? 15.805 -16.516 -2.73 1 67.62 117 ASN B N 1
ATOM 6132 C CA . ASN B 1 117 ? 15.711 -16.406 -1.279 1 67.62 117 ASN B CA 1
ATOM 6133 C C . ASN B 1 117 ? 14.469 -15.641 -0.851 1 67.62 117 ASN B C 1
ATOM 6135 O O . ASN B 1 117 ? 14.219 -15.461 0.344 1 67.62 117 ASN B O 1
ATOM 6139 N N . ASP B 1 118 ? 13.672 -15.398 -1.845 1 78.25 118 ASP B N 1
ATOM 6140 C CA . ASP B 1 118 ? 12.492 -14.602 -1.526 1 78.25 118 ASP B CA 1
ATOM 6141 C C . ASP B 1 118 ? 11.258 -15.484 -1.373 1 78.25 118 ASP B C 1
ATOM 6143 O O . ASP B 1 118 ? 10.922 -16.25 -2.275 1 78.25 118 ASP B O 1
ATOM 6147 N N . LYS B 1 119 ? 10.703 -15.406 -0.235 1 82.62 119 LYS B N 1
ATOM 6148 C CA . LYS B 1 119 ? 9.477 -16.125 0.067 1 82.62 119 LYS B CA 1
ATOM 6149 C C . LYS B 1 119 ? 8.25 -15.375 -0.445 1 82.62 119 LYS B C 1
ATOM 6151 O O . LYS B 1 119 ? 8.18 -14.148 -0.321 1 82.62 119 LYS B O 1
ATOM 6156 N N . SER B 1 120 ? 7.383 -16.141 -1.131 1 86.25 120 SER B N 1
ATOM 6157 C CA . SER B 1 120 ? 6.129 -15.547 -1.581 1 86.25 120 SER B CA 1
ATOM 6158 C C . SER B 1 120 ? 4.957 -16.5 -1.372 1 86.25 120 SER B C 1
ATOM 6160 O O . SER B 1 120 ? 5.156 -17.703 -1.196 1 86.25 120 SER B O 1
ATOM 6162 N N . ILE B 1 121 ? 3.797 -15.945 -1.214 1 90.25 121 ILE B N 1
ATOM 6163 C CA . ILE B 1 121 ? 2.582 -16.734 -1.059 1 90.25 121 ILE B CA 1
ATOM 6164 C C . ILE B 1 121 ? 1.736 -16.641 -2.326 1 90.25 121 ILE B C 1
ATOM 6166 O O . ILE B 1 121 ? 1.559 -15.547 -2.879 1 90.25 121 ILE B O 1
ATOM 6170 N N . LEU B 1 122 ? 1.277 -17.812 -2.803 1 90.88 122 LEU B N 1
ATOM 6171 C CA . LEU B 1 122 ? 0.428 -17.844 -3.988 1 90.88 122 LEU B CA 1
ATOM 6172 C C . LEU B 1 122 ? -0.864 -18.609 -3.709 1 90.88 122 LEU B C 1
ATOM 6174 O O . LEU B 1 122 ? -0.879 -19.531 -2.896 1 90.88 122 LEU B O 1
ATOM 6178 N N . SER B 1 123 ? -1.9 -18.156 -4.379 1 95.62 123 SER B N 1
ATOM 6179 C CA . SER B 1 123 ? -3.18 -18.859 -4.289 1 95.62 123 SER B CA 1
ATOM 6180 C C . SER B 1 123 ? -3.357 -19.844 -5.441 1 95.62 123 SER B C 1
ATOM 6182 O O . SER B 1 123 ? -2.998 -19.547 -6.582 1 95.62 123 SER B O 1
ATOM 6184 N N . ARG B 1 124 ? -3.914 -21.047 -5.07 1 95.44 124 ARG B N 1
ATOM 6185 C CA . ARG B 1 124 ? -4.035 -22.125 -6.039 1 95.44 124 ARG B CA 1
ATOM 6186 C C . ARG B 1 124 ? -5.422 -22.766 -5.984 1 95.44 124 ARG B C 1
ATOM 6188 O O . ARG B 1 124 ? -6.117 -22.656 -4.969 1 95.44 124 ARG B O 1
ATOM 6195 N N . VAL B 1 125 ? -5.805 -23.297 -7.094 1 96.44 125 VAL B N 1
ATOM 6196 C CA . VAL B 1 125 ? -6.93 -24.219 -7.176 1 96.44 125 VAL B CA 1
ATOM 6197 C C . VAL B 1 125 ? -6.441 -25.594 -7.641 1 96.44 125 VAL B C 1
ATOM 6199 O O . VAL B 1 125 ? -5.652 -25.688 -8.586 1 96.44 125 VAL B O 1
ATOM 6202 N N . ALA B 1 126 ? -6.84 -26.609 -6.914 1 94.88 126 ALA B N 1
ATOM 6203 C CA . ALA B 1 126 ? -6.434 -27.969 -7.266 1 94.88 126 ALA B CA 1
ATOM 6204 C C . ALA B 1 126 ? -7.648 -28.828 -7.602 1 94.88 126 ALA B C 1
ATOM 6206 O O . ALA B 1 126 ? -8.766 -28.547 -7.172 1 94.88 126 ALA B O 1
ATOM 6207 N N . ARG B 1 127 ? -7.395 -29.781 -8.367 1 94.81 127 ARG B N 1
ATOM 6208 C CA . ARG B 1 127 ? -8.43 -30.719 -8.805 1 94.81 127 ARG B CA 1
ATOM 6209 C C . ARG B 1 127 ? -7.988 -32.156 -8.578 1 94.81 127 ARG B C 1
ATOM 6211 O O . ARG B 1 127 ? -6.867 -32.531 -8.93 1 94.81 127 ARG B O 1
ATOM 6218 N N . VAL B 1 128 ? -8.852 -32.969 -7.965 1 91.94 128 VAL B N 1
ATOM 6219 C CA . VAL B 1 128 ? -8.594 -34.375 -7.723 1 91.94 128 VAL B CA 1
ATOM 6220 C C . VAL B 1 128 ? -9.859 -35.188 -8.023 1 91.94 128 VAL B C 1
ATOM 6222 O O . VAL B 1 128 ? -10.969 -34.75 -7.742 1 91.94 128 VAL B O 1
ATOM 6225 N N . CYS B 1 129 ? -9.625 -36.344 -8.633 1 90.94 129 CYS B N 1
ATOM 6226 C CA . CYS B 1 129 ? -10.766 -37.219 -8.844 1 90.94 129 CYS B CA 1
ATOM 6227 C C . CYS B 1 129 ? -11.336 -37.688 -7.508 1 90.94 129 CYS B C 1
ATOM 6229 O O . CYS B 1 129 ? -10.578 -38.031 -6.598 1 90.94 129 CYS B O 1
ATOM 6231 N N . LYS B 1 130 ? -12.664 -37.656 -7.445 1 86.38 130 LYS B N 1
ATOM 6232 C CA . LYS B 1 130 ? -13.344 -38.062 -6.219 1 86.38 130 LYS B CA 1
ATOM 6233 C C . LYS B 1 130 ? -13.016 -39.531 -5.883 1 86.38 130 LYS B C 1
ATOM 6235 O O . LYS B 1 130 ? -12.922 -39.875 -4.711 1 86.38 130 LYS B O 1
ATOM 6240 N N . ASN B 1 131 ? -12.758 -40.375 -6.922 1 86.44 131 ASN B N 1
ATOM 6241 C CA . ASN B 1 131 ? -12.5 -41.781 -6.719 1 86.44 131 ASN B CA 1
ATOM 6242 C C . ASN B 1 131 ? -11.008 -42.094 -6.719 1 86.44 131 ASN B C 1
ATOM 6244 O O . ASN B 1 131 ? -10.602 -43.219 -6.977 1 86.44 131 ASN B O 1
ATOM 6248 N N . ASP B 1 132 ? -10.211 -41.156 -6.48 1 88.81 132 ASP B N 1
ATOM 6249 C CA . ASP B 1 132 ? -8.773 -41.375 -6.426 1 88.81 132 ASP B CA 1
ATOM 6250 C C . ASP B 1 132 ? -8.375 -42.125 -5.152 1 88.81 132 ASP B C 1
ATOM 6252 O O . ASP B 1 132 ? -8.555 -41.594 -4.047 1 88.81 132 ASP B O 1
ATOM 6256 N N . VAL B 1 133 ? -7.801 -43.312 -5.297 1 84.75 133 VAL B N 1
ATOM 6257 C CA . VAL B 1 133 ? -7.434 -44.125 -4.141 1 84.75 133 VAL B CA 1
ATOM 6258 C C . VAL B 1 133 ? -5.914 -44.25 -4.059 1 84.75 133 VAL B C 1
ATOM 6260 O O . VAL B 1 133 ? -5.387 -45.031 -3.279 1 84.75 133 VAL B O 1
ATOM 6263 N N . GLY B 1 134 ? -5.258 -43.531 -4.801 1 86.75 134 GLY B N 1
ATOM 6264 C CA . GLY B 1 134 ? -3.807 -43.594 -4.777 1 86.75 134 GLY B CA 1
ATOM 6265 C C . GLY B 1 134 ? -3.221 -44.562 -5.793 1 86.75 134 GLY B C 1
ATOM 6266 O O . GLY B 1 134 ? -3.957 -45.25 -6.477 1 86.75 134 GLY B O 1
ATOM 6267 N N . GLY B 1 135 ? -1.874 -44.531 -5.895 1 84.44 135 GLY B N 1
ATOM 6268 C CA . GLY B 1 135 ? -1.185 -45.406 -6.832 1 84.44 135 GLY B CA 1
ATOM 6269 C C . GLY B 1 135 ? -0.859 -46.781 -6.246 1 84.44 135 GLY B C 1
ATOM 6270 O O . GLY B 1 135 ? -1.048 -47 -5.051 1 84.44 135 GLY B O 1
ATOM 6271 N N . LEU B 1 136 ? -0.467 -47.656 -7.145 1 85.19 136 LEU B N 1
ATOM 6272 C CA . LEU B 1 136 ? -0.1 -49 -6.719 1 85.19 136 LEU B CA 1
ATOM 6273 C C . LEU B 1 136 ? 1.339 -49.031 -6.219 1 85.19 136 LEU B C 1
ATOM 6275 O O . LEU B 1 136 ? 1.595 -49.469 -5.086 1 85.19 136 LEU B O 1
ATOM 6279 N N . ARG B 1 137 ? 2.33 -48.656 -6.992 1 80.38 137 ARG B N 1
ATOM 6280 C CA . ARG B 1 137 ? 3.748 -48.688 -6.652 1 80.38 137 ARG B CA 1
ATOM 6281 C C . ARG B 1 137 ? 4.246 -47.312 -6.238 1 80.38 137 ARG B C 1
ATOM 6283 O O . ARG B 1 137 ? 4.918 -47.188 -5.211 1 80.38 137 ARG B O 1
ATOM 6290 N N . SER B 1 138 ? 4 -46.312 -7.074 1 80.38 138 SER B N 1
ATOM 6291 C CA . SER B 1 138 ? 4.355 -44.938 -6.812 1 80.38 138 SER B CA 1
ATOM 6292 C C . SER B 1 138 ? 3.158 -44.156 -6.293 1 80.38 138 SER B C 1
ATOM 6294 O O . SER B 1 138 ? 2.02 -44.406 -6.688 1 80.38 138 SER B O 1
ATOM 6296 N N . LEU B 1 139 ? 3.469 -43.125 -5.402 1 79.38 139 LEU B N 1
ATOM 6297 C CA . LEU B 1 139 ? 2.424 -42.312 -4.801 1 79.38 139 LEU B CA 1
ATOM 6298 C C . LEU B 1 139 ? 1.382 -43.156 -4.105 1 79.38 139 LEU B C 1
ATOM 6300 O O . LEU B 1 139 ? 0.18 -43 -4.316 1 79.38 139 LEU B O 1
ATOM 6304 N N . THR B 1 140 ? 1.909 -44.219 -3.387 1 75.88 140 THR B N 1
ATOM 6305 C CA . THR B 1 140 ? 1.028 -45.094 -2.623 1 75.88 140 THR B CA 1
ATOM 6306 C C . THR B 1 140 ? 0.304 -44.312 -1.528 1 75.88 140 THR B C 1
ATOM 6308 O O . THR B 1 140 ? 0.936 -43.594 -0.743 1 75.88 140 THR B O 1
ATOM 6311 N N . ASN B 1 141 ? -1.047 -44.281 -1.539 1 72.31 141 ASN B N 1
ATOM 6312 C CA . ASN B 1 141 ? -1.91 -43.562 -0.601 1 72.31 141 ASN B CA 1
ATOM 6313 C C . ASN B 1 141 ? -1.8 -42.031 -0.773 1 72.31 141 ASN B C 1
ATOM 6315 O O . ASN B 1 141 ? -1.997 -41.281 0.181 1 72.31 141 ASN B O 1
ATOM 6319 N N . LYS B 1 142 ? -1.246 -41.719 -1.868 1 80.69 142 LYS B N 1
ATOM 6320 C CA . LYS B 1 142 ? -1.2 -40.312 -2.268 1 80.69 142 LYS B CA 1
ATOM 6321 C C . LYS B 1 142 ? -2.008 -40.062 -3.541 1 80.69 142 LYS B C 1
ATOM 6323 O O . LYS B 1 142 ? -2.195 -41 -4.344 1 80.69 142 LYS B O 1
ATOM 6328 N N . TRP B 1 143 ? -2.443 -38.875 -3.674 1 87.5 143 TRP B N 1
ATOM 6329 C CA . TRP B 1 143 ? -3.26 -38.562 -4.84 1 87.5 143 TRP B CA 1
ATOM 6330 C C . TRP B 1 143 ? -2.465 -38.75 -6.129 1 87.5 143 TRP B C 1
ATOM 6332 O O . TRP B 1 143 ? -1.352 -38.25 -6.258 1 87.5 143 TRP B O 1
ATOM 6342 N N . THR B 1 144 ? -3.059 -39.438 -7.051 1 90.88 144 THR B N 1
ATOM 6343 C CA . THR B 1 144 ? -2.406 -39.688 -8.328 1 90.88 144 THR B CA 1
ATOM 6344 C C . THR B 1 144 ? -3.014 -38.844 -9.438 1 90.88 144 THR B C 1
ATOM 6346 O O . THR B 1 144 ? -2.484 -38.812 -10.555 1 90.88 144 THR B O 1
ATOM 6349 N N . THR B 1 145 ? -4.125 -38.156 -9.18 1 92.75 145 THR B N 1
ATOM 6350 C CA . THR B 1 145 ? -4.785 -37.344 -10.195 1 92.75 145 THR B CA 1
ATOM 6351 C C . THR B 1 145 ? -4.73 -35.875 -9.82 1 92.75 145 THR B C 1
ATOM 6353 O O . THR B 1 145 ? -5.465 -35.062 -10.383 1 92.75 145 THR B O 1
ATOM 6356 N N . PHE B 1 146 ? -3.848 -35.594 -8.969 1 92.19 146 PHE B N 1
ATOM 6357 C CA . PHE B 1 146 ? -3.744 -34.219 -8.438 1 92.19 146 PHE B CA 1
ATOM 6358 C C . PHE B 1 146 ? -3.117 -33.281 -9.461 1 92.19 146 PHE B C 1
ATOM 6360 O O . PHE B 1 146 ? -2.023 -33.562 -9.969 1 92.19 146 PHE B O 1
ATOM 6367 N N . LEU B 1 147 ? -3.854 -32.219 -9.727 1 95 147 LEU B N 1
ATOM 6368 C CA . LEU B 1 147 ? -3.357 -31.141 -10.547 1 95 147 LEU B CA 1
ATOM 6369 C C . LEU B 1 147 ? -3.682 -29.781 -9.906 1 95 147 LEU B C 1
ATOM 6371 O O . LEU B 1 147 ? -4.684 -29.656 -9.203 1 95 147 LEU B O 1
ATOM 6375 N N . LYS B 1 148 ? -2.842 -28.875 -10.078 1 94.31 148 LYS B N 1
ATOM 6376 C CA . LYS B 1 148 ? -3.1 -27.562 -9.508 1 94.31 148 LYS B CA 1
ATOM 6377 C C . LYS B 1 148 ? -2.848 -26.453 -10.531 1 94.31 148 LYS B C 1
ATOM 6379 O O . LYS B 1 148 ? -2.143 -26.672 -11.516 1 94.31 148 LYS B O 1
ATOM 6384 N N . ALA B 1 149 ? -3.471 -25.328 -10.336 1 96 149 ALA B N 1
ATOM 6385 C CA . ALA B 1 149 ? -3.328 -24.141 -11.172 1 96 149 ALA B CA 1
ATOM 6386 C C . ALA B 1 149 ? -3.307 -22.875 -10.32 1 96 149 ALA B C 1
ATOM 6388 O O . ALA B 1 149 ? -3.857 -22.844 -9.219 1 96 149 ALA B O 1
ATOM 6389 N N . ARG B 1 150 ? -2.66 -21.891 -10.828 1 94.62 150 ARG B N 1
ATOM 6390 C CA . ARG B 1 150 ? -2.588 -20.609 -10.117 1 94.62 150 ARG B CA 1
ATOM 6391 C C . ARG B 1 150 ? -3.895 -19.844 -10.25 1 94.62 150 ARG B C 1
ATOM 6393 O O . ARG B 1 150 ? -4.477 -19.766 -11.328 1 94.62 150 ARG B O 1
ATOM 6400 N N . LEU B 1 151 ? -4.355 -19.438 -9.125 1 96.81 151 LEU B N 1
ATOM 6401 C CA . LEU B 1 151 ? -5.527 -18.562 -9.078 1 96.81 151 LEU B CA 1
ATOM 6402 C C . LEU B 1 151 ? -5.117 -17.109 -8.922 1 96.81 151 LEU B C 1
ATOM 6404 O O . LEU B 1 151 ? -4.641 -16.703 -7.863 1 96.81 151 LEU B O 1
ATOM 6408 N N . VAL B 1 152 ? -5.41 -16.281 -10 1 96.5 152 VAL B N 1
ATOM 6409 C CA . VAL B 1 152 ? -4.84 -14.938 -10.039 1 96.5 152 VAL B CA 1
ATOM 6410 C C . VAL B 1 152 ? -5.918 -13.906 -9.734 1 96.5 152 VAL B C 1
ATOM 6412 O O . VAL B 1 152 ? -7.039 -14 -10.234 1 96.5 152 VAL B O 1
ATOM 6415 N N . CYS B 1 153 ? -5.625 -12.961 -8.844 1 97.56 153 CYS B N 1
ATOM 6416 C CA . CYS B 1 153 ? -6.391 -11.742 -8.594 1 97.56 153 CYS B CA 1
ATOM 6417 C C . CYS B 1 153 ? -5.484 -10.523 -8.586 1 97.56 153 CYS B C 1
ATOM 6419 O O . CYS B 1 153 ? -4.68 -10.352 -7.664 1 97.56 153 CYS B O 1
ATOM 6421 N N . SER B 1 154 ? -5.582 -9.75 -9.656 1 95.75 154 SER B N 1
ATOM 6422 C CA . SER B 1 154 ? -4.664 -8.625 -9.773 1 95.75 154 SER B CA 1
ATOM 6423 C C . SER B 1 154 ? -5.316 -7.449 -10.484 1 95.75 154 SER B C 1
ATOM 6425 O O . SER B 1 154 ? -6.328 -7.613 -11.172 1 95.75 154 SER B O 1
ATOM 6427 N N . ILE B 1 155 ? -4.883 -6.285 -10.18 1 94.5 155 ILE B N 1
ATOM 6428 C CA . ILE B 1 155 ? -5.258 -5.066 -10.891 1 94.5 155 ILE B CA 1
ATOM 6429 C C . ILE B 1 155 ? -4.168 -4.695 -11.891 1 94.5 155 ILE B C 1
ATOM 6431 O O . ILE B 1 155 ? -3.016 -4.48 -11.516 1 94.5 155 ILE B O 1
ATOM 6435 N N . PRO B 1 156 ? -4.512 -4.664 -13.102 1 91.25 156 PRO B N 1
ATOM 6436 C CA . PRO B 1 156 ? -3.498 -4.309 -14.102 1 91.25 156 PRO B CA 1
ATOM 6437 C C . PRO B 1 156 ? -2.959 -2.891 -13.914 1 91.25 156 PRO B C 1
ATOM 6439 O O . PRO B 1 156 ? -3.717 -1.978 -13.586 1 91.25 156 PRO B O 1
ATOM 6442 N N . GLY B 1 157 ? -1.694 -2.715 -14.055 1 88.25 157 GLY B N 1
ATOM 6443 C CA . GLY B 1 157 ? -1.059 -1.411 -13.953 1 88.25 157 GLY B CA 1
ATOM 6444 C C . GLY B 1 157 ? -0.795 -0.764 -15.297 1 88.25 157 GLY B C 1
ATOM 6445 O O . GLY B 1 157 ? -0.87 -1.425 -16.328 1 88.25 157 GLY B O 1
ATOM 6446 N N . PRO B 1 158 ? -0.51 0.548 -15.227 1 81 158 PRO B N 1
ATOM 6447 C CA . PRO B 1 158 ? -0.284 1.264 -16.484 1 81 158 PRO B CA 1
ATOM 6448 C C . PRO B 1 158 ? 0.971 0.79 -17.219 1 81 158 PRO B C 1
ATOM 6450 O O . PRO B 1 158 ? 1.008 0.789 -18.453 1 81 158 PRO B O 1
ATOM 6453 N N . ASP B 1 159 ? 2.018 0.244 -16.547 1 77.44 159 ASP B N 1
ATOM 6454 C CA . ASP B 1 159 ? 3.258 -0.2 -17.172 1 77.44 159 ASP B CA 1
ATOM 6455 C C . ASP B 1 159 ? 3.266 -1.715 -17.375 1 77.44 159 ASP B C 1
ATOM 6457 O O . ASP B 1 159 ? 4.309 -2.305 -17.656 1 77.44 159 ASP B O 1
ATOM 6461 N N . GLY B 1 160 ? 2.148 -2.291 -17.141 1 82.19 160 GLY B N 1
ATOM 6462 C CA . GLY B 1 160 ? 2.053 -3.729 -17.344 1 82.19 160 GLY B CA 1
ATOM 6463 C C . GLY B 1 160 ? 2.385 -4.523 -16.094 1 82.19 160 GLY B C 1
ATOM 6464 O O . GLY B 1 160 ? 2.367 -5.758 -16.109 1 82.19 160 GLY B O 1
ATOM 6465 N N . VAL B 1 161 ? 2.812 -3.871 -15.117 1 88.31 161 VAL B N 1
ATOM 6466 C CA . VAL B 1 161 ? 3.07 -4.559 -13.852 1 88.31 161 VAL B CA 1
ATOM 6467 C C . VAL B 1 161 ? 1.798 -4.582 -13.008 1 88.31 161 VAL B C 1
ATOM 6469 O O . VAL B 1 161 ? 1.336 -3.541 -12.539 1 88.31 161 VAL B O 1
ATOM 6472 N N . ASP B 1 162 ? 1.345 -5.711 -12.812 1 91.38 162 ASP B N 1
ATOM 6473 C CA . ASP B 1 162 ? 0.089 -5.863 -12.086 1 91.38 162 ASP B CA 1
ATOM 6474 C C . ASP B 1 162 ? 0.314 -5.773 -10.578 1 91.38 162 ASP B C 1
ATOM 6476 O O . ASP B 1 162 ? 1.408 -6.062 -10.094 1 91.38 162 ASP B O 1
ATOM 6480 N N . THR B 1 163 ? -0.72 -5.223 -9.93 1 93 163 THR B N 1
ATOM 6481 C CA . THR B 1 163 ? -0.774 -5.328 -8.469 1 93 163 THR B CA 1
ATOM 6482 C C . THR B 1 163 ? -1.513 -6.594 -8.047 1 93 163 THR B C 1
ATOM 6484 O O . THR B 1 163 ? -2.709 -6.738 -8.305 1 93 163 THR B O 1
ATOM 6487 N N . HIS B 1 164 ? -0.835 -7.434 -7.379 1 93.25 164 HIS B N 1
ATOM 6488 C CA . HIS B 1 164 ? -1.394 -8.75 -7.09 1 93.25 164 HIS B CA 1
ATOM 6489 C C . HIS B 1 164 ? -1.908 -8.82 -5.656 1 93.25 164 HIS B C 1
ATOM 6491 O O . HIS B 1 164 ? -1.282 -8.289 -4.738 1 93.25 164 HIS B O 1
ATOM 6497 N N . PHE B 1 165 ? -3.029 -9.391 -5.473 1 96.62 165 PHE B N 1
ATOM 6498 C CA . PHE B 1 165 ? -3.57 -9.859 -4.203 1 96.62 165 PHE B CA 1
ATOM 6499 C C . PHE B 1 165 ? -3.451 -11.375 -4.094 1 96.62 165 PHE B C 1
ATOM 6501 O O . PHE B 1 165 ? -4.305 -12.109 -4.598 1 96.62 165 PHE B O 1
ATOM 6508 N N . ASP B 1 166 ? -2.496 -11.867 -3.34 1 94.62 166 ASP B N 1
ATOM 6509 C CA . ASP B 1 166 ? -2.074 -13.258 -3.502 1 94.62 166 ASP B CA 1
ATOM 6510 C C . ASP B 1 166 ? -2.58 -14.117 -2.35 1 94.62 166 ASP B C 1
ATOM 6512 O O . ASP B 1 166 ? -2.51 -15.352 -2.414 1 94.62 166 ASP B O 1
ATOM 6516 N N . GLU B 1 167 ? -3.072 -13.602 -1.387 1 95.31 167 GLU B N 1
ATOM 6517 C CA . GLU B 1 167 ? -3.488 -14.406 -0.244 1 95.31 167 GLU B CA 1
ATOM 6518 C C . GLU B 1 167 ? -4.996 -14.633 -0.247 1 95.31 167 GLU B C 1
ATOM 6520 O O . GLU B 1 167 ? -5.758 -13.758 0.18 1 95.31 167 GLU B O 1
ATOM 6525 N N . LEU B 1 168 ? -5.336 -15.828 -0.611 1 97.19 168 LEU B N 1
ATOM 6526 C CA . LEU B 1 168 ? -6.746 -16.203 -0.6 1 97.19 168 LEU B CA 1
ATOM 6527 C C . LEU B 1 168 ? -7.266 -16.328 0.829 1 97.19 168 LEU B C 1
ATOM 6529 O O . LEU B 1 168 ? -6.621 -16.953 1.677 1 97.19 168 LEU B O 1
ATOM 6533 N N . GLN B 1 169 ? -8.438 -15.711 1.089 1 96.25 169 GLN B N 1
ATOM 6534 C CA . GLN B 1 169 ? -8.969 -15.727 2.445 1 96.25 169 GLN B CA 1
ATOM 6535 C C . GLN B 1 169 ? -10.242 -16.562 2.525 1 96.25 169 GLN B C 1
ATOM 6537 O O . GLN B 1 169 ? -10.469 -17.266 3.514 1 96.25 169 GLN B O 1
ATOM 6542 N N . ASP B 1 170 ? -11.039 -16.375 1.527 1 95.94 170 ASP B N 1
ATOM 6543 C CA . ASP B 1 170 ? -12.32 -17.078 1.539 1 95.94 170 ASP B CA 1
ATOM 6544 C C . ASP B 1 170 ? -12.898 -17.188 0.131 1 95.94 170 ASP B C 1
ATOM 6546 O O . ASP B 1 170 ? -12.531 -16.422 -0.758 1 95.94 170 ASP B O 1
ATOM 6550 N N . ILE B 1 171 ? -13.812 -18.25 0.012 1 96.38 171 ILE B N 1
ATOM 6551 C CA . ILE B 1 171 ? -14.469 -18.469 -1.273 1 96.38 171 ILE B CA 1
ATOM 6552 C C . ILE B 1 171 ? -15.961 -18.672 -1.061 1 96.38 171 ILE B C 1
ATOM 6554 O O . ILE B 1 171 ? -16.391 -19.172 -0.009 1 96.38 171 ILE B O 1
ATOM 6558 N N . PHE B 1 172 ? -16.719 -18.266 -2.041 1 95.94 172 PHE B N 1
ATOM 6559 C CA . PHE B 1 172 ? -18.156 -18.531 -2.082 1 95.94 172 PHE B CA 1
ATOM 6560 C C . PHE B 1 172 ? -18.578 -19 -3.467 1 95.94 172 PHE B C 1
ATOM 6562 O O . PHE B 1 172 ? -18.25 -18.375 -4.473 1 95.94 172 PHE B O 1
ATOM 6569 N N . LEU B 1 173 ? -19.281 -20.078 -3.479 1 94.5 173 LEU B N 1
ATOM 6570 C CA . LEU B 1 173 ? -19.812 -20.594 -4.734 1 94.5 173 LEU B CA 1
ATOM 6571 C C . LEU B 1 173 ? -21.266 -20.172 -4.934 1 94.5 173 LEU B C 1
ATOM 6573 O O . LEU B 1 173 ? -22.125 -20.531 -4.141 1 94.5 173 LEU B O 1
ATOM 6577 N N . LEU B 1 174 ? -21.5 -19.406 -5.938 1 94.94 174 LEU B N 1
ATOM 6578 C CA . LEU B 1 174 ? -22.859 -19 -6.297 1 94.94 174 LEU B CA 1
ATOM 6579 C C . LEU B 1 174 ? -23.453 -19.953 -7.32 1 94.94 174 LEU B C 1
ATOM 6581 O O . LEU B 1 174 ? -22.969 -20.031 -8.453 1 94.94 174 LEU B O 1
ATOM 6585 N N . PRO B 1 175 ? -24.469 -20.578 -6.93 1 91.62 175 PRO B N 1
ATOM 6586 C CA . PRO B 1 175 ? -25.078 -21.516 -7.871 1 91.62 175 PRO B CA 1
ATOM 6587 C C . PRO B 1 175 ? -25.719 -20.828 -9.07 1 91.62 175 PRO B C 1
ATOM 6589 O O . PRO B 1 175 ? -26.25 -19.719 -8.938 1 91.62 175 PRO B O 1
ATOM 6592 N N . THR B 1 176 ? -25.609 -21.469 -10.148 1 91.75 176 THR B N 1
ATOM 6593 C CA . THR B 1 176 ? -26.266 -21.031 -11.375 1 91.75 176 THR B CA 1
ATOM 6594 C C . THR B 1 176 ? -27.297 -22.078 -11.828 1 91.75 176 THR B C 1
ATOM 6596 O O . THR B 1 176 ? -27.516 -23.078 -11.148 1 91.75 176 THR B O 1
ATOM 6599 N N . ARG B 1 177 ? -27.906 -21.75 -12.961 1 89.62 177 ARG B N 1
ATOM 6600 C CA . ARG B 1 177 ? -28.859 -22.703 -13.523 1 89.62 177 ARG B CA 1
ATOM 6601 C C . ARG B 1 177 ? -28.172 -24.016 -13.883 1 89.62 177 ARG B C 1
ATOM 6603 O O . ARG B 1 177 ? -28.781 -25.078 -13.789 1 89.62 177 ARG B O 1
ATOM 6610 N N . ASP B 1 178 ? -26.953 -23.812 -14.258 1 88.62 178 ASP B N 1
ATOM 6611 C CA . ASP B 1 178 ? -26.125 -25 -14.523 1 88.62 178 ASP B CA 1
ATOM 6612 C C . ASP B 1 178 ? -25.328 -25.391 -13.281 1 88.62 178 ASP B C 1
ATOM 6614 O O . ASP B 1 178 ? -24.328 -24.75 -12.945 1 88.62 178 ASP B O 1
ATOM 6618 N N . ASP B 1 179 ? -25.656 -26.453 -12.695 1 84.06 179 ASP B N 1
ATOM 6619 C CA . ASP B 1 179 ? -25.047 -26.891 -11.438 1 84.06 179 ASP B CA 1
ATOM 6620 C C . ASP B 1 179 ? -23.562 -27.203 -11.633 1 84.06 179 ASP B C 1
ATOM 6622 O O . ASP B 1 179 ? -22.797 -27.188 -10.672 1 84.06 179 ASP B O 1
ATOM 6626 N N . LYS B 1 180 ? -23.188 -27.484 -12.812 1 87.75 180 LYS B N 1
ATOM 6627 C CA . LYS B 1 180 ? -21.812 -27.859 -13.07 1 87.75 180 LYS B CA 1
ATOM 6628 C C . LYS B 1 180 ? -20.922 -26.625 -13.227 1 87.75 180 LYS B C 1
ATOM 6630 O O . LYS B 1 180 ? -19.688 -26.719 -13.164 1 87.75 180 LYS B O 1
ATOM 6635 N N . ASN B 1 181 ? -21.594 -25.562 -13.422 1 92.31 181 ASN B N 1
ATOM 6636 C CA . ASN B 1 181 ? -20.812 -24.359 -13.688 1 92.31 181 ASN B CA 1
ATOM 6637 C C . ASN B 1 181 ? -21.219 -23.219 -12.758 1 92.31 181 ASN B C 1
ATOM 6639 O O . ASN B 1 181 ? -21.703 -22.188 -13.211 1 92.31 181 ASN B O 1
ATOM 6643 N N . PRO B 1 182 ? -20.922 -23.375 -11.492 1 94.19 182 PRO B N 1
ATOM 6644 C CA . PRO B 1 182 ? -21.172 -22.25 -10.57 1 94.19 182 PRO B CA 1
ATOM 6645 C C . PRO B 1 182 ? -20.172 -21.109 -10.75 1 94.19 182 PRO B C 1
ATOM 6647 O O . PRO B 1 182 ? -19.156 -21.266 -11.438 1 94.19 182 PRO B O 1
ATOM 6650 N N . ILE B 1 183 ? -20.562 -19.969 -10.164 1 96.12 183 ILE B N 1
ATOM 6651 C CA . ILE B 1 183 ? -19.688 -18.812 -10.148 1 96.12 183 ILE B CA 1
ATOM 6652 C C . ILE B 1 183 ? -18.922 -18.766 -8.828 1 96.12 183 ILE B C 1
ATOM 6654 O O . ILE B 1 183 ? -19.5 -18.922 -7.758 1 96.12 183 ILE B O 1
ATOM 6658 N N . VAL B 1 184 ? -17.641 -18.578 -8.945 1 97.12 184 VAL B N 1
ATOM 6659 C CA . VAL B 1 184 ? -16.797 -18.625 -7.758 1 97.12 184 VAL B CA 1
ATOM 6660 C C . VAL B 1 184 ? -16.406 -17.203 -7.355 1 97.12 184 VAL B C 1
ATOM 6662 O O . VAL B 1 184 ? -15.766 -16.484 -8.125 1 97.12 184 VAL B O 1
ATOM 6665 N N . TYR B 1 185 ? -16.812 -16.781 -6.184 1 97.81 185 TYR B N 1
ATOM 6666 C CA . TYR B 1 185 ? -16.375 -15.531 -5.578 1 97.81 185 TYR B CA 1
ATOM 6667 C C . TYR B 1 185 ? -15.242 -15.781 -4.578 1 97.81 185 TYR B C 1
ATOM 6669 O O . TYR B 1 185 ? -15.352 -16.656 -3.723 1 97.81 185 TYR B O 1
ATOM 6677 N N . ALA B 1 186 ? -14.172 -15.031 -4.707 1 98.38 186 ALA B N 1
ATOM 6678 C CA . ALA B 1 186 ? -13.023 -15.25 -3.826 1 98.38 186 ALA B CA 1
ATOM 6679 C C . ALA B 1 186 ? -12.5 -13.922 -3.279 1 98.38 186 ALA B C 1
ATOM 6681 O O . ALA B 1 186 ? -12.438 -12.93 -4.004 1 98.38 186 ALA B O 1
ATOM 6682 N N . ILE B 1 187 ? -12.156 -13.93 -1.997 1 98.31 187 ILE B N 1
ATOM 6683 C CA . ILE B 1 187 ? -11.531 -12.773 -1.359 1 98.31 187 ILE B CA 1
ATOM 6684 C C . ILE B 1 187 ? -10.023 -12.992 -1.271 1 98.31 187 ILE B C 1
ATOM 6686 O O . ILE B 1 187 ? -9.562 -14.047 -0.83 1 98.31 187 ILE B O 1
ATOM 6690 N N . PHE B 1 188 ? -9.328 -11.961 -1.681 1 98.38 188 PHE B N 1
ATOM 6691 C CA . PHE B 1 188 ? -7.871 -11.992 -1.603 1 98.38 188 PHE B CA 1
ATOM 6692 C C . PHE B 1 188 ? -7.352 -10.805 -0.798 1 98.38 188 PHE B C 1
ATOM 6694 O O . PHE B 1 188 ? -7.953 -9.734 -0.807 1 98.38 188 PHE B O 1
ATOM 6701 N N . THR B 1 189 ? -6.227 -11 -0.11 1 96.94 189 THR B N 1
ATOM 6702 C CA . THR B 1 189 ? -5.512 -9.93 0.571 1 96.94 189 THR B CA 1
ATOM 6703 C C . THR B 1 189 ? -4.059 -9.875 0.113 1 96.94 189 THR B C 1
ATOM 6705 O O . THR B 1 189 ? -3.564 -10.805 -0.526 1 96.94 189 THR B O 1
ATOM 6708 N N . THR B 1 190 ? -3.461 -8.75 0.366 1 95 190 THR B N 1
ATOM 6709 C CA . THR B 1 190 ? -2.039 -8.633 0.067 1 95 190 THR B CA 1
ATOM 6710 C C . THR B 1 190 ? -1.203 -9.375 1.107 1 95 190 THR B C 1
ATOM 6712 O O . THR B 1 190 ? -1.644 -9.562 2.242 1 95 190 THR B O 1
ATOM 6715 N N . SER B 1 191 ? 0.022 -9.789 0.711 1 90.5 191 SER B N 1
ATOM 6716 C CA . SER B 1 191 ? 0.932 -10.469 1.626 1 90.5 191 SER B CA 1
ATOM 6717 C C . SER B 1 191 ? 1.767 -9.477 2.42 1 90.5 191 SER B C 1
ATOM 6719 O O . SER B 1 191 ? 2.32 -9.812 3.469 1 90.5 191 SER B O 1
ATOM 6721 N N . SER B 1 192 ? 1.836 -8.281 1.989 1 89.19 192 SER B N 1
ATOM 6722 C CA . SER B 1 192 ? 2.656 -7.254 2.627 1 89.19 192 SER B CA 1
ATOM 6723 C C . SER B 1 192 ? 2.006 -6.746 3.91 1 89.19 192 SER B C 1
ATOM 6725 O O . SER B 1 192 ? 0.79 -6.559 3.963 1 89.19 192 SER B O 1
ATOM 6727 N N . SER B 1 193 ? 2.861 -6.5 4.906 1 85.75 193 SER B N 1
ATOM 6728 C CA . SER B 1 193 ? 2.367 -5.938 6.156 1 85.75 193 SER B CA 1
ATOM 6729 C C . SER B 1 193 ? 2.293 -4.414 6.086 1 85.75 193 SER B C 1
ATOM 6731 O O . SER B 1 193 ? 1.63 -3.781 6.91 1 85.75 193 SER B O 1
ATOM 6733 N N . ILE B 1 194 ? 2.934 -3.916 5.152 1 89.25 194 ILE B N 1
ATOM 6734 C CA . ILE B 1 194 ? 2.988 -2.465 5.008 1 89.25 194 ILE B CA 1
ATOM 6735 C C . ILE B 1 194 ? 1.878 -1.999 4.066 1 89.25 194 ILE B C 1
ATOM 6737 O O . ILE B 1 194 ? 1.166 -1.038 4.371 1 89.25 194 ILE B O 1
ATOM 6741 N N . PHE B 1 195 ? 1.785 -2.664 2.969 1 92 195 PHE B N 1
ATOM 6742 C CA . PHE B 1 195 ? 0.75 -2.35 1.991 1 92 195 PHE B CA 1
ATOM 6743 C C . PHE B 1 195 ? -0.417 -3.324 2.105 1 92 195 PHE B C 1
ATOM 6745 O O . PHE B 1 195 ? -0.463 -4.328 1.396 1 92 195 PHE B O 1
ATOM 6752 N N . ARG B 1 196 ? -1.333 -2.885 2.877 1 91.19 196 ARG B N 1
ATOM 6753 C CA . ARG B 1 196 ? -2.473 -3.762 3.123 1 91.19 196 ARG B CA 1
ATOM 6754 C C . ARG B 1 196 ? -3.639 -3.416 2.205 1 91.19 196 ARG B C 1
ATOM 6756 O O . ARG B 1 196 ? -3.936 -2.24 1.984 1 91.19 196 ARG B O 1
ATOM 6763 N N . GLY B 1 197 ? -4.242 -4.438 1.639 1 95.19 197 GLY B N 1
ATOM 6764 C CA . GLY B 1 197 ? -5.406 -4.281 0.778 1 95.19 197 GLY B CA 1
ATOM 6765 C C . GLY B 1 197 ? -6.141 -5.586 0.534 1 95.19 197 GLY B C 1
ATOM 6766 O O . GLY B 1 197 ? -5.617 -6.664 0.813 1 95.19 197 GLY B O 1
ATOM 6767 N N . SER B 1 198 ? -7.363 -5.48 0.157 1 97.75 198 SER B N 1
ATOM 6768 C CA . SER B 1 198 ? -8.203 -6.633 -0.153 1 97.75 198 SER B CA 1
ATOM 6769 C C . SER B 1 198 ? -8.906 -6.461 -1.497 1 97.75 198 SER B C 1
ATOM 6771 O O . SER B 1 198 ? -9.109 -5.332 -1.958 1 97.75 198 SER B O 1
ATOM 6773 N N . ALA B 1 199 ? -9.195 -7.59 -2.111 1 98 199 ALA B N 1
ATOM 6774 C CA . ALA B 1 199 ? -9.898 -7.582 -3.391 1 98 199 ALA B CA 1
ATOM 6775 C C . ALA B 1 199 ? -10.812 -8.797 -3.521 1 98 199 ALA B C 1
ATOM 6777 O O . ALA B 1 199 ? -10.531 -9.859 -2.957 1 98 199 ALA B O 1
ATOM 6778 N N . VAL B 1 200 ? -11.883 -8.57 -4.176 1 98.12 200 VAL B N 1
ATOM 6779 C CA . VAL B 1 200 ? -12.789 -9.664 -4.5 1 98.12 200 VAL B CA 1
ATOM 6780 C C . VAL B 1 200 ? -12.758 -9.945 -6.004 1 98.12 200 VAL B C 1
ATOM 6782 O O . VAL B 1 200 ? -13.008 -9.047 -6.812 1 98.12 200 VAL B O 1
ATOM 6785 N N . CYS B 1 201 ? -12.398 -11.188 -6.352 1 97.88 201 CYS B N 1
ATOM 6786 C CA . CYS B 1 201 ? -12.383 -11.602 -7.75 1 97.88 201 CYS B CA 1
ATOM 6787 C C . CYS B 1 201 ? -13.406 -12.703 -8.008 1 97.88 201 CYS B C 1
ATOM 6789 O O . CYS B 1 201 ? -13.727 -13.477 -7.105 1 97.88 201 CYS B O 1
ATOM 6791 N N . VAL B 1 202 ? -13.922 -12.695 -9.227 1 97.12 202 VAL B N 1
ATOM 6792 C CA . VAL B 1 202 ? -14.961 -13.641 -9.609 1 97.12 202 VAL B CA 1
ATOM 6793 C C . VAL B 1 202 ? -14.461 -14.539 -10.742 1 97.12 202 VAL B C 1
ATOM 6795 O O . VAL B 1 202 ? -13.891 -14.055 -11.719 1 97.12 202 VAL B O 1
ATOM 6798 N N . TYR B 1 203 ? -14.672 -15.867 -10.57 1 97.75 203 TYR B N 1
ATOM 6799 C CA . TYR B 1 203 ? -14.242 -16.844 -11.562 1 97.75 203 TYR B CA 1
ATOM 6800 C C . TYR B 1 203 ? -15.414 -17.703 -12.016 1 97.75 203 TYR B C 1
ATOM 6802 O O . TYR B 1 203 ? -16.422 -17.812 -11.32 1 97.75 203 TYR B O 1
ATOM 6810 N N . SER B 1 204 ? -15.266 -18.234 -13.172 1 95.75 204 SER B N 1
ATOM 6811 C CA . SER B 1 204 ? -16.203 -19.25 -13.648 1 95.75 204 SER B CA 1
ATOM 6812 C C . SER B 1 204 ? -15.609 -20.641 -13.547 1 95.75 204 SER B C 1
ATOM 6814 O O . SER B 1 204 ? -14.445 -20.859 -13.891 1 95.75 204 SER B O 1
ATOM 6816 N N . MET B 1 205 ? -16.438 -21.578 -13.109 1 94.75 205 MET B N 1
ATOM 6817 C CA . MET B 1 205 ? -15.961 -22.953 -13 1 94.75 205 MET B CA 1
ATOM 6818 C C . MET B 1 205 ? -15.633 -23.516 -14.383 1 94.75 205 MET B C 1
ATOM 6820 O O . MET B 1 205 ? -14.742 -24.375 -14.516 1 94.75 205 MET B O 1
ATOM 6824 N N . ALA B 1 206 ? -16.328 -23.031 -15.344 1 94.44 206 ALA B N 1
ATOM 6825 C CA . ALA B 1 206 ? -16.031 -23.453 -16.703 1 94.44 206 ALA B CA 1
ATOM 6826 C C . ALA B 1 206 ? -14.609 -23.062 -17.109 1 94.44 206 ALA B C 1
ATOM 6828 O O . ALA B 1 206 ? -13.898 -23.859 -17.734 1 94.44 206 ALA B O 1
ATOM 6829 N N . GLU B 1 207 ? -14.258 -21.906 -16.75 1 95.31 207 GLU B N 1
ATOM 6830 C CA . GLU B 1 207 ? -12.906 -21.469 -17.047 1 95.31 207 GLU B CA 1
ATOM 6831 C C . GLU B 1 207 ? -11.867 -22.25 -16.25 1 95.31 207 GLU B C 1
ATOM 6833 O O . GLU B 1 207 ? -10.797 -22.578 -16.75 1 95.31 207 GLU B O 1
ATOM 6838 N N . ILE B 1 208 ? -12.109 -22.484 -15.047 1 96.75 208 ILE B N 1
ATOM 6839 C CA . ILE B 1 208 ? -11.219 -23.297 -14.219 1 96.75 208 ILE B CA 1
ATOM 6840 C C . ILE B 1 208 ? -11.023 -24.672 -14.844 1 96.75 208 ILE B C 1
ATOM 6842 O O . ILE B 1 208 ? -9.898 -25.156 -14.969 1 96.75 208 ILE B O 1
ATOM 6846 N N . ARG B 1 209 ? -12.086 -25.25 -15.305 1 95.12 209 ARG B N 1
ATOM 6847 C CA . ARG B 1 209 ? -12.016 -26.562 -15.953 1 95.12 209 ARG B CA 1
ATOM 6848 C C . ARG B 1 209 ? -11.188 -26.5 -17.234 1 95.12 209 ARG B C 1
ATOM 6850 O O . ARG B 1 209 ? -10.398 -27.406 -17.5 1 95.12 209 ARG B O 1
ATOM 6857 N N . SER B 1 210 ? -11.406 -25.438 -17.922 1 96 210 SER B N 1
ATOM 6858 C CA . SER B 1 210 ? -10.664 -25.297 -19.172 1 96 210 SER B CA 1
ATOM 6859 C C . SER B 1 210 ? -9.156 -25.25 -18.922 1 96 210 SER B C 1
ATOM 6861 O O . SER B 1 210 ? -8.375 -25.75 -19.719 1 96 210 SER B O 1
ATOM 6863 N N . VAL B 1 211 ? -8.742 -24.641 -17.875 1 97 211 VAL B N 1
ATOM 6864 C CA . VAL B 1 211 ? -7.324 -24.547 -17.531 1 97 211 VAL B CA 1
ATOM 6865 C C . VAL B 1 211 ? -6.777 -25.938 -17.203 1 97 211 VAL B C 1
ATOM 6867 O O . VAL B 1 211 ? -5.676 -26.297 -17.625 1 97 211 VAL B O 1
ATOM 6870 N N . PHE B 1 212 ? -7.52 -26.75 -16.5 1 96.19 212 PHE B N 1
ATOM 6871 C CA . PHE B 1 212 ? -7.086 -28.078 -16.125 1 96.19 212 PHE B CA 1
ATOM 6872 C C . PHE B 1 212 ? -7.051 -29 -17.344 1 96.19 212 PHE B C 1
ATOM 6874 O O . PHE B 1 212 ? -6.348 -30.016 -17.344 1 96.19 212 PHE B O 1
ATOM 6881 N N . ASN B 1 213 ? -7.848 -28.656 -18.344 1 94.56 213 ASN B N 1
ATOM 6882 C CA . ASN B 1 213 ? -7.832 -29.438 -19.578 1 94.56 213 ASN B CA 1
ATOM 6883 C C . ASN B 1 213 ? -6.777 -28.922 -20.547 1 94.56 213 ASN B C 1
ATOM 6885 O O . ASN B 1 213 ? -6.633 -29.453 -21.656 1 94.56 213 ASN B O 1
ATOM 6889 N N . GLY B 1 214 ? -6.078 -27.906 -20.125 1 94.75 214 GLY B N 1
ATOM 6890 C CA . GLY B 1 214 ? -5.055 -27.297 -20.969 1 94.75 214 GLY B CA 1
ATOM 6891 C C . GLY B 1 214 ? -3.684 -27.922 -20.781 1 94.75 214 GLY B C 1
ATOM 6892 O O . GLY B 1 214 ? -3.568 -29.047 -20.281 1 94.75 214 GLY B O 1
ATOM 6893 N N . PRO B 1 215 ? -2.676 -27.188 -21.219 1 94.38 215 PRO B N 1
ATOM 6894 C CA . PRO B 1 215 ? -1.318 -27.734 -21.172 1 94.38 215 PRO B CA 1
ATOM 6895 C C . PRO B 1 215 ? -0.72 -27.719 -19.766 1 94.38 215 PRO B C 1
ATOM 6897 O O . PRO B 1 215 ? -1.149 -26.938 -18.922 1 94.38 215 PRO B O 1
ATOM 6900 N N . TYR B 1 216 ? 0.23 -28.672 -19.609 1 93.94 216 TYR B N 1
ATOM 6901 C CA . TYR B 1 216 ? 0.965 -28.766 -18.344 1 93.94 216 TYR B CA 1
ATOM 6902 C C . TYR B 1 216 ? 2.162 -27.828 -18.344 1 93.94 216 TYR B C 1
ATOM 6904 O O . TYR B 1 216 ? 2.641 -27.406 -19.406 1 93.94 216 TYR B O 1
ATOM 6912 N N . ALA B 1 217 ? 2.457 -27.391 -17.203 1 88.75 217 ALA B N 1
ATOM 6913 C CA . ALA B 1 217 ? 3.631 -26.531 -17.078 1 88.75 217 ALA B CA 1
ATOM 6914 C C . ALA B 1 217 ? 4.895 -27.344 -16.859 1 88.75 217 ALA B C 1
ATOM 6916 O O . ALA B 1 217 ? 4.84 -28.438 -16.297 1 88.75 217 ALA B O 1
ATOM 6917 N N . HIS B 1 218 ? 5.941 -26.859 -17.547 1 79.88 218 HIS B N 1
ATOM 6918 C CA . HIS B 1 218 ? 7.254 -27.453 -17.359 1 79.88 218 HIS B CA 1
ATOM 6919 C C . HIS B 1 218 ? 8.336 -26.391 -17.266 1 79.88 218 HIS B C 1
ATOM 6921 O O . HIS B 1 218 ? 8.234 -25.328 -17.906 1 79.88 218 HIS B O 1
ATOM 6927 N N . LYS B 1 219 ? 9.18 -26.438 -16.453 1 65.69 219 LYS B N 1
ATOM 6928 C CA . LYS B 1 219 ? 10.242 -25.453 -16.328 1 65.69 219 LYS B CA 1
ATOM 6929 C C . LYS B 1 219 ? 11.406 -25.766 -17.266 1 65.69 219 LYS B C 1
ATOM 6931 O O . LYS B 1 219 ? 11.867 -26.906 -17.328 1 65.69 219 LYS B O 1
ATOM 6936 N N . GLU B 1 220 ? 11.5 -24.859 -18.391 1 59.62 220 GLU B N 1
ATOM 6937 C CA . GLU B 1 220 ? 12.57 -25.062 -19.359 1 59.62 220 GLU B CA 1
ATOM 6938 C C . GLU B 1 220 ? 13.539 -23.875 -19.359 1 59.62 220 GLU B C 1
ATOM 6940 O O . GLU B 1 220 ? 13.133 -22.734 -19.125 1 59.62 220 GLU B O 1
ATOM 6945 N N . GLY B 1 221 ? 14.797 -24.141 -19.797 1 53.59 221 GLY B N 1
ATOM 6946 C CA . GLY B 1 221 ? 15.805 -23.172 -20.188 1 53.59 221 GLY B CA 1
ATOM 6947 C C . GLY B 1 221 ? 16.609 -22.641 -19.016 1 53.59 221 GLY B C 1
ATOM 6948 O O . GLY B 1 221 ? 16.391 -23.047 -17.875 1 53.59 221 GLY B O 1
ATOM 6949 N N . PRO B 1 222 ? 17.547 -21.906 -19.5 1 48.44 222 PRO B N 1
ATOM 6950 C CA . PRO B 1 222 ? 18.469 -21.297 -18.531 1 48.44 222 PRO B CA 1
ATOM 6951 C C . PRO B 1 222 ? 17.781 -20.375 -17.547 1 48.44 222 PRO B C 1
ATOM 6953 O O . PRO B 1 222 ? 18.203 -20.234 -16.406 1 48.44 222 PRO B O 1
ATOM 6956 N N . ASP B 1 223 ? 16.656 -19.812 -18.219 1 49.91 223 ASP B N 1
ATOM 6957 C CA . ASP B 1 223 ? 15.977 -18.828 -17.375 1 49.91 223 ASP B CA 1
ATOM 6958 C C . ASP B 1 223 ? 14.867 -19.469 -16.547 1 49.91 223 ASP B C 1
ATOM 6960 O O . ASP B 1 223 ? 14.273 -18.828 -15.68 1 49.91 223 ASP B O 1
ATOM 6964 N N . HIS B 1 224 ? 14.797 -20.859 -16.609 1 52.22 224 HIS B N 1
ATOM 6965 C CA . HIS B 1 224 ? 13.906 -21.781 -15.914 1 52.22 224 HIS B CA 1
ATOM 6966 C C . HIS B 1 224 ? 12.539 -21.141 -15.672 1 52.22 224 HIS B C 1
ATOM 6968 O O . HIS B 1 224 ? 12.016 -21.203 -14.555 1 52.22 224 HIS B O 1
ATOM 6974 N N . ARG B 1 225 ? 12.086 -20.484 -16.75 1 63.47 225 ARG B N 1
ATOM 6975 C CA . ARG B 1 225 ? 10.742 -19.906 -16.781 1 63.47 225 ARG B CA 1
ATOM 6976 C C . ARG B 1 225 ? 9.688 -20.984 -17.016 1 63.47 225 ARG B C 1
ATOM 6978 O O . ARG B 1 225 ? 9.945 -21.984 -17.688 1 63.47 225 ARG B O 1
ATOM 6985 N N . TRP B 1 226 ? 8.57 -20.922 -16.203 1 71.12 226 TRP B N 1
ATOM 6986 C CA . TRP B 1 226 ? 7.441 -21.797 -16.484 1 71.12 226 TRP B CA 1
ATOM 6987 C C . TRP B 1 226 ? 7.012 -21.703 -17.938 1 71.12 226 TRP B C 1
ATOM 6989 O O . TRP B 1 226 ? 6.707 -20.625 -18.438 1 71.12 226 TRP B O 1
ATOM 6999 N N . VAL B 1 227 ? 7.273 -22.859 -18.625 1 77.19 227 VAL B N 1
ATOM 7000 C CA . VAL B 1 227 ? 6.863 -22.891 -20.031 1 77.19 227 VAL B CA 1
ATOM 7001 C C . VAL B 1 227 ? 5.871 -24.031 -20.25 1 77.19 227 VAL B C 1
ATOM 7003 O O . VAL B 1 227 ? 5.691 -24.891 -19.375 1 77.19 227 VAL B O 1
ATOM 7006 N N . GLU B 1 228 ? 5.211 -24.047 -21.312 1 85.75 228 GLU B N 1
ATOM 7007 C CA . GLU B 1 228 ? 4.273 -25.094 -21.688 1 85.75 228 GLU B CA 1
ATOM 7008 C C . GLU B 1 228 ? 5.004 -26.391 -22.016 1 85.75 228 GLU B C 1
ATOM 7010 O O . GLU B 1 228 ? 6.027 -26.375 -22.703 1 85.75 228 GLU B O 1
ATOM 7015 N N . TYR B 1 229 ? 4.531 -27.516 -21.406 1 88 229 TYR B N 1
ATOM 7016 C CA . TYR B 1 229 ? 5.102 -28.812 -21.734 1 88 229 TYR B CA 1
ATOM 7017 C C . TYR B 1 229 ? 4.781 -29.219 -23.156 1 88 229 TYR B C 1
ATOM 7019 O O . TYR B 1 229 ? 3.611 -29.359 -23.531 1 88 229 TYR B O 1
ATOM 7027 N N . GLU B 1 230 ? 5.812 -29.391 -23.922 1 85.44 230 GLU B N 1
ATOM 7028 C CA . GLU B 1 230 ? 5.629 -29.719 -25.328 1 85.44 230 GLU B CA 1
ATOM 7029 C C . GLU B 1 230 ? 5.965 -31.172 -25.594 1 85.44 230 GLU B C 1
ATOM 7031 O O . GLU B 1 230 ? 5.914 -31.625 -26.75 1 85.44 230 GLU B O 1
ATOM 7036 N N . GLY B 1 231 ? 6.246 -31.922 -24.609 1 87.56 231 GLY B N 1
ATOM 7037 C CA . GLY B 1 231 ? 6.586 -33.312 -24.781 1 87.56 231 GLY B CA 1
ATOM 7038 C C . GLY B 1 231 ? 5.375 -34.219 -24.953 1 87.56 231 GLY B C 1
ATOM 7039 O O . GLY B 1 231 ? 4.258 -33.719 -25.141 1 87.56 231 GLY B O 1
ATOM 7040 N N . ARG B 1 232 ? 5.664 -35.5 -24.938 1 91.88 232 ARG B N 1
ATOM 7041 C CA . ARG B 1 232 ? 4.598 -36.469 -25.094 1 91.88 232 ARG B CA 1
ATOM 7042 C C . ARG B 1 232 ? 3.812 -36.656 -23.797 1 91.88 232 ARG B C 1
ATOM 7044 O O . ARG B 1 232 ? 4.395 -36.906 -22.734 1 91.88 232 ARG B O 1
ATOM 7051 N N . ILE B 1 233 ? 2.559 -36.5 -23.859 1 94 233 ILE B N 1
ATOM 7052 C CA . ILE B 1 233 ? 1.676 -36.688 -22.719 1 94 233 ILE B CA 1
ATOM 7053 C C . ILE B 1 233 ? 1.239 -38.156 -22.672 1 94 233 ILE B C 1
ATOM 7055 O O . ILE B 1 233 ? 0.706 -38.688 -23.641 1 94 233 ILE B O 1
ATOM 7059 N N . PRO B 1 234 ? 1.431 -38.812 -21.609 1 95.06 234 PRO B N 1
ATOM 7060 C CA . PRO B 1 234 ? 1.056 -40.219 -21.516 1 95.06 234 PRO B CA 1
ATOM 7061 C C . PRO B 1 234 ? -0.456 -40.438 -21.547 1 95.06 234 PRO B C 1
ATOM 7063 O O . PRO B 1 234 ? -1.222 -39.469 -21.422 1 95.06 234 PRO B O 1
ATOM 7066 N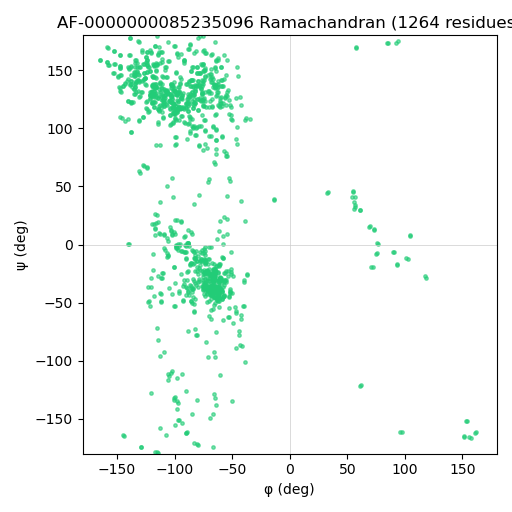 N . TYR B 1 235 ? -0.796 -41.75 -21.828 1 91.75 235 TYR B N 1
ATOM 7067 C CA . TYR B 1 235 ? -2.195 -42.156 -21.797 1 91.75 235 TYR B CA 1
ATOM 7068 C C . TYR B 1 235 ? -2.48 -43 -20.562 1 91.75 235 TYR B C 1
ATOM 7070 O O . TYR B 1 235 ? -1.718 -43.938 -20.25 1 91.75 235 TYR B O 1
ATOM 7078 N N . PRO B 1 236 ? -3.611 -42.938 -19.922 1 92.25 236 PRO B N 1
ATOM 7079 C CA . PRO B 1 236 ? -4.566 -41.844 -20.094 1 92.25 236 PRO B CA 1
ATOM 7080 C C . PRO B 1 236 ? -3.998 -40.5 -19.672 1 92.25 236 PRO B C 1
ATOM 7082 O O . PRO B 1 236 ? -2.98 -40.438 -18.969 1 92.25 236 PRO B O 1
ATOM 7085 N N . ARG B 1 237 ? -4.59 -39.406 -20.172 1 93.69 237 ARG B N 1
ATOM 7086 C CA . ARG B 1 237 ? -4.09 -38.094 -19.828 1 93.69 237 ARG B CA 1
ATOM 7087 C C . ARG B 1 237 ? -4.016 -37.906 -18.328 1 93.69 237 ARG B C 1
ATOM 7089 O O . ARG B 1 237 ? -4.988 -38.156 -17.609 1 93.69 237 ARG B O 1
ATOM 7096 N N . PRO B 1 238 ? -2.893 -37.5 -17.875 1 93.69 238 PRO B N 1
ATOM 7097 C CA . PRO B 1 238 ? -2.791 -37.281 -16.438 1 93.69 238 PRO B CA 1
ATOM 7098 C C . PRO B 1 238 ? -3.873 -36.344 -15.906 1 93.69 238 PRO B C 1
ATOM 7100 O O . PRO B 1 238 ? -4.105 -35.281 -16.469 1 93.69 238 PRO B O 1
ATOM 7103 N N . GLY B 1 239 ? -4.543 -36.719 -14.797 1 92.94 239 GLY B N 1
ATOM 7104 C CA . GLY B 1 239 ? -5.641 -35.938 -14.242 1 92.94 239 GLY B CA 1
ATOM 7105 C C . GLY B 1 239 ? -7.004 -36.5 -14.594 1 92.94 239 GLY B C 1
ATOM 7106 O O . GLY B 1 239 ? -8.023 -36.094 -14.031 1 92.94 239 GLY B O 1
ATOM 7107 N N . THR B 1 240 ? -7.062 -37.438 -15.523 1 92.12 240 THR B N 1
ATOM 7108 C CA . THR B 1 240 ? -8.312 -38.094 -15.898 1 92.12 240 THR B CA 1
ATOM 7109 C C . THR B 1 240 ? -8.734 -39.125 -14.844 1 92.12 240 THR B C 1
ATOM 7111 O O . THR B 1 240 ? -7.895 -39.844 -14.312 1 92.12 240 THR B O 1
ATOM 7114 N N . CYS B 1 241 ? -10.016 -39.125 -14.578 1 91.69 241 CYS B N 1
ATOM 7115 C CA . CYS B 1 241 ? -10.516 -40.062 -13.586 1 91.69 241 CYS B CA 1
ATOM 7116 C C . CYS B 1 241 ? -10.711 -41.438 -14.195 1 91.69 241 CYS B C 1
ATOM 7118 O O . CYS B 1 241 ? -11.172 -41.562 -15.328 1 91.69 241 CYS B O 1
ATOM 7120 N N . PRO B 1 242 ? -10.25 -42.438 -13.391 1 90.44 242 PRO B N 1
ATOM 7121 C CA . PRO B 1 242 ? -10.508 -43.781 -13.891 1 90.44 242 PRO B CA 1
ATOM 7122 C C . PRO B 1 242 ? -12 -44.094 -13.984 1 90.44 242 PRO B C 1
ATOM 7124 O O . PRO B 1 242 ? -12.773 -43.688 -13.109 1 90.44 242 PRO B O 1
ATOM 7127 N N . SER B 1 243 ? -12.359 -44.531 -15.086 1 83.88 243 SER B N 1
ATOM 7128 C CA . SER B 1 243 ? -13.75 -44.906 -15.312 1 83.88 243 SER B CA 1
ATOM 7129 C C . SER B 1 243 ? -13.859 -46.156 -16.156 1 83.88 243 SER B C 1
ATOM 7131 O O . SER B 1 243 ? -13.078 -46.375 -17.094 1 83.88 243 SER B O 1
ATOM 7133 N N . LYS B 1 244 ? -14.805 -46.969 -15.766 1 76 244 LYS B N 1
ATOM 7134 C CA . LYS B 1 244 ? -15.055 -48.188 -16.531 1 76 244 LYS B CA 1
ATOM 7135 C C . LYS B 1 244 ? -15.547 -47.844 -17.938 1 76 244 LYS B C 1
ATOM 7137 O O . LYS B 1 244 ? -15.344 -48.656 -18.859 1 76 244 LYS B O 1
ATOM 7142 N N . THR B 1 245 ? -16.062 -46.656 -18.016 1 71.56 245 THR B N 1
ATOM 7143 C CA . THR B 1 245 ? -16.688 -46.281 -19.266 1 71.56 245 THR B CA 1
ATOM 7144 C C . THR B 1 245 ? -15.633 -45.812 -20.266 1 71.56 245 THR B C 1
ATOM 7146 O O . THR B 1 245 ? -15.781 -46.031 -21.484 1 71.56 245 THR B O 1
ATOM 7149 N N . TYR B 1 246 ? -14.555 -45.188 -19.844 1 73 246 TYR B N 1
ATOM 7150 C CA . TYR B 1 246 ? -13.555 -44.625 -20.75 1 73 246 TYR B CA 1
ATOM 7151 C C . TYR B 1 246 ? -12.555 -45.688 -21.172 1 73 246 TYR B C 1
ATOM 7153 O O . TYR B 1 246 ? -12.266 -45.844 -22.359 1 73 246 TYR B O 1
ATOM 7161 N N . ASP B 1 247 ? -12 -46.406 -20.266 1 81.88 247 ASP B N 1
ATOM 7162 C CA . ASP B 1 247 ? -11.062 -47.469 -20.516 1 81.88 247 ASP B CA 1
ATOM 7163 C C . ASP B 1 247 ? -11.289 -48.625 -19.531 1 81.88 247 ASP B C 1
ATOM 7165 O O . ASP B 1 247 ? -10.984 -48.531 -18.344 1 81.88 247 ASP B O 1
ATOM 7169 N N . PRO B 1 248 ? -11.867 -49.688 -20.094 1 83.06 248 PRO B N 1
ATOM 7170 C CA . PRO B 1 248 ? -12.188 -50.812 -19.203 1 83.06 248 PRO B CA 1
ATOM 7171 C C . PRO B 1 248 ? -10.953 -51.406 -18.516 1 83.06 248 PRO B C 1
ATOM 7173 O O . PRO B 1 248 ? -11.078 -52.125 -17.531 1 83.06 248 PRO B O 1
ATOM 7176 N N . ARG B 1 249 ? -9.695 -51.156 -18.969 1 87.31 249 ARG B N 1
ATOM 7177 C CA . ARG B 1 249 ? -8.461 -51.656 -18.375 1 87.31 249 ARG B CA 1
ATOM 7178 C C . ARG B 1 249 ? -8.078 -50.844 -17.141 1 87.31 249 ARG B C 1
ATOM 7180 O O . ARG B 1 249 ? -7.281 -51.281 -16.312 1 87.31 249 ARG B O 1
ATOM 7187 N N . ILE B 1 250 ? -8.633 -49.594 -17.047 1 90.38 250 ILE B N 1
ATOM 7188 C CA . ILE B 1 250 ? -8.289 -48.688 -15.953 1 90.38 250 ILE B CA 1
ATOM 7189 C C . ILE B 1 250 ? -9.523 -48.406 -15.102 1 90.38 250 ILE B C 1
ATOM 7191 O O . ILE B 1 250 ? -10.242 -47.438 -15.336 1 90.38 250 ILE B O 1
ATOM 7195 N N . LYS B 1 251 ? -9.766 -49.25 -14.18 1 87.06 251 LYS B N 1
ATOM 7196 C CA . LYS B 1 251 ? -10.961 -49.156 -13.344 1 87.06 251 LYS B CA 1
ATOM 7197 C C . LYS B 1 251 ? -10.703 -48.312 -12.102 1 87.06 251 LYS B C 1
ATOM 7199 O O . LYS B 1 251 ? -11.609 -47.656 -11.602 1 87.06 251 LYS B O 1
ATOM 7204 N N . THR B 1 252 ? -9.555 -48.438 -11.594 1 88.88 252 THR B N 1
ATOM 7205 C CA . THR B 1 252 ? -9.141 -47.688 -10.414 1 88.88 252 THR B CA 1
ATOM 7206 C C . THR B 1 252 ? -7.816 -46.969 -10.664 1 88.88 252 THR B C 1
ATOM 7208 O O . THR B 1 252 ? -7.152 -47.219 -11.68 1 88.88 252 THR B O 1
ATOM 7211 N N . THR B 1 253 ? -7.445 -46.031 -9.812 1 90.12 253 THR B N 1
ATOM 7212 C CA . THR B 1 253 ? -6.199 -45.281 -9.961 1 90.12 253 THR B CA 1
ATOM 7213 C C . THR B 1 253 ? -4.996 -46.219 -9.781 1 90.12 253 THR B C 1
ATOM 7215 O O . THR B 1 253 ? -3.881 -45.875 -10.188 1 90.12 253 THR B O 1
ATOM 7218 N N . LYS B 1 254 ? -5.207 -47.438 -9.188 1 90.12 254 LYS B N 1
ATOM 7219 C CA . LYS B 1 254 ? -4.133 -48.406 -9.016 1 90.12 254 LYS B CA 1
ATOM 7220 C C . LYS B 1 254 ? -3.76 -49.062 -10.344 1 90.12 254 LYS B C 1
ATOM 7222 O O . LYS B 1 254 ? -2.689 -49.656 -10.469 1 90.12 254 LYS B O 1
ATOM 7227 N N . ASP B 1 255 ? -4.684 -48.906 -11.297 1 92.31 255 ASP B N 1
ATOM 7228 C CA . ASP B 1 255 ? -4.465 -49.5 -12.609 1 92.31 255 ASP B CA 1
ATOM 7229 C C . ASP B 1 255 ? -3.74 -48.531 -13.547 1 92.31 255 ASP B C 1
ATOM 7231 O O . ASP B 1 255 ? -3.443 -48.875 -14.688 1 92.31 255 ASP B O 1
ATOM 7235 N N . PHE B 1 256 ? -3.441 -47.312 -13.055 1 92.75 256 PHE B N 1
ATOM 7236 C CA . PHE B 1 256 ? -2.736 -46.344 -13.891 1 92.75 256 PHE B CA 1
ATOM 7237 C C . PHE B 1 256 ? -1.332 -46.844 -14.219 1 92.75 256 PHE B C 1
ATOM 7239 O O . PHE B 1 256 ? -0.644 -47.375 -13.359 1 92.75 256 PHE B O 1
ATOM 7246 N N . PRO B 1 257 ? -0.959 -46.656 -15.539 1 92 257 PRO B N 1
ATOM 7247 C CA . PRO B 1 257 ? 0.435 -46.969 -15.867 1 92 257 PRO B CA 1
ATOM 7248 C C . PRO B 1 257 ? 1.428 -46.125 -15.07 1 92 257 PRO B C 1
ATOM 7250 O O . PRO B 1 257 ? 1.12 -45 -14.695 1 92 257 PRO B O 1
ATOM 7253 N N . ASP B 1 258 ? 2.627 -46.656 -14.859 1 90.75 258 ASP B N 1
ATOM 7254 C CA . ASP B 1 258 ? 3.664 -45.969 -14.102 1 90.75 258 ASP B CA 1
ATOM 7255 C C . ASP B 1 258 ? 4.055 -44.656 -14.781 1 90.75 258 ASP B C 1
ATOM 7257 O O . ASP B 1 258 ? 4.426 -43.688 -14.117 1 90.75 258 ASP B O 1
ATOM 7261 N N . GLU B 1 259 ? 3.969 -44.594 -16.031 1 91.75 259 GLU B N 1
ATOM 7262 C CA . GLU B 1 259 ? 4.328 -43.406 -16.781 1 91.75 259 GLU B CA 1
ATOM 7263 C C . GLU B 1 259 ? 3.385 -42.25 -16.453 1 91.75 259 GLU B C 1
ATOM 7265 O O . GLU B 1 259 ? 3.814 -41.094 -16.359 1 91.75 259 GLU B O 1
ATOM 7270 N N . VAL B 1 260 ? 2.176 -42.562 -16.297 1 93.06 260 VAL B N 1
ATOM 7271 C CA . VAL B 1 260 ? 1.18 -41.531 -15.992 1 93.06 260 VAL B CA 1
ATOM 7272 C C . VAL B 1 260 ? 1.409 -41 -14.578 1 93.06 260 VAL B C 1
ATOM 7274 O O . VAL B 1 260 ? 1.406 -39.781 -14.359 1 93.06 260 VAL B O 1
ATOM 7277 N N . VAL B 1 261 ? 1.656 -41.875 -13.656 1 90.38 261 VAL B N 1
ATOM 7278 C CA . VAL B 1 261 ? 1.857 -41.5 -12.258 1 90.38 261 VAL B CA 1
ATOM 7279 C C . VAL B 1 261 ? 3.143 -40.688 -12.125 1 90.38 261 VAL B C 1
ATOM 7281 O O . VAL B 1 261 ? 3.178 -39.688 -11.406 1 90.38 261 VAL B O 1
ATOM 7284 N N . SER B 1 262 ? 4.168 -41.094 -12.789 1 87.19 262 SER B N 1
ATOM 7285 C CA . SER B 1 262 ? 5.426 -40.344 -12.766 1 87.19 262 SER B CA 1
ATOM 7286 C C . SER B 1 262 ? 5.27 -38.969 -13.391 1 87.19 262 SER B C 1
ATOM 7288 O O . SER B 1 262 ? 5.852 -38 -12.906 1 87.19 262 SER B O 1
ATOM 7290 N N . PHE B 1 263 ? 4.516 -38.844 -14.391 1 90.75 263 PHE B N 1
ATOM 7291 C CA . PHE B 1 263 ? 4.293 -37.562 -15.047 1 90.75 263 PHE B CA 1
ATOM 7292 C C . PHE B 1 263 ? 3.645 -36.562 -14.094 1 90.75 263 PHE B C 1
ATOM 7294 O O . PHE B 1 263 ? 4.07 -35.406 -14.008 1 90.75 263 PHE B O 1
ATOM 7301 N N . ILE B 1 264 ? 2.621 -37.031 -13.453 1 89.25 264 ILE B N 1
ATOM 7302 C CA . ILE B 1 264 ? 1.892 -36.156 -12.547 1 89.25 264 ILE B CA 1
ATOM 7303 C C . ILE B 1 264 ? 2.809 -35.688 -11.414 1 89.25 264 ILE B C 1
ATOM 7305 O O . ILE B 1 264 ? 2.717 -34.562 -10.945 1 89.25 264 ILE B O 1
ATOM 7309 N N . ARG B 1 265 ? 3.619 -36.562 -10.992 1 83.44 265 ARG B N 1
ATOM 7310 C CA . ARG B 1 265 ? 4.547 -36.25 -9.906 1 83.44 265 ARG B CA 1
ATOM 7311 C C . ARG B 1 265 ? 5.484 -35.125 -10.297 1 83.44 265 ARG B C 1
ATOM 7313 O O . ARG B 1 265 ? 5.781 -34.25 -9.484 1 83.44 265 ARG B O 1
ATOM 7320 N N . PHE B 1 266 ? 5.781 -35.094 -11.562 1 81.81 266 PHE B N 1
ATOM 7321 C CA . PHE B 1 266 ? 6.781 -34.125 -12.008 1 81.81 266 PHE B CA 1
ATOM 7322 C C . PHE B 1 266 ? 6.121 -32.906 -12.633 1 81.81 266 PHE B C 1
ATOM 7324 O O . PHE B 1 266 ? 6.75 -31.844 -12.766 1 81.81 266 PHE B O 1
ATOM 7331 N N . HIS B 1 267 ? 4.895 -33.094 -13.016 1 88.31 267 HIS B N 1
ATOM 7332 C CA . HIS B 1 267 ? 4.203 -31.984 -13.68 1 88.31 267 HIS B CA 1
ATOM 7333 C C . HIS B 1 267 ? 2.834 -31.75 -13.062 1 88.31 267 HIS B C 1
ATOM 7335 O O . HIS B 1 267 ? 1.814 -31.797 -13.758 1 88.31 267 HIS B O 1
ATOM 7341 N N . PRO B 1 268 ? 2.783 -31.391 -11.82 1 89.62 268 PRO B N 1
ATOM 7342 C CA . PRO B 1 268 ? 1.491 -31.172 -11.164 1 89.62 268 PRO B CA 1
ATOM 7343 C C . PRO B 1 268 ? 0.883 -29.812 -11.477 1 89.62 268 PRO B C 1
ATOM 7345 O O . PRO B 1 268 ? -0.305 -29.594 -11.234 1 89.62 268 PRO B O 1
ATOM 7348 N N . LEU B 1 269 ? 1.647 -28.859 -12.031 1 90.81 269 LEU B N 1
ATOM 7349 C CA . LEU B 1 269 ? 1.204 -27.484 -12.25 1 90.81 269 LEU B CA 1
ATOM 7350 C C . LEU B 1 269 ? 0.763 -27.281 -13.695 1 90.81 269 LEU B C 1
ATOM 7352 O O . LEU B 1 269 ? 1.456 -27.703 -14.625 1 90.81 269 LEU B O 1
ATOM 7356 N N . MET B 1 270 ? -0.497 -26.688 -13.773 1 94.75 270 MET B N 1
ATOM 7357 C CA . MET B 1 270 ? -0.958 -26.297 -15.102 1 94.75 270 MET B CA 1
ATOM 7358 C C . MET B 1 270 ? -0.225 -25.047 -15.594 1 94.75 270 MET B C 1
ATOM 7360 O O . MET B 1 270 ? 0.152 -24.203 -14.797 1 94.75 270 MET B O 1
ATOM 7364 N N . TYR B 1 271 ? -0.075 -24.953 -16.891 1 91.56 271 TYR B N 1
ATOM 7365 C CA . TYR B 1 271 ? 0.679 -23.859 -17.484 1 91.56 271 TYR B CA 1
ATOM 7366 C C . TYR B 1 271 ? -0.124 -22.562 -17.422 1 91.56 271 TYR B C 1
ATOM 7368 O O . TYR B 1 271 ? 0.409 -21.5 -17.078 1 91.56 271 TYR B O 1
ATOM 7376 N N . ARG B 1 272 ? -1.349 -22.672 -17.75 1 93.25 272 ARG B N 1
ATOM 7377 C CA . ARG B 1 272 ? -2.191 -21.484 -17.75 1 93.25 272 ARG B CA 1
ATOM 7378 C C . ARG B 1 272 ? -2.732 -21.188 -16.344 1 93.25 272 ARG B C 1
ATOM 7380 O O . ARG B 1 272 ? -3.08 -22.109 -15.609 1 93.25 272 ARG B O 1
ATOM 7387 N N . SER B 1 273 ? -2.771 -19.922 -16.047 1 94.44 273 SER B N 1
ATOM 7388 C CA . SER B 1 273 ? -3.371 -19.484 -14.789 1 94.44 273 SER B CA 1
ATOM 7389 C C . SER B 1 273 ? -4.852 -19.172 -14.961 1 94.44 273 SER B C 1
ATOM 7391 O O . SER B 1 273 ? -5.32 -18.953 -16.078 1 94.44 273 SER B O 1
ATOM 7393 N N . VAL B 1 274 ? -5.555 -19.25 -13.836 1 97.19 274 VAL B N 1
ATOM 7394 C CA . VAL B 1 274 ? -6.969 -18.906 -13.852 1 97.19 274 VAL B CA 1
ATOM 7395 C C . VAL B 1 274 ? -7.133 -17.406 -13.586 1 97.19 274 VAL B C 1
ATOM 7397 O O . VAL B 1 274 ? -6.684 -16.891 -12.562 1 97.19 274 VAL B O 1
ATOM 7400 N N . TYR B 1 275 ? -7.762 -16.734 -14.531 1 96.31 275 TYR B N 1
ATOM 7401 C CA . TYR B 1 275 ? -7.984 -15.297 -14.398 1 96.31 275 TYR B CA 1
ATOM 7402 C C . TYR B 1 275 ? -9.453 -15 -14.125 1 96.31 275 TYR B C 1
ATOM 7404 O O . TYR B 1 275 ? -10.336 -15.789 -14.477 1 96.31 275 TYR B O 1
ATOM 7412 N N . PRO B 1 276 ? -9.695 -13.875 -13.453 1 96.19 276 PRO B N 1
ATOM 7413 C CA . PRO B 1 276 ? -11.094 -13.516 -13.188 1 96.19 276 PRO B CA 1
ATOM 7414 C C . PRO B 1 276 ? -11.883 -13.234 -14.461 1 96.19 276 PRO B C 1
ATOM 7416 O O . PRO B 1 276 ? -11.297 -12.852 -15.484 1 96.19 276 PRO B O 1
ATOM 7419 N N . LEU B 1 277 ? -13.156 -13.352 -14.359 1 92.94 277 LEU B N 1
ATOM 7420 C CA . LEU B 1 277 ? -14.062 -13.18 -15.492 1 92.94 277 LEU B CA 1
ATOM 7421 C C . LEU B 1 277 ? -13.961 -11.766 -16.062 1 92.94 277 LEU B C 1
ATOM 7423 O O . LEU B 1 277 ? -14 -11.578 -17.281 1 92.94 277 LEU B O 1
ATOM 7427 N N . THR B 1 278 ? -13.766 -10.781 -15.188 1 89.62 278 THR B N 1
ATOM 7428 C CA . THR B 1 278 ? -13.734 -9.383 -15.617 1 89.62 278 THR B CA 1
ATOM 7429 C C . THR B 1 278 ? -12.305 -8.914 -15.828 1 89.62 278 THR B C 1
ATOM 7431 O O . THR B 1 278 ? -12.07 -7.738 -16.125 1 89.62 278 THR B O 1
ATOM 7434 N N . GLY B 1 279 ? -11.367 -9.758 -15.594 1 90.19 279 GLY B N 1
ATOM 7435 C CA . GLY B 1 279 ? -9.969 -9.406 -15.75 1 90.19 279 GLY B CA 1
ATOM 7436 C C . GLY B 1 279 ? -9.445 -8.539 -14.617 1 90.19 279 GLY B C 1
ATOM 7437 O O . GLY B 1 279 ? -8.266 -8.172 -14.602 1 90.19 279 GLY B O 1
ATOM 7438 N N . ARG B 1 280 ? -10.336 -8.133 -13.789 1 92.5 280 ARG B N 1
ATOM 7439 C CA . ARG B 1 280 ? -10.008 -7.328 -12.617 1 92.5 280 ARG B CA 1
ATOM 7440 C C . ARG B 1 280 ? -10.945 -7.633 -11.461 1 92.5 280 ARG B C 1
ATOM 7442 O O . ARG B 1 280 ? -12.008 -8.234 -11.656 1 92.5 280 ARG B O 1
ATOM 7449 N N . PRO B 1 281 ? -10.531 -7.238 -10.281 1 95.88 281 PRO B N 1
ATOM 7450 C CA . PRO B 1 281 ? -11.438 -7.469 -9.156 1 95.88 281 PRO B CA 1
ATOM 7451 C C . PRO B 1 281 ? -12.734 -6.672 -9.266 1 95.88 281 PRO B C 1
ATOM 7453 O O . PRO B 1 281 ? -12.742 -5.574 -9.836 1 95.88 281 PRO B O 1
ATOM 7456 N N . VAL B 1 282 ? -13.773 -7.16 -8.711 1 95.12 282 VAL B N 1
ATOM 7457 C CA . VAL B 1 282 ? -15.07 -6.496 -8.742 1 95.12 282 VAL B CA 1
ATOM 7458 C C . VAL B 1 282 ? -15.188 -5.535 -7.559 1 95.12 282 VAL B C 1
ATOM 7460 O O . VAL B 1 282 ? -16.047 -4.648 -7.559 1 95.12 282 VAL B O 1
ATOM 7463 N N . PHE B 1 283 ? -14.469 -5.812 -6.66 1 95.25 283 PHE B N 1
ATOM 7464 C CA . PHE B 1 283 ? -14.438 -4.957 -5.48 1 95.25 283 PHE B CA 1
ATOM 7465 C C . PHE B 1 283 ? -13.031 -4.895 -4.895 1 95.25 283 PHE B C 1
ATOM 7467 O O . PHE B 1 283 ? -12.336 -5.91 -4.828 1 95.25 283 PHE B O 1
ATOM 7474 N N . THR B 1 284 ? -12.602 -3.695 -4.516 1 95.88 284 THR B N 1
ATOM 7475 C CA . THR B 1 284 ? -11.273 -3.52 -3.93 1 95.88 284 THR B CA 1
ATOM 7476 C C . THR B 1 284 ? -11.328 -2.551 -2.75 1 95.88 284 THR B C 1
ATOM 7478 O O . THR B 1 284 ? -12.102 -1.587 -2.768 1 95.88 284 THR B O 1
ATOM 7481 N N . ARG B 1 285 ? -10.633 -2.869 -1.699 1 94.5 285 ARG B N 1
ATOM 7482 C CA . ARG B 1 285 ? -10.422 -1.994 -0.55 1 94.5 285 ARG B CA 1
ATOM 7483 C C . ARG B 1 285 ? -8.938 -1.862 -0.232 1 94.5 285 ARG B C 1
ATOM 7485 O O . ARG B 1 285 ? -8.305 -2.822 0.208 1 94.5 285 ARG B O 1
ATOM 7492 N N . VAL B 1 286 ? -8.477 -0.587 -0.534 1 91.56 286 VAL B N 1
ATOM 7493 C CA . VAL B 1 286 ? -7.055 -0.354 -0.333 1 91.56 286 VAL B CA 1
ATOM 7494 C C . VAL B 1 286 ? -6.852 0.829 0.612 1 91.56 286 VAL B C 1
ATOM 7496 O O . VAL B 1 286 ? -7.75 1.657 0.78 1 91.56 286 VAL B O 1
ATOM 7499 N N . ARG B 1 287 ? -5.723 0.971 1.261 1 83.56 287 ARG B N 1
ATOM 7500 C CA . ARG B 1 287 ? -5.336 2.078 2.131 1 83.56 287 ARG B CA 1
ATOM 7501 C C . ARG B 1 287 ? -6.289 2.201 3.314 1 83.56 287 ARG B C 1
ATOM 7503 O O . ARG B 1 287 ? -6.699 3.307 3.676 1 83.56 287 ARG B O 1
ATOM 7510 N N . VAL B 1 288 ? -6.82 1.121 3.703 1 86.81 288 VAL B N 1
ATOM 7511 C CA . VAL B 1 288 ? -7.672 1.068 4.887 1 86.81 288 VAL B CA 1
ATOM 7512 C C . VAL B 1 288 ? -7 0.224 5.969 1 86.81 288 VAL B C 1
ATOM 7514 O O . VAL B 1 288 ? -6.086 -0.549 5.684 1 86.81 288 VAL B O 1
ATOM 7517 N N . ASP B 1 289 ? -7.52 0.408 7.148 1 86.62 289 ASP B N 1
ATOM 7518 C CA . ASP B 1 289 ? -6.875 -0.253 8.273 1 86.62 289 ASP B CA 1
ATOM 7519 C C . ASP B 1 289 ? -7.539 -1.594 8.578 1 86.62 289 ASP B C 1
ATOM 7521 O O . ASP B 1 289 ? -7.551 -2.039 9.727 1 86.62 289 ASP B O 1
ATOM 7525 N N . TYR B 1 290 ? -8.234 -2.102 7.602 1 93.38 290 TYR B N 1
ATOM 7526 C CA . TYR B 1 290 ? -8.812 -3.426 7.801 1 93.38 290 TYR B CA 1
ATOM 7527 C C . TYR B 1 290 ? -8.688 -4.27 6.539 1 93.38 290 TYR B C 1
ATOM 7529 O O . TYR B 1 290 ? -8.352 -3.756 5.469 1 93.38 290 TYR B O 1
ATOM 7537 N N . THR B 1 291 ? -8.852 -5.562 6.707 1 96.56 291 THR B N 1
ATOM 7538 C CA . THR B 1 291 ? -8.859 -6.504 5.594 1 96.56 291 THR B CA 1
ATOM 7539 C C . THR B 1 291 ? -10.148 -7.316 5.578 1 96.56 291 THR B C 1
ATOM 7541 O O . THR B 1 291 ? -10.805 -7.465 6.613 1 96.56 291 THR B O 1
ATOM 7544 N N . LEU B 1 292 ? -10.469 -7.75 4.426 1 98.06 292 LEU B N 1
ATOM 7545 C CA . LEU B 1 292 ? -11.648 -8.586 4.281 1 98.06 292 LEU B CA 1
ATOM 7546 C C . LEU B 1 292 ? -11.367 -10.016 4.727 1 98.06 292 LEU B C 1
ATOM 7548 O O . LEU B 1 292 ? -10.273 -10.539 4.496 1 98.06 292 LEU B O 1
ATOM 7552 N N . THR B 1 293 ? -12.406 -10.664 5.281 1 96.5 293 THR B N 1
ATOM 7553 C CA . THR B 1 293 ? -12.188 -11.992 5.84 1 96.5 293 THR B CA 1
ATOM 7554 C C . THR B 1 293 ? -13.109 -13.016 5.184 1 96.5 293 THR B C 1
ATOM 7556 O O . THR B 1 293 ? -12.664 -14.078 4.754 1 96.5 293 THR B O 1
ATOM 7559 N N . HIS B 1 294 ? -14.406 -12.648 5.125 1 96.81 294 HIS B N 1
ATOM 7560 C CA . HIS B 1 294 ? -15.383 -13.625 4.645 1 96.81 294 HIS B CA 1
ATOM 7561 C C . HIS B 1 294 ? -16.344 -12.992 3.635 1 96.81 294 HIS B C 1
ATOM 7563 O O . HIS B 1 294 ? -16.531 -11.773 3.635 1 96.81 294 HIS B O 1
ATOM 7569 N N . ILE B 1 295 ? -16.938 -13.898 2.844 1 97.94 295 ILE B N 1
ATOM 7570 C CA . ILE B 1 295 ? -17.828 -13.383 1.803 1 97.94 295 ILE B CA 1
ATOM 7571 C C . ILE B 1 295 ? -19.031 -14.32 1.637 1 97.94 295 ILE B C 1
ATOM 7573 O O . ILE B 1 295 ? -18.875 -15.547 1.742 1 97.94 295 ILE B O 1
ATOM 7577 N N . VAL B 1 296 ? -20.172 -13.805 1.471 1 97.19 296 VAL B N 1
ATOM 7578 C CA . VAL B 1 296 ? -21.375 -14.477 0.998 1 97.19 296 VAL B CA 1
ATOM 7579 C C . VAL B 1 296 ? -22.078 -13.617 -0.048 1 97.19 296 VAL B C 1
ATOM 7581 O O . VAL B 1 296 ? -22 -12.383 0.002 1 97.19 296 VAL B O 1
ATOM 7584 N N . VAL B 1 297 ? -22.656 -14.258 -0.995 1 97.12 297 VAL B N 1
ATOM 7585 C CA . VAL B 1 297 ? -23.266 -13.539 -2.104 1 97.12 297 VAL B CA 1
ATOM 7586 C C . VAL B 1 297 ? -24.719 -13.961 -2.258 1 97.12 297 VAL B C 1
ATOM 7588 O O . VAL B 1 297 ? -25.047 -15.148 -2.139 1 97.12 297 VAL B O 1
ATOM 7591 N N . ASP B 1 298 ? -25.562 -12.992 -2.498 1 95.31 298 ASP B N 1
ATOM 7592 C CA . ASP B 1 298 ? -26.984 -13.227 -2.754 1 95.31 298 ASP B CA 1
ATOM 7593 C C . ASP B 1 298 ? -27.375 -12.719 -4.137 1 95.31 298 ASP B C 1
ATOM 7595 O O . ASP B 1 298 ? -26.969 -11.633 -4.551 1 95.31 298 ASP B O 1
ATOM 7599 N N . ARG B 1 299 ? -28.141 -13.547 -4.793 1 93.5 299 ARG B N 1
ATOM 7600 C CA . ARG B 1 299 ? -28.734 -13.109 -6.051 1 93.5 299 ARG B CA 1
ATOM 7601 C C . ARG B 1 299 ? -30.141 -12.562 -5.832 1 93.5 299 ARG B C 1
ATOM 7603 O O . ARG B 1 299 ? -31.047 -13.297 -5.414 1 93.5 299 ARG B O 1
ATOM 7610 N N . VAL B 1 300 ? -30.281 -11.32 -6.133 1 92.69 300 VAL B N 1
ATOM 7611 C CA . VAL B 1 300 ? -31.531 -10.633 -5.812 1 92.69 300 VAL B CA 1
ATOM 7612 C C . VAL B 1 300 ? -32.219 -10.18 -7.102 1 92.69 300 VAL B C 1
ATOM 7614 O O . VAL B 1 300 ? -31.578 -9.648 -8.008 1 92.69 300 VAL B O 1
ATOM 7617 N N . LEU B 1 301 ? -33.5 -10.438 -7.086 1 90.62 301 LEU B N 1
ATOM 7618 C CA . LEU B 1 301 ? -34.312 -9.992 -8.219 1 90.62 301 LEU B CA 1
ATOM 7619 C C . LEU B 1 301 ? -34.719 -8.531 -8.062 1 90.62 301 LEU B C 1
ATOM 7621 O O . LEU B 1 301 ? -35.219 -8.141 -7.008 1 90.62 301 LEU B O 1
ATOM 7625 N N . ALA B 1 302 ? -34.344 -7.762 -9.062 1 90.38 302 ALA B N 1
ATOM 7626 C CA . ALA B 1 302 ? -34.781 -6.359 -9.125 1 90.38 302 ALA B CA 1
ATOM 7627 C C . ALA B 1 302 ? -35.688 -6.117 -10.312 1 90.38 302 ALA B C 1
ATOM 7629 O O . ALA B 1 302 ? -36.094 -7.059 -11.008 1 90.38 302 ALA B O 1
ATOM 7630 N N . ASP B 1 303 ? -36.125 -4.895 -10.461 1 86.06 303 ASP B N 1
ATOM 7631 C CA . ASP B 1 303 ? -37.031 -4.539 -11.523 1 86.06 303 ASP B CA 1
ATOM 7632 C C . ASP B 1 303 ? -36.406 -4.719 -12.898 1 86.06 303 ASP B C 1
ATOM 7634 O O . ASP B 1 303 ? -37.062 -5.16 -13.844 1 86.06 303 ASP B O 1
ATOM 7638 N N . ASP B 1 304 ? -35.188 -4.383 -12.992 1 84.88 304 ASP B N 1
ATOM 7639 C CA . ASP B 1 304 ? -34.531 -4.398 -14.289 1 84.88 304 ASP B CA 1
ATOM 7640 C C . ASP B 1 304 ? -33.719 -5.672 -14.469 1 84.88 304 ASP B C 1
ATOM 7642 O O . ASP B 1 304 ? -33.031 -5.848 -15.484 1 84.88 304 ASP B O 1
ATOM 7646 N N . GLY B 1 305 ? -33.688 -6.52 -13.492 1 87.31 305 GLY B N 1
ATOM 7647 C CA . GLY B 1 305 ? -32.938 -7.754 -13.641 1 87.31 305 GLY B CA 1
ATOM 7648 C C . GLY B 1 305 ? -32.469 -8.328 -12.312 1 87.31 305 GLY B C 1
ATOM 7649 O O . GLY B 1 305 ? -33.188 -8.227 -11.305 1 87.31 305 GLY B O 1
ATOM 7650 N N . GLN B 1 306 ? -31.344 -9.047 -12.453 1 90.38 306 GLN B N 1
ATOM 7651 C CA . GLN B 1 306 ? -30.797 -9.672 -11.258 1 90.38 306 GLN B CA 1
ATOM 7652 C C . GLN B 1 306 ? -29.453 -9.039 -10.875 1 90.38 306 GLN B C 1
ATOM 7654 O O . GLN B 1 306 ? -28.656 -8.688 -11.742 1 90.38 306 GLN B O 1
ATOM 7659 N N . TYR B 1 307 ? -29.375 -8.883 -9.656 1 93 307 TYR B N 1
ATOM 7660 C CA . TYR B 1 307 ? -28.125 -8.32 -9.141 1 93 307 TYR B CA 1
ATOM 7661 C C . TYR B 1 307 ? -27.531 -9.219 -8.07 1 93 307 TYR B C 1
ATOM 7663 O O . TYR B 1 307 ? -28.25 -9.859 -7.305 1 93 307 TYR B O 1
ATOM 7671 N N . GLU B 1 308 ? -26.219 -9.289 -8.094 1 93.94 308 GLU B N 1
ATOM 7672 C CA . GLU B 1 308 ? -25.5 -10.008 -7.039 1 93.94 308 GLU B CA 1
ATOM 7673 C C . GLU B 1 308 ? -25.047 -9.055 -5.941 1 93.94 308 GLU B C 1
ATOM 7675 O O . GLU B 1 308 ? -24.266 -8.133 -6.195 1 93.94 308 GLU B O 1
ATOM 7680 N N . VAL B 1 309 ? -25.562 -9.289 -4.781 1 95.75 309 VAL B N 1
ATOM 7681 C CA . VAL B 1 309 ? -25.188 -8.484 -3.623 1 95.75 309 VAL B CA 1
ATOM 7682 C C . VAL B 1 309 ? -24.203 -9.266 -2.75 1 95.75 309 VAL B C 1
ATOM 7684 O O . VAL B 1 309 ? -24.5 -10.383 -2.322 1 95.75 309 VAL B O 1
ATOM 7687 N N . MET B 1 310 ? -23.078 -8.672 -2.479 1 97.56 310 MET B N 1
ATOM 7688 C CA . MET B 1 310 ? -22.047 -9.312 -1.673 1 97.56 310 MET B CA 1
ATOM 7689 C C . MET B 1 310 ? -22.078 -8.789 -0.241 1 97.56 310 MET B C 1
ATOM 7691 O O . MET B 1 310 ? -22.188 -7.582 -0.02 1 97.56 310 MET B O 1
ATOM 7695 N N . PHE B 1 311 ? -22 -9.656 0.65 1 97.56 311 PHE B N 1
ATOM 7696 C CA . PHE B 1 311 ? -21.75 -9.328 2.051 1 97.56 311 PHE B CA 1
ATOM 7697 C C . PHE B 1 311 ? -20.328 -9.719 2.459 1 97.56 311 PHE B C 1
ATOM 7699 O O . PHE B 1 311 ? -19.953 -10.891 2.371 1 97.56 311 PHE B O 1
ATOM 7706 N N . LEU B 1 312 ? -19.594 -8.727 2.885 1 98.31 312 LEU B N 1
ATOM 7707 C CA . LEU B 1 312 ? -18.172 -8.914 3.154 1 98.31 312 LEU B CA 1
ATOM 7708 C C . LEU B 1 312 ? -17.859 -8.664 4.625 1 98.31 312 LEU B C 1
ATOM 7710 O O . LEU B 1 312 ? -18.156 -7.59 5.152 1 98.31 312 LEU B O 1
ATOM 7714 N N . GLY B 1 313 ? -17.297 -9.648 5.242 1 97.94 313 GLY B N 1
ATOM 7715 C CA . GLY B 1 313 ? -16.812 -9.461 6.602 1 97.94 313 GLY B CA 1
ATOM 7716 C C . GLY B 1 313 ? -15.422 -8.859 6.664 1 97.94 313 GLY B C 1
ATOM 7717 O O . GLY B 1 313 ? -14.609 -9.07 5.762 1 97.94 313 GLY B O 1
ATOM 7718 N N . THR B 1 314 ? -15.133 -8.141 7.766 1 97.5 314 THR B N 1
ATOM 7719 C CA . THR B 1 314 ? -13.82 -7.527 7.949 1 97.5 314 THR B CA 1
ATOM 7720 C C . THR B 1 314 ? -13.188 -7.992 9.258 1 97.5 314 THR B C 1
ATOM 7722 O O . THR B 1 314 ? -13.867 -8.547 10.125 1 97.5 314 THR B O 1
ATOM 7725 N N . ASP B 1 315 ? -11.906 -7.758 9.414 1 95.56 315 ASP B N 1
ATOM 7726 C CA . ASP B 1 315 ? -11.203 -8.086 10.648 1 95.56 315 ASP B CA 1
ATOM 7727 C C . ASP B 1 315 ? -11.359 -6.977 11.688 1 95.56 315 ASP B C 1
ATOM 7729 O O . ASP B 1 315 ? -10.906 -7.109 12.82 1 95.56 315 ASP B O 1
ATOM 7733 N N . ALA B 1 316 ? -11.984 -5.891 11.273 1 94.12 316 ALA B N 1
ATOM 7734 C CA . ALA B 1 316 ? -12.273 -4.797 12.195 1 94.12 316 ALA B CA 1
ATOM 7735 C C . ALA B 1 316 ? -13.641 -4.98 12.852 1 94.12 316 ALA B C 1
ATOM 7737 O O . ALA B 1 316 ? -14.016 -4.219 13.742 1 94.12 316 ALA B O 1
ATOM 7738 N N . GLY B 1 317 ? -14.398 -5.91 12.32 1 94 317 GLY B N 1
ATOM 7739 C CA . GLY B 1 317 ? -15.664 -6.23 12.953 1 94 317 GLY B CA 1
ATOM 7740 C C . GLY B 1 317 ? -16.859 -5.664 12.211 1 94 317 GLY B C 1
ATOM 7741 O O . GLY B 1 317 ? -17.984 -5.715 12.711 1 94 317 GLY B O 1
ATOM 7742 N N . SER B 1 318 ? -16.656 -5.141 11.102 1 94.75 318 SER B N 1
ATOM 7743 C CA . SER B 1 318 ? -17.766 -4.594 10.312 1 94.75 318 SER B CA 1
ATOM 7744 C C . SER B 1 318 ? -18.109 -5.504 9.141 1 94.75 318 SER B C 1
ATOM 7746 O O . SER B 1 318 ? -17.312 -6.363 8.766 1 94.75 318 SER B O 1
ATOM 7748 N N . VAL B 1 319 ? -19.312 -5.359 8.664 1 96.31 319 VAL B N 1
ATOM 7749 C CA . VAL B 1 319 ? -19.781 -6.066 7.473 1 96.31 319 VAL B CA 1
ATOM 7750 C C . VAL B 1 319 ? -20.172 -5.062 6.387 1 96.31 319 VAL B C 1
ATOM 7752 O O . VAL B 1 319 ? -20.922 -4.125 6.641 1 96.31 319 VAL B O 1
ATOM 7755 N N . LEU B 1 320 ? -19.609 -5.32 5.246 1 96.56 320 LEU B N 1
ATOM 7756 C CA . LEU B 1 320 ? -19.922 -4.445 4.121 1 96.56 320 LEU B CA 1
ATOM 7757 C C . LEU B 1 320 ? -20.953 -5.09 3.201 1 96.56 320 LEU B C 1
ATOM 7759 O O . LEU B 1 320 ? -20.875 -6.289 2.916 1 96.56 320 LEU B O 1
ATOM 7763 N N . LYS B 1 321 ? -21.906 -4.34 2.875 1 95.25 321 LYS B N 1
ATOM 7764 C CA . LYS B 1 321 ? -22.859 -4.699 1.839 1 95.25 321 LYS B CA 1
ATOM 7765 C C . LYS B 1 321 ? -22.547 -3.984 0.527 1 95.25 321 LYS B C 1
ATOM 7767 O O . LYS B 1 321 ? -22.625 -2.758 0.449 1 95.25 321 LYS B O 1
ATOM 7772 N N . VAL B 1 322 ? -22.234 -4.832 -0.501 1 95.88 322 VAL B N 1
ATOM 7773 C CA . VAL B 1 322 ? -21.719 -4.234 -1.728 1 95.88 322 VAL B CA 1
ATOM 7774 C C . VAL B 1 322 ? -22.438 -4.828 -2.938 1 95.88 322 VAL B C 1
ATOM 7776 O O . VAL B 1 322 ? -22.734 -6.02 -2.961 1 95.88 322 VAL B O 1
ATOM 7779 N N . VAL B 1 323 ? -22.703 -3.969 -3.879 1 93.94 323 VAL B N 1
ATOM 7780 C CA . VAL B 1 323 ? -23.266 -4.441 -5.141 1 93.94 323 VAL B CA 1
ATOM 7781 C C . VAL B 1 323 ? -22.344 -4.043 -6.297 1 93.94 323 VAL B C 1
ATOM 7783 O O . VAL B 1 323 ? -21.812 -2.932 -6.32 1 93.94 323 VAL B O 1
ATOM 7786 N N . SER B 1 324 ? -22.031 -5.035 -7.086 1 88.25 324 SER B N 1
ATOM 7787 C CA . SER B 1 324 ? -21.25 -4.762 -8.297 1 88.25 324 SER B CA 1
ATOM 7788 C C . SER B 1 324 ? -22.172 -4.613 -9.508 1 88.25 324 SER B C 1
ATOM 7790 O O . SER B 1 324 ? -22.891 -5.543 -9.867 1 88.25 324 SER B O 1
ATOM 7792 N N . ILE B 1 325 ? -22.109 -3.459 -10.062 1 88.06 325 ILE B N 1
ATOM 7793 C CA . ILE B 1 325 ? -23.016 -3.148 -11.164 1 88.06 325 ILE B CA 1
ATOM 7794 C C . ILE B 1 325 ? -22.234 -3.082 -12.469 1 88.06 325 ILE B C 1
ATOM 7796 O O . ILE B 1 325 ? -21.25 -2.346 -12.578 1 88.06 325 ILE B O 1
ATOM 7800 N N . THR B 1 326 ? -22.594 -3.955 -13.391 1 82.75 326 THR B N 1
ATOM 7801 C CA . THR B 1 326 ? -22 -3.889 -14.719 1 82.75 326 THR B CA 1
ATOM 7802 C C . THR B 1 326 ? -22.719 -2.842 -15.578 1 82.75 326 THR B C 1
ATOM 7804 O O . THR B 1 326 ? -23.938 -2.898 -15.75 1 82.75 326 THR B O 1
ATOM 7807 N N . GLN B 1 327 ? -21.984 -1.926 -16.031 1 79.62 327 GLN B N 1
ATOM 7808 C CA . GLN B 1 327 ? -22.547 -0.858 -16.844 1 79.62 327 GLN B CA 1
ATOM 7809 C C . GLN B 1 327 ? -22.594 -1.26 -18.312 1 79.62 327 GLN B C 1
ATOM 7811 O O . GLN B 1 327 ? -22.125 -2.336 -18.688 1 79.62 327 GLN B O 1
ATOM 7816 N N . GLU B 1 328 ? -23.219 -0.428 -19.047 1 72.44 328 GLU B N 1
ATOM 7817 C CA . GLU B 1 328 ? -23.406 -0.708 -20.469 1 72.44 328 GLU B CA 1
ATOM 7818 C C . GLU B 1 328 ? -22.062 -0.838 -21.188 1 72.44 328 GLU B C 1
ATOM 7820 O O . GLU B 1 328 ? -21.938 -1.606 -22.141 1 72.44 328 GLU B O 1
ATOM 7825 N N . ASN B 1 329 ? -21 -0.121 -20.734 1 70 329 ASN B N 1
ATOM 7826 C CA . ASN B 1 329 ? -19.688 -0.184 -21.359 1 70 329 ASN B CA 1
ATOM 7827 C C . ASN B 1 329 ? -18.859 -1.354 -20.812 1 70 329 ASN B C 1
ATOM 7829 O O . ASN B 1 329 ? -17.656 -1.407 -21 1 70 329 ASN B O 1
ATOM 7833 N N . TRP B 1 330 ? -19.484 -2.182 -20.094 1 72.12 330 TRP B N 1
ATOM 7834 C CA . TRP B 1 330 ? -18.875 -3.398 -19.562 1 72.12 330 TRP B CA 1
ATOM 7835 C C . TRP B 1 330 ? -17.906 -3.072 -18.438 1 72.12 330 TRP B C 1
ATOM 7837 O O . TRP B 1 330 ? -17.062 -3.902 -18.078 1 72.12 330 TRP B O 1
ATOM 7847 N N . SER B 1 331 ? -18.062 -1.834 -18.047 1 78.44 331 SER B N 1
ATOM 7848 C CA . SER B 1 331 ? -17.297 -1.5 -16.844 1 78.44 331 SER B CA 1
ATOM 7849 C C . SER B 1 331 ? -18.062 -1.852 -15.586 1 78.44 331 SER B C 1
ATOM 7851 O O . SER B 1 331 ? -19.297 -1.848 -15.578 1 78.44 331 SER B O 1
ATOM 7853 N N . THR B 1 332 ? -17.281 -2.332 -14.672 1 81.62 332 THR B N 1
ATOM 7854 C CA . THR B 1 332 ? -17.906 -2.707 -13.414 1 81.62 332 THR B CA 1
ATOM 7855 C C . THR B 1 332 ? -17.766 -1.594 -12.383 1 81.62 332 THR B C 1
ATOM 7857 O O . THR B 1 332 ? -16.672 -1.055 -12.195 1 81.62 332 THR B O 1
ATOM 7860 N N . GLU B 1 333 ? -18.875 -1.165 -11.898 1 85.69 333 GLU B N 1
ATOM 7861 C CA . GLU B 1 333 ? -18.906 -0.171 -10.828 1 85.69 333 GLU B CA 1
ATOM 7862 C C . GLU B 1 333 ? -19.203 -0.82 -9.477 1 85.69 333 GLU B C 1
ATOM 7864 O O . GLU B 1 333 ? -20.109 -1.646 -9.359 1 85.69 333 GLU B O 1
ATOM 7869 N N . GLU B 1 334 ? -18.375 -0.52 -8.562 1 88.25 334 GLU B N 1
ATOM 7870 C CA . GLU B 1 334 ? -18.594 -1.021 -7.211 1 88.25 334 GLU B CA 1
ATOM 7871 C C . GLU B 1 334 ? -19.359 -0.009 -6.363 1 88.25 334 GLU B C 1
ATOM 7873 O O . GLU B 1 334 ? -19 1.173 -6.336 1 88.25 334 GLU B O 1
ATOM 7878 N N . VAL B 1 335 ? -20.422 -0.404 -5.75 1 89.12 335 VAL B N 1
ATOM 7879 C CA . VAL B 1 335 ? -21.219 0.471 -4.902 1 89.12 335 VAL B CA 1
ATOM 7880 C C . VAL B 1 335 ? -21.359 -0.141 -3.51 1 89.12 335 VAL B C 1
ATOM 7882 O O . VAL B 1 335 ? -21.922 -1.224 -3.352 1 89.12 335 VAL B O 1
ATOM 7885 N N . VAL B 1 336 ? -20.844 0.543 -2.562 1 90.69 336 VAL B N 1
ATOM 7886 C CA . VAL B 1 336 ? -21.016 0.123 -1.177 1 90.69 336 VAL B CA 1
ATOM 7887 C C . VAL B 1 336 ? -22.359 0.643 -0.647 1 90.69 336 VAL B C 1
ATOM 7889 O O . VAL B 1 336 ? -22.547 1.854 -0.522 1 90.69 336 VAL B O 1
ATOM 7892 N N . LEU B 1 337 ? -23.156 -0.192 -0.318 1 90.31 337 LEU B N 1
ATOM 7893 C CA . LEU B 1 337 ? -24.5 0.189 0.121 1 90.31 337 LEU B CA 1
ATOM 7894 C C . LEU B 1 337 ? -24.516 0.528 1.607 1 90.31 337 LEU B C 1
ATOM 7896 O O . LEU B 1 337 ? -25.094 1.53 2.016 1 90.31 337 LEU B O 1
ATOM 7900 N N . GLU B 1 338 ? -23.938 -0.355 2.363 1 89.19 338 GLU B N 1
ATOM 7901 C CA . GLU B 1 338 ? -23.938 -0.201 3.814 1 89.19 338 GLU B CA 1
ATOM 7902 C C . GLU B 1 338 ? -22.688 -0.801 4.441 1 89.19 338 GLU B C 1
ATOM 7904 O O . GLU B 1 338 ? -22.125 -1.77 3.924 1 89.19 338 GLU B O 1
ATOM 7909 N N . GLU B 1 339 ? -22.266 -0.15 5.449 1 89.75 339 GLU B N 1
ATOM 7910 C CA . GLU B 1 339 ? -21.281 -0.711 6.371 1 89.75 339 GLU B CA 1
ATOM 7911 C C . GLU B 1 339 ? -21.844 -0.841 7.781 1 89.75 339 GLU B C 1
ATOM 7913 O O . GLU B 1 339 ? -22.156 0.163 8.43 1 89.75 339 GLU B O 1
ATOM 7918 N N . LEU B 1 340 ? -21.891 -2.074 8.25 1 91.38 340 LEU B N 1
ATOM 7919 C CA . LEU B 1 340 ? -22.578 -2.344 9.508 1 91.38 340 LEU B CA 1
ATOM 7920 C C . LEU B 1 340 ? -21.609 -2.803 10.586 1 91.38 340 LEU B C 1
ATOM 7922 O O . LEU B 1 340 ? -20.812 -3.717 10.359 1 91.38 340 LEU B O 1
ATOM 7926 N N . GLN B 1 341 ? -21.672 -2.104 11.695 1 91 341 GLN B N 1
ATOM 7927 C CA . GLN B 1 341 ? -21.016 -2.631 12.891 1 91 341 GLN B CA 1
ATOM 7928 C C . GLN B 1 341 ? -21.953 -3.547 13.672 1 91 341 GLN B C 1
ATOM 7930 O O . GLN B 1 341 ? -22.891 -3.078 14.32 1 91 341 GLN B O 1
ATOM 7935 N N . VAL B 1 342 ? -21.672 -4.746 13.664 1 89 342 VAL B N 1
ATOM 7936 C CA . VAL B 1 342 ? -22.625 -5.75 14.125 1 89 342 VAL B CA 1
ATOM 7937 C C . VAL B 1 342 ? -22.531 -5.895 15.641 1 89 342 VAL B C 1
ATOM 7939 O O . VAL B 1 342 ? -23.562 -5.965 16.328 1 89 342 VAL B O 1
ATOM 7942 N N . PHE B 1 343 ? -21.328 -5.828 16.141 1 89.12 343 PHE B N 1
ATOM 7943 C CA . PHE B 1 343 ? -21.156 -6.062 17.562 1 89.12 343 PHE B CA 1
ATOM 7944 C C . PHE B 1 343 ? -20.75 -4.781 18.281 1 89.12 343 PHE B C 1
ATOM 7946 O O . PHE B 1 343 ? -20.172 -3.879 17.672 1 89.12 343 PHE B O 1
ATOM 7953 N N . GLN B 1 344 ? -20.984 -4.668 19.531 1 84.56 344 GLN B N 1
ATOM 7954 C CA . GLN B 1 344 ? -20.656 -3.49 20.328 1 84.56 344 GLN B CA 1
ATOM 7955 C C . GLN B 1 344 ? -19.156 -3.289 20.406 1 84.56 344 GLN B C 1
ATOM 7957 O O . GLN B 1 344 ? -18.656 -2.172 20.25 1 84.56 344 GLN B O 1
ATOM 7962 N N . VAL B 1 345 ? -18.594 -4.414 20.672 1 85.56 345 VAL B N 1
ATOM 7963 C CA . VAL B 1 345 ? -17.125 -4.391 20.641 1 85.56 345 VAL B CA 1
ATOM 7964 C C . VAL B 1 345 ? -16.641 -4.902 19.281 1 85.56 345 VAL B C 1
ATOM 7966 O O . VAL B 1 345 ? -16.938 -6.039 18.891 1 85.56 345 VAL B O 1
ATOM 7969 N N . PRO B 1 346 ? -16.016 -4.004 18.625 1 89.06 346 PRO B N 1
ATOM 7970 C CA . PRO B 1 346 ? -15.562 -4.426 17.297 1 89.06 346 PRO B CA 1
ATOM 7971 C C . PRO B 1 346 ? -14.523 -5.547 17.359 1 89.06 346 PRO B C 1
ATOM 7973 O O . PRO B 1 346 ? -13.445 -5.359 17.938 1 89.06 346 PRO B O 1
ATOM 7976 N N . THR B 1 347 ? -14.938 -6.73 16.891 1 91.38 347 THR B N 1
ATOM 7977 C CA . THR B 1 347 ? -14.062 -7.891 16.766 1 91.38 347 THR B CA 1
ATOM 7978 C C . THR B 1 347 ? -14.117 -8.461 15.359 1 91.38 347 THR B C 1
ATOM 7980 O O . THR B 1 347 ? -15.117 -8.312 14.656 1 91.38 347 THR B O 1
ATOM 7983 N N . PRO B 1 348 ? -13.086 -9.125 15.008 1 94.44 348 PRO B N 1
ATOM 7984 C CA . PRO B 1 348 ? -13.039 -9.664 13.648 1 94.44 348 PRO B CA 1
ATOM 7985 C C . PRO B 1 348 ? -14.195 -10.617 13.352 1 94.44 348 PRO B C 1
ATOM 7987 O O . PRO B 1 348 ? -14.594 -11.391 14.227 1 94.44 348 PRO B O 1
ATOM 7990 N N . ILE B 1 349 ? -14.68 -10.523 12.148 1 95.5 349 ILE B N 1
ATOM 7991 C CA . ILE B 1 349 ? -15.727 -11.43 11.695 1 95.5 349 ILE B CA 1
ATOM 7992 C C . ILE B 1 349 ? -15.117 -12.797 11.383 1 95.5 349 ILE B C 1
ATOM 7994 O O . ILE B 1 349 ? -14.164 -12.898 10.602 1 95.5 349 ILE B O 1
ATOM 7998 N N . LEU B 1 350 ? -15.727 -13.906 11.906 1 89.5 350 LEU B N 1
ATOM 7999 C CA . LEU B 1 350 ? -15.148 -15.242 11.789 1 89.5 350 LEU B CA 1
ATOM 8000 C C . LEU B 1 350 ? -15.992 -16.109 10.859 1 89.5 350 LEU B C 1
ATOM 8002 O O . LEU B 1 350 ? -15.5 -17.109 10.328 1 89.5 350 LEU B O 1
ATOM 8006 N N . SER B 1 351 ? -17.219 -15.727 10.781 1 88.44 351 SER B N 1
ATOM 8007 C CA . SER B 1 351 ? -18.078 -16.531 9.922 1 88.44 351 SER B CA 1
ATOM 8008 C C . SER B 1 351 ? -19.234 -15.695 9.375 1 88.44 351 SER B C 1
ATOM 8010 O O . SER B 1 351 ? -19.703 -14.758 10.031 1 88.44 351 SER B O 1
ATOM 8012 N N . LEU B 1 352 ? -19.641 -16.031 8.195 1 93.19 352 LEU B N 1
ATOM 8013 C CA . LEU B 1 352 ? -20.781 -15.414 7.523 1 93.19 352 LEU B CA 1
ATOM 8014 C C . LEU B 1 352 ? -21.641 -16.453 6.82 1 93.19 352 LEU B C 1
ATOM 8016 O O . LEU B 1 352 ? -21.109 -17.312 6.09 1 93.19 352 LEU B O 1
ATOM 8020 N N . GLU B 1 353 ? -22.875 -16.469 7.191 1 91.25 353 GLU B N 1
ATOM 8021 C CA . GLU B 1 353 ? -23.828 -17.359 6.523 1 91.25 353 GLU B CA 1
ATOM 8022 C C . GLU B 1 353 ? -25.094 -16.625 6.113 1 91.25 353 GLU B C 1
ATOM 8024 O O . GLU B 1 353 ? -25.578 -15.766 6.855 1 91.25 353 GLU B O 1
ATOM 8029 N N . LEU B 1 354 ? -25.578 -16.969 4.906 1 94.19 354 LEU B N 1
ATOM 8030 C CA . LEU B 1 354 ? -26.75 -16.281 4.367 1 94.19 354 LEU B CA 1
ATOM 8031 C C . LEU B 1 354 ? -27.875 -17.266 4.098 1 94.19 354 LEU B C 1
ATOM 8033 O O . LEU B 1 354 ? -27.641 -18.375 3.586 1 94.19 354 LEU B O 1
ATOM 8037 N N . SER B 1 355 ? -29.016 -16.906 4.562 1 90.56 355 SER B N 1
ATOM 8038 C CA . SER B 1 355 ? -30.234 -17.625 4.207 1 90.56 355 SER B CA 1
ATOM 8039 C C . SER B 1 355 ? -31.125 -16.781 3.312 1 90.56 355 SER B C 1
ATOM 8041 O O . SER B 1 355 ? -31.781 -15.852 3.785 1 90.56 355 SER B O 1
ATOM 8043 N N . SER B 1 356 ? -31.219 -17.141 2.1 1 86.69 356 SER B N 1
ATOM 8044 C CA . SER B 1 356 ? -32.062 -16.391 1.161 1 86.69 356 SER B CA 1
ATOM 8045 C C . SER B 1 356 ? -33.531 -16.594 1.467 1 86.69 356 SER B C 1
ATOM 8047 O O . SER B 1 356 ? -34.344 -15.688 1.26 1 86.69 356 SER B O 1
ATOM 8049 N N . LYS B 1 357 ? -33.875 -17.75 1.98 1 84.12 357 LYS B N 1
ATOM 8050 C CA . LYS B 1 357 ? -35.25 -18.047 2.299 1 84.12 357 LYS B CA 1
ATOM 8051 C C . LYS B 1 357 ? -35.75 -17.203 3.457 1 84.12 357 LYS B C 1
ATOM 8053 O O . LYS B 1 357 ? -36.844 -16.609 3.375 1 84.12 357 LYS B O 1
ATOM 8058 N N . GLN B 1 358 ? -34.938 -17.047 4.457 1 87.12 358 GLN B N 1
ATOM 8059 C CA . GLN B 1 358 ? -35.344 -16.281 5.629 1 87.12 358 GLN B CA 1
ATOM 8060 C C . GLN B 1 358 ? -34.938 -14.812 5.484 1 87.12 358 GLN B C 1
ATOM 8062 O O . GLN B 1 358 ? -35.312 -13.977 6.316 1 87.12 358 GLN B O 1
ATOM 8067 N N . GLN B 1 359 ? -34.219 -14.562 4.461 1 89.62 359 GLN B N 1
ATOM 8068 C CA . GLN B 1 359 ? -33.75 -13.203 4.211 1 89.62 359 GLN B CA 1
ATOM 8069 C C . GLN B 1 359 ? -33 -12.656 5.406 1 89.62 359 GLN B C 1
ATOM 8071 O O . GLN B 1 359 ? -33.25 -11.547 5.875 1 89.62 359 GLN B O 1
ATOM 8076 N N . GLN B 1 360 ? -32.094 -13.57 5.891 1 91.81 360 GLN B N 1
ATOM 8077 C CA . GLN B 1 360 ? -31.297 -13.203 7.059 1 91.81 360 GLN B CA 1
ATOM 8078 C C . GLN B 1 360 ? -29.828 -13.516 6.836 1 91.81 360 GLN B C 1
ATOM 8080 O O . GLN B 1 360 ? -29.484 -14.477 6.137 1 91.81 360 GLN B O 1
ATOM 8085 N N . LEU B 1 361 ? -29.047 -12.656 7.426 1 94.69 361 LEU B N 1
ATOM 8086 C CA . LEU B 1 361 ? -27.594 -12.844 7.449 1 94.69 361 LEU B CA 1
ATOM 8087 C C . LEU B 1 361 ? -27.109 -13.195 8.852 1 94.69 361 LEU B C 1
ATOM 8089 O O . LEU B 1 361 ? -27.469 -12.523 9.828 1 94.69 361 LEU B O 1
ATOM 8093 N N . TYR B 1 362 ? -26.422 -14.281 8.93 1 92.38 362 TYR B N 1
ATOM 8094 C CA . TYR B 1 362 ? -25.859 -14.711 10.203 1 92.38 362 TYR B CA 1
ATOM 8095 C C . TYR B 1 362 ? -24.375 -14.383 10.281 1 92.38 362 TYR B C 1
ATOM 8097 O O . TYR B 1 362 ? -23.594 -14.812 9.422 1 92.38 362 TYR B O 1
ATOM 8105 N N . VAL B 1 363 ? -24.031 -13.617 11.281 1 92.75 363 VAL B N 1
ATOM 8106 C CA . VAL B 1 363 ? -22.656 -13.156 11.445 1 92.75 363 VAL B CA 1
ATOM 8107 C C . VAL B 1 363 ? -22.078 -13.703 12.742 1 92.75 363 VAL B C 1
ATOM 8109 O O . VAL B 1 363 ? -22.672 -13.555 13.812 1 92.75 363 VAL B O 1
ATOM 8112 N N . GLY B 1 364 ? -20.891 -14.32 12.555 1 89.5 364 GLY B N 1
ATOM 8113 C CA . GLY B 1 364 ? -20.219 -14.875 13.719 1 89.5 364 GLY B CA 1
ATOM 8114 C C . GLY B 1 364 ? -18.922 -14.156 14.055 1 89.5 364 GLY B C 1
ATOM 8115 O O . GLY B 1 364 ? -18.141 -13.828 13.156 1 89.5 364 GLY B O 1
ATOM 8116 N N . SER B 1 365 ? -18.719 -13.844 15.32 1 88 365 SER B N 1
ATOM 8117 C CA . SER B 1 365 ? -17.484 -13.289 15.859 1 88 365 SER B CA 1
ATOM 8118 C C . SER B 1 365 ? -17.125 -13.922 17.203 1 88 365 SER B C 1
ATOM 8120 O O . SER B 1 365 ? -17.828 -14.82 17.672 1 88 365 SER B O 1
ATOM 8122 N N . SER B 1 366 ? -16 -13.562 17.797 1 84.25 366 SER B N 1
ATOM 8123 C CA . SER B 1 366 ? -15.617 -14.094 19.109 1 84.25 366 SER B CA 1
ATOM 8124 C C . SER B 1 366 ? -16.609 -13.68 20.188 1 84.25 366 SER B C 1
ATOM 8126 O O . SER B 1 366 ? -16.703 -14.328 21.234 1 84.25 366 SER B O 1
ATOM 8128 N N . GLN B 1 367 ? -17.391 -12.68 19.938 1 85 367 GLN B N 1
ATOM 8129 C CA . GLN B 1 367 ? -18.359 -12.164 20.906 1 85 367 GLN B CA 1
ATOM 8130 C C . GLN B 1 367 ? -19.641 -12.969 20.875 1 85 367 GLN B C 1
ATOM 8132 O O . GLN B 1 367 ? -20.375 -13.031 21.875 1 85 367 GLN B O 1
ATOM 8137 N N . GLY B 1 368 ? -19.891 -13.469 19.625 1 85 368 GLY B N 1
ATOM 8138 C CA . GLY B 1 368 ? -21.141 -14.227 19.516 1 85 368 GLY B CA 1
ATOM 8139 C C . GLY B 1 368 ? -21.672 -14.297 18.109 1 85 368 GLY B C 1
ATOM 8140 O O . GLY B 1 368 ? -20.906 -14.188 17.141 1 85 368 GLY B O 1
ATOM 8141 N N . LEU B 1 369 ? -22.969 -14.742 18.109 1 88.25 369 LEU B N 1
ATOM 8142 C CA . LEU B 1 369 ? -23.672 -14.883 16.844 1 88.25 369 LEU B CA 1
ATOM 8143 C C . LEU B 1 369 ? -24.766 -13.836 16.719 1 88.25 369 LEU B C 1
ATOM 8145 O O . LEU B 1 369 ? -25.531 -13.602 17.656 1 88.25 369 LEU B O 1
ATOM 8149 N N . ALA B 1 370 ? -24.719 -13.117 15.562 1 90.19 370 ALA B N 1
ATOM 8150 C CA . ALA B 1 370 ? -25.719 -12.086 15.312 1 90.19 370 ALA B CA 1
ATOM 8151 C C . ALA B 1 370 ? -26.531 -12.398 14.055 1 90.19 370 ALA B C 1
ATOM 8153 O O . ALA B 1 370 ? -26.031 -13.023 13.125 1 90.19 370 ALA B O 1
ATOM 8154 N N . GLN B 1 371 ? -27.766 -12.055 14.141 1 91.44 371 GLN B N 1
ATOM 8155 C CA . GLN B 1 371 ? -28.672 -12.164 13 1 91.44 371 GLN B CA 1
ATOM 8156 C C . GLN B 1 371 ? -29.078 -10.781 12.492 1 91.44 371 GLN B C 1
ATOM 8158 O O . GLN B 1 371 ? -29.531 -9.938 13.258 1 91.44 371 GLN B O 1
ATOM 8163 N N . VAL B 1 372 ? -28.812 -10.617 11.219 1 91.62 372 VAL B N 1
ATOM 8164 C CA . VAL B 1 372 ? -29.109 -9.32 10.625 1 91.62 372 VAL B CA 1
ATOM 8165 C C . VAL B 1 372 ? -30 -9.5 9.391 1 91.62 372 VAL B C 1
ATOM 8167 O O . VAL B 1 372 ? -29.828 -10.461 8.641 1 91.62 372 VAL B O 1
ATOM 8170 N N . SER B 1 373 ? -30.922 -8.516 9.234 1 92.31 373 SER B N 1
ATOM 8171 C CA . SER B 1 373 ? -31.766 -8.547 8.055 1 92.31 373 SER B CA 1
ATOM 8172 C C . SER B 1 373 ? -31 -8.148 6.801 1 92.31 373 SER B C 1
ATOM 8174 O O . SER B 1 373 ? -30.141 -7.254 6.855 1 92.31 373 SER B O 1
ATOM 8176 N N . LEU B 1 374 ? -31.359 -8.797 5.695 1 92.81 374 LEU B N 1
ATOM 8177 C CA . LEU B 1 374 ? -30.656 -8.5 4.449 1 92.81 374 LEU B CA 1
ATOM 8178 C C . LEU B 1 374 ? -31.047 -7.125 3.918 1 92.81 374 LEU B C 1
ATOM 8180 O O . LEU B 1 374 ? -30.281 -6.488 3.197 1 92.81 374 LEU B O 1
ATOM 8184 N N . SER B 1 375 ? -32.281 -6.73 4.25 1 90.56 375 SER B N 1
ATOM 8185 C CA . SER B 1 375 ? -32.75 -5.438 3.76 1 90.56 375 SER B CA 1
ATOM 8186 C C . SER B 1 375 ? -33.125 -4.523 4.914 1 90.56 375 SER B C 1
ATOM 8188 O O . SER B 1 375 ? -33.75 -4.969 5.883 1 90.56 375 SER B O 1
ATOM 8190 N N . ARG B 1 376 ? -32.625 -3.375 4.926 1 89.25 376 ARG B N 1
ATOM 8191 C CA . ARG B 1 376 ? -33 -2.322 5.863 1 89.25 376 ARG B CA 1
ATOM 8192 C C . ARG B 1 376 ? -33.438 -1.062 5.121 1 89.25 376 ARG B C 1
ATOM 8194 O O . ARG B 1 376 ? -32.844 0.005 5.301 1 89.25 376 ARG B O 1
ATOM 8201 N N . CYS B 1 377 ? -34.531 -1.193 4.43 1 91.44 377 CYS B N 1
ATOM 8202 C CA . CYS B 1 377 ? -34.969 -0.177 3.484 1 91.44 377 CYS B CA 1
ATOM 8203 C C . CYS B 1 377 ? -35.531 1.045 4.219 1 91.44 377 CYS B C 1
ATOM 8205 O O . CYS B 1 377 ? -35.5 2.154 3.684 1 91.44 377 CYS B O 1
ATOM 8207 N N . HIS B 1 378 ? -35.938 0.866 5.418 1 86 378 HIS B N 1
ATOM 8208 C CA . HIS B 1 378 ? -36.531 1.964 6.176 1 86 378 HIS B CA 1
ATOM 8209 C C . HIS B 1 378 ? -35.5 3.045 6.48 1 86 378 HIS B C 1
ATOM 8211 O O . HIS B 1 378 ? -35.844 4.203 6.703 1 86 378 HIS B O 1
ATOM 8217 N N . LEU B 1 379 ? -34.281 2.695 6.434 1 84.12 379 LEU B N 1
ATOM 8218 C CA . LEU B 1 379 ? -33.219 3.633 6.762 1 84.12 379 LEU B CA 1
ATOM 8219 C C . LEU B 1 379 ? -33.031 4.664 5.652 1 84.12 379 LEU B C 1
ATOM 8221 O O . LEU B 1 379 ? -32.438 5.723 5.871 1 84.12 379 LEU B O 1
ATOM 8225 N N . TYR B 1 380 ? -33.406 4.309 4.391 1 84.19 380 TYR B N 1
ATOM 8226 C CA . TYR B 1 380 ? -33.219 5.211 3.264 1 84.19 380 TYR B CA 1
ATOM 8227 C C . TYR B 1 380 ? -34.25 6.344 3.291 1 84.19 380 TYR B C 1
ATOM 8229 O O . TYR B 1 380 ? -34.125 7.316 2.547 1 84.19 380 TYR B O 1
ATOM 8237 N N . GLY B 1 381 ? -35.156 6.371 4.156 1 76.19 381 GLY B N 1
ATOM 8238 C CA . GLY B 1 381 ? -36.031 7.516 4.391 1 76.19 381 GLY B CA 1
ATOM 8239 C C . GLY B 1 381 ? -37.344 7.414 3.666 1 76.19 381 GLY B C 1
ATOM 8240 O O . GLY B 1 381 ? -37.781 6.32 3.293 1 76.19 381 GLY B O 1
ATOM 8241 N N . GLN B 1 382 ? -37.938 8.641 3.562 1 77.81 382 GLN B N 1
ATOM 8242 C CA . GLN B 1 382 ? -39.312 8.688 3.045 1 77.81 382 GLN B CA 1
ATOM 8243 C C . GLN B 1 382 ? -39.375 9.516 1.762 1 77.81 382 GLN B C 1
ATOM 8245 O O . GLN B 1 382 ? -40.469 9.984 1.378 1 77.81 382 GLN B O 1
ATOM 8250 N N . ALA B 1 383 ? -38.25 9.703 1.188 1 80.62 383 ALA B N 1
ATOM 8251 C CA . ALA B 1 383 ? -38.219 10.422 -0.082 1 80.62 383 ALA B CA 1
ATOM 8252 C C . ALA B 1 383 ? -37.844 9.492 -1.231 1 80.62 383 ALA B C 1
ATOM 8254 O O . ALA B 1 383 ? -36.938 8.664 -1.091 1 80.62 383 ALA B O 1
ATOM 8255 N N . CYS B 1 384 ? -38.531 9.68 -2.254 1 85.25 384 CYS B N 1
ATOM 8256 C CA . CYS B 1 384 ? -38.281 8.859 -3.432 1 85.25 384 CYS B CA 1
ATOM 8257 C C . CYS B 1 384 ? -36.844 9.016 -3.912 1 85.25 384 CYS B C 1
ATOM 8259 O O . CYS B 1 384 ? -36.219 8.039 -4.312 1 85.25 384 CYS B O 1
ATOM 8261 N N . SER B 1 385 ? -36.375 10.219 -3.881 1 81.81 385 SER B N 1
ATOM 8262 C CA . SER B 1 385 ? -35 10.484 -4.352 1 81.81 385 SER B CA 1
ATOM 8263 C C . SER B 1 385 ? -33.969 9.734 -3.52 1 81.81 385 SER B C 1
ATOM 8265 O O . SER B 1 385 ? -33.031 9.156 -4.066 1 81.81 385 SER B O 1
ATOM 8267 N N . GLU B 1 386 ? -34.188 9.719 -2.219 1 81.38 386 GLU B N 1
ATOM 8268 C CA . GLU B 1 386 ? -33.281 9.047 -1.326 1 81.38 386 GLU B CA 1
ATOM 8269 C C . GLU B 1 386 ? -33.281 7.535 -1.55 1 81.38 386 GLU B C 1
ATOM 8271 O O . GLU B 1 386 ? -32.25 6.883 -1.502 1 81.38 386 GLU B O 1
ATOM 8276 N N . CYS B 1 387 ? -34.469 7.078 -1.788 1 86.62 387 CYS B N 1
ATOM 8277 C CA . CYS B 1 387 ? -34.594 5.652 -2.047 1 86.62 387 CYS B CA 1
ATOM 8278 C C . CYS B 1 387 ? -33.938 5.27 -3.359 1 86.62 387 CYS B C 1
ATOM 8280 O O . CYS B 1 387 ? -33.25 4.234 -3.441 1 86.62 387 CYS B O 1
ATOM 8282 N N . CYS B 1 388 ? -34.094 6.094 -4.277 1 85.12 388 CYS B N 1
ATOM 8283 C CA . CYS B 1 388 ? -33.469 5.84 -5.582 1 85.12 388 CYS B CA 1
ATOM 8284 C C . CYS B 1 388 ? -31.969 5.941 -5.512 1 85.12 388 CYS B C 1
ATOM 8286 O O . CYS B 1 388 ? -31.25 5.152 -6.141 1 85.12 388 CYS B O 1
ATOM 8288 N N . LEU B 1 389 ? -31.5 6.836 -4.746 1 83.44 389 LEU B N 1
ATOM 8289 C CA . LEU B 1 389 ? -30.062 7.078 -4.629 1 83.44 389 LEU B CA 1
ATOM 8290 C C . LEU B 1 389 ? -29.391 5.949 -3.861 1 83.44 389 LEU B C 1
ATOM 8292 O O . LEU B 1 389 ? -28.172 5.758 -3.977 1 83.44 389 LEU B O 1
ATOM 8296 N N . ALA B 1 390 ? -30.125 5.242 -3.07 1 85.81 390 ALA B N 1
ATOM 8297 C CA . ALA B 1 390 ? -29.562 4.137 -2.299 1 85.81 390 ALA B CA 1
ATOM 8298 C C . ALA B 1 390 ? -29.109 3 -3.213 1 85.81 390 ALA B C 1
ATOM 8300 O O . ALA B 1 390 ? -28.188 2.254 -2.879 1 85.81 390 ALA B O 1
ATOM 8301 N N . ARG B 1 391 ? -29.766 2.795 -4.312 1 89.44 391 ARG B N 1
ATOM 8302 C CA . ARG B 1 391 ? -29.453 1.796 -5.332 1 89.44 391 ARG B CA 1
ATOM 8303 C C . ARG B 1 391 ? -29.391 0.398 -4.727 1 89.44 391 ARG B C 1
ATOM 8305 O O . ARG B 1 391 ? -28.578 -0.425 -5.145 1 89.44 391 ARG B O 1
ATOM 8312 N N . ASP B 1 392 ? -30.156 0.125 -3.695 1 91.56 392 ASP B N 1
ATOM 8313 C CA . ASP B 1 392 ? -30.25 -1.186 -3.059 1 91.56 392 ASP B CA 1
ATOM 8314 C C . ASP B 1 392 ? -31.234 -2.092 -3.801 1 91.56 392 ASP B C 1
ATOM 8316 O O . ASP B 1 392 ? -32.406 -1.785 -3.893 1 91.56 392 ASP B O 1
ATOM 8320 N N . PRO B 1 393 ? -30.766 -3.162 -4.266 1 94.06 393 PRO B N 1
ATOM 8321 C CA . PRO B 1 393 ? -31.656 -4.051 -5.023 1 94.06 393 PRO B CA 1
ATOM 8322 C C . PRO B 1 393 ? -32.781 -4.645 -4.168 1 94.06 393 PRO B C 1
ATOM 8324 O O . PRO B 1 393 ? -33.781 -5.094 -4.703 1 94.06 393 PRO B O 1
ATOM 8327 N N . TYR B 1 394 ? -32.625 -4.684 -2.875 1 93.81 394 TYR B N 1
ATOM 8328 C CA . TYR B 1 394 ? -33.625 -5.238 -1.99 1 93.81 394 TYR B CA 1
ATOM 8329 C C . TYR B 1 394 ? -34.781 -4.262 -1.806 1 93.81 394 TYR B C 1
ATOM 8331 O O . TYR B 1 394 ? -35.844 -4.637 -1.322 1 93.81 394 TYR B O 1
ATOM 8339 N N . CYS B 1 395 ? -34.562 -3.008 -2.211 1 92.56 395 CYS B N 1
ATOM 8340 C CA . CYS B 1 395 ? -35.5 -1.963 -1.819 1 92.56 395 CYS B CA 1
ATOM 8341 C C . CYS B 1 395 ? -36.062 -1.256 -3.045 1 92.56 395 CYS B C 1
ATOM 8343 O O . CYS B 1 395 ? -35.438 -1.244 -4.105 1 92.56 395 CYS B O 1
ATOM 8345 N N . ALA B 1 396 ? -37.25 -0.726 -2.906 1 91.56 396 ALA B N 1
ATOM 8346 C CA . ALA B 1 396 ? -37.938 0.073 -3.924 1 91.56 396 ALA B CA 1
ATOM 8347 C C . ALA B 1 396 ? -38.906 1.067 -3.287 1 91.56 396 ALA B C 1
ATOM 8349 O O . ALA B 1 396 ? -39.344 0.874 -2.15 1 91.56 396 ALA B O 1
ATOM 8350 N N . TRP B 1 397 ? -39.094 2.084 -4.094 1 89.5 397 TRP B N 1
ATOM 8351 C CA . TRP B 1 397 ? -40.094 3.064 -3.662 1 89.5 397 TRP B CA 1
ATOM 8352 C C . TRP B 1 397 ? -41.5 2.549 -3.895 1 89.5 397 TRP B C 1
ATOM 8354 O O . TRP B 1 397 ? -41.844 2.109 -4.996 1 89.5 397 TRP B O 1
ATOM 8364 N N . ASP B 1 398 ? -42.281 2.494 -2.902 1 86.19 398 ASP B N 1
ATOM 8365 C CA . ASP B 1 398 ? -43.625 1.959 -3.023 1 86.19 398 ASP B CA 1
ATOM 8366 C C . ASP B 1 398 ? -44.656 3.08 -3.199 1 86.19 398 ASP B C 1
ATOM 8368 O O . ASP B 1 398 ? -45.844 2.818 -3.418 1 86.19 398 ASP B O 1
ATOM 8372 N N . GLY B 1 399 ? -44.219 4.324 -3.154 1 82.94 399 GLY B N 1
ATOM 8373 C CA . GLY B 1 399 ? -45.125 5.465 -3.262 1 82.94 399 GLY B CA 1
ATOM 8374 C C . GLY B 1 399 ? -45.125 6.336 -2.021 1 82.94 399 GLY B C 1
ATOM 8375 O O . GLY B 1 399 ? -45.469 7.52 -2.09 1 82.94 399 GLY B O 1
ATOM 8376 N N . HIS B 1 400 ? -44.812 5.672 -0.907 1 81.62 400 HIS B N 1
ATOM 8377 C CA . HIS B 1 400 ? -44.844 6.406 0.352 1 81.62 400 HIS B CA 1
ATOM 8378 C C . HIS B 1 400 ? -43.5 6.336 1.053 1 81.62 400 HIS B C 1
ATOM 8380 O O . HIS B 1 400 ? -43.062 7.297 1.706 1 81.62 400 HIS B O 1
ATOM 8386 N N . MET B 1 401 ? -42.938 5.246 0.915 1 87.44 401 MET B N 1
ATOM 8387 C CA . MET B 1 401 ? -41.656 5.023 1.571 1 87.44 401 MET B CA 1
ATOM 8388 C C . MET B 1 401 ? -40.812 4 0.809 1 87.44 401 MET B C 1
ATOM 8390 O O . MET B 1 401 ? -41.312 3.322 -0.085 1 87.44 401 MET B O 1
ATOM 8394 N N . CYS B 1 402 ? -39.594 4.02 1.227 1 90 402 CYS B N 1
ATOM 8395 C CA . CYS B 1 402 ? -38.719 2.994 0.663 1 90 402 CYS B CA 1
ATOM 8396 C C . CYS B 1 402 ? -38.938 1.655 1.357 1 90 402 CYS B C 1
ATOM 8398 O O . CYS B 1 402 ? -38.781 1.55 2.574 1 90 402 CYS B O 1
ATOM 8400 N N . SER B 1 403 ? -39.406 0.685 0.613 1 90.56 403 SER B N 1
ATOM 8401 C CA . SER B 1 403 ? -39.719 -0.613 1.195 1 90.56 403 SER B CA 1
ATOM 8402 C C . SER B 1 403 ? -39.125 -1.751 0.386 1 90.56 403 SER B C 1
ATOM 8404 O O . SER B 1 403 ? -38.5 -1.519 -0.663 1 90.56 403 SER B O 1
ATOM 8406 N N . ARG B 1 404 ? -39.312 -2.938 0.964 1 90.5 404 ARG B N 1
ATOM 8407 C CA . ARG B 1 404 ? -38.719 -4.109 0.322 1 90.5 404 ARG B CA 1
ATOM 8408 C C . ARG B 1 404 ? -39.375 -4.367 -1.037 1 90.5 404 ARG B C 1
ATOM 8410 O O . ARG B 1 404 ? -40.594 -4.238 -1.189 1 90.5 404 ARG B O 1
ATOM 8417 N N . TYR B 1 405 ? -38.531 -4.66 -1.896 1 89.06 405 TYR B N 1
ATOM 8418 C CA . TYR B 1 405 ? -39 -4.934 -3.248 1 89.06 405 TYR B CA 1
ATOM 8419 C C . TYR B 1 405 ? -39.688 -6.301 -3.328 1 89.06 405 TYR B C 1
ATOM 8421 O O . TYR B 1 405 ? -39.094 -7.312 -2.934 1 89.06 405 TYR B O 1
ATOM 8429 N N . VAL B 1 406 ? -40.938 -6.328 -3.781 1 80.94 406 VAL B N 1
ATOM 8430 C CA . VAL B 1 406 ? -41.688 -7.559 -4.055 1 80.94 406 VAL B CA 1
ATOM 8431 C C . VAL B 1 406 ? -42.156 -7.566 -5.508 1 80.94 406 VAL B C 1
ATOM 8433 O O . VAL B 1 406 ? -42.875 -6.668 -5.934 1 80.94 406 VAL B O 1
ATOM 8436 N N . PRO B 1 407 ? -41.625 -8.492 -6.301 1 76 407 PRO B N 1
ATOM 8437 C CA . PRO B 1 407 ? -41.938 -8.492 -7.73 1 76 407 PRO B CA 1
ATOM 8438 C C . PRO B 1 407 ? -43.438 -8.469 -8 1 76 407 PRO B C 1
ATOM 8440 O O . PRO B 1 407 ? -43.875 -7.902 -9 1 76 407 PRO B O 1
ATOM 8443 N N . ALA B 1 408 ? -44.344 -9.273 -7.328 1 65.25 408 ALA B N 1
ATOM 8444 C CA . ALA B 1 408 ? -45.75 -9.461 -7.684 1 65.25 408 ALA B CA 1
ATOM 8445 C C . ALA B 1 408 ? -46.562 -8.219 -7.348 1 65.25 408 ALA B C 1
ATOM 8447 O O . ALA B 1 408 ? -47.75 -8.102 -7.758 1 65.25 408 ALA B O 1
ATOM 8448 N N . SER B 1 409 ? -46.094 -7.367 -6.613 1 56.66 409 SER B N 1
ATOM 8449 C CA . SER B 1 409 ? -47 -6.359 -6.117 1 56.66 409 SER B CA 1
ATOM 8450 C C . SER B 1 409 ? -47.375 -5.359 -7.207 1 56.66 409 SER B C 1
ATOM 8452 O O . SER B 1 409 ? -46.594 -5.148 -8.148 1 56.66 409 SER B O 1
ATOM 8454 N N . LYS B 1 410 ? -48.625 -5.027 -7.43 1 55.91 410 LYS B N 1
ATOM 8455 C CA . LYS B 1 410 ? -49.219 -4.074 -8.352 1 55.91 410 LYS B CA 1
ATOM 8456 C C . LYS B 1 410 ? -48.344 -2.852 -8.547 1 55.91 410 LYS B C 1
ATOM 8458 O O . LYS B 1 410 ? -47.906 -2.236 -7.574 1 55.91 410 LYS B O 1
ATOM 8463 N N . ARG B 1 411 ? -47.688 -2.68 -9.719 1 57.81 411 ARG B N 1
ATOM 8464 C CA . ARG B 1 411 ? -46.625 -1.973 -10.438 1 57.81 411 ARG B CA 1
ATOM 8465 C C . ARG B 1 411 ? -46.812 -0.462 -10.336 1 57.81 411 ARG B C 1
ATOM 8467 O O . ARG B 1 411 ? -45.906 0.303 -10.664 1 57.81 411 ARG B O 1
ATOM 8474 N N . ARG B 1 412 ? -47.938 0.032 -10.094 1 57.5 412 ARG B N 1
ATOM 8475 C CA . ARG B 1 412 ? -48.062 1.396 -10.594 1 57.5 412 ARG B CA 1
ATOM 8476 C C . ARG B 1 412 ? -47.094 2.334 -9.883 1 57.5 412 ARG B C 1
ATOM 8478 O O . ARG B 1 412 ? -46.531 3.232 -10.508 1 57.5 412 ARG B O 1
ATOM 8485 N N . ALA B 1 413 ? -46.844 2.129 -8.547 1 65.12 413 ALA B N 1
ATOM 8486 C CA . ALA B 1 413 ? -46.094 3.176 -7.852 1 65.12 413 ALA B CA 1
ATOM 8487 C C . ALA B 1 413 ? -44.688 2.705 -7.504 1 65.12 413 ALA B C 1
ATOM 8489 O O . ALA B 1 413 ? -43.906 3.459 -6.926 1 65.12 413 ALA B O 1
ATOM 8490 N N . ARG B 1 414 ? -44.312 1.581 -7.992 1 81.94 414 ARG B N 1
ATOM 8491 C CA . ARG B 1 414 ? -43 1.089 -7.582 1 81.94 414 ARG B CA 1
ATOM 8492 C C . ARG B 1 414 ? -41.906 1.641 -8.484 1 81.94 414 ARG B C 1
ATOM 8494 O O . ARG B 1 414 ? -42.031 1.64 -9.711 1 81.94 414 ARG B O 1
ATOM 8501 N N . ARG B 1 415 ? -40.969 2.141 -7.852 1 86.94 415 ARG B N 1
ATOM 8502 C CA . ARG B 1 415 ? -39.844 2.725 -8.586 1 86.94 415 ARG B CA 1
ATOM 8503 C C . ARG B 1 415 ? -38.5 2.217 -8.055 1 86.94 415 ARG B C 1
ATOM 8505 O O . ARG B 1 415 ? -38.312 2.162 -6.836 1 86.94 415 ARG B O 1
ATOM 8512 N N . GLN B 1 416 ? -37.719 1.728 -8.867 1 88.75 416 GLN B N 1
ATOM 8513 C CA . GLN B 1 416 ? -36.375 1.253 -8.523 1 88.75 416 GLN B CA 1
ATOM 8514 C C . GLN B 1 416 ? -35.406 1.472 -9.672 1 88.75 416 GLN B C 1
ATOM 8516 O O . GLN B 1 416 ? -35.75 1.246 -10.836 1 88.75 416 GLN B O 1
ATOM 8521 N N . ASP B 1 417 ? -34.281 2.035 -9.344 1 87.06 417 ASP B N 1
ATOM 8522 C CA . ASP B 1 417 ? -33.219 2.215 -10.336 1 87.06 417 ASP B CA 1
ATOM 8523 C C . ASP B 1 417 ? -31.844 1.884 -9.742 1 87.06 417 ASP B C 1
ATOM 8525 O O . ASP B 1 417 ? -31.203 2.742 -9.141 1 87.06 417 ASP B O 1
ATOM 8529 N N . ILE B 1 418 ? -31.422 0.759 -9.969 1 88.88 418 ILE B N 1
ATOM 8530 C CA . ILE B 1 418 ? -30.172 0.306 -9.375 1 88.88 418 ILE B CA 1
ATOM 8531 C C . ILE B 1 418 ? -29 0.685 -10.289 1 88.88 418 ILE B C 1
ATOM 8533 O O . ILE B 1 418 ? -27.953 1.115 -9.812 1 88.88 418 ILE B O 1
ATOM 8537 N N . LYS B 1 419 ? -29.141 0.548 -11.594 1 85.88 419 LYS B N 1
ATOM 8538 C CA . LYS B 1 419 ? -28.062 0.736 -12.57 1 85.88 419 LYS B CA 1
ATOM 8539 C C . LYS B 1 419 ? -27.609 2.189 -12.609 1 85.88 419 LYS B C 1
ATOM 8541 O O . LYS B 1 419 ? -26.406 2.467 -12.578 1 85.88 419 LYS B O 1
ATOM 8546 N N . ASN B 1 420 ? -28.531 3.059 -12.555 1 79.88 420 ASN B N 1
ATOM 8547 C CA . ASN B 1 420 ? -28.172 4.465 -12.711 1 79.88 420 ASN B CA 1
ATOM 8548 C C . ASN B 1 420 ? -28.375 5.242 -11.414 1 79.88 420 ASN B C 1
ATOM 8550 O O . ASN B 1 420 ? -27.672 6.223 -11.156 1 79.88 420 ASN B O 1
ATOM 8554 N N . GLY B 1 421 ? -29.297 4.793 -10.625 1 81.12 421 GLY B N 1
ATOM 8555 C CA . GLY B 1 421 ? -29.578 5.516 -9.398 1 81.12 421 GLY B CA 1
ATOM 8556 C C . GLY B 1 421 ? -29.953 6.969 -9.641 1 81.12 421 GLY B C 1
ATOM 8557 O O . GLY B 1 421 ? -29.469 7.859 -8.938 1 81.12 421 GLY B O 1
ATOM 8558 N N . ASP B 1 422 ? -30.609 7.273 -10.695 1 78.94 422 ASP B N 1
ATOM 8559 C CA . ASP B 1 422 ? -30.969 8.641 -11.055 1 78.94 422 ASP B CA 1
ATOM 8560 C C . ASP B 1 422 ? -32.375 8.977 -10.609 1 78.94 422 ASP B C 1
ATOM 8562 O O . ASP B 1 422 ? -33.344 8.562 -11.25 1 78.94 422 ASP B O 1
ATOM 8566 N N . PRO B 1 423 ? -32.5 9.742 -9.656 1 81.19 423 PRO B N 1
ATOM 8567 C CA . PRO B 1 423 ? -33.844 10.094 -9.18 1 81.19 423 PRO B CA 1
ATOM 8568 C C . PRO B 1 423 ? -34.594 11.016 -10.141 1 81.19 423 PRO B C 1
ATOM 8570 O O . PRO B 1 423 ? -35.844 11.094 -10.094 1 81.19 423 PRO B O 1
ATOM 8573 N N . ALA B 1 424 ? -33.906 11.773 -10.969 1 76.31 424 ALA B N 1
ATOM 8574 C CA . ALA B 1 424 ? -34.562 12.711 -11.891 1 76.31 424 ALA B CA 1
ATOM 8575 C C . ALA B 1 424 ? -35.5 11.984 -12.828 1 76.31 424 ALA B C 1
ATOM 8577 O O . ALA B 1 424 ? -36.562 12.531 -13.203 1 76.31 424 ALA B O 1
ATOM 8578 N N . ILE B 1 425 ? -35.188 10.758 -13.094 1 76.31 425 ILE B N 1
ATOM 8579 C CA . ILE B 1 425 ? -36.031 10.008 -14.031 1 76.31 425 ILE B CA 1
ATOM 8580 C C . ILE B 1 425 ? -37.094 9.258 -13.266 1 76.31 425 ILE B C 1
ATOM 8582 O O . ILE B 1 425 ? -38.281 9.234 -13.68 1 76.31 425 ILE B O 1
ATOM 8586 N N . GLN B 1 426 ? -36.719 8.789 -12.117 1 79.81 426 GLN B N 1
ATOM 8587 C CA . GLN B 1 426 ? -37.656 7.914 -11.383 1 79.81 426 GLN B CA 1
ATOM 8588 C C . GLN B 1 426 ? -38.562 8.719 -10.477 1 79.81 426 GLN B C 1
ATOM 8590 O O . GLN B 1 426 ? -39.719 8.32 -10.234 1 79.81 426 GLN B O 1
ATOM 8595 N N . CYS B 1 427 ? -38.062 9.797 -10.016 1 82.69 427 CYS B N 1
ATOM 8596 C CA . CYS B 1 427 ? -38.812 10.492 -8.977 1 82.69 427 CYS B CA 1
ATOM 8597 C C . CYS B 1 427 ? -39.281 11.867 -9.461 1 82.69 427 CYS B C 1
ATOM 8599 O O . CYS B 1 427 ? -39.438 12.781 -8.656 1 82.69 427 CYS B O 1
ATOM 8601 N N . TRP B 1 428 ? -39.438 12.039 -10.766 1 76.38 428 TRP B N 1
ATOM 8602 C CA . TRP B 1 428 ? -39.781 13.336 -11.328 1 76.38 428 TRP B CA 1
ATOM 8603 C C . TRP B 1 428 ? -41.156 13.773 -10.875 1 76.38 428 TRP B C 1
ATOM 8605 O O . TRP B 1 428 ? -41.438 14.969 -10.75 1 76.38 428 TRP B O 1
ATOM 8615 N N . ASP B 1 429 ? -41.969 12.906 -10.594 1 74.19 429 ASP B N 1
ATOM 8616 C CA . ASP B 1 429 ? -43.344 13.211 -10.273 1 74.19 429 ASP B CA 1
ATOM 8617 C C . ASP B 1 429 ? -43.562 13.375 -8.773 1 74.19 429 ASP B C 1
ATOM 8619 O O . ASP B 1 429 ? -44.656 13.688 -8.32 1 74.19 429 ASP B O 1
ATOM 8623 N N . THR B 1 430 ? -42.469 13.086 -8.055 1 70.56 430 THR B N 1
ATOM 8624 C CA . THR B 1 430 ? -42.656 13.148 -6.605 1 70.56 430 THR B CA 1
ATOM 8625 C C . THR B 1 430 ? -42.219 14.508 -6.066 1 70.56 430 THR B C 1
ATOM 8627 O O . THR B 1 430 ? -41.406 15.211 -6.699 1 70.56 430 THR B O 1
ATOM 8630 N N . GLU B 1 431 ? -42.844 15.016 -5.121 1 58.59 431 GLU B N 1
ATOM 8631 C CA . GLU B 1 431 ? -42.562 16.312 -4.52 1 58.59 431 GLU B CA 1
ATOM 8632 C C . GLU B 1 431 ? -41.094 16.453 -4.156 1 58.59 431 GLU B C 1
ATOM 8634 O O . GLU B 1 431 ? -40.562 17.562 -4.07 1 58.59 431 GLU B O 1
ATOM 8639 N N . ASP B 1 432 ? -40.438 15.406 -3.928 1 56.41 432 ASP B N 1
ATOM 8640 C CA . ASP B 1 432 ? -39.062 15.453 -3.438 1 56.41 432 ASP B CA 1
ATOM 8641 C C . ASP B 1 432 ? -38.094 15.75 -4.574 1 56.41 432 ASP B C 1
ATOM 8643 O O . ASP B 1 432 ? -36.906 15.992 -4.332 1 56.41 432 ASP B O 1
ATOM 8647 N N . SER B 1 433 ? -38.406 15.32 -5.746 1 52.62 433 SER B N 1
ATOM 8648 C CA . SER B 1 433 ? -37.5 15.383 -6.891 1 52.62 433 SER B CA 1
ATOM 8649 C C . SER B 1 433 ? -36.969 16.797 -7.094 1 52.62 433 SER B C 1
ATOM 8651 O O . SER B 1 433 ? -35.906 16.984 -7.672 1 52.62 433 SER B O 1
ATOM 8653 N N . LEU B 1 434 ? -37.875 17.797 -7.391 1 43.81 434 LEU B N 1
ATOM 8654 C CA . LEU B 1 434 ? -37.531 19.125 -7.863 1 43.81 434 LEU B CA 1
ATOM 8655 C C . LEU B 1 434 ? -36.875 19.953 -6.75 1 43.81 434 LEU B C 1
ATOM 8657 O O . LEU B 1 434 ? -37.562 20.734 -6.078 1 43.81 434 LEU B O 1
ATOM 8661 N N . GLY B 1 435 ? -35.781 19.484 -6.059 1 47.75 435 GLY B N 1
ATOM 8662 C CA . GLY B 1 435 ? -34.969 20.375 -5.246 1 47.75 435 GLY B CA 1
ATOM 8663 C C . GLY B 1 435 ? -35.656 20.812 -3.973 1 47.75 435 GLY B C 1
ATOM 8664 O O . GLY B 1 435 ? -35.094 21.594 -3.197 1 47.75 435 GLY B O 1
ATOM 8665 N N . GLY B 1 436 ? -37 20.672 -3.979 1 48.06 436 GLY B N 1
ATOM 8666 C CA . GLY B 1 436 ? -37.812 21.375 -2.994 1 48.06 436 GLY B CA 1
ATOM 8667 C C . GLY B 1 436 ? -37.875 20.672 -1.654 1 48.06 436 GLY B C 1
ATOM 8668 O O . GLY B 1 436 ? -38.781 20.906 -0.859 1 48.06 436 GLY B O 1
ATOM 8669 N N . GLY B 1 437 ? -37.344 19.562 -1.545 1 53 437 GLY B N 1
ATOM 8670 C CA . GLY B 1 437 ? -37.531 19.031 -0.207 1 53 437 GLY B CA 1
ATOM 8671 C C . GLY B 1 437 ? -37 19.938 0.882 1 53 437 GLY B C 1
ATOM 8672 O O . GLY B 1 437 ? -36.344 20.938 0.594 1 53 437 GLY B O 1
ATOM 8673 N N . ARG B 1 438 ? -37.469 19.688 2.195 1 61.41 438 ARG B N 1
ATOM 8674 C CA . ARG B 1 438 ? -37.188 20.484 3.389 1 61.41 438 ARG B CA 1
ATOM 8675 C C . ARG B 1 438 ? -35.688 20.594 3.629 1 61.41 438 ARG B C 1
ATOM 8677 O O . ARG B 1 438 ? -35.031 19.594 3.92 1 61.41 438 ARG B O 1
ATOM 8684 N N . VAL B 1 439 ? -35.125 21.484 2.898 1 77.5 439 VAL B N 1
ATOM 8685 C CA . VAL B 1 439 ? -33.719 21.781 3.168 1 77.5 439 VAL B CA 1
ATOM 8686 C C . VAL B 1 439 ? -33.562 22.234 4.613 1 77.5 439 VAL B C 1
ATOM 8688 O O . VAL B 1 439 ? -34.312 23.094 5.09 1 77.5 439 VAL B O 1
ATOM 8691 N N . GLU B 1 440 ? -32.75 21.484 5.254 1 82.5 440 GLU B N 1
ATOM 8692 C CA . GLU B 1 440 ? -32.438 21.891 6.629 1 82.5 440 GLU B CA 1
ATOM 8693 C C . GLU B 1 440 ? -31.781 23.266 6.672 1 82.5 440 GLU B C 1
ATOM 8695 O O . GLU B 1 440 ? -30.875 23.531 5.891 1 82.5 440 GLU B O 1
ATOM 8700 N N . GLU B 1 441 ? -32.469 24.125 7.402 1 87.5 441 GLU B N 1
ATOM 8701 C CA . GLU B 1 441 ? -31.875 25.453 7.602 1 87.5 441 GLU B CA 1
ATOM 8702 C C . GLU B 1 441 ? -31.328 25.594 9.023 1 87.5 441 GLU B C 1
ATOM 8704 O O . GLU B 1 441 ? -31.984 25.219 9.984 1 87.5 441 GLU B O 1
ATOM 8709 N N . ARG B 1 442 ? -30.125 26.016 9.016 1 86.94 442 ARG B N 1
ATOM 8710 C CA . ARG B 1 442 ? -29.484 26.203 10.312 1 86.94 442 ARG B CA 1
ATOM 8711 C C . ARG B 1 442 ? -28.797 27.578 10.391 1 86.94 442 ARG B C 1
ATOM 8713 O O . ARG B 1 442 ? -28.312 28.094 9.383 1 86.94 442 ARG B O 1
ATOM 8720 N N . VAL B 1 443 ? -28.906 28.156 11.547 1 86.88 443 VAL B N 1
ATOM 8721 C CA . VAL B 1 443 ? -28.188 29.391 11.797 1 86.88 443 VAL B CA 1
ATOM 8722 C C . VAL B 1 443 ? -27.047 29.141 12.773 1 86.88 443 VAL B C 1
ATOM 8724 O O . VAL B 1 443 ? -27.234 28.531 13.828 1 86.88 443 VAL B O 1
ATOM 8727 N N . LEU B 1 444 ? -25.953 29.516 12.367 1 88.56 444 LEU B N 1
ATOM 8728 C CA . LEU B 1 444 ? -24.766 29.359 13.211 1 88.56 444 LEU B CA 1
ATOM 8729 C C . LEU B 1 444 ? -24.156 30.719 13.547 1 88.56 444 LEU B C 1
ATOM 8731 O O . LEU B 1 444 ? -24.109 31.609 12.695 1 88.56 444 LEU B O 1
ATOM 8735 N N . TYR B 1 445 ? -23.797 30.859 14.758 1 85.5 445 TYR B N 1
ATOM 8736 C CA . TYR B 1 445 ? -23.125 32.094 15.195 1 85.5 445 TYR B CA 1
ATOM 8737 C C . TYR B 1 445 ? -21.641 31.844 15.398 1 85.5 445 TYR B C 1
ATOM 8739 O O . TYR B 1 445 ? -21.234 30.906 16.078 1 85.5 445 TYR B O 1
ATOM 8747 N N . GLY B 1 446 ? -20.906 32.594 14.727 1 86.88 446 GLY B N 1
ATOM 8748 C CA . GLY B 1 446 ? -19.469 32.531 14.906 1 86.88 446 GLY B CA 1
ATOM 8749 C C . GLY B 1 446 ? -18.875 33.844 15.453 1 86.88 446 GLY B C 1
ATOM 8750 O O . GLY B 1 446 ? -19.391 34.906 15.188 1 86.88 446 GLY B O 1
ATOM 8751 N N . VAL B 1 447 ? -17.891 33.625 16.297 1 83.88 447 VAL B N 1
ATOM 8752 C CA . VAL B 1 447 ? -17.172 34.781 16.828 1 83.88 447 VAL B CA 1
ATOM 8753 C C . VAL B 1 447 ? -16 35.125 15.906 1 83.88 447 VAL B C 1
ATOM 8755 O O . VAL B 1 447 ? -15.281 34.25 15.445 1 83.88 447 VAL B O 1
ATOM 8758 N N . GLN B 1 448 ? -15.875 36.375 15.734 1 84.5 448 GLN B N 1
ATOM 8759 C CA . GLN B 1 448 ? -14.805 36.844 14.859 1 84.5 448 GLN B CA 1
ATOM 8760 C C . GLN B 1 448 ? -13.445 36.375 15.367 1 84.5 448 GLN B C 1
ATOM 8762 O O . GLN B 1 448 ? -13.18 36.406 16.562 1 84.5 448 GLN B O 1
ATOM 8767 N N . SER B 1 449 ? -12.602 35.906 14.508 1 84.44 449 SER B N 1
ATOM 8768 C CA . SER B 1 449 ? -11.234 35.469 14.75 1 84.44 449 SER B CA 1
ATOM 8769 C C . SER B 1 449 ? -11.203 34.094 15.422 1 84.44 449 SER B C 1
ATOM 8771 O O . SER B 1 449 ? -10.148 33.625 15.836 1 84.44 449 SER B O 1
ATOM 8773 N N . ASN B 1 450 ? -12.422 33.594 15.625 1 85.38 450 ASN B N 1
ATOM 8774 C CA . ASN B 1 450 ? -12.5 32.219 16.109 1 85.38 450 ASN B CA 1
ATOM 8775 C C . ASN B 1 450 ? -12.812 31.234 14.977 1 85.38 450 ASN B C 1
ATOM 8777 O O . ASN B 1 450 ? -13.008 31.656 13.836 1 85.38 450 ASN B O 1
ATOM 8781 N N . SER B 1 451 ? -12.695 30.047 15.344 1 89 451 SER B N 1
ATOM 8782 C CA . SER B 1 451 ? -12.938 29.016 14.336 1 89 451 SER B CA 1
ATOM 8783 C C . SER B 1 451 ? -14.398 28.562 14.344 1 89 451 SER B C 1
ATOM 8785 O O . SER B 1 451 ? -15.133 28.859 15.281 1 89 451 SER B O 1
ATOM 8787 N N . THR B 1 452 ? -14.812 27.984 13.234 1 88.38 452 THR B N 1
ATOM 8788 C CA . THR B 1 452 ? -16.141 27.391 13.141 1 88.38 452 THR B CA 1
ATOM 8789 C C . THR B 1 452 ? -16.141 26.188 12.219 1 88.38 452 THR B C 1
ATOM 8791 O O . THR B 1 452 ? -15.227 26.031 11.391 1 88.38 452 THR B O 1
ATOM 8794 N N . PHE B 1 453 ? -17.047 25.391 12.523 1 90.62 453 PHE B N 1
ATOM 8795 C CA . PHE B 1 453 ? -17.172 24.172 11.742 1 90.62 453 PHE B CA 1
ATOM 8796 C C . PHE B 1 453 ? -18.578 24.031 11.164 1 90.62 453 PHE B C 1
ATOM 8798 O O . PHE B 1 453 ? -19.562 24.031 11.906 1 90.62 453 PHE B O 1
ATOM 8805 N N . LEU B 1 454 ? -18.594 23.922 9.875 1 91.19 454 LEU B N 1
ATOM 8806 C CA . LEU B 1 454 ? -19.875 23.703 9.188 1 91.19 454 LEU B CA 1
ATOM 8807 C C . LEU B 1 454 ? -20.047 22.234 8.844 1 91.19 454 LEU B C 1
ATOM 8809 O O . LEU B 1 454 ? -19.438 21.719 7.906 1 91.19 454 LEU B O 1
ATOM 8813 N N . GLU B 1 455 ? -20.922 21.547 9.492 1 89.5 455 GLU B N 1
ATOM 8814 C CA . GLU B 1 455 ? -21.109 20.109 9.336 1 89.5 455 GLU B CA 1
ATOM 8815 C C . GLU B 1 455 ? -22.188 19.797 8.305 1 89.5 455 GLU B C 1
ATOM 8817 O O . GLU B 1 455 ? -23.25 20.438 8.289 1 89.5 455 GLU B O 1
ATOM 8822 N N . CYS B 1 456 ? -21.875 18.969 7.387 1 88.81 456 CYS B N 1
ATOM 8823 C CA . CYS B 1 456 ? -22.797 18.469 6.375 1 88.81 456 CYS B CA 1
ATOM 8824 C C . CYS B 1 456 ? -22.484 17.031 6 1 88.81 456 CYS B C 1
ATOM 8826 O O . CYS B 1 456 ? -21.484 16.766 5.332 1 88.81 456 CYS B O 1
ATOM 8828 N N . ILE B 1 457 ? -23.344 16.109 6.406 1 82.88 457 ILE B N 1
ATOM 8829 C CA . ILE B 1 457 ? -23.109 14.688 6.156 1 82.88 457 ILE B CA 1
ATOM 8830 C C . ILE B 1 457 ? -24.172 14.156 5.184 1 82.88 457 ILE B C 1
ATOM 8832 O O . ILE B 1 457 ? -25.359 14.195 5.473 1 82.88 457 ILE B O 1
ATOM 8836 N N . PRO B 1 458 ? -23.656 13.695 4.09 1 78.25 458 PRO B N 1
ATOM 8837 C CA . PRO B 1 458 ? -24.609 13.109 3.154 1 78.25 458 PRO B CA 1
ATOM 8838 C C . PRO B 1 458 ? -25.109 11.742 3.605 1 78.25 458 PRO B C 1
ATOM 8840 O O . PRO B 1 458 ? -24.406 11.031 4.328 1 78.25 458 PRO B O 1
ATOM 8843 N N . LYS B 1 459 ? -26.266 11.484 3.24 1 71 459 LYS B N 1
ATOM 8844 C CA . LYS B 1 459 ? -26.828 10.164 3.531 1 71 459 LYS B CA 1
ATOM 8845 C C . LYS B 1 459 ? -26.234 9.102 2.605 1 71 459 LYS B C 1
ATOM 8847 O O . LYS B 1 459 ? -25.938 7.988 3.039 1 71 459 LYS B O 1
ATOM 8852 N N . SER B 1 460 ? -26.047 9.602 1.378 1 72.25 460 SER B N 1
ATOM 8853 C CA . SER B 1 460 ? -25.438 8.688 0.413 1 72.25 460 SER B CA 1
ATOM 8854 C C . SER B 1 460 ? -23.922 8.648 0.545 1 72.25 460 SER B C 1
ATOM 8856 O O . SER B 1 460 ? -23.281 9.695 0.701 1 72.25 460 SER B O 1
ATOM 8858 N N . GLN B 1 461 ? -23.422 7.484 0.481 1 72.12 461 GLN B N 1
ATOM 8859 C CA . GLN B 1 461 ? -21.969 7.328 0.605 1 72.12 461 GLN B CA 1
ATOM 8860 C C . GLN B 1 461 ? -21.266 7.711 -0.691 1 72.12 461 GLN B C 1
ATOM 8862 O O . GLN B 1 461 ? -20.047 7.926 -0.702 1 72.12 461 GLN B O 1
ATOM 8867 N N . GLN B 1 462 ? -22 7.859 -1.732 1 75.5 462 GLN B N 1
ATOM 8868 C CA . GLN B 1 462 ? -21.406 8.141 -3.031 1 75.5 462 GLN B CA 1
ATOM 8869 C C . GLN B 1 462 ? -21.469 9.633 -3.361 1 75.5 462 GLN B C 1
ATOM 8871 O O . GLN B 1 462 ? -20.891 10.086 -4.344 1 75.5 462 GLN B O 1
ATOM 8876 N N . ALA B 1 463 ? -22.062 10.297 -2.475 1 81.81 463 ALA B N 1
ATOM 8877 C CA . ALA B 1 463 ? -22.297 11.711 -2.766 1 81.81 463 ALA B CA 1
ATOM 8878 C C . ALA B 1 463 ? -21.031 12.531 -2.535 1 81.81 463 ALA B C 1
ATOM 8880 O O . ALA B 1 463 ? -20.281 12.289 -1.582 1 81.81 463 ALA B O 1
ATOM 8881 N N . GLN B 1 464 ? -20.859 13.43 -3.52 1 85.94 464 GLN B N 1
ATOM 8882 C CA . GLN B 1 464 ? -19.812 14.438 -3.34 1 85.94 464 GLN B CA 1
ATOM 8883 C C . GLN B 1 464 ? -20.406 15.75 -2.83 1 85.94 464 GLN B C 1
ATOM 8885 O O . GLN B 1 464 ? -21.391 16.25 -3.389 1 85.94 464 GLN B O 1
ATOM 8890 N N . ILE B 1 465 ? -19.828 16.234 -1.783 1 89.25 465 ILE B N 1
ATOM 8891 C CA . ILE B 1 465 ? -20.359 17.438 -1.158 1 89.25 465 ILE B CA 1
ATOM 8892 C C . ILE B 1 465 ? -19.625 18.656 -1.693 1 89.25 465 ILE B C 1
ATOM 8894 O O . ILE B 1 465 ? -18.406 18.656 -1.802 1 89.25 465 ILE B O 1
ATOM 8898 N N . ARG B 1 466 ? -20.391 19.578 -2.174 1 90.56 466 ARG B N 1
ATOM 8899 C CA . ARG B 1 466 ? -19.875 20.875 -2.586 1 90.56 466 ARG B CA 1
ATOM 8900 C C . ARG B 1 466 ? -20.5 22 -1.765 1 90.56 466 ARG B C 1
ATOM 8902 O O . ARG B 1 466 ? -21.688 21.969 -1.458 1 90.56 466 ARG B O 1
ATOM 8909 N N . TRP B 1 467 ? -19.672 22.922 -1.372 1 93.44 467 TRP B N 1
ATOM 8910 C CA . TRP B 1 467 ? -20.141 24.047 -0.572 1 93.44 467 TRP B CA 1
ATOM 8911 C C . TRP B 1 467 ? -20.203 25.312 -1.409 1 93.44 467 TRP B C 1
ATOM 8913 O O . TRP B 1 467 ? -19.281 25.609 -2.18 1 93.44 467 TRP B O 1
ATOM 8923 N N . TYR B 1 468 ? -21.297 25.984 -1.35 1 94.5 468 TYR B N 1
ATOM 8924 C CA . TYR B 1 468 ? -21.469 27.281 -2.004 1 94.5 468 TYR B CA 1
ATOM 8925 C C . TYR B 1 468 ? -21.766 28.375 -0.982 1 94.5 468 TYR B C 1
ATOM 8927 O O . TYR B 1 468 ? -22.375 28.109 0.055 1 94.5 468 TYR B O 1
ATOM 8935 N N . LYS B 1 469 ? -21.266 29.516 -1.248 1 94.25 469 LYS B N 1
ATOM 8936 C CA . LYS B 1 469 ? -21.484 30.656 -0.375 1 94.25 469 LYS B CA 1
ATOM 8937 C C . LYS B 1 469 ? -22.203 31.781 -1.115 1 94.25 469 LYS B C 1
ATOM 8939 O O . LYS B 1 469 ? -21.891 32.062 -2.271 1 94.25 469 LYS B O 1
ATOM 8944 N N . GLN B 1 470 ? -23.172 32.219 -0.457 1 91.88 470 GLN B N 1
ATOM 8945 C CA . GLN B 1 470 ? -23.906 33.375 -0.933 1 91.88 470 GLN B CA 1
ATOM 8946 C C . GLN B 1 470 ? -23.672 34.594 -0.021 1 91.88 470 GLN B C 1
ATOM 8948 O O . GLN B 1 470 ? -24.062 34.562 1.15 1 91.88 470 GLN B O 1
ATOM 8953 N N . ARG B 1 471 ? -23.047 35.594 -0.542 1 86.5 471 ARG B N 1
ATOM 8954 C CA . ARG B 1 471 ? -22.781 36.812 0.244 1 86.5 471 ARG B CA 1
ATOM 8955 C C . ARG B 1 471 ? -24.078 37.562 0.538 1 86.5 471 ARG B C 1
ATOM 8957 O O . ARG B 1 471 ? -25.031 37.5 -0.247 1 86.5 471 ARG B O 1
ATOM 8964 N N . PRO B 1 472 ? -23.938 38.219 1.674 1 79.69 472 PRO B N 1
ATOM 8965 C CA . PRO B 1 472 ? -25.125 39 1.992 1 79.69 472 PRO B CA 1
ATOM 8966 C C . PRO B 1 472 ? -25.453 40.062 0.927 1 79.69 472 PRO B C 1
ATOM 8968 O O . PRO B 1 472 ? -24.562 40.812 0.507 1 79.69 472 PRO B O 1
ATOM 8971 N N . GLY B 1 473 ? -26.578 40.094 0.411 1 75.94 473 GLY B N 1
ATOM 8972 C CA . GLY B 1 473 ? -27.016 41.062 -0.583 1 75.94 473 GLY B CA 1
ATOM 8973 C C . GLY B 1 473 ? -26.828 40.594 -2.008 1 75.94 473 GLY B C 1
ATOM 8974 O O . GLY B 1 473 ? -27.281 41.219 -2.953 1 75.94 473 GLY B O 1
ATOM 8975 N N . SER B 1 474 ? -26.016 39.594 -2.146 1 77.06 474 SER B N 1
ATOM 8976 C CA . SER B 1 474 ? -25.781 39.062 -3.49 1 77.06 474 SER B CA 1
ATOM 8977 C C . SER B 1 474 ? -26.562 37.781 -3.725 1 77.06 474 SER B C 1
ATOM 8979 O O . SER B 1 474 ? -26.75 36.969 -2.797 1 77.06 474 SER B O 1
ATOM 8981 N N . ASP B 1 475 ? -27.141 37.688 -4.906 1 79.19 475 ASP B N 1
ATOM 8982 C CA . ASP B 1 475 ? -27.859 36.438 -5.246 1 79.19 475 ASP B CA 1
ATOM 8983 C C . ASP B 1 475 ? -26.922 35.438 -5.895 1 79.19 475 ASP B C 1
ATOM 8985 O O . ASP B 1 475 ? -27.328 34.312 -6.199 1 79.19 475 ASP B O 1
ATOM 8989 N N . ARG B 1 476 ? -25.734 35.781 -6.023 1 84 476 ARG B N 1
ATOM 8990 C CA . ARG B 1 476 ? -24.812 34.906 -6.711 1 84 476 ARG B CA 1
ATOM 8991 C C . ARG B 1 476 ? -24.172 33.906 -5.734 1 84 476 ARG B C 1
ATOM 8993 O O . ARG B 1 476 ? -23.641 34.312 -4.699 1 84 476 ARG B O 1
ATOM 9000 N N . LYS B 1 477 ? -24.359 32.656 -6.047 1 88.38 477 LYS B N 1
ATOM 9001 C CA . LYS B 1 477 ? -23.719 31.594 -5.281 1 88.38 477 LYS B CA 1
ATOM 9002 C C . LYS B 1 477 ? -22.328 31.266 -5.852 1 88.38 477 LYS B C 1
ATOM 9004 O O . LYS B 1 477 ? -22.203 31.016 -7.051 1 88.38 477 LYS B O 1
ATOM 9009 N N . GLU B 1 478 ? -21.344 31.453 -5.035 1 91.12 478 GLU B N 1
ATOM 9010 C CA . GLU B 1 478 ? -19.984 31.109 -5.426 1 91.12 478 GLU B CA 1
ATOM 9011 C C . GLU B 1 478 ? -19.469 29.891 -4.668 1 91.12 478 GLU B C 1
ATOM 9013 O O . GLU B 1 478 ? -19.75 29.734 -3.479 1 91.12 478 GLU B O 1
ATOM 9018 N N . GLU B 1 479 ? -18.891 29.016 -5.434 1 92 479 GLU B N 1
ATOM 9019 C CA . GLU B 1 479 ? -18.297 27.844 -4.777 1 92 479 GLU B CA 1
ATOM 9020 C C . GLU B 1 479 ? -17.219 28.25 -3.781 1 92 479 GLU B C 1
ATOM 9022 O O . GLU B 1 479 ? -16.422 29.141 -4.062 1 92 479 GLU B O 1
ATOM 9027 N N . VAL B 1 480 ? -17.219 27.656 -2.641 1 92.62 480 VAL B N 1
ATOM 9028 C CA . VAL B 1 480 ? -16.266 27.984 -1.592 1 92.62 480 VAL B CA 1
ATOM 9029 C C . VAL B 1 480 ? -14.859 27.531 -2.01 1 92.62 480 VAL B C 1
ATOM 9031 O O . VAL B 1 480 ? -14.656 26.375 -2.367 1 92.62 480 VAL B O 1
ATOM 9034 N N . ARG B 1 481 ? -13.992 28.391 -2.031 1 89.38 481 ARG B N 1
ATOM 9035 C CA . ARG B 1 481 ? -12.602 28.078 -2.357 1 89.38 481 ARG B CA 1
ATOM 9036 C C . ARG B 1 481 ? -11.844 27.578 -1.13 1 89.38 481 ARG B C 1
ATOM 9038 O O . ARG B 1 481 ? -11.867 28.219 -0.08 1 89.38 481 ARG B O 1
ATOM 9045 N N . LEU B 1 482 ? -11.234 26.5 -1.295 1 88.88 482 LEU B N 1
ATOM 9046 C CA . LEU B 1 482 ? -10.484 25.922 -0.195 1 88.88 482 LEU B CA 1
ATOM 9047 C C . LEU B 1 482 ? -9.062 26.484 -0.147 1 88.88 482 LEU B C 1
ATOM 9049 O O . LEU B 1 482 ? -8.461 26.75 -1.189 1 88.88 482 LEU B O 1
ATOM 9053 N N . ASP B 1 483 ? -8.609 26.812 1.027 1 84.75 483 ASP B N 1
ATOM 9054 C CA . ASP B 1 483 ? -7.246 27.266 1.292 1 84.75 483 ASP B CA 1
ATOM 9055 C C . ASP B 1 483 ? -6.754 26.75 2.646 1 84.75 483 ASP B C 1
ATOM 9057 O O . ASP B 1 483 ? -7.297 25.781 3.188 1 84.75 483 ASP B O 1
ATOM 9061 N N . ASP B 1 484 ? -5.691 27.359 3.1 1 82.62 484 ASP B N 1
ATOM 9062 C CA . ASP B 1 484 ? -5.141 26.938 4.383 1 82.62 484 ASP B CA 1
ATOM 9063 C C . ASP B 1 484 ? -6.09 27.281 5.531 1 82.62 484 ASP B C 1
ATOM 9065 O O . ASP B 1 484 ? -6.066 26.625 6.578 1 82.62 484 ASP B O 1
ATOM 9069 N N . ARG B 1 485 ? -6.926 28.297 5.336 1 88.75 485 ARG B N 1
ATOM 9070 C CA . ARG B 1 485 ? -7.84 28.75 6.379 1 88.75 485 ARG B CA 1
ATOM 9071 C C . ARG B 1 485 ? -9.156 27.969 6.332 1 88.75 485 ARG B C 1
ATOM 9073 O O . ARG B 1 485 ? -9.719 27.625 7.371 1 88.75 485 ARG B O 1
ATOM 9080 N N . VAL B 1 486 ? -9.617 27.797 5.152 1 91.5 486 VAL B N 1
ATOM 9081 C CA . VAL B 1 486 ? -10.844 27.031 4.945 1 91.5 486 VAL B CA 1
ATOM 9082 C C . VAL B 1 486 ? -10.5 25.609 4.477 1 91.5 486 VAL B C 1
ATOM 9084 O O . VAL B 1 486 ? -10.094 25.422 3.326 1 91.5 486 VAL B O 1
ATOM 9087 N N . VAL B 1 487 ? -10.805 24.703 5.402 1 89.69 487 VAL B N 1
ATOM 9088 C CA . VAL B 1 487 ? -10.367 23.344 5.133 1 89.69 487 VAL B CA 1
ATOM 9089 C C . VAL B 1 487 ? -11.578 22.422 4.984 1 89.69 487 VAL B C 1
ATOM 9091 O O . VAL B 1 487 ? -12.531 22.5 5.77 1 89.69 487 VAL B O 1
ATOM 9094 N N . HIS B 1 488 ? -11.484 21.609 3.984 1 88.94 488 HIS B N 1
ATOM 9095 C CA . HIS B 1 488 ? -12.531 20.609 3.773 1 88.94 488 HIS B CA 1
ATOM 9096 C C . HIS B 1 488 ? -12.25 19.344 4.57 1 88.94 488 HIS B C 1
ATOM 9098 O O . HIS B 1 488 ? -11.117 18.844 4.582 1 88.94 488 HIS B O 1
ATOM 9104 N N . THR B 1 489 ? -13.195 18.906 5.32 1 83.12 489 THR B N 1
ATOM 9105 C CA . THR B 1 489 ? -13.109 17.641 6.051 1 83.12 489 THR B CA 1
ATOM 9106 C C . THR B 1 489 ? -14.18 16.656 5.566 1 83.12 489 THR B C 1
ATOM 9108 O O . THR B 1 489 ? -15.062 17.031 4.797 1 83.12 489 THR B O 1
ATOM 9111 N N . ASP B 1 490 ? -14.047 15.469 6.023 1 77.88 490 ASP B N 1
ATOM 9112 C CA . ASP B 1 490 ? -15.008 14.445 5.625 1 77.88 490 ASP B CA 1
ATOM 9113 C C . ASP B 1 490 ? -16.406 14.773 6.137 1 77.88 490 ASP B C 1
ATOM 9115 O O . ASP B 1 490 ? -17.406 14.359 5.543 1 77.88 490 ASP B O 1
ATOM 9119 N N . ARG B 1 491 ? -16.406 15.555 7.199 1 84.75 491 ARG B N 1
ATOM 9120 C CA . ARG B 1 491 ? -17.703 15.781 7.816 1 84.75 491 ARG B CA 1
ATOM 9121 C C . ARG B 1 491 ? -18.172 17.219 7.582 1 84.75 491 ARG B C 1
ATOM 9123 O O . ARG B 1 491 ? -19.25 17.609 8.055 1 84.75 491 ARG B O 1
ATOM 9130 N N . GLY B 1 492 ? -17.281 17.953 6.934 1 90.06 492 GLY B N 1
ATOM 9131 C CA . GLY B 1 492 ? -17.703 19.328 6.707 1 90.06 492 GLY B CA 1
ATOM 9132 C C . GLY B 1 492 ? -16.547 20.266 6.406 1 90.06 492 GLY B C 1
ATOM 9133 O O . GLY B 1 492 ? -15.5 19.828 5.934 1 90.06 492 GLY B O 1
ATOM 9134 N N . LEU B 1 493 ? -16.969 21.578 6.605 1 91.56 493 LEU B N 1
ATOM 9135 C CA . LEU B 1 493 ? -16.016 22.641 6.309 1 91.56 493 LEU B CA 1
ATOM 9136 C C . LEU B 1 493 ? -15.523 23.312 7.59 1 91.56 493 LEU B C 1
ATOM 9138 O O . LEU B 1 493 ? -16.328 23.781 8.398 1 91.56 493 LEU B O 1
ATOM 9142 N N . LEU B 1 494 ? -14.227 23.266 7.738 1 91.12 494 LEU B N 1
ATOM 9143 C CA . LEU B 1 494 ? -13.625 23.922 8.898 1 91.12 494 LEU B CA 1
ATOM 9144 C C . LEU B 1 494 ? -13.023 25.266 8.516 1 91.12 494 LEU B C 1
ATOM 9146 O O . LEU B 1 494 ? -12.172 25.344 7.629 1 91.12 494 LEU B O 1
ATOM 9150 N N . ILE B 1 495 ? -13.539 26.312 9.109 1 92.5 495 ILE B N 1
ATOM 9151 C CA . ILE B 1 495 ? -12.961 27.641 8.977 1 92.5 495 ILE B CA 1
ATOM 9152 C C . ILE B 1 495 ? -12.133 27.969 10.219 1 92.5 495 ILE B C 1
ATOM 9154 O O . ILE B 1 495 ? -12.688 28.188 11.297 1 92.5 495 ILE B O 1
ATOM 9158 N N . ARG B 1 496 ? -10.953 28.078 10.094 1 89.44 496 ARG B N 1
ATOM 9159 C CA . ARG B 1 496 ? -10.039 28.172 11.227 1 89.44 496 ARG B CA 1
ATOM 9160 C C . ARG B 1 496 ? -10.109 29.562 11.867 1 89.44 496 ARG B C 1
ATOM 9162 O O . ARG B 1 496 ? -9.906 29.688 13.078 1 89.44 496 ARG B O 1
ATOM 9169 N N . SER B 1 497 ? -10.242 30.594 11.078 1 89 497 SER B N 1
ATOM 9170 C CA . SER B 1 497 ? -10.383 31.953 11.578 1 89 497 SER B CA 1
ATOM 9171 C C . SER B 1 497 ? -11.445 32.719 10.797 1 89 497 SER B C 1
ATOM 9173 O O . SER B 1 497 ? -11.312 32.938 9.586 1 89 497 SER B O 1
ATOM 9175 N N . LEU B 1 498 ? -12.359 33.156 11.562 1 90.94 498 LEU B N 1
ATOM 9176 C CA . LEU B 1 498 ? -13.5 33.812 10.914 1 90.94 498 LEU B CA 1
ATOM 9177 C C . LEU B 1 498 ? -13.203 35.281 10.648 1 90.94 498 LEU B C 1
ATOM 9179 O O . LEU B 1 498 ? -12.727 36 11.531 1 90.94 498 LEU B O 1
ATOM 9183 N N . HIS B 1 499 ? -13.469 35.656 9.461 1 91.38 499 HIS B N 1
ATOM 9184 C CA . HIS B 1 499 ? -13.422 37.031 9.047 1 91.38 499 HIS B CA 1
ATOM 9185 C C . HIS B 1 499 ? -14.82 37.562 8.742 1 91.38 499 HIS B C 1
ATOM 9187 O O . HIS B 1 499 ? -15.766 36.812 8.602 1 91.38 499 HIS B O 1
ATOM 9193 N N . ALA B 1 500 ? -14.914 38.844 8.641 1 88 500 ALA B N 1
ATOM 9194 C CA . ALA B 1 500 ? -16.203 39.5 8.352 1 88 500 ALA B CA 1
ATOM 9195 C C . ALA B 1 500 ? -16.734 39.031 6.996 1 88 500 ALA B C 1
ATOM 9197 O O . ALA B 1 500 ? -17.953 38.938 6.812 1 88 500 ALA B O 1
ATOM 9198 N N . SER B 1 501 ? -15.828 38.719 6.145 1 88.25 501 SER B N 1
ATOM 9199 C CA . SER B 1 501 ? -16.234 38.312 4.805 1 88.25 501 SER B CA 1
ATOM 9200 C C . SER B 1 501 ? -16.828 36.906 4.805 1 88.25 501 SER B C 1
ATOM 9202 O O . SER B 1 501 ? -17.453 36.5 3.832 1 88.25 501 SER B O 1
ATOM 9204 N N . ASP B 1 502 ? -16.625 36.25 5.898 1 91.62 502 ASP B N 1
ATOM 9205 C CA . ASP B 1 502 ? -17.094 34.875 5.953 1 91.62 502 ASP B CA 1
ATOM 9206 C C . ASP B 1 502 ? -18.578 34.812 6.301 1 91.62 502 ASP B C 1
ATOM 9208 O O . ASP B 1 502 ? -19.203 33.781 6.164 1 91.62 502 ASP B O 1
ATOM 9212 N N . ALA B 1 503 ? -19.094 35.875 6.719 1 89.81 503 ALA B N 1
ATOM 9213 C CA . ALA B 1 503 ? -20.516 35.906 7.035 1 89.81 503 ALA B CA 1
ATOM 9214 C C . ALA B 1 503 ? -21.359 35.75 5.773 1 89.81 503 ALA B C 1
ATOM 9216 O O . ALA B 1 503 ? -21.016 36.281 4.715 1 89.81 503 ALA B O 1
ATOM 9217 N N . GLY B 1 504 ? -22.438 34.969 5.898 1 91.31 504 GLY B N 1
ATOM 9218 C CA . GLY B 1 504 ? -23.344 34.719 4.777 1 91.31 504 GLY B CA 1
ATOM 9219 C C . GLY B 1 504 ? -24.031 33.375 4.855 1 91.31 504 GLY B C 1
ATOM 9220 O O . GLY B 1 504 ? -24.141 32.812 5.934 1 91.31 504 GLY B O 1
ATOM 9221 N N . VAL B 1 505 ? -24.562 33.094 3.75 1 93.31 505 VAL B N 1
ATOM 9222 C CA . VAL B 1 505 ? -25.297 31.828 3.686 1 93.31 505 VAL B CA 1
ATOM 9223 C C . VAL B 1 505 ? -24.469 30.781 2.961 1 93.31 505 VAL B C 1
ATOM 9225 O O . VAL B 1 505 ? -24 31 1.838 1 93.31 505 VAL B O 1
ATOM 9228 N N . TYR B 1 506 ? -24.281 29.75 3.686 1 95 506 TYR B N 1
ATOM 9229 C CA . TYR B 1 506 ? -23.578 28.609 3.105 1 95 506 TYR B CA 1
ATOM 9230 C C . TYR B 1 506 ? -24.547 27.516 2.709 1 95 506 TYR B C 1
ATOM 9232 O O . TYR B 1 506 ? -25.438 27.156 3.477 1 95 506 TYR B O 1
ATOM 9240 N N . VAL B 1 507 ? -24.328 26.984 1.505 1 93.62 507 VAL B N 1
ATOM 9241 C CA . VAL B 1 507 ? -25.203 25.938 1.01 1 93.62 507 VAL B CA 1
ATOM 9242 C C . VAL B 1 507 ? -24.391 24.672 0.74 1 93.62 507 VAL B C 1
ATOM 9244 O O . VAL B 1 507 ? -23.406 24.703 0.009 1 93.62 507 VAL B O 1
ATOM 9247 N N . CYS B 1 508 ? -24.812 23.656 1.39 1 93.31 508 CYS B N 1
ATOM 9248 C CA . CYS B 1 508 ? -24.203 22.344 1.185 1 93.31 508 CYS B CA 1
ATOM 9249 C C . CYS B 1 508 ? -24.984 21.547 0.145 1 93.31 508 CYS B C 1
ATOM 9251 O O . CYS B 1 508 ? -26.156 21.219 0.356 1 93.31 508 CYS B O 1
ATOM 9253 N N . VAL B 1 509 ? -24.219 21.25 -0.947 1 89.94 509 VAL B N 1
ATOM 9254 C CA . VAL B 1 509 ? -24.875 20.562 -2.055 1 89.94 509 VAL B CA 1
ATOM 9255 C C . VAL B 1 509 ? -24.219 19.203 -2.271 1 89.94 509 VAL B C 1
ATOM 9257 O O . VAL B 1 509 ? -23 19.094 -2.35 1 89.94 509 VAL B O 1
ATOM 9260 N N . ALA B 1 510 ? -25.094 18.219 -2.264 1 87.25 510 ALA B N 1
ATOM 9261 C CA . ALA B 1 510 ? -24.625 16.875 -2.574 1 87.25 510 ALA B CA 1
ATOM 9262 C C . ALA B 1 510 ? -24.797 16.562 -4.059 1 87.25 510 ALA B C 1
ATOM 9264 O O . ALA B 1 510 ? -25.859 16.781 -4.633 1 87.25 510 ALA B O 1
ATOM 9265 N N . GLN B 1 511 ? -23.688 16.188 -4.602 1 85.56 511 GLN B N 1
ATOM 9266 C CA . GLN B 1 511 ? -23.703 15.844 -6.02 1 85.56 511 GLN B CA 1
ATOM 9267 C C . GLN B 1 511 ? -23.422 14.359 -6.23 1 85.56 511 GLN B C 1
ATOM 9269 O O . GLN B 1 511 ? -22.469 13.812 -5.664 1 85.56 511 GLN B O 1
ATOM 9274 N N . GLU B 1 512 ? -24.375 13.758 -6.715 1 76.81 512 GLU B N 1
ATOM 9275 C CA . GLU B 1 512 ? -24.203 12.359 -7.082 1 76.81 512 GLU B CA 1
ATOM 9276 C C . GLU B 1 512 ? -24.359 12.164 -8.586 1 76.81 512 GLU B C 1
ATOM 9278 O O . GLU B 1 512 ? -25.25 12.734 -9.211 1 76.81 512 GLU B O 1
ATOM 9283 N N . HIS B 1 513 ? -23.562 11.422 -9.094 1 65.94 513 HIS B N 1
ATOM 9284 C CA . HIS B 1 513 ? -23.562 11.219 -10.539 1 65.94 513 HIS B CA 1
ATOM 9285 C C . HIS B 1 513 ? -23.391 12.539 -11.273 1 65.94 513 HIS B C 1
ATOM 9287 O O . HIS B 1 513 ? -23.219 13.594 -10.648 1 65.94 513 HIS B O 1
ATOM 9293 N N . THR B 1 514 ? -23.156 12.719 -12.578 1 61.66 514 THR B N 1
ATOM 9294 C CA . THR B 1 514 ? -22.812 13.906 -13.359 1 61.66 514 THR B CA 1
ATOM 9295 C C . THR B 1 514 ? -23.922 14.953 -13.273 1 61.66 514 THR B C 1
ATOM 9297 O O . THR B 1 514 ? -23.656 16.156 -13.289 1 61.66 514 THR B O 1
ATOM 9300 N N . HIS B 1 515 ? -25.156 14.438 -12.828 1 68.81 515 HIS B N 1
ATOM 9301 C CA . HIS B 1 515 ? -26.109 15.516 -13.078 1 68.81 515 HIS B CA 1
ATOM 9302 C C . HIS B 1 515 ? -27.109 15.648 -11.93 1 68.81 515 HIS B C 1
ATOM 9304 O O . HIS B 1 515 ? -27.984 16.516 -11.969 1 68.81 515 HIS B O 1
ATOM 9310 N N . PHE B 1 516 ? -27.016 14.844 -10.891 1 74.5 516 PHE B N 1
ATOM 9311 C CA . PHE B 1 516 ? -28.016 14.977 -9.828 1 74.5 516 PHE B CA 1
ATOM 9312 C C . PHE B 1 516 ? -27.438 15.742 -8.641 1 74.5 516 PHE B C 1
ATOM 9314 O O . PHE B 1 516 ? -26.453 15.305 -8.039 1 74.5 516 PHE B O 1
ATOM 9321 N N . THR B 1 517 ? -27.984 16.844 -8.469 1 81.12 517 THR B N 1
ATOM 9322 C CA . THR B 1 517 ? -27.547 17.672 -7.344 1 81.12 517 THR B CA 1
ATOM 9323 C C . THR B 1 517 ? -28.703 17.922 -6.379 1 81.12 517 THR B C 1
ATOM 9325 O O . THR B 1 517 ? -29.844 18.094 -6.805 1 81.12 517 THR B O 1
ATOM 9328 N N . ARG B 1 518 ? -28.406 17.812 -5.133 1 79.56 518 ARG B N 1
ATOM 9329 C CA . ARG B 1 518 ? -29.406 18.094 -4.102 1 79.56 518 ARG B CA 1
ATOM 9330 C C . ARG B 1 518 ? -28.797 18.938 -2.982 1 79.56 518 ARG B C 1
ATOM 9332 O O . ARG B 1 518 ? -27.688 18.672 -2.52 1 79.56 518 ARG B O 1
ATOM 9339 N N . THR B 1 519 ? -29.562 19.938 -2.629 1 86.56 519 THR B N 1
ATOM 9340 C CA . THR B 1 519 ? -29.125 20.766 -1.5 1 86.56 519 THR B CA 1
ATOM 9341 C C . THR B 1 519 ? -29.469 20.078 -0.177 1 86.56 519 THR B C 1
ATOM 9343 O O . THR B 1 519 ? -30.625 19.734 0.074 1 86.56 519 THR B O 1
ATOM 9346 N N . LEU B 1 520 ? -28.578 19.875 0.653 1 85.62 520 LEU B N 1
ATOM 9347 C CA . LEU B 1 520 ? -28.766 19.172 1.919 1 85.62 520 LEU B CA 1
ATOM 9348 C C . LEU B 1 520 ? -29 20.172 3.055 1 85.62 520 LEU B C 1
ATOM 9350 O O . LEU B 1 520 ? -29.812 19.906 3.947 1 85.62 520 LEU B O 1
ATOM 9354 N N . LEU B 1 521 ? -28.234 21.219 2.998 1 90.44 521 LEU B N 1
ATOM 9355 C CA . LEU B 1 521 ? -28.219 22.141 4.137 1 90.44 521 LEU B CA 1
ATOM 9356 C C . LEU B 1 521 ? -27.984 23.578 3.688 1 90.44 521 LEU B C 1
ATOM 9358 O O . LEU B 1 521 ? -27.172 23.812 2.789 1 90.44 521 LEU B O 1
ATOM 9362 N N . ARG B 1 522 ? -28.781 24.406 4.258 1 91.56 522 ARG B N 1
ATOM 9363 C CA . ARG B 1 522 ? -28.547 25.844 4.16 1 91.56 522 ARG B CA 1
ATOM 9364 C C . ARG B 1 522 ? -28.188 26.438 5.52 1 91.56 522 ARG B C 1
ATOM 9366 O O . ARG B 1 522 ? -29 26.422 6.441 1 91.56 522 ARG B O 1
ATOM 9373 N N . LEU B 1 523 ? -27.016 26.922 5.598 1 92.75 523 LEU B N 1
ATOM 9374 C CA . LEU B 1 523 ? -26.516 27.422 6.879 1 92.75 523 LEU B CA 1
ATOM 9375 C C . LEU B 1 523 ? -26.188 28.906 6.797 1 92.75 523 LEU B C 1
ATOM 9377 O O . LEU B 1 523 ? -25.422 29.344 5.938 1 92.75 523 LEU B O 1
ATOM 9381 N N . THR B 1 524 ? -26.828 29.625 7.656 1 92.19 524 THR B N 1
ATOM 9382 C CA . THR B 1 524 ? -26.531 31.062 7.75 1 92.19 524 THR B CA 1
ATOM 9383 C C . THR B 1 524 ? -25.516 31.328 8.859 1 92.19 524 THR B C 1
ATOM 9385 O O . THR B 1 524 ? -25.781 31.047 10.031 1 92.19 524 THR B O 1
ATOM 9388 N N . LEU B 1 525 ? -24.422 31.828 8.477 1 92.12 525 LEU B N 1
ATOM 9389 C CA . LEU B 1 525 ? -23.375 32.125 9.438 1 92.12 525 LEU B CA 1
ATOM 9390 C C . LEU B 1 525 ? -23.391 33.625 9.805 1 92.12 525 LEU B C 1
ATOM 9392 O O . LEU B 1 525 ? -23.156 34.469 8.945 1 92.12 525 LEU B O 1
ATOM 9396 N N . GLN B 1 526 ? -23.656 33.844 11.008 1 89 526 GLN B N 1
ATOM 9397 C CA . GLN B 1 526 ? -23.672 35.219 11.516 1 89 526 GLN B CA 1
ATOM 9398 C C . GLN B 1 526 ? -22.469 35.469 12.414 1 89 526 GLN B C 1
ATOM 9400 O O . GLN B 1 526 ? -22.125 34.656 13.266 1 89 526 GLN B O 1
ATOM 9405 N N . LEU B 1 527 ? -21.844 36.531 12.195 1 88.5 527 LEU B N 1
ATOM 9406 C CA . LEU B 1 527 ? -20.641 36.844 12.961 1 88.5 527 LEU B CA 1
ATOM 9407 C C . LEU B 1 527 ? -20.953 37.781 14.125 1 88.5 527 LEU B C 1
ATOM 9409 O O . LEU B 1 527 ? -21.703 38.75 13.977 1 88.5 527 LEU B O 1
ATOM 9413 N N . VAL B 1 528 ? -20.438 37.344 15.242 1 83.88 528 VAL B N 1
ATOM 9414 C CA . VAL B 1 528 ? -20.531 38.156 16.453 1 83.88 528 VAL B CA 1
ATOM 9415 C C . VAL B 1 528 ? -19.203 38.844 16.734 1 83.88 528 VAL B C 1
ATOM 9417 O O . VAL B 1 528 ? -18.156 38.188 16.75 1 83.88 528 VAL B O 1
ATOM 9420 N N . THR B 1 529 ? -19.156 40.156 16.812 1 79.19 529 THR B N 1
ATOM 9421 C CA . THR B 1 529 ? -17.922 40.875 17.094 1 79.19 529 THR B CA 1
ATOM 9422 C C . THR B 1 529 ? -17.609 40.875 18.594 1 79.19 529 THR B C 1
ATOM 9424 O O . THR B 1 529 ? -18.5 40.656 19.406 1 79.19 529 THR B O 1
ATOM 9427 N N . HIS B 1 530 ? -16.328 40.969 18.922 1 71.44 530 HIS B N 1
ATOM 9428 C CA . HIS B 1 530 ? -15.883 40.969 20.312 1 71.44 530 HIS B CA 1
ATOM 9429 C C . HIS B 1 530 ? -16.547 42.094 21.094 1 71.44 530 HIS B C 1
ATOM 9431 O O . HIS B 1 530 ? -16.797 41.938 22.297 1 71.44 530 HIS B O 1
ATOM 9437 N N . GLY B 1 531 ? -16.797 43.219 20.5 1 62.31 531 GLY B N 1
ATOM 9438 C CA . GLY B 1 531 ? -17.469 44.344 21.172 1 62.31 531 GLY B CA 1
ATOM 9439 C C . GLY B 1 531 ? -18.859 43.969 21.656 1 62.31 531 GLY B C 1
ATOM 9440 O O . GLY B 1 531 ? -19.312 44.469 22.688 1 62.31 531 GLY B O 1
ATOM 9441 N N . GLN B 1 532 ? -19.484 43.062 21.031 1 61.38 532 GLN B N 1
ATOM 9442 C CA . GLN B 1 532 ? -20.828 42.625 21.391 1 61.38 532 GLN B CA 1
ATOM 9443 C C . GLN B 1 532 ? -20.812 41.656 22.562 1 61.38 532 GLN B C 1
ATOM 9445 O O . GLN B 1 532 ? -21.797 41.531 23.297 1 61.38 532 GLN B O 1
ATOM 9450 N N . LEU B 1 533 ? -19.703 41.062 22.812 1 62.47 533 LEU B N 1
ATOM 9451 C CA . LEU B 1 533 ? -19.562 40.062 23.859 1 62.47 533 LEU B CA 1
ATOM 9452 C C . LEU B 1 533 ? -19.266 40.719 25.219 1 62.47 533 LEU B C 1
ATOM 9454 O O . LEU B 1 533 ? -19.672 40.219 26.266 1 62.47 533 LEU B O 1
ATOM 9458 N N . ASP B 1 534 ? -18.453 41.906 25.484 1 51.75 534 ASP B N 1
ATOM 9459 C CA . ASP B 1 534 ? -18.016 42.562 26.703 1 51.75 534 ASP B CA 1
ATOM 9460 C C . ASP B 1 534 ? -19.172 43.312 27.359 1 51.75 534 ASP B C 1
ATOM 9462 O O . ASP B 1 534 ? -19 43.938 28.406 1 51.75 534 ASP B O 1
ATOM 9466 N N . ARG B 1 535 ? -20.375 43.531 27 1 46.97 535 ARG B N 1
ATOM 9467 C CA . ARG B 1 535 ? -21.375 44.281 27.75 1 46.97 535 ARG B CA 1
ATOM 9468 C C . ARG B 1 535 ? -21.844 43.5 28.969 1 46.97 535 ARG B C 1
ATOM 9470 O O . ARG B 1 535 ? -22.578 42.531 28.844 1 46.97 535 ARG B O 1
ATOM 9477 N N . LYS B 1 536 ? -21.078 43.562 30.141 1 44.56 536 LYS B N 1
ATOM 9478 C CA . LYS B 1 536 ? -21.391 43.125 31.5 1 44.56 536 LYS B CA 1
ATOM 9479 C C . LYS B 1 536 ? -22.797 43.594 31.906 1 44.56 536 LYS B C 1
ATOM 9481 O O . LYS B 1 536 ? -23.125 44.75 31.766 1 44.56 536 LYS B O 1
ATOM 9486 N N . PRO B 1 537 ? -23.766 42.75 32.375 1 40.88 537 PRO B N 1
ATOM 9487 C CA . PRO B 1 537 ? -24.938 43.312 33.062 1 40.88 537 PRO B CA 1
ATOM 9488 C C . PRO B 1 537 ? -24.547 44.125 34.312 1 40.88 537 PRO B C 1
ATOM 9490 O O . PRO B 1 537 ? -23.609 43.781 35.031 1 40.88 537 PRO B O 1
ATOM 9493 N N . LYS B 1 538 ? -24.844 45.375 34.5 1 36.12 538 LYS B N 1
ATOM 9494 C CA . LYS B 1 538 ? -24.781 46.094 35.781 1 36.12 538 LYS B CA 1
ATOM 9495 C C . LYS B 1 538 ? -25.516 45.344 36.875 1 36.12 538 LYS B C 1
ATOM 9497 O O . LYS B 1 538 ? -26.641 44.906 36.688 1 36.12 538 LYS B O 1
ATOM 9502 N N . PRO B 1 539 ? -24.922 44.875 38 1 37.12 539 PRO B N 1
ATOM 9503 C CA . PRO B 1 539 ? -25.531 44.281 39.188 1 37.12 539 PRO B CA 1
ATOM 9504 C C . PRO B 1 539 ? -26.75 45.094 39.688 1 37.12 539 PRO B C 1
ATOM 9506 O O . PRO B 1 539 ? -26.656 46.312 39.875 1 37.12 539 PRO B O 1
ATOM 9509 N N . SER B 1 540 ? -27.984 44.719 39.438 1 32.78 540 SER B N 1
ATOM 9510 C CA . SER B 1 540 ? -29.125 45.281 40.125 1 32.78 540 SER B CA 1
ATOM 9511 C C . SER B 1 540 ? -28.953 45.188 41.656 1 32.78 540 SER B C 1
ATOM 9513 O O . SER B 1 540 ? -28.406 44.188 42.156 1 32.78 540 SER B O 1
ATOM 9515 N N . GLU B 1 541 ? -29.016 46.219 42.5 1 31.78 541 GLU B N 1
ATOM 9516 C CA . GLU B 1 541 ? -28.875 46.469 43.938 1 31.78 541 GLU B CA 1
ATOM 9517 C C . GLU B 1 541 ? -29.656 45.469 44.75 1 31.78 541 GLU B C 1
ATOM 9519 O O . GLU B 1 541 ? -29.125 44.875 45.719 1 31.78 541 GLU B O 1
ATOM 9524 N N . ASP B 1 542 ? -31.031 45.719 45.094 1 32.06 542 ASP B N 1
ATOM 9525 C CA . ASP B 1 542 ? -31.703 45.438 46.375 1 32.06 542 ASP B CA 1
ATOM 9526 C C . ASP B 1 542 ? -32.188 43.969 46.438 1 32.06 542 ASP B C 1
ATOM 9528 O O . ASP B 1 542 ? -33 43.531 45.594 1 32.06 542 ASP B O 1
ATOM 9532 N N . PRO B 1 543 ? -31.578 42.969 47.062 1 33.38 543 PRO B N 1
ATOM 9533 C CA . PRO B 1 543 ? -31.953 41.562 47.25 1 33.38 543 PRO B CA 1
ATOM 9534 C C . PRO B 1 543 ? -33.312 41.406 47.906 1 33.38 543 PRO B C 1
ATOM 9536 O O . PRO B 1 543 ? -33.75 40.281 48.188 1 33.38 543 PRO B O 1
ATOM 9539 N N . ALA B 1 544 ? -33.75 42.312 48.75 1 29.78 544 ALA B N 1
ATOM 9540 C CA . ALA B 1 544 ? -34.781 41.938 49.719 1 29.78 544 ALA B CA 1
ATOM 9541 C C . ALA B 1 544 ? -36.031 41.406 49.031 1 29.78 544 ALA B C 1
ATOM 9543 O O . ALA B 1 544 ? -36.656 40.469 49.5 1 29.78 544 ALA B O 1
ATOM 9544 N N . ALA B 1 545 ? -36.688 42.344 48.25 1 27.83 545 ALA B N 1
ATOM 9545 C CA . ALA B 1 545 ? -38.156 42.281 48.219 1 27.83 545 ALA B CA 1
ATOM 9546 C C . ALA B 1 545 ? -38.625 41.062 47.406 1 27.83 545 ALA B C 1
ATOM 9548 O O . ALA B 1 545 ? -39.688 40.5 47.719 1 27.83 545 ALA B O 1
ATOM 9549 N N . GLU B 1 546 ? -38.125 40.781 46.125 1 29.05 546 GLU B N 1
ATOM 9550 C CA . GLU B 1 546 ? -39.062 40.031 45.312 1 29.05 546 GLU B CA 1
ATOM 9551 C C . GLU B 1 546 ? -39 38.531 45.594 1 29.05 546 GLU B C 1
ATOM 9553 O O . GLU B 1 546 ? -38.375 37.781 44.844 1 29.05 546 GLU B O 1
ATOM 9558 N N . MET B 1 547 ? -38.75 38.062 46.875 1 29.47 547 MET B N 1
ATOM 9559 C CA . MET B 1 547 ? -38.844 36.625 47.219 1 29.47 547 MET B CA 1
ATOM 9560 C C . MET B 1 547 ? -40.188 36.062 46.781 1 29.47 547 MET B C 1
ATOM 9562 O O . MET B 1 547 ? -40.312 34.844 46.594 1 29.47 547 MET B O 1
ATOM 9566 N N . HIS B 1 548 ? -41.25 36.719 47.25 1 27.95 548 HIS B N 1
ATOM 9567 C CA . HIS B 1 548 ? -42.531 36.031 47.531 1 27.95 548 HIS B CA 1
ATOM 9568 C C . HIS B 1 548 ? -43.188 35.562 46.219 1 27.95 548 HIS B C 1
ATOM 9570 O O . HIS B 1 548 ? -43.719 34.469 46.156 1 27.95 548 HIS B O 1
ATOM 9576 N N . ASN B 1 549 ? -43.562 36.594 45.375 1 31.09 549 ASN B N 1
ATOM 9577 C CA . ASN B 1 549 ? -44.719 36.375 44.531 1 31.09 549 ASN B CA 1
ATOM 9578 C C . ASN B 1 549 ? -44.406 35.469 43.344 1 31.09 549 ASN B C 1
ATOM 9580 O O . ASN B 1 549 ? -45.25 35.25 42.469 1 31.09 549 ASN B O 1
ATOM 9584 N N . GLY B 1 550 ? -43.062 35.25 43.062 1 30.69 550 GLY B N 1
ATOM 9585 C CA . GLY B 1 550 ? -42.75 34.875 41.688 1 30.69 550 GLY B CA 1
ATOM 9586 C C . GLY B 1 550 ? -43.062 33.406 41.375 1 30.69 550 GLY B C 1
ATOM 9587 O O . GLY B 1 550 ? -42.656 32.875 40.344 1 30.69 550 GLY B O 1
ATOM 9588 N N . ALA B 1 551 ? -43.438 32.656 42.438 1 34.09 551 ALA B N 1
ATOM 9589 C CA . ALA B 1 551 ? -43.781 31.25 42.281 1 34.09 551 ALA B CA 1
ATOM 9590 C C . ALA B 1 551 ? -44.969 31.078 41.375 1 34.09 551 ALA B C 1
ATOM 9592 O O . ALA B 1 551 ? -45.031 30.125 40.562 1 34.09 551 ALA B O 1
ATOM 9593 N N . GLU B 1 552 ? -46.062 31.875 41.656 1 36.44 552 GLU B N 1
ATOM 9594 C CA . GLU B 1 552 ? -47.375 31.719 41.094 1 36.44 552 GLU B CA 1
ATOM 9595 C C . GLU B 1 552 ? -47.406 32.031 39.625 1 36.44 552 GLU B C 1
ATOM 9597 O O . GLU B 1 552 ? -48.156 31.438 38.844 1 36.44 552 GLU B O 1
ATOM 9602 N N . SER B 1 553 ? -46.531 32.906 39.25 1 36.28 553 SER B N 1
ATOM 9603 C CA . SER B 1 553 ? -46.594 33.438 37.906 1 36.28 553 SER B CA 1
ATOM 9604 C C . SER B 1 553 ? -46.094 32.438 36.875 1 36.28 553 SER B C 1
ATOM 9606 O O . SER B 1 553 ? -46.5 32.469 35.688 1 36.28 553 SER B O 1
ATOM 9608 N N . ARG B 1 554 ? -45.281 31.609 37.406 1 37.47 554 ARG B N 1
ATOM 9609 C CA . ARG B 1 554 ? -44.719 30.609 36.531 1 37.47 554 ARG B CA 1
ATOM 9610 C C . ARG B 1 554 ? -45.75 29.609 36.031 1 37.47 554 ARG B C 1
ATOM 9612 O O . ARG B 1 554 ? -45.719 29.172 34.906 1 37.47 554 ARG B O 1
ATOM 9619 N N . GLN B 1 555 ? -46.594 29.328 36.969 1 41.28 555 GLN B N 1
ATOM 9620 C CA . GLN B 1 555 ? -47.656 28.375 36.656 1 41.28 555 GLN B CA 1
ATOM 9621 C C . GLN B 1 555 ? -48.656 28.953 35.656 1 41.28 555 GLN B C 1
ATOM 9623 O O . GLN B 1 555 ? -49.156 28.234 34.781 1 41.28 555 GLN B O 1
ATOM 9628 N N . ARG B 1 556 ? -48.906 30.234 35.781 1 42.91 556 ARG B N 1
ATOM 9629 C CA . ARG B 1 556 ? -49.875 30.938 34.938 1 42.91 556 ARG B CA 1
ATOM 9630 C C . ARG B 1 556 ? -49.375 31 33.5 1 42.91 556 ARG B C 1
ATOM 9632 O O . ARG B 1 556 ? -50.156 30.906 32.531 1 42.91 556 ARG B O 1
ATOM 9639 N N . TYR B 1 557 ? -48.062 31.031 33.438 1 42.22 557 TYR B N 1
ATOM 9640 C CA . TYR B 1 557 ? -47.469 31.203 32.125 1 42.22 557 TYR B CA 1
ATOM 9641 C C . TYR B 1 557 ? -47.531 29.906 31.328 1 42.22 557 TYR B C 1
ATOM 9643 O O . TYR B 1 557 ? -47.781 29.938 30.125 1 42.22 557 TYR B O 1
ATOM 9651 N N . LYS B 1 558 ? -47.375 28.797 31.969 1 45.66 558 LYS B N 1
ATOM 9652 C CA . LYS B 1 558 ? -47.5 27.5 31.297 1 45.66 558 LYS B CA 1
ATOM 9653 C C . LYS B 1 558 ? -48.875 27.312 30.688 1 45.66 558 LYS B C 1
ATOM 9655 O O . LYS B 1 558 ? -49.031 26.781 29.578 1 45.66 558 LYS B O 1
ATOM 9660 N N . ASP B 1 559 ? -49.812 27.672 31.453 1 49.16 559 ASP B N 1
ATOM 9661 C CA . ASP B 1 559 ? -51.219 27.516 31.016 1 49.16 559 ASP B CA 1
ATOM 9662 C C . ASP B 1 559 ? -51.5 28.375 29.781 1 49.16 559 ASP B C 1
ATOM 9664 O O . ASP B 1 559 ? -52.219 27.953 28.875 1 49.16 559 ASP B O 1
ATOM 9668 N N . TYR B 1 560 ? -50.844 29.531 29.812 1 48.19 560 TYR B N 1
ATOM 9669 C CA . TYR B 1 560 ? -51.062 30.469 28.734 1 48.19 560 TYR B CA 1
ATOM 9670 C C . TYR B 1 560 ? -50.375 30 27.453 1 48.19 560 TYR B C 1
ATOM 9672 O O . TYR B 1 560 ? -50.938 30.125 26.359 1 48.19 560 TYR B O 1
ATOM 9680 N N . LEU B 1 561 ? -49.219 29.422 27.625 1 51.62 561 LEU B N 1
ATOM 9681 C CA . LEU B 1 561 ? -48.5 28.922 26.453 1 51.62 561 LEU B CA 1
ATOM 9682 C C . LEU B 1 561 ? -49.25 27.75 25.812 1 51.62 561 LEU B C 1
ATOM 9684 O O . LEU B 1 561 ? -49.25 27.609 24.594 1 51.62 561 LEU B O 1
ATOM 9688 N N . ARG B 1 562 ? -49.906 27 26.609 1 54 562 ARG B N 1
ATOM 9689 C CA . ARG B 1 562 ? -50.75 25.906 26.125 1 54 562 ARG B CA 1
ATOM 9690 C C . ARG B 1 562 ? -51.906 26.438 25.312 1 54 562 ARG B C 1
ATOM 9692 O O . ARG B 1 562 ? -52.312 25.828 24.312 1 54 562 ARG B O 1
ATOM 9699 N N . VAL B 1 563 ? -52.406 27.547 25.781 1 56.44 563 VAL B N 1
ATOM 9700 C CA . VAL B 1 563 ? -53.531 28.156 25.094 1 56.44 563 VAL B CA 1
ATOM 9701 C C . VAL B 1 563 ? -53.094 28.766 23.766 1 56.44 563 VAL B C 1
ATOM 9703 O O . VAL B 1 563 ? -53.812 28.703 22.781 1 56.44 563 VAL B O 1
ATOM 9706 N N . MET B 1 564 ? -51.906 29.359 23.781 1 52.41 564 MET B N 1
ATOM 9707 C CA . MET B 1 564 ? -51.344 29.984 22.594 1 52.41 564 MET B CA 1
ATOM 9708 C C . MET B 1 564 ? -51 28.938 21.531 1 52.41 564 MET B C 1
ATOM 9710 O O . MET B 1 564 ? -51 29.234 20.344 1 52.41 564 MET B O 1
ATOM 9714 N N . SER B 1 565 ? -50.719 27.688 22.031 1 48.62 565 SER B N 1
ATOM 9715 C CA . SER B 1 565 ? -50.375 26.594 21.125 1 48.62 565 SER B CA 1
ATOM 9716 C C . SER B 1 565 ? -51.625 25.828 20.672 1 48.62 565 SER B C 1
ATOM 9718 O O . SER B 1 565 ? -51.5 24.859 19.922 1 48.62 565 SER B O 1
ATOM 9720 N N . SER B 1 566 ? -52.781 26.094 21.188 1 52.62 566 SER B N 1
ATOM 9721 C CA . SER B 1 566 ? -54.031 25.422 20.844 1 52.62 566 SER B CA 1
ATOM 9722 C C . SER B 1 566 ? -54.625 25.984 19.547 1 52.62 566 SER B C 1
ATOM 9724 O O . SER B 1 566 ? -54.375 27.141 19.203 1 52.62 566 SER B O 1
ATOM 9726 N N . PRO B 1 567 ? -55.125 25.141 18.656 1 57.94 567 PRO B N 1
ATOM 9727 C CA . PRO B 1 567 ? -55.5 25.547 17.297 1 57.94 567 PRO B CA 1
ATOM 9728 C C . PRO B 1 567 ? -56.594 26.625 17.297 1 57.94 567 PRO B C 1
ATOM 9730 O O . PRO B 1 567 ? -57.188 26.891 16.25 1 57.94 567 PRO B O 1
ATOM 9733 N N . PHE B 1 568 ? -56.75 27.359 18.484 1 59.28 568 PHE B N 1
ATOM 9734 C CA . PHE B 1 568 ? -57.875 28.297 18.531 1 59.28 568 PHE B CA 1
ATOM 9735 C C . PHE B 1 568 ? -57.406 29.719 18.219 1 59.28 568 PHE B C 1
ATOM 9737 O O . PHE B 1 568 ? -56.312 30.109 18.641 1 59.28 568 PHE B O 1
ATOM 9744 N N . SER B 1 569 ? -57.938 30.406 17.266 1 60.5 569 SER B N 1
ATOM 9745 C CA . SER B 1 569 ? -57.531 31.656 16.641 1 60.5 569 SER B CA 1
ATOM 9746 C C . SER B 1 569 ? -57.688 32.844 17.609 1 60.5 569 SER B C 1
ATOM 9748 O O . SER B 1 569 ? -57.062 33.875 17.422 1 60.5 569 SER B O 1
ATOM 9750 N N . SER B 1 570 ? -58.656 32.75 18.609 1 63.56 570 SER B N 1
ATOM 9751 C CA . SER B 1 570 ? -58.875 33.844 19.562 1 63.56 570 SER B CA 1
ATOM 9752 C C . SER B 1 570 ? -59.062 33.281 20.969 1 63.56 570 SER B C 1
ATOM 9754 O O . SER B 1 570 ? -59.438 32.125 21.141 1 63.56 570 SER B O 1
ATOM 9756 N N . LEU B 1 571 ? -58.594 34 22.031 1 63.75 571 LEU B N 1
ATOM 9757 C CA . LEU B 1 571 ? -58.781 33.594 23.438 1 63.75 571 LEU B CA 1
ATOM 9758 C C . LEU B 1 571 ? -60.25 33.344 23.75 1 63.75 571 LEU B C 1
ATOM 9760 O O . LEU B 1 571 ? -60.562 32.469 24.531 1 63.75 571 LEU B O 1
ATOM 9764 N N . GLU B 1 572 ? -61.094 34.031 23 1 67.25 572 GLU B N 1
ATOM 9765 C CA . GLU B 1 572 ? -62.531 33.844 23.141 1 67.25 572 GLU B CA 1
ATOM 9766 C C . GLU B 1 572 ? -63 32.5 22.609 1 67.25 572 GLU B C 1
ATOM 9768 O O . GLU B 1 572 ? -63.844 31.828 23.234 1 67.25 572 GLU B O 1
ATOM 9773 N N . GLU B 1 573 ? -62.406 32.156 21.531 1 69.19 573 GLU B N 1
ATOM 9774 C CA . GLU B 1 573 ? -62.688 30.844 20.938 1 69.19 573 GLU B CA 1
ATOM 9775 C C . GLU B 1 573 ? -62.219 29.703 21.828 1 69.19 573 GLU B C 1
ATOM 9777 O O . GLU B 1 573 ? -62.875 28.672 21.938 1 69.19 573 GLU B O 1
ATOM 9782 N N . TYR B 1 574 ? -61.125 29.969 22.391 1 63.72 574 TYR B N 1
ATOM 9783 C CA . TYR B 1 574 ? -60.594 28.984 23.312 1 63.72 574 TYR B CA 1
ATOM 9784 C C . TYR B 1 574 ? -61.438 28.875 24.562 1 63.72 574 TYR B C 1
ATOM 9786 O O . TYR B 1 574 ? -61.781 27.781 25 1 63.72 574 TYR B O 1
ATOM 9794 N N . CYS B 1 575 ? -61.75 30 25.078 1 67.12 575 CYS B N 1
ATOM 9795 C CA . CYS B 1 575 ? -62.594 30.047 26.25 1 67.12 575 CYS B CA 1
ATOM 9796 C C . CYS B 1 575 ? -63.969 29.438 25.938 1 67.12 575 CYS B C 1
ATOM 9798 O O . CYS B 1 575 ? -64.562 28.734 26.766 1 67.12 575 CYS B O 1
ATOM 9800 N N . ASP B 1 576 ? -64.5 29.641 24.703 1 68.31 576 ASP B N 1
ATOM 9801 C CA . ASP B 1 576 ? -65.75 29.016 24.234 1 68.31 576 ASP B CA 1
ATOM 9802 C C . ASP B 1 576 ? -65.562 27.5 24.125 1 68.31 576 ASP B C 1
ATOM 9804 O O . ASP B 1 576 ? -66.5 26.75 24.453 1 68.31 576 ASP B O 1
ATOM 9808 N N . SER B 1 577 ? -64.438 27.094 23.719 1 66.81 577 SER B N 1
ATOM 9809 C CA . SER B 1 577 ? -64.188 25.672 23.547 1 66.81 577 SER B CA 1
ATOM 9810 C C . SER B 1 577 ? -64.062 24.984 24.906 1 66.81 577 SER B C 1
ATOM 9812 O O . SER B 1 577 ? -64.5 23.828 25.062 1 66.81 577 SER B O 1
ATOM 9814 N N . LEU B 1 578 ? -63.5 25.672 25.781 1 61.72 578 LEU B N 1
ATOM 9815 C CA . LEU B 1 578 ? -63.375 25.141 27.141 1 61.72 578 LEU B CA 1
ATOM 9816 C C . LEU B 1 578 ? -64.75 25 27.797 1 61.72 578 LEU B C 1
ATOM 9818 O O . LEU B 1 578 ? -64.938 24.047 28.547 1 61.72 578 LEU B O 1
ATOM 9822 N N . TRP B 1 579 ? -65.562 25.984 27.453 1 57.22 579 TRP B N 1
ATOM 9823 C CA . TRP B 1 579 ? -66.938 25.969 27.969 1 57.22 579 TRP B CA 1
ATOM 9824 C C . TRP B 1 579 ? -67.812 24.891 27.281 1 57.22 579 TRP B C 1
ATOM 9826 O O . TRP B 1 579 ? -68.625 24.25 27.922 1 57.22 579 TRP B O 1
ATOM 9836 N N . LEU B 1 580 ? -67.562 24.75 25.984 1 53.97 580 LEU B N 1
ATOM 9837 C CA . LEU B 1 580 ? -68.25 23.688 25.297 1 53.97 580 LEU B CA 1
ATOM 9838 C C . LEU B 1 580 ? -67.938 22.328 25.891 1 53.97 580 LEU B C 1
ATOM 9840 O O . LEU B 1 580 ? -68.812 21.453 25.984 1 53.97 580 LEU B O 1
ATOM 9844 N N . ASP B 1 581 ? -66.688 22.25 26.25 1 50.09 581 ASP B N 1
ATOM 9845 C CA . ASP B 1 581 ? -66.25 20.984 26.844 1 50.09 581 ASP B CA 1
ATOM 9846 C C . ASP B 1 581 ? -66.75 20.859 28.281 1 50.09 581 ASP B C 1
ATOM 9848 O O . ASP B 1 581 ? -67.125 19.766 28.719 1 50.09 581 ASP B O 1
ATOM 9852 N N . LYS B 1 582 ? -66.75 21.969 28.906 1 46.47 582 LYS B N 1
ATOM 9853 C CA . LYS B 1 582 ? -67.25 21.938 30.266 1 46.47 582 LYS B CA 1
ATOM 9854 C C . LYS B 1 582 ? -68.812 21.781 30.25 1 46.47 582 LYS B C 1
ATOM 9856 O O . LYS B 1 582 ? -69.375 21.203 31.172 1 46.47 582 LYS B O 1
ATOM 9861 N N . ARG B 1 583 ? -69.438 22.375 29.203 1 40.72 583 ARG B N 1
ATOM 9862 C CA . ARG B 1 583 ? -70.875 22.141 29.109 1 40.72 583 ARG B CA 1
ATOM 9863 C C . ARG B 1 583 ? -71.188 20.672 28.812 1 40.72 583 ARG B C 1
ATOM 9865 O O . ARG B 1 583 ? -72.25 20.156 29.141 1 40.72 583 ARG B O 1
ATOM 9872 N N . SER B 1 584 ? -70.312 20.125 27.906 1 37.97 584 SER B N 1
ATOM 9873 C CA . SER B 1 584 ? -70.625 18.734 27.594 1 37.97 584 SER B CA 1
ATOM 9874 C C . SER B 1 584 ? -70.438 17.828 28.797 1 37.97 584 SER B C 1
ATOM 9876 O O . SER B 1 584 ? -70.938 16.703 28.812 1 37.97 584 SER B O 1
ATOM 9878 N N . SER B 1 585 ? -69.562 18.328 29.609 1 33.88 585 SER B N 1
ATOM 9879 C CA . SER B 1 585 ? -69.375 17.453 30.766 1 33.88 585 SER B CA 1
ATOM 9880 C C . SER B 1 585 ? -70.625 17.5 31.688 1 33.88 585 SER B C 1
ATOM 9882 O O . SER B 1 585 ? -70.688 16.703 32.625 1 33.88 585 SER B O 1
ATOM 9884 N N . ARG B 1 586 ? -71.25 18.625 31.531 1 32.06 586 ARG B N 1
ATOM 9885 C CA . ARG B 1 586 ? -72.312 18.594 32.531 1 32.06 586 ARG B CA 1
ATOM 9886 C C . ARG B 1 586 ? -73.438 17.641 32.094 1 32.06 586 ARG B C 1
ATOM 9888 O O . ARG B 1 586 ? -74.375 17.344 32.875 1 32.06 586 ARG B O 1
ATOM 9895 N N . ALA B 1 587 ? -73.625 17.625 30.75 1 28.02 587 ALA B N 1
ATOM 9896 C CA . ALA B 1 587 ? -74.938 17.031 30.578 1 28.02 587 ALA B CA 1
ATOM 9897 C C . ALA B 1 587 ? -74.938 15.586 31.062 1 28.02 587 ALA B C 1
ATOM 9899 O O . ALA B 1 587 ? -75.938 14.867 30.859 1 28.02 587 ALA B O 1
ATOM 9900 N N . ARG B 1 588 ? -73.75 14.984 30.922 1 28.81 588 ARG B N 1
ATOM 9901 C CA . ARG B 1 588 ? -74.125 13.586 31.156 1 28.81 588 ARG B CA 1
ATOM 9902 C C . ARG B 1 588 ? -74.688 13.391 32.562 1 28.81 588 ARG B C 1
ATOM 9904 O O . ARG B 1 588 ? -74 12.766 33.406 1 28.81 588 ARG B O 1
ATOM 9911 N N . GLY B 1 589 ? -74.938 14.617 33.125 1 23.33 589 GLY B N 1
ATOM 9912 C CA . GLY B 1 589 ? -75.25 14.328 34.5 1 23.33 589 GLY B CA 1
ATOM 9913 C C . GLY B 1 589 ? -76.312 13.234 34.656 1 23.33 589 GLY B C 1
ATOM 9914 O O . GLY B 1 589 ? -76.5 12.727 35.781 1 23.33 589 GLY B O 1
ATOM 9915 N N . ARG B 1 590 ? -77.312 13.359 33.781 1 22.14 590 ARG B N 1
ATOM 9916 C CA . ARG B 1 590 ? -78.375 12.984 34.656 1 22.14 590 ARG B CA 1
ATOM 9917 C C . ARG B 1 590 ? -78.312 11.5 35 1 22.14 590 ARG B C 1
ATOM 9919 O O . ARG B 1 590 ? -78.688 11.109 36.125 1 22.14 590 ARG B O 1
ATOM 9926 N N . GLY B 1 591 ? -78.438 10.742 33.844 1 18.33 591 GLY B N 1
ATOM 9927 C CA . GLY B 1 591 ? -79.438 9.688 34.188 1 18.33 591 GLY B CA 1
ATOM 9928 C C . GLY B 1 591 ? -78.938 8.766 35.281 1 18.33 591 GLY B C 1
ATOM 9929 O O . GLY B 1 591 ? -79.625 8.453 36.219 1 18.33 591 GLY B O 1
ATOM 9930 N N . LEU B 1 592 ? -78 7.91 34.75 1 21.05 592 LEU B N 1
ATOM 9931 C CA . LEU B 1 592 ? -78.375 6.539 35.062 1 21.05 592 LEU B CA 1
ATOM 9932 C C . LEU B 1 592 ? -78.062 6.215 36.531 1 21.05 592 LEU B C 1
ATOM 9934 O O . LEU B 1 592 ? -77 6.516 37.031 1 21.05 592 LEU B O 1
ATOM 9938 N N . GLY B 1 593 ? -79.125 6.051 37.219 1 17.78 593 GLY B N 1
ATOM 9939 C CA . GLY B 1 593 ? -79.375 5.879 38.656 1 17.78 593 GLY B CA 1
ATOM 9940 C C . GLY B 1 593 ? -78.312 5.004 39.312 1 17.78 593 GLY B C 1
ATOM 9941 O O . GLY B 1 593 ? -77.25 5.5 39.781 1 17.78 593 GLY B O 1
ATOM 9942 N N . GLY B 1 594 ? -78.75 3.75 39.5 1 17.3 594 GLY B N 1
ATOM 9943 C CA . GLY B 1 594 ? -78.812 3.029 40.75 1 17.3 594 GLY B CA 1
ATOM 9944 C C . GLY B 1 594 ? -77.562 2.273 41.062 1 17.3 594 GLY B C 1
ATOM 9945 O O . GLY B 1 594 ? -77 1.567 40.219 1 17.3 594 GLY B O 1
ATOM 9946 N N . VAL B 1 595 ? -76.625 2.844 41.75 1 19.56 595 VAL B N 1
ATOM 9947 C CA . VAL B 1 595 ? -75.438 2.246 42.375 1 19.56 595 VAL B CA 1
ATOM 9948 C C . VAL B 1 595 ? -75.875 0.927 43.031 1 19.56 595 VAL B C 1
ATOM 9950 O O . VAL B 1 595 ? -76.062 0.879 44.25 1 19.56 595 VAL B O 1
ATOM 9953 N N . GLY B 1 596 ? -76.812 0.02 42.531 1 16.8 596 GLY B N 1
ATOM 9954 C CA . GLY B 1 596 ? -77 -0.817 43.688 1 16.8 596 GLY B CA 1
ATOM 9955 C C . GLY B 1 596 ? -75.75 -1.237 44.375 1 16.8 596 GLY B C 1
ATOM 9956 O O . GLY B 1 596 ? -74.688 -1.167 43.781 1 16.8 596 GLY B O 1
ATOM 9957 N N . LYS B 1 597 ? -75.688 -1.551 45.781 1 17.28 597 LYS B N 1
ATOM 9958 C CA . LYS B 1 597 ? -74.938 -1.835 46.969 1 17.28 597 LYS B CA 1
ATOM 9959 C C . LYS B 1 597 ? -74.125 -3.139 46.812 1 17.28 597 LYS B C 1
ATOM 9961 O O . LYS B 1 597 ? -73.438 -3.549 47.75 1 17.28 597 LYS B O 1
ATOM 9966 N N . TRP B 1 598 ? -74.062 -3.863 45.656 1 15.97 598 TRP B N 1
ATOM 9967 C CA . TRP B 1 598 ? -74 -5.254 46.094 1 15.97 598 TRP B CA 1
ATOM 9968 C C . TRP B 1 598 ? -72.812 -5.465 47.062 1 15.97 598 TRP B C 1
ATOM 9970 O O . TRP B 1 598 ? -71.75 -4.82 46.938 1 15.97 598 TRP B O 1
ATOM 9980 N N . LYS B 1 599 ? -72.938 -6.406 48.125 1 16.86 599 LYS B N 1
ATOM 9981 C CA . LYS B 1 599 ? -72.562 -6.969 49.438 1 16.86 599 LYS B CA 1
ATOM 9982 C C . LYS B 1 599 ? -71.188 -7.52 49.469 1 16.86 599 LYS B C 1
ATOM 9984 O O . LYS B 1 599 ? -70.562 -7.82 48.406 1 16.86 599 LYS B O 1
ATOM 9989 N N . HIS B 1 600 ? -70.625 -7.996 50.719 1 16.2 600 HIS B N 1
ATOM 9990 C CA . HIS B 1 600 ? -69.562 -8.227 51.688 1 16.2 600 HIS B CA 1
ATOM 9991 C C . HIS B 1 600 ? -68.812 -9.5 51.375 1 16.2 600 HIS B C 1
ATOM 9993 O O . HIS B 1 600 ? -67.562 -9.57 51.594 1 16.2 600 HIS B O 1
ATOM 9999 N N . ILE B 1 601 ? -69.25 -10.797 50.938 1 16.95 601 ILE B N 1
ATOM 10000 C CA . ILE B 1 601 ? -69.125 -11.938 51.844 1 16.95 601 ILE B CA 1
ATOM 10001 C C . ILE B 1 601 ? -67.625 -12.406 51.844 1 16.95 601 ILE B C 1
ATOM 10003 O O . ILE B 1 601 ? -67 -12.422 50.781 1 16.95 601 ILE B O 1
ATOM 10007 N N . GLN B 1 602 ? -66.938 -13.008 53.062 1 16.92 602 GLN B N 1
ATOM 10008 C CA . GLN B 1 602 ? -65.875 -13.469 53.938 1 16.92 602 GLN B CA 1
ATOM 10009 C C . GLN B 1 602 ? -65.25 -14.766 53.438 1 16.92 602 GLN B C 1
ATOM 10011 O O . GLN B 1 602 ? -64.062 -15.039 53.688 1 16.92 602 GLN B O 1
ATOM 10016 N N . GLU B 1 603 ? -65.75 -15.875 52.781 1 16.72 603 GLU B N 1
ATOM 10017 C CA . GLU B 1 603 ? -65.625 -17.188 53.438 1 16.72 603 GLU B CA 1
ATOM 10018 C C . GLU B 1 603 ? -64.25 -17.734 53.375 1 16.72 603 GLU B C 1
ATOM 10020 O O . GLU B 1 603 ? -63.531 -17.547 52.375 1 16.72 603 GLU B O 1
ATOM 10025 N N . MET B 1 604 ? -63.531 -18.516 54.594 1 17.42 604 MET B N 1
ATOM 10026 C CA . MET B 1 604 ? -62.531 -19.234 55.375 1 17.42 604 MET B CA 1
ATOM 10027 C C . MET B 1 604 ? -62.156 -20.562 54.719 1 17.42 604 MET B C 1
ATOM 10029 O O . MET B 1 604 ? -61.125 -21.156 55.031 1 17.42 604 MET B O 1
ATOM 10033 N N . LYS B 1 605 ? -62.906 -21.562 54.156 1 15.92 605 LYS B N 1
ATOM 10034 C CA . LYS B 1 605 ? -62.969 -22.953 54.594 1 15.92 605 LYS B CA 1
ATOM 10035 C C . LYS B 1 605 ? -61.688 -23.703 54.281 1 15.92 605 LYS B C 1
ATOM 10037 O O . LYS B 1 605 ? -61.188 -24.469 55.125 1 15.92 605 LYS B O 1
ATOM 10042 N N . LYS B 1 606 ? -61.219 -24.578 53.219 1 16.72 606 LYS B N 1
ATOM 10043 C CA . LYS B 1 606 ? -61.531 -26.016 53.188 1 16.72 606 LYS B CA 1
ATOM 10044 C C . LYS B 1 606 ? -60.406 -26.844 53.75 1 16.72 606 LYS B C 1
ATOM 10046 O O . LYS B 1 606 ? -59.25 -26.438 53.688 1 16.72 606 LYS B O 1
ATOM 10051 N N . SER B 1 607 ? -60.594 -28.344 54.25 1 15.78 607 SER B N 1
ATOM 10052 C CA . SER B 1 607 ? -60.469 -29.531 55.094 1 15.78 607 SER B CA 1
ATOM 10053 C C . SER B 1 607 ? -59.281 -30.406 54.625 1 15.78 607 SER B C 1
ATOM 10055 O O . SER B 1 607 ? -58.531 -30.016 53.75 1 15.78 607 SER B O 1
ATOM 10057 N N . ARG B 1 608 ? -59.531 -31.828 53.969 1 15.98 608 ARG B N 1
ATOM 10058 C CA . ARG B 1 608 ? -59.562 -33.188 54.469 1 15.98 608 ARG B CA 1
ATOM 10059 C C . ARG B 1 608 ? -58.25 -33.906 54.188 1 15.98 608 ARG B C 1
ATOM 10061 O O . ARG B 1 608 ? -57.469 -33.5 53.312 1 15.98 608 ARG B O 1
ATOM 10068 N N . ASN B 1 609 ? -58.281 -35.562 54.094 1 15.77 609 ASN B N 1
ATOM 10069 C CA . ASN B 1 609 ? -57.906 -36.781 54.75 1 15.77 609 ASN B CA 1
ATOM 10070 C C . ASN B 1 609 ? -56.719 -37.438 54.062 1 15.77 609 ASN B C 1
ATOM 10072 O O . ASN B 1 609 ? -55.688 -37.688 54.719 1 15.77 609 ASN B O 1
ATOM 10076 N N . ARG B 1 610 ? -56.781 -38.938 53.312 1 15.7 610 ARG B N 1
ATOM 10077 C CA . ARG B 1 610 ? -56.562 -40.281 53.75 1 15.7 610 ARG B CA 1
ATOM 10078 C C . ARG B 1 610 ? -55.375 -40.938 53 1 15.7 610 ARG B C 1
ATOM 10080 O O . ARG B 1 610 ? -54.688 -41.781 53.562 1 15.7 610 ARG B O 1
ATOM 10087 N N . ARG B 1 611 ? -54.969 -40.969 51.625 1 16.78 611 ARG B N 1
ATOM 10088 C CA . ARG B 1 611 ? -54.875 -42.344 51.156 1 16.78 611 ARG B CA 1
ATOM 10089 C C . ARG B 1 611 ? -53.562 -43 51.562 1 16.78 611 ARG B C 1
ATOM 10091 O O . ARG B 1 611 ? -52.562 -42.312 51.719 1 16.78 611 ARG B O 1
ATOM 10098 N N . HIS B 1 612 ? -53.5 -44.469 51.406 1 15.7 612 HIS B N 1
ATOM 10099 C CA . HIS B 1 612 ? -53.031 -45.75 51.938 1 15.7 612 HIS B CA 1
ATOM 10100 C C . HIS B 1 612 ? -51.625 -46.094 51.406 1 15.7 612 HIS B C 1
ATOM 10102 O O . HIS B 1 612 ? -51.156 -45.469 50.469 1 15.7 612 HIS B O 1
ATOM 10108 N N . HIS B 1 613 ? -51.188 -47.594 51.5 1 15.78 613 HIS B N 1
ATOM 10109 C CA . HIS B 1 613 ? -50.281 -48.594 52.031 1 15.78 613 HIS B CA 1
ATOM 10110 C C . HIS B 1 613 ? -49.5 -49.281 50.938 1 15.78 613 HIS B C 1
ATOM 10112 O O . HIS B 1 613 ? -48.688 -50.156 51.188 1 15.78 613 HIS B O 1
ATOM 10118 N N . ARG B 1 614 ? -49.406 -49.031 49.656 1 16.05 614 ARG B N 1
ATOM 10119 C CA . ARG B 1 614 ? -49.219 -50.312 48.969 1 16.05 614 ARG B CA 1
ATOM 10120 C C . ARG B 1 614 ? -47.906 -50.969 49.375 1 16.05 614 ARG B C 1
ATOM 10122 O O . ARG B 1 614 ? -46.875 -50.281 49.531 1 16.05 614 ARG B O 1
ATOM 10129 N N . GLU B 1 615 ? -47.938 -52.375 49.344 1 15.73 615 GLU B N 1
ATOM 10130 C CA . GLU B 1 615 ? -47.344 -53.625 49.875 1 15.73 615 GLU B CA 1
ATOM 10131 C C . GLU B 1 615 ? -46.031 -53.938 49.125 1 15.73 615 GLU B C 1
ATOM 10133 O O . GLU B 1 615 ? -45.719 -53.312 48.094 1 15.73 615 GLU B O 1
ATOM 10138 N N . ARG B 1 616 ? -45.875 -55.438 48.656 1 15.62 616 ARG B N 1
ATOM 10139 C CA . ARG B 1 616 ? -45.156 -56.594 49.156 1 15.62 616 ARG B CA 1
ATOM 10140 C C . ARG B 1 616 ? -44.031 -57 48.188 1 15.62 616 ARG B C 1
ATOM 10142 O O . ARG B 1 616 ? -42.875 -57.094 48.594 1 15.62 616 ARG B O 1
ATOM 10149 N N . GLY B 1 617 ? -44.312 -58.156 47.125 1 15.04 617 GLY B N 1
ATOM 10150 C CA . GLY B 1 617 ? -43.906 -59.562 47.25 1 15.04 617 GLY B CA 1
ATOM 10151 C C . GLY B 1 617 ? -42.625 -59.875 46.5 1 15.04 617 GLY B C 1
ATOM 10152 O O . GLY B 1 617 ? -42.125 -59.031 45.75 1 15.04 617 GLY B O 1
ATOM 10153 N N . GLU B 1 618 ? -42.531 -61.219 45.781 1 16.23 618 GLU B N 1
ATOM 10154 C CA . GLU B 1 618 ? -41.906 -62.531 45.875 1 16.23 618 GLU B CA 1
ATOM 10155 C C . GLU B 1 618 ? -40.812 -62.688 44.844 1 16.23 618 GLU B C 1
ATOM 10157 O O . GLU B 1 618 ? -40.75 -61.938 43.875 1 16.23 618 GLU B O 1
ATOM 10162 N N . GLU B 1 619 ? -40.281 -64.125 44.531 1 16.17 619 GLU B N 1
ATOM 10163 C CA . GLU B 1 619 ? -39.281 -65.188 44.562 1 16.17 619 GLU B CA 1
ATOM 10164 C C . GLU B 1 619 ? -38.875 -65.688 43.156 1 16.17 619 GLU B C 1
ATOM 10166 O O . GLU B 1 619 ? -37.719 -66 42.906 1 16.17 619 GLU B O 1
ATOM 10171 N N . ARG B 1 620 ? -39.781 -66.125 42.156 1 15.64 620 ARG B N 1
ATOM 10172 C CA . ARG B 1 620 ? -39.719 -67.5 41.75 1 15.64 620 ARG B CA 1
ATOM 10173 C C . ARG B 1 620 ? -38.5 -67.812 40.844 1 15.64 620 ARG B C 1
ATOM 10175 O O . ARG B 1 620 ? -38 -66.875 40.219 1 15.64 620 ARG B O 1
ATOM 10182 N N . ASP B 1 621 ? -38.281 -69.25 40.344 1 15.16 621 ASP B N 1
ATOM 10183 C CA . ASP B 1 621 ? -37.625 -70.562 40.188 1 15.16 621 ASP B CA 1
ATOM 10184 C C . ASP B 1 621 ? -37.156 -70.75 38.75 1 15.16 621 ASP B C 1
ATOM 10186 O O . ASP B 1 621 ? -36.031 -71.188 38.5 1 15.16 621 ASP B O 1
ATOM 10190 N N . LYS B 1 622 ? -38.031 -71.188 37.719 1 16.5 622 LYS B N 1
ATOM 10191 C CA . LYS B 1 622 ? -38.094 -72.5 37.125 1 16.5 622 LYS B CA 1
ATOM 10192 C C . LYS B 1 622 ? -37 -72.688 36.094 1 16.5 622 LYS B C 1
ATOM 10194 O O . LYS B 1 622 ? -36.531 -71.75 35.5 1 16.5 622 LYS B O 1
ATOM 10199 N N . HIS B 1 623 ? -36.969 -74.188 35.406 1 15.66 623 HIS B N 1
ATOM 10200 C CA . HIS B 1 623 ? -36.375 -75.438 35.062 1 15.66 623 HIS B CA 1
ATOM 10201 C C . HIS B 1 623 ? -36.094 -75.5 33.562 1 15.66 623 HIS B C 1
ATOM 10203 O O . HIS B 1 623 ? -35 -75.875 33.125 1 15.66 623 HIS B O 1
ATOM 10209 N N . VAL B 1 624 ? -37.062 -76.062 32.625 1 16.17 624 VAL B N 1
ATOM 10210 C CA . VAL B 1 624 ? -37.188 -77.438 32.094 1 16.17 624 VAL B CA 1
ATOM 10211 C C . VAL B 1 624 ? -36.438 -77.5 30.766 1 16.17 624 VAL B C 1
ATOM 10213 O O . VAL B 1 624 ? -36.156 -76.438 30.141 1 16.17 624 VAL B O 1
ATOM 10216 N N . ARG B 1 625 ? -36.906 -78.562 29.703 1 16.19 625 ARG B N 1
ATOM 10217 C CA . ARG B 1 625 ? -36.75 -79.938 29.141 1 16.19 625 ARG B CA 1
ATOM 10218 C C . ARG B 1 625 ? -36.375 -79.875 27.672 1 16.19 625 ARG B C 1
ATOM 10220 O O . ARG B 1 625 ? -36.375 -78.75 27.062 1 16.19 625 ARG B O 1
ATOM 10227 N N . GLY B 1 626 ? -37.219 -80.688 26.719 1 15.12 626 GLY B N 1
ATOM 10228 C CA . GLY B 1 626 ? -37.219 -81.938 26 1 15.12 626 GLY B CA 1
ATOM 10229 C C . GLY B 1 626 ? -36.938 -81.812 24.516 1 15.12 626 GLY B C 1
ATOM 10230 O O . GLY B 1 626 ? -35.844 -82.188 24.062 1 15.12 626 GLY B O 1
ATOM 10231 N N . ARG B 1 627 ? -38 -82.125 23.547 1 15.94 627 ARG B N 1
ATOM 10232 C CA . ARG B 1 627 ? -38.375 -83.25 22.719 1 15.94 627 ARG B CA 1
ATOM 10233 C C . ARG B 1 627 ? -37.844 -83.062 21.297 1 15.94 627 ARG B C 1
ATOM 10235 O O . ARG B 1 627 ? -37.5 -82 20.875 1 15.94 627 ARG B O 1
ATOM 10242 N N . ALA B 1 628 ? -38.719 -83.75 20.266 1 16.03 628 ALA B N 1
ATOM 10243 C CA . ALA B 1 628 ? -38.969 -84.875 19.406 1 16.03 628 ALA B CA 1
ATOM 10244 C C . ALA B 1 628 ? -38.688 -84.562 17.953 1 16.03 628 ALA B C 1
ATOM 10246 O O . ALA B 1 628 ? -37.906 -85.25 17.266 1 16.03 628 ALA B O 1
ATOM 10247 N N . ALA B 1 629 ? -39.812 -84.5 17.078 1 16.3 629 ALA B N 1
ATOM 10248 C CA . ALA B 1 629 ? -40.406 -85.5 16.172 1 16.3 629 ALA B CA 1
ATOM 10249 C C . ALA B 1 629 ? -39.906 -85.25 14.742 1 16.3 629 ALA B C 1
ATOM 10251 O O . ALA B 1 629 ? -39.312 -84.25 14.43 1 16.3 629 ALA B O 1
ATOM 10252 N N . ARG B 1 630 ? -40.969 -85.312 13.773 1 17.14 630 ARG B N 1
ATOM 10253 C CA . ARG B 1 630 ? -41.594 -86.188 12.836 1 17.14 630 ARG B CA 1
ATOM 10254 C C . ARG B 1 630 ? -41.062 -86 11.414 1 17.14 630 ARG B C 1
ATOM 10256 O O . ARG B 1 630 ? -40.438 -84.938 11.141 1 17.14 630 ARG B O 1
ATOM 10263 N N . THR B 1 631 ? -42 -86.312 10.547 1 17.56 631 THR B N 1
ATOM 10264 C CA . THR B 1 631 ? -42.438 -87.25 9.516 1 17.56 631 THR B CA 1
ATOM 10265 C C . THR B 1 631 ? -42.094 -86.688 8.125 1 17.56 631 THR B C 1
ATOM 10267 O O . THR B 1 631 ? -41.469 -87.438 7.316 1 17.56 631 THR B O 1
ATOM 10270 N N . ALA B 1 632 ? -43.25 -86.438 7.453 1 18.59 632 ALA B N 1
ATOM 10271 C CA . ALA B 1 632 ? -43.969 -87.125 6.391 1 18.59 632 ALA B CA 1
ATOM 10272 C C . ALA B 1 632 ? -43.438 -86.75 5.016 1 18.59 632 ALA B C 1
ATOM 10274 O O . ALA B 1 632 ? -42.781 -85.688 4.875 1 18.59 632 ALA B O 1
ATOM 10275 N N . LYS B 1 633 ? -44.5 -86.75 4.172 1 18.72 633 LYS B N 1
ATOM 10276 C CA . LYS B 1 633 ? -45.094 -87.375 2.975 1 18.72 633 LYS B CA 1
ATOM 10277 C C . LYS B 1 633 ? -44.656 -86.625 1.715 1 18.72 633 LYS B C 1
ATOM 10279 O O . LYS B 1 633 ? -44.188 -87.25 0.757 1 18.72 633 LYS B O 1
ATOM 10284 N N . GLN B 1 634 ? -45.969 -86.25 0.979 1 19.19 634 GLN B N 1
ATOM 10285 C CA . GLN B 1 634 ? -46.438 -86.188 -0.396 1 19.19 634 GLN B CA 1
ATOM 10286 C C . GLN B 1 634 ? -45.781 -85.062 -1.149 1 19.19 634 GLN B C 1
ATOM 10288 O O . GLN B 1 634 ? -45.656 -83.938 -0.607 1 19.19 634 GLN B O 1
#

Secondary structure (DSSP, 8-state):
---------TTS---EE---SSSS---EE-----SS-SSHHHHHHHHHHHHHHHHHHH--SSTTHHHHHHHHTTSTHHHHTTGGGEEEEEEEEEESSS-GGGEEEEEEEEEEEEETTEEEEEEEEEEEETT---BSSSSBTS-SS-EEEEB--EEPPTTS-PEE--EEEEEEEE--SSTTS-EEEEEEE-S-SSS-EEEEEEEEHHHHHHHHTSPBEEEETTTTEEEE--SPPPSSPTTPPP-TTT-TT-SSGGGS-HHHHHHHHH--BBSSPB--TTSS-SEEEESSS--EEEEEEEEEE-SSSEEEEEEEEETTSEEEEEEEEE-TTSPEEEEEEEEEE-SSS---EEEEEEETTTTEEEEEETTEEEEEES--GGGG-S-HHHHHHH--TTEEE-SSSEEE--TTS-GGG-B--SSS--HHHHSTTSTTTSS-S--EEEEEEEETTS-EEEE---SSTTPEEEEEEE-TT---EEEPPP-SSEEEETTEEEESS--GGG-EEEEEEEEETTTEEEEEEEEEEEEEPHHHH----------SS--STT-TTHHHHHHHHHHHTSS-SSHHHHHHHHHHHHHHHTT-----------------------------------------------/---------TTS---EE---SSSS---EE-----SS-SHHHHHHHHHHHHHHHHHHHH--SSTTHHHHHHHHTTSTHHHHTTGGGEEEEEEEEEESSS-GGGEEEEEEEEEEEEETTEEEEEEEEEEEETT---BSSSSBTS-SS-EEEEB--EEPPTTS-PEE--EEEEEEEEP-SSTTS-EEEEEEE-S-SSS-EEEEEEEEHHHHHHHHTSPBEEEETTTTEEEE--SPPPSSPTTPPP-TTT-TT--SGGGS-HHHHHHHHH--BBSSPB--TTSS-SEEEESSS--EEEEEEEEEE-SSSEEEEEEEEETTSEEEEEEEEE-TTSPEEEEEEEEEE-SSS---EEEEEEETTTTEEEEEESS-EEEEES--GGGG-S-HHHHHHH--TTEEE-SSSEEE--TTS-STT-B--SSS--HHHHSTTSTTTSS-S--EEEEEEEETTS-EEEE---SSTTPEEEEEEE-TT---EEEPPP-SSEEEETTEEEESS--GGG-EEEEEEEEETTTEEEEEEEEEEEEEPHHHH--PPP-----SSTTSGGGHHHHHHHHHHHHHTSS-SSHHHHHHHHHHHHHHTTSTTS--------------------------------------------

Organism: Amphiprion ocellaris (NCBI:txid80972)

Radius of gyration: 43.94 Å; Cα contacts (8 Å, |Δi|>4): 2409; chains: 2; bounding box: 130×153×92 Å

Sequence (1268 aa):
MYARYSQWTSKVPQLYIDPPTDSSNFQIKILNTHKDHIKYDILLFIRLQYFCLLLSKLALNKKNKRNSEFLCMYAPVWSVLNVFKARFISAHPIADTYNPDDDKIYFFFREVSWEGNDKSILSRVARVCKNDVGGLRSLTNKWTTFLKARLVCSIPGPDGVDTHFDELQDIFLLPTRDDKNPIVYAIFTTSSSIFRGSAVCVYSMAEIRSVFNGPYAHKEGPDHRWVEYEGRIPYPRPGTCPSKTYDPRIKTTKDFPDEVVSFIRFHPLMYRSVYPLTGRPVFTRVRVDYTLTHIVVDRVLADDGQYEVMFLGTDAGSVLKVVSITQENWSTEEVVLEELQVFQVPTPILSLELSSKQQQLYVGSSQGLAQVSLSRCHLYGQACSECCLARDPYCAWDGHMCSRYVPASKRRARRQDIKNGDPAIQCWDTEDSLGGGRVEERVLYGVQSNSTFLECIPKSQQAQIRWYKQRPGSDRKEEVRLDDRVVHTDRGLLIRSLHASDAGVYVCVAQEHTHFTRTLLRLTLQLVTHGQLDRKPKPSEDPAAEMHNGAESRQRYKDYLRVMSSPFSSLEEYCDSLWLDKRSSRARGRGLGGVGKWKHIQEMKKSRNRRHHRERGEERDKHVRGRAARTAKQMYARYSQWTSKVPQLYIDPPTDSSNFQIKILNTHKDHIKYDILLFIRLQYFCLLLSKLALNKKNKRNSEFLCMYAPVWSVLNVFKARFISAHPIADTYNPDDDKIYFFFREVSWEGNDKSILSRVARVCKNDVGGLRSLTNKWTTFLKARLVCSIPGPDGVDTHFDELQDIFLLPTRDDKNPIVYAIFTTSSSIFRGSAVCVYSMAEIRSVFNGPYAHKEGPDHRWVEYEGRIPYPRPGTCPSKTYDPRIKTTKDFPDEVVSFIRFHPLMYRSVYPLTGRPVFTRVRVDYTLTHIVVDRVLADDGQYEVMFLGTDAGSVLKVVSITQENWSTEEVVLEELQVFQVPTPILSLELSSKQQQLYVGSSQGLAQVSLSRCHLYGQACSECCLARDPYCAWDGHMCSRYVPASKRRARRQDIKNGDPAIQCWDTEDSLGGGRVEERVLYGVQSNSTFLECIPKSQQAQIRWYKQRPGSDRKEEVRLDDRVVHTDRGLLIRSLHASDAGVYVCVAQEHTHFTRTLLRLTLQLVTHGQLDRKPKPSEDPAAEMHNGAESRQRYKDYLRVMSSPFSSLEEYCDSLWLDKRSSRARGRGLGGVGKWKHIQEMKKSRNRRHHRERGEERDKHVRGRAARTAKQ

Foldseek 3Di:
DPCPVPPPDPPDQDFDFDDPPDPDWGWGFRQDDDDDDLPCVVVVLVVVLVVLVVVLVVPPDDPCNVVSVLVNLVSVQCVLVVVSFKAWGTKTWAAPDPDLLFIKIKTWIKGWDDDDPDIDIAIKIKIAGSQAQAAAPPRHSYTQQIAMFTAWAWDADPVRDTHTQGAWFHKDWAADPDNRKTKIKTKGWHPDPVWTKIFIFIFIVVQVVVQVVDFFWDQDDPVRDTDGDPDDADPPGRNGGFPCVPPVQGNHNHSDDPVSSVCCSRTRYGSDHTAGPLNHTQDMDTPDPKGWHYKDWDWFAAPVGIWIWMWIWIQQQKIWIWTWAQAPVRDIDIFTLDIDRFDPHGGGWRDWDDDPVVQWIWTDGPVGIDIDHNDDFVLQDQAQLSSLQSLDRQWWDPQGGIGGDDPPPDPDLTFYDNNQSDCCVGVVPPPVQPLPDPAAEEEAEDEAQAKDWDFDADPGPQWDKWKWWDFVPGPDTDTDDDDPQWDADNGGIIGGGDDPRNFGKMWIWIDHDPDDIYTRHIYGYHYDYPVNVPPDDPPDPPDDDPDDDPPDPVVVVVVVVVQVPPPQPDPVSSVVVVVVCVVPDVPDDDDDDDDDDDDDDDDDDDDDDDDDDDDDYDDDDDDDPDDDDDDPDD/DPCPVPPCDPPDQDFDFPPPPDPDWGWGFRQDDDDDDLPCVVVVLVVVLVVLVVVCVVPPDDPCNVVSVLVNLCSVQCVLVVVSFKAWGTKTWAAPDPDLLRIKIKTWIKGWDDDDPDIDIAIKIKIAGSQAQAAQPPRHSYTQQIAMFTAWAWDADPVRDTHTQGAWFHKDWAADPDNRKTKIKTKGWHPDPVWTKIFIFIFIVVQVVVQVVDFFWDQDDPVRDTDGDPDDADPPGRNGGAPCVPPVQGNHNHSDDPVSSVCCSRTRYGSDHTAGPLNHTQDMDTPDPKGWHYKDWDWFAAPVGIWIWMWIWIQQQKIWIWTWAQAPVRDIDIFTLDIDRFDPRGGGWRDWDDDPVVQWIWTDGPVGIDIDHNDDQVLQDQAQLSSLQSLDRQWWDPQGGIGGDDPPPDPDLTFYDNNQSDCCVGVVPPPVQPLPDDAAEEEAEDEAQAKDWDFDADPGPQWDKWKWWDFVPGPDTDTDDDDPQWDADNGGIIGGGDDPRNFGKMWIWIDHDPDDIYTRHIYGYHYDYPVNVPPDPDPDPDPPDPPPDVVVVVVVVVVVVVVVPPPAPDVVSVVVVVVVVVVVVPVVPDDDDDPPPDDDDDDDDDDDDDDDDDDDYDDDDDDDDDYDYDDDDD

Solvent-accessible surface area (backbone atoms only — not comparable to full-atom values): 73372 Å² total; per-residue (Å²): 135,79,81,74,81,61,86,72,62,89,87,56,72,66,74,60,71,69,73,63,82,67,92,78,78,72,63,64,54,73,54,84,71,81,90,77,69,73,69,51,57,54,50,50,50,51,48,48,45,48,44,34,53,46,47,56,64,63,50,70,65,78,78,64,41,62,65,51,47,54,64,41,55,58,57,43,45,43,66,75,42,70,35,92,41,42,52,78,51,43,58,45,79,47,41,78,54,93,46,77,57,45,26,26,31,36,35,36,29,28,34,63,43,67,58,61,90,42,50,42,64,38,21,34,39,30,41,31,36,66,74,57,69,10,25,67,84,61,54,58,59,16,69,55,28,46,36,33,28,44,48,54,42,38,43,79,31,98,86,58,30,53,40,66,32,32,38,64,56,32,71,32,77,43,81,45,95,46,77,63,46,28,38,36,38,35,35,20,24,36,74,30,81,81,57,42,30,24,34,31,30,41,35,44,42,59,57,52,50,50,35,73,71,46,53,37,24,33,45,48,65,76,79,19,34,63,32,70,52,82,71,87,76,51,77,67,55,71,54,62,51,42,24,62,84,82,38,73,81,28,57,41,44,52,50,55,49,67,66,29,47,53,46,29,72,73,36,33,40,32,49,48,65,40,64,28,75,77,64,35,52,61,39,75,47,65,87,51,97,52,42,67,41,36,54,44,75,44,82,40,72,43,95,92,44,76,43,53,37,35,40,34,25,17,53,58,18,35,37,36,34,33,37,58,42,73,43,95,85,70,43,75,43,65,43,72,67,44,76,43,71,78,50,94,65,67,42,36,40,70,43,66,47,76,37,79,88,76,44,34,32,38,40,29,35,91,89,43,79,44,80,40,66,73,63,68,33,66,76,46,38,66,38,55,36,44,34,20,55,53,39,46,60,54,32,24,23,59,77,68,37,24,32,72,56,60,91,82,54,84,62,86,49,56,41,71,38,57,91,73,29,53,28,72,77,69,17,58,86,40,76,50,44,69,74,59,47,89,50,46,72,44,79,43,68,35,37,59,67,27,25,37,54,49,75,57,75,72,88,51,84,75,46,42,78,44,52,30,35,26,44,79,93,46,91,59,71,39,71,64,76,76,51,95,50,35,35,82,51,93,52,25,41,36,34,57,56,37,51,83,81,66,35,26,36,36,35,36,29,34,33,36,76,100,79,45,68,41,66,58,34,38,35,37,38,42,71,41,51,73,77,63,66,69,68,68,78,77,76,76,76,86,79,76,80,87,65,75,92,70,63,74,76,58,59,67,55,54,56,52,53,51,57,72,70,38,95,51,86,43,71,66,54,39,33,50,48,47,51,62,44,52,72,63,55,82,70,74,96,78,90,98,86,95,101,88,98,84,95,83,92,95,92,81,85,95,85,89,90,78,85,86,91,81,90,91,88,92,93,82,90,80,77,78,83,86,78,86,86,85,78,86,74,131,134,81,80,75,81,61,85,71,62,89,89,57,70,63,76,57,71,67,73,62,83,67,92,77,78,70,61,63,52,74,52,84,69,80,89,78,67,72,65,54,58,54,50,50,51,50,47,49,46,48,43,33,52,44,45,57,64,63,48,68,63,77,79,65,40,63,63,50,48,54,62,42,55,55,54,42,45,44,68,73,41,70,34,92,43,43,51,79,54,43,57,46,79,45,40,78,54,94,47,76,58,45,26,26,32,37,36,35,28,28,33,62,42,68,58,60,89,43,50,42,62,39,20,34,38,30,40,30,36,66,73,58,68,10,26,66,84,59,54,60,59,16,70,55,29,48,35,35,28,44,49,55,41,36,43,79,31,97,87,59,27,52,39,66,31,33,38,64,54,30,70,34,78,43,81,46,95,48,77,63,46,27,37,37,38,34,36,20,25,38,75,32,82,81,56,44,29,24,34,31,30,42,34,45,41,58,56,51,50,50,34,73,70,47,53,37,26,33,46,49,65,74,78,19,34,61,33,70,52,80,70,88,76,51,74,68,54,71,54,62,52,43,24,61,83,81,39,73,81,27,58,43,43,52,50,54,49,68,65,28,47,52,44,29,73,73,37,34,40,32,49,48,66,40,63,29,75,76,65,35,52,60,38,76,48,66,86,50,98,52,41,67,42,37,54,45,74,42,82,40,74,42,91,90,43,74,42,53,38,36,40,34,26,16,54,58,18,35,37,36,34,32,37,58,43,74,43,95,85,70,44,75,42,66,44,72,67,43,77,43,71,79,49,92,67,67,42,37,42,70,43,67,47,77,37,79,88,75,45,34,33,38,41,29,36,91,88,43,80,44,81,40,67,73,63,69,33,68,76,46,38,66,38,53,36,44,33,20,54,53,39,45,60,55,34,24,22,59,73,66,37,25,30,74,58,60,90,85,56,85,61,86,50,56,41,72,36,57,91,73,29,52,24,73,76,70,17,58,87,41,77,49,41,71,70,59,46,90,52,45,73,44,77,43,69,35,37,60,66,28,24,37,55,48,76,56,75,70,88,50,84,76,46,42,79,43,50,30,35,26,44,78,94,45,89,57,71,40,72,63,75,75,50,92,51,35,37,83,50,92,51,25,40,37,33,57,56,38,50,82,81,66,36,25,35,36,35,36,29,34,34,35,76,100,75,44,68,40,66,57,34,38,34,36,36,42,71,42,54,70,79,66,67,69,74,71,83,77,82,82,81,84,80,73,72,87,71,70,72,68,68,62,54,56,58,50,48,54,56,47,51,52,52,71,69,36,99,49,93,41,74,65,52,41,32,48,49,53,44,53,51,53,51,57,61,50,60,72,55,66,68,87,73,80,72,75,76,85,86,83,91,82,93,85,80,93,91,95,92,80,93,90,73,90,88,88,93,96,82,94,87,96,88,91,94,87,94,83,87,89,82,89,84,132

Nearest PDB structures (foldseek):
  7m0r-assembly1_C  TM=9.055E-01  e=6.118E-49  Mus musculus
  1q47-assembly1_B  TM=9.605E-01  e=3.791E-41  Mus musculus
  6wts-assembly1_A  TM=8.528E-01  e=3.663E-31  Homo sapiens
  7y4q-assembly1_D  TM=8.442E-01  e=6.269E-31  Rattus norvegicus
  7y4o-assembly1_A  TM=8.664E-01  e=3.894E-30  Rattus norvegicus